Protein 9H40 (pdb70)

Structure (mmCIF, N/CA/C/O backbone):
data_9H40
#
_entry.id   9H40
#
_cell.length_a   56.214
_cell.length_b   131.809
_cell.length_c   137.458
_cell.angle_alpha   90.00
_cell.angle_beta   90.00
_cell.angle_gamma   90.00
#
_symmetry.space_group_name_H-M   'P 21 21 21'
#
loop_
_entity.id
_entity.type
_entity.pdbx_description
1 polymer 'p-cresol methylhydroxylase'
2 non-polymer ALANINE
3 non-polymer 'FLAVIN-ADENINE DINUCLEOTIDE'
4 non-polymer GLYCINE
5 water water
#
loop_
_atom_site.group_PDB
_atom_site.id
_atom_site.type_symbol
_atom_site.label_atom_id
_atom_site.label_alt_id
_atom_site.label_comp_id
_atom_site.label_asym_id
_atom_site.label_entity_id
_atom_site.label_seq_id
_atom_site.pdbx_PDB_ins_code
_atom_site.Cartn_x
_atom_site.Cartn_y
_atom_site.Cartn_z
_atom_site.occupancy
_atom_site.B_iso_or_equiv
_atom_site.auth_seq_id
_atom_site.auth_comp_id
_atom_site.auth_asym_id
_atom_site.auth_atom_id
_atom_site.pdbx_PDB_model_num
ATOM 1 N N . MET A 1 1 ? 0.742 -1.279 -1.065 1.00 61.67 1 MET A N 1
ATOM 2 C CA . MET A 1 1 ? -0.255 -1.608 -2.132 1.00 55.57 1 MET A CA 1
ATOM 3 C C . MET A 1 1 ? 0.466 -2.310 -3.294 1.00 54.91 1 MET A C 1
ATOM 4 O O . MET A 1 1 ? 1.675 -2.032 -3.502 1.00 49.90 1 MET A O 1
ATOM 9 N N . LEU A 1 2 ? -0.232 -3.210 -3.997 1.00 48.83 2 LEU A N 1
ATOM 10 C CA . LEU A 1 2 ? 0.243 -3.826 -5.269 1.00 48.84 2 LEU A CA 1
ATOM 11 C C . LEU A 1 2 ? -0.540 -3.227 -6.439 1.00 44.01 2 LEU A C 1
ATOM 12 O O . LEU A 1 2 ? -1.702 -2.844 -6.289 1.00 42.01 2 LEU A O 1
ATOM 17 N N . PRO A 1 3 ? 0.069 -3.090 -7.641 1.00 42.01 3 PRO A N 1
ATOM 18 C CA . PRO A 1 3 ? -0.707 -2.876 -8.860 1.00 42.15 3 PRO A CA 1
ATOM 19 C C . PRO A 1 3 ? -1.610 -4.087 -9.077 1.00 44.66 3 PRO A C 1
ATOM 20 O O . PRO A 1 3 ? -1.204 -5.224 -8.802 1.00 45.08 3 PRO A O 1
ATOM 24 N N . PRO A 1 4 ? -2.861 -3.885 -9.546 1.00 45.67 4 PRO A N 1
ATOM 25 C CA . PRO A 1 4 ? -3.829 -4.975 -9.635 1.00 44.79 4 PRO A CA 1
ATOM 26 C C . PRO A 1 4 ? -3.307 -6.039 -10.600 1.00 42.76 4 PRO A C 1
ATOM 27 O O . PRO A 1 4 ? -2.734 -5.680 -11.584 1.00 43.27 4 PRO A O 1
ATOM 31 N N . GLY A 1 5 ? -3.459 -7.309 -10.243 1.00 44.86 5 GLY A N 1
ATOM 32 C CA . GLY A 1 5 ? -3.007 -8.453 -11.057 1.00 46.31 5 GLY A CA 1
ATOM 33 C C . GLY A 1 5 ? -1.493 -8.622 -11.061 1.00 44.96 5 GLY A C 1
ATOM 34 O O . GLY A 1 5 ? -1.012 -9.439 -11.838 1.00 45.23 5 GLY A O 1
ATOM 35 N N . ILE A 1 6 ? -0.746 -7.907 -10.215 1.00 45.58 6 ILE A N 1
ATOM 36 C CA . ILE A 1 6 ? 0.736 -8.066 -10.124 1.00 41.78 6 ILE A CA 1
ATOM 37 C C . ILE A 1 6 ? 1.077 -8.602 -8.725 1.00 43.13 6 ILE A C 1
ATOM 38 O O . ILE A 1 6 ? 0.605 -8.033 -7.729 1.00 43.17 6 ILE A O 1
ATOM 43 N N . ASP A 1 7 ? 1.860 -9.671 -8.664 1.00 44.82 7 ASP A N 1
ATOM 44 C CA . ASP A 1 7 ? 2.230 -10.337 -7.389 1.00 49.11 7 ASP A CA 1
ATOM 45 C C . ASP A 1 7 ? 3.438 -9.610 -6.781 1.00 51.08 7 ASP A C 1
ATOM 46 O O . ASP A 1 7 ? 4.245 -8.988 -7.528 1.00 46.26 7 ASP A O 1
ATOM 51 N N . SER A 1 8 ? 3.564 -9.721 -5.463 1.00 46.53 8 SER A N 1
ATOM 52 C CA . SER A 1 8 ? 4.637 -9.114 -4.639 1.00 47.31 8 SER A CA 1
ATOM 53 C C . SER A 1 8 ? 6.022 -9.359 -5.257 1.00 48.19 8 SER A C 1
ATOM 54 O O . SER A 1 8 ? 6.819 -8.389 -5.301 1.00 49.44 8 SER A O 1
ATOM 57 N N . ALA A 1 9 ? 6.318 -10.583 -5.714 1.00 45.74 9 ALA A N 1
ATOM 58 C CA . ALA A 1 9 ? 7.651 -10.957 -6.244 1.00 44.29 9 ALA A CA 1
ATOM 59 C C . ALA A 1 9 ? 7.922 -10.191 -7.542 1.00 46.11 9 ALA A C 1
ATOM 60 O O . ALA A 1 9 ? 9.053 -9.695 -7.692 1.00 47.74 9 ALA A O 1
ATOM 62 N N . THR A 1 10 ? 6.949 -10.132 -8.462 1.00 44.70 10 THR A N 1
ATOM 63 C CA . THR A 1 10 ? 7.086 -9.383 -9.748 1.00 45.88 10 THR A CA 1
ATOM 64 C C . THR A 1 10 ? 7.281 -7.897 -9.419 1.00 42.84 10 THR A C 1
ATOM 65 O O . THR A 1 10 ? 8.176 -7.268 -10.005 1.00 44.13 10 THR A O 1
ATOM 69 N N . PHE A 1 11 ? 6.483 -7.373 -8.496 1.00 42.33 11 PHE A N 1
ATOM 70 C CA . PHE A 1 11 ? 6.543 -5.950 -8.099 1.00 45.05 11 PHE A CA 1
ATOM 71 C C . PHE A 1 11 ? 7.916 -5.684 -7.497 1.00 47.74 11 PHE A C 1
ATOM 72 O O . PHE A 1 11 ? 8.517 -4.674 -7.869 1.00 43.59 11 PHE A O 1
ATOM 80 N N . GLN A 1 12 ? 8.414 -6.597 -6.651 1.00 44.46 12 GLN A N 1
ATOM 81 C CA . GLN A 1 12 ? 9.730 -6.422 -5.994 1.00 44.00 12 GLN A CA 1
ATOM 82 C C . GLN A 1 12 ? 10.835 -6.408 -7.043 1.00 37.76 12 GLN A C 1
ATOM 83 O O . GLN A 1 12 ? 11.720 -5.554 -6.907 1.00 37.64 12 GLN A O 1
ATOM 89 N N . LYS A 1 13 ? 10.795 -7.338 -8.000 1.00 39.06 13 LYS A N 1
ATOM 90 C CA . LYS A 1 13 ? 11.754 -7.424 -9.135 1.00 42.96 13 LYS A CA 1
ATOM 91 C C . LYS A 1 13 ? 11.743 -6.100 -9.930 1.00 41.13 13 LYS A C 1
ATOM 92 O O . LYS A 1 13 ? 12.827 -5.605 -10.298 1.00 36.21 13 LYS A O 1
ATOM 98 N N . ALA A 1 14 ? 10.555 -5.561 -10.203 1.00 40.45 14 ALA A N 1
ATOM 99 C CA . ALA A 1 14 ? 10.382 -4.306 -10.972 1.00 41.71 14 ALA A CA 1
ATOM 100 C C . ALA A 1 14 ? 10.946 -3.158 -10.118 1.00 40.85 14 ALA A C 1
ATOM 101 O O . ALA A 1 14 ? 11.841 -2.439 -10.614 1.00 39.45 14 ALA A O 1
ATOM 103 N N . LEU A 1 15 ? 10.532 -3.066 -8.847 1.00 39.15 15 LEU A N 1
ATOM 104 C CA . LEU A 1 15 ? 10.982 -1.974 -7.937 1.00 44.05 15 LEU A CA 1
ATOM 105 C C . LEU A 1 15 ? 12.503 -1.984 -7.841 1.00 40.69 15 LEU A C 1
ATOM 106 O O . LEU A 1 15 ? 13.083 -0.900 -7.924 1.00 42.56 15 LEU A O 1
ATOM 111 N N . SER A 1 16 ? 13.113 -3.158 -7.680 1.00 43.88 16 SER A N 1
ATOM 112 C CA . SER A 1 16 ? 14.585 -3.326 -7.552 1.00 43.71 16 SER A CA 1
ATOM 113 C C . SER A 1 16 ? 15.249 -2.841 -8.832 1.00 42.07 16 SER A C 1
ATOM 114 O O . SER A 1 16 ? 16.225 -2.063 -8.722 1.00 37.69 16 SER A O 1
ATOM 117 N N . ALA A 1 17 ? 14.733 -3.274 -9.995 1.00 41.14 17 ALA A N 1
ATOM 118 C CA . ALA A 1 17 ? 15.230 -2.856 -11.334 1.00 37.62 17 ALA A CA 1
ATOM 119 C C . ALA A 1 17 ? 15.102 -1.323 -11.487 1.00 33.89 17 ALA A C 1
ATOM 120 O O . ALA A 1 17 ? 16.083 -0.710 -11.932 1.00 37.94 17 ALA A O 1
ATOM 122 N N . PHE A 1 18 ? 13.995 -0.700 -11.063 1.00 33.72 18 PHE A N 1
ATOM 123 C CA . PHE A 1 18 ? 13.863 0.789 -11.098 1.00 35.58 18 PHE A CA 1
ATOM 124 C C . PHE A 1 18 ? 14.982 1.428 -10.254 1.00 38.69 18 PHE A C 1
ATOM 125 O O . PHE A 1 18 ? 15.657 2.356 -10.718 1.00 36.67 18 PHE A O 1
ATOM 133 N N . ALA A 1 19 ? 15.158 0.966 -9.015 1.00 40.57 19 ALA A N 1
ATOM 134 C CA . ALA A 1 19 ? 16.176 1.507 -8.085 1.00 39.21 19 ALA A CA 1
ATOM 135 C C . ALA A 1 19 ? 17.578 1.318 -8.684 1.00 38.17 19 ALA A C 1
ATOM 136 O O . ALA A 1 19 ? 18.430 2.160 -8.421 1.00 40.02 19 ALA A O 1
ATOM 138 N N . ASN A 1 20 ? 17.802 0.284 -9.495 1.00 39.11 20 ASN A N 1
ATOM 139 C CA . ASN A 1 20 ? 19.087 0.075 -10.220 1.00 41.19 20 ASN A CA 1
ATOM 140 C C . ASN A 1 20 ? 19.282 1.173 -11.278 1.00 45.91 20 ASN A C 1
ATOM 141 O O . ASN A 1 20 ? 20.448 1.437 -11.616 1.00 44.08 20 ASN A O 1
ATOM 146 N N . VAL A 1 21 ? 18.205 1.816 -11.767 1.00 44.87 21 VAL A N 1
ATOM 147 C CA . VAL A 1 21 ? 18.288 2.904 -12.801 1.00 42.67 21 VAL A CA 1
ATOM 148 C C . VAL A 1 21 ? 18.460 4.271 -12.134 1.00 38.07 21 VAL A C 1
ATOM 149 O O . VAL A 1 21 ? 19.385 5.004 -12.528 1.00 40.70 21 VAL A O 1
ATOM 153 N N . VAL A 1 22 ? 17.557 4.617 -11.214 1.00 38.05 22 VAL A N 1
ATOM 154 C CA . VAL A 1 22 ? 17.437 5.989 -10.650 1.00 38.48 22 VAL A CA 1
ATOM 155 C C . VAL A 1 22 ? 18.135 6.088 -9.286 1.00 41.72 22 VAL A C 1
ATOM 156 O O . VAL A 1 22 ? 18.276 7.215 -8.797 1.00 39.31 22 VAL A O 1
ATOM 160 N N . GLY A 1 23 ? 18.528 4.961 -8.689 1.00 49.05 23 GLY A N 1
ATOM 161 C CA . GLY A 1 23 ? 19.099 4.904 -7.330 1.00 45.99 23 GLY A CA 1
ATOM 162 C C . GLY A 1 23 ? 18.002 4.713 -6.309 1.00 47.29 23 GLY A C 1
ATOM 163 O O . GLY A 1 23 ? 16.896 5.205 -6.541 1.00 41.85 23 GLY A O 1
ATOM 164 N N . LYS A 1 24 ? 18.308 4.018 -5.214 1.00 48.34 24 LYS A N 1
ATOM 165 C CA . LYS A 1 24 ? 17.330 3.544 -4.196 1.00 50.24 24 LYS A CA 1
ATOM 166 C C . LYS A 1 24 ? 16.562 4.728 -3.601 1.00 41.07 24 LYS A C 1
ATOM 167 O O . LYS A 1 24 ? 15.372 4.584 -3.341 1.00 41.02 24 LYS A O 1
ATOM 173 N N . GLU A 1 25 ? 17.203 5.880 -3.419 1.00 43.59 25 GLU A N 1
ATOM 174 C CA . GLU A 1 25 ? 16.589 7.065 -2.753 1.00 42.42 25 GLU A CA 1
ATOM 175 C C . GLU A 1 25 ? 15.522 7.737 -3.646 1.00 40.18 25 GLU A C 1
ATOM 176 O O . GLU A 1 25 ? 14.786 8.600 -3.121 1.00 36.20 25 GLU A O 1
ATOM 182 N N . TRP A 1 26 ? 15.374 7.342 -4.919 1.00 39.13 26 TRP A N 1
ATOM 183 C CA . TRP A 1 26 ? 14.381 7.951 -5.851 1.00 38.38 26 TRP A CA 1
ATOM 184 C C . TRP A 1 26 ? 13.290 6.946 -6.260 1.00 42.82 26 TRP A C 1
ATOM 185 O O . TRP A 1 26 ? 12.567 7.222 -7.231 1.00 38.47 26 TRP A O 1
ATOM 196 N N . VAL A 1 27 ? 13.129 5.849 -5.518 1.00 40.58 27 VAL A N 1
ATOM 197 C CA . VAL A 1 27 ? 11.974 4.902 -5.627 1.00 40.13 27 VAL A CA 1
ATOM 198 C C . VAL A 1 27 ? 11.220 4.977 -4.293 1.00 42.46 27 VAL A C 1
ATOM 199 O O . VAL A 1 27 ? 11.850 4.696 -3.273 1.00 40.96 27 VAL A O 1
ATOM 203 N N . PHE A 1 28 ? 9.948 5.388 -4.294 1.00 42.37 28 PHE A N 1
ATOM 204 C CA . PHE A 1 28 ? 9.132 5.644 -3.078 1.00 42.96 28 PHE A CA 1
ATOM 205 C C . PHE A 1 28 ? 7.997 4.613 -2.962 1.00 41.46 28 PHE A C 1
ATOM 206 O O . PHE A 1 28 ? 7.240 4.406 -3.951 1.00 37.29 28 PHE A O 1
ATOM 214 N N . THR A 1 29 ? 7.865 4.011 -1.773 1.00 39.27 29 THR A N 1
ATOM 215 C CA . THR A 1 29 ? 6.972 2.856 -1.463 1.00 43.03 29 THR A CA 1
ATOM 216 C C . THR A 1 29 ? 6.162 3.058 -0.174 1.00 46.13 29 THR A C 1
ATOM 217 O O . THR A 1 29 ? 5.126 2.384 -0.047 1.00 55.85 29 THR A O 1
ATOM 221 N N . SER A 1 30 ? 6.599 3.910 0.756 1.00 45.98 30 SER A N 1
ATOM 222 C CA . SER A 1 30 ? 5.940 4.095 2.080 1.00 47.44 30 SER A CA 1
ATOM 223 C C . SER A 1 30 ? 4.591 4.795 1.863 1.00 53.06 30 SER A C 1
ATOM 224 O O . SER A 1 30 ? 4.481 5.589 0.888 1.00 48.81 30 SER A O 1
ATOM 227 N N . ASP A 1 31 ? 3.593 4.469 2.694 1.00 50.53 31 ASP A N 1
ATOM 228 C CA . ASP A 1 31 ? 2.276 5.158 2.753 1.00 51.24 31 ASP A CA 1
ATOM 229 C C . ASP A 1 31 ? 2.505 6.668 2.884 1.00 50.81 31 ASP A C 1
ATOM 230 O O . ASP A 1 31 ? 1.760 7.442 2.236 1.00 46.67 31 ASP A O 1
ATOM 235 N N . GLU A 1 32 ? 3.474 7.067 3.711 1.00 46.75 32 GLU A N 1
ATOM 236 C CA . GLU A 1 32 ? 3.715 8.497 4.057 1.00 57.41 32 GLU A CA 1
ATOM 237 C C . GLU A 1 32 ? 4.163 9.241 2.788 1.00 52.25 32 GLU A C 1
ATOM 238 O O . GLU A 1 32 ? 3.541 10.281 2.472 1.00 47.66 32 GLU A O 1
ATOM 244 N N . ASP A 1 33 ? 5.177 8.714 2.087 1.00 51.25 33 ASP A N 1
ATOM 245 C CA . ASP A 1 33 ? 5.676 9.242 0.784 1.00 51.88 33 ASP A CA 1
ATOM 246 C C . ASP A 1 33 ? 4.511 9.365 -0.202 1.00 47.19 33 ASP A C 1
ATOM 247 O O . ASP A 1 33 ? 4.319 10.490 -0.731 1.00 51.06 33 ASP A O 1
ATOM 252 N N . LEU A 1 34 ? 3.747 8.282 -0.398 1.00 42.93 34 LEU A N 1
ATOM 253 C CA . LEU A 1 34 ? 2.711 8.170 -1.471 1.00 47.10 34 LEU A CA 1
ATOM 254 C C . LEU A 1 34 ? 1.514 9.096 -1.198 1.00 50.10 34 LEU A C 1
ATOM 255 O O . LEU A 1 34 ? 0.723 9.346 -2.159 1.00 38.65 34 LEU A O 1
ATOM 260 N N . LYS A 1 35 ? 1.376 9.600 0.034 1.00 45.90 35 LYS A N 1
ATOM 261 C CA . LYS A 1 35 ? 0.266 10.508 0.415 1.00 50.94 35 LYS A CA 1
ATOM 262 C C . LYS A 1 35 ? 0.339 11.763 -0.461 1.00 45.72 35 LYS A C 1
ATOM 263 O O . LYS A 1 35 ? -0.734 12.251 -0.833 1.00 40.50 35 LYS A O 1
ATOM 269 N N . LEU A 1 36 ? 1.550 12.209 -0.829 1.00 46.67 36 LEU A N 1
ATOM 270 C CA . LEU A 1 36 ? 1.786 13.390 -1.710 1.00 51.18 36 LEU A CA 1
ATOM 271 C C . LEU A 1 36 ? 1.325 13.076 -3.142 1.00 46.41 36 LEU A C 1
ATOM 272 O O . LEU A 1 36 ? 1.220 14.013 -3.952 1.00 46.88 36 LEU A O 1
ATOM 277 N N . TYR A 1 37 ? 1.078 11.808 -3.470 1.00 44.09 37 TYR A N 1
ATOM 278 C CA . TYR A 1 37 ? 0.621 11.409 -4.831 1.00 43.07 37 TYR A CA 1
ATOM 279 C C . TYR A 1 37 ? -0.909 11.304 -4.871 1.00 43.97 37 TYR A C 1
ATOM 280 O O . TYR A 1 37 ? -1.459 11.066 -5.974 1.00 46.53 37 TYR A O 1
ATOM 289 N N . ARG A 1 38 ? -1.586 11.595 -3.759 1.00 40.62 38 ARG A N 1
ATOM 290 C CA . ARG A 1 38 ? -3.073 11.641 -3.728 1.00 41.99 38 ARG A CA 1
ATOM 291 C C . ARG A 1 38 ? -3.535 12.969 -4.336 1.00 36.67 38 ARG A C 1
ATOM 292 O O . ARG A 1 38 ? -2.801 13.970 -4.252 1.00 38.90 38 ARG A O 1
ATOM 300 N N . ASP A 1 39 ? -4.707 12.950 -4.959 1.00 36.83 39 ASP A N 1
ATOM 301 C CA . ASP A 1 39 ? -5.394 14.148 -5.491 1.00 36.96 39 ASP A CA 1
ATOM 302 C C . ASP A 1 39 ? -5.875 14.995 -4.308 1.00 38.92 39 ASP A C 1
ATOM 303 O O . ASP A 1 39 ? -6.949 14.670 -3.745 1.00 37.41 39 ASP A O 1
ATOM 308 N N . ALA A 1 40 ? -5.163 16.088 -4.012 1.00 36.84 40 ALA A N 1
ATOM 309 C CA . ALA A 1 40 ? -5.520 17.066 -2.950 1.00 41.77 40 ALA A CA 1
ATOM 310 C C . ALA A 1 40 ? -6.969 17.521 -3.137 1.00 44.17 40 ALA A C 1
ATOM 311 O O . ALA A 1 40 ? -7.596 17.855 -2.129 1.00 41.45 40 ALA A O 1
ATOM 313 N N . TYR A 1 41 ? -7.493 17.520 -4.370 1.00 40.25 41 TYR A N 1
ATOM 314 C CA . TYR A 1 41 ? -8.883 17.973 -4.648 1.00 43.51 41 TYR A CA 1
ATOM 315 C C . TYR A 1 41 ? -9.764 16.801 -5.094 1.00 43.61 41 TYR A C 1
ATOM 316 O O . TYR A 1 41 ? -10.760 17.079 -5.798 1.00 47.10 41 TYR A O 1
ATOM 325 N N . SER A 1 42 ? -9.432 15.563 -4.699 1.00 41.89 42 SER A N 1
ATOM 326 C CA . SER A 1 42 ? -10.173 14.338 -5.105 1.00 46.09 42 SER A CA 1
ATOM 327 C C . SER A 1 42 ? -11.670 14.504 -4.830 1.00 49.42 42 SER A C 1
ATOM 328 O O . SER A 1 42 ? -12.059 14.704 -3.677 1.00 49.14 42 SER A O 1
ATOM 331 N N . PRO A 1 43 ? -12.550 14.410 -5.866 1.00 49.55 43 PRO A N 1
ATOM 332 C CA . PRO A 1 43 ? -13.996 14.301 -5.648 1.00 44.98 43 PRO A CA 1
ATOM 333 C C . PRO A 1 43 ? -14.383 12.960 -5.001 1.00 44.62 43 PRO A C 1
ATOM 334 O O . PRO A 1 43 ? -15.554 12.807 -4.676 1.00 50.97 43 PRO A O 1
ATOM 338 N N . TYR A 1 44 ? -13.424 12.028 -4.871 1.00 42.26 44 TYR A N 1
ATOM 339 C CA . TYR A 1 44 ? -13.561 10.724 -4.166 1.00 41.23 44 TYR A CA 1
ATOM 340 C C . TYR A 1 44 ? -12.775 10.741 -2.848 1.00 39.25 44 TYR A C 1
ATOM 341 O O . TYR A 1 44 ? -12.408 9.659 -2.346 1.00 38.72 44 TYR A O 1
ATOM 350 N N . MET A 1 45 ? -12.489 11.919 -2.289 1.00 43.67 45 MET A N 1
ATOM 351 C CA . MET A 1 45 ? -11.518 12.052 -1.164 1.00 48.65 45 MET A CA 1
ATOM 352 C C . MET A 1 45 ? -11.902 11.105 -0.011 1.00 45.16 45 MET A C 1
ATOM 353 O O . MET A 1 45 ? -13.041 11.235 0.501 1.00 40.41 45 MET A O 1
ATOM 358 N N . GLY A 1 46 ? -10.991 10.179 0.339 1.00 43.77 46 GLY A N 1
ATOM 359 C CA . GLY A 1 46 ? -11.118 9.215 1.456 1.00 46.79 46 GLY A CA 1
ATOM 360 C C . GLY A 1 46 ? -11.968 7.987 1.120 1.00 50.23 46 GLY A C 1
ATOM 361 O O . GLY A 1 46 ? -12.036 7.068 1.975 1.00 44.85 46 GLY A O 1
ATOM 362 N N . GLU A 1 47 ? -12.606 7.952 -0.057 1.00 47.64 47 GLU A N 1
ATOM 363 C CA . GLU A 1 47 ? -13.588 6.905 -0.445 1.00 48.98 47 GLU A CA 1
ATOM 364 C C . GLU A 1 47 ? -12.839 5.757 -1.135 1.00 48.78 47 GLU A C 1
ATOM 365 O O . GLU A 1 47 ? -11.644 5.951 -1.500 1.00 44.22 47 GLU A O 1
ATOM 371 N N . ALA A 1 48 ? -13.509 4.616 -1.335 1.00 47.62 48 ALA A N 1
ATOM 372 C CA . ALA A 1 48 ? -12.910 3.368 -1.884 1.00 47.39 48 ALA A CA 1
ATOM 373 C C . ALA A 1 48 ? -12.384 3.587 -3.319 1.00 47.33 48 ALA A C 1
ATOM 374 O O . ALA A 1 48 ? -11.335 3.005 -3.672 1.00 51.76 48 ALA A O 1
ATOM 376 N N . GLU A 1 49 ? -13.082 4.374 -4.136 1.00 46.37 49 GLU A N 1
ATOM 377 C CA . GLU A 1 49 ? -12.675 4.655 -5.539 1.00 48.86 49 GLU A CA 1
ATOM 378 C C . GLU A 1 49 ? -11.604 5.771 -5.598 1.00 47.91 49 GLU A C 1
ATOM 379 O O . GLU A 1 49 ? -11.313 6.229 -6.733 1.00 46.14 49 GLU A O 1
ATOM 385 N N . GLU A 1 50 ? -11.049 6.242 -4.471 1.00 41.50 50 GLU A N 1
ATOM 386 C CA . GLU A 1 50 ? -10.005 7.304 -4.527 1.00 47.98 50 GLU A CA 1
ATOM 387 C C . GLU A 1 50 ? -8.790 6.755 -5.291 1.00 45.42 50 GLU A C 1
ATOM 388 O O . GLU A 1 50 ? -8.370 5.595 -5.043 1.00 41.84 50 GLU A O 1
ATOM 394 N N . ARG A 1 51 ? -8.239 7.571 -6.191 1.00 42.76 51 ARG A N 1
ATOM 395 C CA . ARG A 1 51 ? -7.084 7.175 -7.035 1.00 43.61 51 ARG A CA 1
ATOM 396 C C . ARG A 1 51 ? -5.852 7.227 -6.135 1.00 40.23 51 ARG A C 1
ATOM 397 O O . ARG A 1 51 ? -5.552 8.342 -5.656 1.00 39.09 51 ARG A O 1
ATOM 405 N N . LEU A 1 52 ? -5.212 6.074 -5.881 1.00 39.01 52 LEU A N 1
ATOM 406 C CA . LEU A 1 52 ? -3.945 5.977 -5.116 1.00 41.81 52 LEU A CA 1
ATOM 407 C C . LEU A 1 52 ? -2.847 5.458 -6.035 1.00 40.16 52 LEU A C 1
ATOM 408 O O . LEU A 1 52 ? -3.167 4.936 -7.097 1.00 42.36 52 LEU A O 1
ATOM 413 N N . ALA A 1 53 ? -1.602 5.587 -5.579 1.00 42.80 53 ALA A N 1
ATOM 414 C CA . ALA A 1 53 ? -0.350 5.140 -6.236 1.00 41.48 53 ALA A CA 1
ATOM 415 C C . ALA A 1 53 ? 0.228 3.985 -5.413 1.00 39.93 53 ALA A C 1
ATOM 416 O O . ALA A 1 53 ? 0.021 4.001 -4.201 1.00 46.94 53 ALA A O 1
ATOM 418 N N . SER A 1 54 ? 0.907 3.030 -6.050 1.00 37.43 54 SER A N 1
ATOM 419 C CA . SER A 1 54 ? 1.513 1.820 -5.434 1.00 35.64 54 SER A CA 1
ATOM 420 C C . SER A 1 54 ? 2.990 2.061 -5.177 1.00 41.53 54 SER A C 1
ATOM 421 O O . SER A 1 54 ? 3.577 1.357 -4.359 1.00 39.07 54 SER A O 1
ATOM 424 N N . ALA A 1 55 ? 3.575 3.011 -5.909 1.00 39.69 55 ALA A N 1
ATOM 425 C CA . ALA A 1 55 ? 4.982 3.432 -5.786 1.00 37.73 55 ALA A CA 1
ATOM 426 C C . ALA A 1 55 ? 5.208 4.625 -6.722 1.00 37.35 55 ALA A C 1
ATOM 427 O O . ALA A 1 55 ? 4.298 4.972 -7.514 1.00 34.76 55 ALA A O 1
ATOM 429 N N . ALA A 1 56 ? 6.332 5.301 -6.549 1.00 38.00 56 ALA A N 1
ATOM 430 C CA . ALA A 1 56 ? 6.728 6.440 -7.394 1.00 35.39 56 ALA A CA 1
ATOM 431 C C . ALA A 1 56 ? 8.223 6.281 -7.639 1.00 35.37 56 ALA A C 1
ATOM 432 O O . ALA A 1 56 ? 8.946 5.720 -6.759 1.00 35.08 56 ALA A O 1
ATOM 434 N N . VAL A 1 57 ? 8.632 6.661 -8.839 1.00 32.33 57 VAL A N 1
ATOM 435 C CA . VAL A 1 57 ? 10.029 6.628 -9.341 1.00 31.42 57 VAL A CA 1
ATOM 436 C C . VAL A 1 57 ? 10.269 8.029 -9.920 1.00 33.20 57 VAL A C 1
ATOM 437 O O . VAL A 1 57 ? 9.334 8.595 -10.543 1.00 30.39 57 VAL A O 1
ATOM 441 N N . ALA A 1 58 ? 11.399 8.630 -9.570 1.00 28.51 58 ALA A N 1
ATOM 442 C CA . ALA A 1 58 ? 11.724 10.020 -9.928 1.00 28.83 58 ALA A CA 1
ATOM 443 C C . ALA A 1 58 ? 13.065 10.014 -10.643 1.00 30.26 58 ALA A C 1
ATOM 444 O O . ALA A 1 58 ? 14.103 10.182 -9.998 1.00 29.43 58 ALA A O 1
ATOM 446 N N . PRO A 1 59 ? 13.075 9.776 -11.978 1.00 28.72 59 PRO A N 1
ATOM 447 C CA . PRO A 1 59 ? 14.314 9.786 -12.748 1.00 30.35 59 PRO A CA 1
ATOM 448 C C . PRO A 1 59 ? 14.880 11.197 -12.986 1.00 29.52 59 PRO A C 1
ATOM 449 O O . PRO A 1 59 ? 14.164 12.212 -12.916 1.00 30.31 59 PRO A O 1
ATOM 453 N N . ASP A 1 60 ? 16.181 11.206 -13.236 1.00 33.16 60 ASP A N 1
ATOM 454 C CA . ASP A 1 60 ? 16.991 12.421 -13.443 1.00 34.02 60 ASP A CA 1
ATOM 455 C C . ASP A 1 60 ? 17.088 12.740 -14.946 1.00 32.10 60 ASP A C 1
ATOM 456 O O . ASP A 1 60 ? 17.304 13.904 -15.262 1.00 27.77 60 ASP A O 1
ATOM 461 N N . THR A 1 61 ? 16.978 11.752 -15.838 1.00 31.12 61 THR A N 1
ATOM 462 C CA . THR A 1 61 ? 17.281 11.946 -17.287 1.00 31.61 61 THR A CA 1
ATOM 463 C C . THR A 1 61 ? 16.287 11.196 -18.167 1.00 28.46 61 THR A C 1
ATOM 464 O O . THR A 1 61 ? 15.652 10.229 -17.692 1.00 28.09 61 THR A O 1
ATOM 468 N N . SER A 1 62 ? 16.147 11.624 -19.421 1.00 27.84 62 SER A N 1
ATOM 469 C CA . SER A 1 62 ? 15.294 10.918 -20.412 1.00 29.94 62 SER A CA 1
ATOM 470 C C . SER A 1 62 ? 15.811 9.487 -20.618 1.00 29.62 62 SER A C 1
ATOM 471 O O . SER A 1 62 ? 14.965 8.609 -20.826 1.00 24.30 62 SER A O 1
ATOM 474 N N . GLU A 1 63 ? 17.132 9.245 -20.534 1.00 30.35 63 GLU A N 1
ATOM 475 C CA . GLU A 1 63 ? 17.719 7.876 -20.682 1.00 31.34 63 GLU A CA 1
ATOM 476 C C . GLU A 1 63 ? 17.238 6.996 -19.519 1.00 29.26 63 GLU A C 1
ATOM 477 O O . GLU A 1 63 ? 16.963 5.806 -19.749 1.00 28.35 63 GLU A O 1
ATOM 483 N N . GLN A 1 64 ? 17.099 7.551 -18.312 1.00 27.65 64 GLN A N 1
ATOM 484 C CA . GLN A 1 64 ? 16.550 6.778 -17.165 1.00 29.64 64 GLN A CA 1
ATOM 485 C C . GLN A 1 64 ? 15.067 6.505 -17.413 1.00 30.56 64 GLN A C 1
ATOM 486 O O . GLN A 1 64 ? 14.612 5.407 -17.094 1.00 30.46 64 GLN A O 1
ATOM 492 N N . VAL A 1 65 ? 14.333 7.472 -17.955 1.00 27.45 65 VAL A N 1
ATOM 493 C CA . VAL A 1 65 ? 12.922 7.245 -18.368 1.00 26.88 65 VAL A CA 1
ATOM 494 C C . VAL A 1 65 ? 12.845 6.075 -19.367 1.00 26.89 65 VAL A C 1
ATOM 495 O O . VAL A 1 65 ? 12.008 5.198 -19.186 1.00 25.94 65 VAL A O 1
ATOM 499 N N . GLN A 1 66 ? 13.668 6.043 -20.408 1.00 28.82 66 GLN A N 1
ATOM 500 C CA . GLN A 1 66 ? 13.673 4.904 -21.364 1.00 27.62 66 GLN A CA 1
ATOM 501 C C . GLN A 1 66 ? 13.760 3.573 -20.599 1.00 27.77 66 GLN A C 1
ATOM 502 O O . GLN A 1 66 ? 12.998 2.648 -20.929 1.00 29.08 66 GLN A O 1
ATOM 508 N N . GLU A 1 67 ? 14.685 3.469 -19.640 1.00 29.77 67 GLU A N 1
ATOM 509 C CA . GLU A 1 67 ? 15.006 2.190 -18.939 1.00 32.74 67 GLU A CA 1
ATOM 510 C C . GLU A 1 67 ? 13.843 1.848 -18.012 1.00 30.88 67 GLU A C 1
ATOM 511 O O . GLU A 1 67 ? 13.468 0.669 -17.945 1.00 38.12 67 GLU A O 1
ATOM 517 N N . ILE A 1 68 ? 13.259 2.847 -17.352 1.00 31.03 68 ILE A N 1
ATOM 518 C CA . ILE A 1 68 ? 12.047 2.666 -16.509 1.00 30.48 68 ILE A CA 1
ATOM 519 C C . ILE A 1 68 ? 10.918 2.096 -17.369 1.00 30.34 68 ILE A C 1
ATOM 520 O O . ILE A 1 68 ? 10.230 1.153 -16.901 1.00 27.72 68 ILE A O 1
ATOM 525 N N . ALA A 1 69 ? 10.654 2.695 -18.535 1.00 27.70 69 ALA A N 1
ATOM 526 C CA . ALA A 1 69 ? 9.598 2.212 -19.449 1.00 28.12 69 ALA A CA 1
ATOM 527 C C . ALA A 1 69 ? 9.884 0.760 -19.823 1.00 26.04 69 ALA A C 1
ATOM 528 O O . ALA A 1 69 ? 8.952 0.018 -19.814 1.00 27.66 69 ALA A O 1
ATOM 530 N N . ARG A 1 70 ? 11.097 0.440 -20.266 1.00 31.63 70 ARG A N 1
ATOM 531 C CA . ARG A 1 70 ? 11.544 -0.931 -20.658 1.00 35.92 70 ARG A CA 1
ATOM 532 C C . ARG A 1 70 ? 11.189 -1.923 -19.537 1.00 34.38 70 ARG A C 1
ATOM 533 O O . ARG A 1 70 ? 10.623 -2.988 -19.819 1.00 34.72 70 ARG A O 1
ATOM 541 N N . ILE A 1 71 ? 11.510 -1.561 -18.294 1.00 34.08 71 ILE A N 1
ATOM 542 C CA . ILE A 1 71 ? 11.311 -2.427 -17.100 1.00 34.83 71 ILE A CA 1
ATOM 543 C C . ILE A 1 71 ? 9.805 -2.568 -16.862 1.00 33.73 71 ILE A C 1
ATOM 544 O O . ILE A 1 71 ? 9.339 -3.719 -16.717 1.00 31.84 71 ILE A O 1
ATOM 549 N N . ALA A 1 72 ? 9.049 -1.462 -16.866 1.00 31.23 72 ALA A N 1
ATOM 550 C CA . ALA A 1 72 ? 7.595 -1.510 -16.598 1.00 30.31 72 ALA A CA 1
ATOM 551 C C . ALA A 1 72 ? 6.932 -2.390 -17.669 1.00 32.47 72 ALA A C 1
ATOM 552 O O . ALA A 1 72 ? 5.989 -3.119 -17.338 1.00 31.48 72 ALA A O 1
ATOM 554 N N . ASN A 1 73 ? 7.378 -2.287 -18.918 1.00 30.85 73 ASN A N 1
ATOM 555 C CA . ASN A 1 73 ? 6.804 -3.039 -20.060 1.00 31.14 73 ASN A CA 1
ATOM 556 C C . ASN A 1 73 ? 7.122 -4.530 -19.855 1.00 34.12 73 ASN A C 1
ATOM 557 O O . ASN A 1 73 ? 6.242 -5.370 -20.054 1.00 33.22 73 ASN A O 1
ATOM 562 N N . GLN A 1 74 ? 8.348 -4.832 -19.438 1.00 35.37 74 GLN A N 1
ATOM 563 C CA . GLN A 1 74 ? 8.815 -6.220 -19.201 1.00 39.05 74 GLN A CA 1
ATOM 564 C C . GLN A 1 74 ? 7.920 -6.868 -18.133 1.00 40.33 74 GLN A C 1
ATOM 565 O O . GLN A 1 74 ? 7.580 -8.032 -18.330 1.00 38.66 74 GLN A O 1
ATOM 571 N N . TYR A 1 75 ? 7.464 -6.126 -17.107 1.00 37.80 75 TYR A N 1
ATOM 572 C CA . TYR A 1 75 ? 6.774 -6.695 -15.917 1.00 38.06 75 TYR A CA 1
ATOM 573 C C . TYR A 1 75 ? 5.304 -6.283 -15.883 1.00 37.57 75 TYR A C 1
ATOM 574 O O . TYR A 1 75 ? 4.653 -6.522 -14.852 1.00 36.45 75 TYR A O 1
ATOM 583 N N . SER A 1 76 ? 4.792 -5.721 -16.984 1.00 38.35 76 SER A N 1
ATOM 584 C CA . SER A 1 76 ? 3.411 -5.166 -17.134 1.00 36.99 76 SER A CA 1
ATOM 585 C C . SER A 1 76 ? 3.023 -4.289 -15.941 1.00 34.05 76 SER A C 1
ATOM 586 O O . SER A 1 76 ? 1.837 -4.332 -15.512 1.00 32.53 76 SER A O 1
ATOM 589 N N . ILE A 1 77 ? 3.955 -3.466 -15.466 1.00 32.89 77 ILE A N 1
ATOM 590 C CA . ILE A 1 77 ? 3.698 -2.503 -14.354 1.00 34.88 77 ILE A CA 1
ATOM 591 C C . ILE A 1 77 ? 3.011 -1.267 -14.921 1.00 32.28 77 ILE A C 1
ATOM 592 O O . ILE A 1 77 ? 3.599 -0.534 -15.719 1.00 31.35 77 ILE A O 1
ATOM 597 N N . PRO A 1 78 ? 1.783 -0.939 -14.471 1.00 29.90 78 PRO A N 1
ATOM 598 C CA . PRO A 1 78 ? 1.124 0.276 -14.929 1.00 31.94 78 PRO A CA 1
ATOM 599 C C . PRO A 1 78 ? 1.849 1.521 -14.382 1.00 30.84 78 PRO A C 1
ATOM 600 O O . PRO A 1 78 ? 2.177 1.551 -13.214 1.00 27.60 78 PRO A O 1
ATOM 604 N N . LEU A 1 79 ? 2.154 2.473 -15.276 1.00 30.06 79 LEU A N 1
ATOM 605 C CA . LEU A 1 79 ? 2.938 3.707 -14.989 1.00 31.90 79 LEU A CA 1
ATOM 606 C C . LEU A 1 79 ? 2.028 4.888 -15.284 1.00 36.17 79 LEU A C 1
ATOM 607 O O . LEU A 1 79 ? 1.520 4.919 -16.430 1.00 41.90 79 LEU A O 1
ATOM 612 N N . TYR A 1 80 ? 1.936 5.861 -14.369 1.00 33.76 80 TYR A N 1
ATOM 613 C CA . TYR A 1 80 ? 1.262 7.156 -14.592 1.00 32.24 80 TYR A CA 1
ATOM 614 C C . TYR A 1 80 ? 2.295 8.288 -14.561 1.00 32.95 80 TYR A C 1
ATOM 615 O O . TYR A 1 80 ? 2.837 8.593 -13.487 1.00 28.81 80 TYR A O 1
ATOM 624 N N . THR A 1 81 ? 2.545 8.894 -15.714 1.00 32.53 81 THR A N 1
ATOM 625 C CA . THR A 1 81 ? 3.556 9.968 -15.871 1.00 33.58 81 THR A CA 1
ATOM 626 C C . THR A 1 81 ? 2.960 11.308 -15.429 1.00 35.38 81 THR A C 1
ATOM 627 O O . THR A 1 81 ? 1.871 11.638 -15.903 1.00 34.29 81 THR A O 1
ATOM 631 N N . ILE A 1 82 ? 3.667 12.044 -14.567 1.00 32.20 82 ILE A N 1
ATOM 632 C CA . ILE A 1 82 ? 3.381 13.477 -14.268 1.00 32.20 82 ILE A CA 1
ATOM 633 C C . ILE A 1 82 ? 4.666 14.289 -14.505 1.00 31.81 82 ILE A C 1
ATOM 634 O O . ILE A 1 82 ? 5.764 13.693 -14.451 1.00 29.86 82 ILE A O 1
ATOM 639 N N . SER A 1 83 ? 4.528 15.587 -14.773 1.00 33.72 83 SER A N 1
ATOM 640 C CA . SER A 1 83 ? 5.676 16.511 -14.983 1.00 34.47 83 SER A CA 1
ATOM 641 C C . SER A 1 83 ? 6.028 17.162 -13.646 1.00 34.53 83 SER A C 1
ATOM 642 O O . SER A 1 83 ? 7.171 16.963 -13.170 1.00 36.34 83 SER A O 1
ATOM 645 N N . THR A 1 84 ? 5.112 17.950 -13.081 1.00 36.91 84 THR A N 1
ATOM 646 C CA . THR A 1 84 ? 5.245 18.536 -11.709 1.00 35.63 84 THR A CA 1
ATOM 647 C C . THR A 1 84 ? 4.020 18.177 -10.846 1.00 36.45 84 THR A C 1
ATOM 648 O O . THR A 1 84 ? 4.048 18.527 -9.655 1.00 34.51 84 THR A O 1
ATOM 652 N N . GLY A 1 85 ? 2.961 17.566 -11.400 1.00 33.86 85 GLY A N 1
ATOM 653 C CA . GLY A 1 85 ? 1.835 17.020 -10.595 1.00 35.81 85 GLY A CA 1
ATOM 654 C C . GLY A 1 85 ? 0.931 18.087 -9.959 1.00 38.09 85 GLY A C 1
ATOM 655 O O . GLY A 1 85 ? 0.253 17.772 -8.951 1.00 41.88 85 GLY A O 1
ATOM 656 N N . LYS A 1 86 ? 0.848 19.291 -10.528 1.00 32.91 86 LYS A N 1
ATOM 657 C CA . LYS A 1 86 ? 0.112 20.450 -9.942 1.00 37.58 86 LYS A CA 1
ATOM 658 C C . LYS A 1 86 ? -1.270 20.568 -10.581 1.00 36.83 86 LYS A C 1
ATOM 659 O O . LYS A 1 86 ? -1.813 21.705 -10.646 1.00 37.85 86 LYS A O 1
ATOM 665 N N . ASN A 1 87 ? -1.815 19.450 -11.075 1.00 38.72 87 ASN A N 1
ATOM 666 C CA . ASN A 1 87 ? -3.003 19.453 -11.969 1.00 35.98 87 ASN A CA 1
ATOM 667 C C . ASN A 1 87 ? -4.263 19.534 -11.109 1.00 37.41 87 ASN A C 1
ATOM 668 O O . ASN A 1 87 ? -5.212 18.763 -11.359 1.00 36.06 87 ASN A O 1
ATOM 673 N N . LEU A 1 88 ? -4.288 20.471 -10.157 1.00 37.67 88 LEU A N 1
ATOM 674 C CA . LEU A 1 88 ? -5.394 20.615 -9.175 1.00 36.83 88 LEU A CA 1
ATOM 675 C C . LEU A 1 88 ? -6.651 21.102 -9.903 1.00 37.30 88 LEU A C 1
ATOM 676 O O . LEU A 1 88 ? -6.537 22.011 -10.742 1.00 39.15 88 LEU A O 1
ATOM 681 N N . GLY A 1 89 ? -7.807 20.504 -9.594 1.00 36.19 89 GLY A N 1
ATOM 682 C CA . GLY A 1 89 ? -9.055 20.665 -10.369 1.00 36.31 89 GLY A CA 1
ATOM 683 C C . GLY A 1 89 ? -9.202 19.592 -11.448 1.00 37.51 89 GLY A C 1
ATOM 684 O O . GLY A 1 89 ? -10.349 19.375 -11.934 1.00 35.37 89 GLY A O 1
ATOM 685 N N . TYR A 1 90 ? -8.097 18.945 -11.841 1.00 34.31 90 TYR A N 1
ATOM 686 C CA . TYR A 1 90 ? -8.094 18.001 -12.984 1.00 37.77 90 TYR A CA 1
ATOM 687 C C . TYR A 1 90 ? -7.426 16.671 -12.639 1.00 37.44 90 TYR A C 1
ATOM 688 O O . TYR A 1 90 ? -7.173 15.934 -13.607 1.00 34.62 90 TYR A O 1
ATOM 697 N N . GLY A 1 91 ? -7.225 16.342 -11.357 1.00 38.00 91 GLY A N 1
ATOM 698 C CA . GLY A 1 91 ? -6.665 15.039 -10.937 1.00 39.25 91 GLY A CA 1
ATOM 699 C C . GLY A 1 91 ? -5.493 15.174 -9.980 1.00 40.68 91 GLY A C 1
ATOM 700 O O . GLY A 1 91 ? -5.068 14.146 -9.382 1.00 38.06 91 GLY A O 1
ATOM 701 N N . GLY A 1 92 ? -4.973 16.391 -9.808 1.00 40.54 92 GLY A N 1
ATOM 702 C CA . GLY A 1 92 ? -3.792 16.608 -8.957 1.00 41.16 92 GLY A CA 1
ATOM 703 C C . GLY A 1 92 ? -2.662 15.707 -9.411 1.00 41.03 92 GLY A C 1
ATOM 704 O O . GLY A 1 92 ? -2.460 15.586 -10.637 1.00 38.39 92 GLY A O 1
ATOM 705 N N . SER A 1 93 ? -1.962 15.090 -8.468 1.00 37.65 93 SER A N 1
ATOM 706 C CA . SER A 1 93 ? -0.760 14.268 -8.731 1.00 38.58 93 SER A CA 1
ATOM 707 C C . SER A 1 93 ? -1.132 12.779 -8.839 1.00 37.58 93 SER A C 1
ATOM 708 O O . SER A 1 93 ? -0.207 11.959 -8.949 1.00 41.80 93 SER A O 1
ATOM 711 N N . ALA A 1 94 ? -2.422 12.436 -8.841 1.00 37.22 94 ALA A N 1
ATOM 712 C CA . ALA A 1 94 ? -2.903 11.039 -8.650 1.00 40.15 94 ALA A CA 1
ATOM 713 C C . ALA A 1 94 ? -3.125 10.363 -10.003 1.00 38.06 94 ALA A C 1
ATOM 714 O O . ALA A 1 94 ? -3.553 11.008 -10.954 1.00 37.58 94 ALA A O 1
ATOM 716 N N . PRO A 1 95 ? -2.867 9.043 -10.112 1.00 39.85 95 PRO A N 1
ATOM 717 C CA . PRO A 1 95 ? -3.135 8.302 -11.349 1.00 40.79 95 PRO A CA 1
ATOM 718 C C . PRO A 1 95 ? -4.629 8.164 -11.677 1.00 42.45 95 PRO A C 1
ATOM 719 O O . PRO A 1 95 ? -5.447 8.430 -10.830 1.00 41.92 95 PRO A O 1
ATOM 723 N N . THR A 1 96 ? -4.928 7.788 -12.919 1.00 37.73 96 THR A N 1
ATOM 724 C CA . THR A 1 96 ? -6.294 7.523 -13.430 1.00 39.09 96 THR A CA 1
ATOM 725 C C . THR A 1 96 ? -6.684 6.091 -13.058 1.00 41.59 96 THR A C 1
ATOM 726 O O . THR A 1 96 ? -7.895 5.826 -12.959 1.00 46.01 96 THR A O 1
ATOM 730 N N . TYR A 1 97 ? -5.699 5.232 -12.775 1.00 38.68 97 TYR A N 1
ATOM 731 C CA . TYR A 1 97 ? -5.892 3.807 -12.384 1.00 39.49 97 TYR A CA 1
ATOM 732 C C . TYR A 1 97 ? -5.181 3.506 -11.055 1.00 39.59 97 TYR A C 1
ATOM 733 O O . TYR A 1 97 ? -3.925 3.428 -11.036 1.00 42.95 97 TYR A O 1
ATOM 742 N N . SER A 1 98 ? -5.951 3.299 -9.975 1.00 41.46 98 SER A N 1
ATOM 743 C CA . SER A 1 98 ? -5.442 2.977 -8.611 1.00 40.33 98 SER A CA 1
ATOM 744 C C . SER A 1 98 ? -4.491 1.790 -8.664 1.00 35.67 98 SER A C 1
ATOM 745 O O . SER A 1 98 ? -4.834 0.802 -9.295 1.00 42.65 98 SER A O 1
ATOM 748 N N . GLY A 1 99 ? -3.345 1.890 -7.995 1.00 34.13 99 GLY A N 1
ATOM 749 C CA . GLY A 1 99 ? -2.271 0.872 -8.054 1.00 34.98 99 GLY A CA 1
ATOM 750 C C . GLY A 1 99 ? -1.218 1.177 -9.116 1.00 31.31 99 GLY A C 1
ATOM 751 O O . GLY A 1 99 ? -0.234 0.410 -9.211 1.00 29.36 99 GLY A O 1
ATOM 752 N N . SER A 1 100 ? -1.396 2.251 -9.896 1.00 35.59 100 SER A N 1
ATOM 753 C CA . SER A 1 100 ? -0.390 2.702 -10.891 1.00 32.28 100 SER A CA 1
ATOM 754 C C . SER A 1 100 ? 0.862 3.163 -10.139 1.00 35.14 100 SER A C 1
ATOM 755 O O . SER A 1 100 ? 0.727 3.733 -9.028 1.00 42.15 100 SER A O 1
ATOM 758 N N . VAL A 1 101 ? 2.041 2.871 -10.686 1.00 33.67 101 VAL A N 1
ATOM 759 C CA . VAL A 1 101 ? 3.333 3.474 -10.262 1.00 34.09 101 VAL A CA 1
ATOM 760 C C . VAL A 1 101 ? 3.427 4.857 -10.892 1.00 34.42 101 VAL A C 1
ATOM 761 O O . VAL A 1 101 ? 3.311 4.947 -12.126 1.00 34.01 101 VAL A O 1
ATOM 765 N N . VAL A 1 102 ? 3.526 5.903 -10.078 1.00 32.70 102 VAL A N 1
ATOM 766 C CA . VAL A 1 102 ? 3.670 7.285 -10.605 1.00 33.49 102 VAL A CA 1
ATOM 767 C C . VAL A 1 102 ? 5.104 7.449 -11.100 1.00 30.36 102 VAL A C 1
ATOM 768 O O . VAL A 1 102 ? 6.045 7.165 -10.331 1.00 29.31 102 VAL A O 1
ATOM 772 N N . LEU A 1 103 ? 5.249 7.884 -12.348 1.00 27.98 103 LEU A N 1
ATOM 773 C CA . LEU A 1 103 ? 6.551 8.249 -12.942 1.00 28.52 103 LEU A CA 1
ATOM 774 C C . LEU A 1 103 ? 6.663 9.763 -12.829 1.00 28.58 103 LEU A C 1
ATOM 775 O O . LEU A 1 103 ? 5.972 10.472 -13.559 1.00 30.44 103 LEU A O 1
ATOM 780 N N . ASP A 1 104 ? 7.425 10.221 -11.843 1.00 27.66 104 ASP A N 1
ATOM 781 C CA . ASP A 1 104 ? 7.448 11.647 -11.438 1.00 27.71 104 ASP A CA 1
ATOM 782 C C . ASP A 1 104 ? 8.629 12.314 -12.133 1.00 26.01 104 ASP A C 1
ATOM 783 O O . ASP A 1 104 ? 9.751 11.965 -11.770 1.00 25.98 104 ASP A O 1
ATOM 788 N N . LEU A 1 105 ? 8.402 13.212 -13.092 1.00 26.75 105 LEU A N 1
ATOM 789 C CA . LEU A 1 105 ? 9.520 13.777 -13.895 1.00 27.67 105 LEU A CA 1
ATOM 790 C C . LEU A 1 105 ? 10.022 15.110 -13.296 1.00 30.05 105 LEU A C 1
ATOM 791 O O . LEU A 1 105 ? 10.804 15.793 -13.977 1.00 27.82 105 LEU A O 1
ATOM 796 N N . LYS A 1 106 ? 9.663 15.458 -12.055 1.00 29.67 106 LYS A N 1
ATOM 797 C CA . LYS A 1 106 ? 9.958 16.797 -11.481 1.00 30.69 106 LYS A CA 1
ATOM 798 C C . LYS A 1 106 ? 11.480 17.051 -11.438 1.00 29.96 106 LYS A C 1
ATOM 799 O O . LYS A 1 106 ? 11.830 18.233 -11.451 1.00 28.99 106 LYS A O 1
ATOM 805 N N . ARG A 1 107 ? 12.342 16.026 -11.396 1.00 28.28 107 ARG A N 1
ATOM 806 C CA . ARG A 1 107 ? 13.828 16.205 -11.327 1.00 28.37 107 ARG A CA 1
ATOM 807 C C . ARG A 1 107 ? 14.357 16.598 -12.708 1.00 29.90 107 ARG A C 1
ATOM 808 O O . ARG A 1 107 ? 15.464 17.193 -12.776 1.00 28.17 107 ARG A O 1
ATOM 816 N N . MET A 1 108 ? 13.577 16.344 -13.763 1.00 27.05 108 MET A N 1
ATOM 817 C CA . MET A 1 108 ? 13.965 16.660 -15.162 1.00 26.51 108 MET A CA 1
ATOM 818 C C . MET A 1 108 ? 13.555 18.097 -15.454 1.00 26.82 108 MET A C 1
ATOM 819 O O . MET A 1 108 ? 12.499 18.323 -16.068 1.00 27.16 108 MET A O 1
ATOM 824 N N . ASN A 1 109 ? 14.307 19.030 -14.883 1.00 28.26 109 ASN A N 1
ATOM 825 C CA . ASN A 1 109 ? 13.938 20.459 -14.840 1.00 26.91 109 ASN A CA 1
ATOM 826 C C . ASN A 1 109 ? 14.970 21.267 -15.630 1.00 25.84 109 ASN A C 1
ATOM 827 O O . ASN A 1 109 ? 15.159 22.404 -15.265 1.00 27.23 109 ASN A O 1
ATOM 832 N N . ARG A 1 110 ? 15.602 20.692 -16.656 1.00 27.98 110 ARG A N 1
ATOM 833 C CA . ARG A 1 110 ? 16.588 21.407 -17.524 1.00 28.83 110 ARG A CA 1
ATOM 834 C C . ARG A 1 110 ? 15.901 22.318 -18.558 1.00 29.48 110 ARG A C 1
ATOM 835 O O . ARG A 1 110 ? 14.950 21.899 -19.256 1.00 24.45 110 ARG A O 1
ATOM 843 N N . ILE A 1 111 ? 16.357 23.567 -18.636 1.00 28.69 111 ILE A N 1
ATOM 844 C CA . ILE A 1 111 ? 16.023 24.482 -19.754 1.00 29.54 111 ILE A CA 1
ATOM 845 C C . ILE A 1 111 ? 17.018 24.149 -20.858 1.00 31.26 111 ILE A C 1
ATOM 846 O O . ILE A 1 111 ? 18.210 24.428 -20.706 1.00 30.61 111 ILE A O 1
ATOM 851 N N . ILE A 1 112 ? 16.583 23.436 -21.887 1.00 28.90 112 ILE A N 1
ATOM 852 C CA . ILE A 1 112 ? 17.530 22.911 -22.901 1.00 29.67 112 ILE A CA 1
ATOM 853 C C . ILE A 1 112 ? 17.992 24.074 -23.788 1.00 30.32 112 ILE A C 1
ATOM 854 O O . ILE A 1 112 ? 19.184 24.177 -24.056 1.00 29.71 112 ILE A O 1
ATOM 859 N N . GLU A 1 113 ? 17.092 24.968 -24.152 1.00 28.92 113 GLU A N 1
ATOM 860 C CA . GLU A 1 113 ? 17.434 26.106 -25.048 1.00 28.72 113 GLU A CA 1
ATOM 861 C C . GLU A 1 113 ? 16.476 27.251 -24.788 1.00 27.79 113 GLU A C 1
ATOM 862 O O . GLU A 1 113 ? 15.263 27.004 -24.571 1.00 25.23 113 GLU A O 1
ATOM 868 N N . VAL A 1 114 ? 17.013 28.463 -24.819 1.00 27.70 114 VAL A N 1
ATOM 869 C CA . VAL A 1 114 ? 16.225 29.704 -24.988 1.00 28.53 114 VAL A CA 1
ATOM 870 C C . VAL A 1 114 ? 16.879 30.502 -26.114 1.00 28.77 114 VAL A C 1
ATOM 871 O O . VAL A 1 114 ? 18.126 30.689 -26.082 1.00 27.89 114 VAL A O 1
ATOM 875 N N . ASN A 1 115 ? 16.080 30.906 -27.096 1.00 25.64 115 ASN A N 1
ATOM 876 C CA . ASN A 1 115 ? 16.539 31.745 -28.229 1.00 25.15 115 ASN A CA 1
ATOM 877 C C . ASN A 1 115 ? 15.800 33.070 -28.202 1.00 24.29 115 ASN A C 1
ATOM 878 O O . ASN A 1 115 ? 14.611 33.099 -28.541 1.00 24.19 115 ASN A O 1
ATOM 883 N N . GLU A 1 116 ? 16.467 34.142 -27.795 1.00 26.86 116 GLU A N 1
ATOM 884 C CA . GLU A 1 116 ? 15.884 35.509 -27.745 1.00 29.29 116 GLU A CA 1
ATOM 885 C C . GLU A 1 116 ? 15.459 35.957 -29.145 1.00 28.66 116 GLU A C 1
ATOM 886 O O . GLU A 1 116 ? 14.314 36.387 -29.334 1.00 28.94 116 GLU A O 1
ATOM 892 N N . LYS A 1 117 ? 16.349 35.855 -30.116 1.00 26.93 117 LYS A N 1
ATOM 893 C CA . LYS A 1 117 ? 16.111 36.404 -31.475 1.00 29.21 117 LYS A CA 1
ATOM 894 C C . LYS A 1 117 ? 14.987 35.675 -32.216 1.00 26.71 117 LYS A C 1
ATOM 895 O O . LYS A 1 117 ? 14.265 36.334 -32.948 1.00 25.88 117 LYS A O 1
ATOM 901 N N . GLN A 1 118 ? 14.775 34.378 -31.978 1.00 27.27 118 GLN A N 1
ATOM 902 C CA . GLN A 1 118 ? 13.712 33.621 -32.676 1.00 23.94 118 GLN A CA 1
ATOM 903 C C . GLN A 1 118 ? 12.561 33.279 -31.718 1.00 22.82 118 GLN A C 1
ATOM 904 O O . GLN A 1 118 ? 11.634 32.584 -32.158 1.00 22.98 118 GLN A O 1
ATOM 910 N N . ALA A 1 119 ? 12.638 33.728 -30.474 1.00 20.91 119 ALA A N 1
ATOM 911 C CA . ALA A 1 119 ? 11.511 33.726 -29.522 1.00 21.48 119 ALA A CA 1
ATOM 912 C C . ALA A 1 119 ? 11.004 32.302 -29.318 1.00 21.33 119 ALA A C 1
ATOM 913 O O . ALA A 1 119 ? 9.819 32.074 -29.517 1.00 20.92 119 ALA A O 1
ATOM 915 N N . TYR A 1 120 ? 11.872 31.383 -28.900 1.00 20.94 120 TYR A N 1
ATOM 916 C CA . TYR A 1 120 ? 11.478 30.005 -28.537 1.00 20.50 120 TYR A CA 1
ATOM 917 C C . TYR A 1 120 ? 12.321 29.493 -27.364 1.00 23.16 120 TYR A C 1
ATOM 918 O O . TYR A 1 120 ? 13.416 30.062 -26.996 1.00 21.43 120 TYR A O 1
ATOM 927 N N . CYS A 1 121 ? 11.804 28.425 -26.753 1.00 23.21 121 CYS A N 1
ATOM 928 C CA . CYS A 1 121 ? 12.556 27.589 -25.802 1.00 23.99 121 CYS A CA 1
ATOM 929 C C . CYS A 1 121 ? 12.268 26.111 -26.065 1.00 25.54 121 CYS A C 1
ATOM 930 O O . CYS A 1 121 ? 11.312 25.778 -26.790 1.00 20.47 121 CYS A O 1
ATOM 933 N N . ILE A 1 122 ? 13.152 25.278 -25.545 1.00 24.37 122 ILE A N 1
ATOM 934 C CA . ILE A 1 122 ? 12.977 23.816 -25.397 1.00 25.73 122 ILE A CA 1
ATOM 935 C C . ILE A 1 122 ? 13.203 23.506 -23.926 1.00 25.29 122 ILE A C 1
ATOM 936 O O . ILE A 1 122 ? 14.243 23.958 -23.362 1.00 24.69 122 ILE A O 1
ATOM 941 N N . VAL A 1 123 ? 12.265 22.790 -23.309 1.00 23.47 123 VAL A N 1
ATOM 942 C CA . VAL A 1 123 ? 12.318 22.545 -21.838 1.00 23.95 123 VAL A CA 1
ATOM 943 C C . VAL A 1 123 ? 12.055 21.064 -21.579 1.00 25.25 123 VAL A C 1
ATOM 944 O O . VAL A 1 123 ? 11.400 20.374 -22.408 1.00 22.35 123 VAL A O 1
ATOM 948 N N . GLU A 1 124 ? 12.532 20.606 -20.433 1.00 25.30 124 GLU A N 1
ATOM 949 C CA . GLU A 1 124 ? 12.122 19.316 -19.848 1.00 24.97 124 GLU A CA 1
ATOM 950 C C . GLU A 1 124 ? 10.830 19.476 -19.061 1.00 24.79 124 GLU A C 1
ATOM 951 O O . GLU A 1 124 ? 10.412 20.575 -18.691 1.00 22.41 124 GLU A O 1
ATOM 957 N N . PRO A 1 125 ? 10.174 18.355 -18.694 1.00 26.02 125 PRO A N 1
ATOM 958 C CA . PRO A 1 125 ? 8.865 18.438 -18.041 1.00 25.23 125 PRO A CA 1
ATOM 959 C C . PRO A 1 125 ? 8.904 19.014 -16.618 1.00 25.15 125 PRO A C 1
ATOM 960 O O . PRO A 1 125 ? 7.892 19.502 -16.178 1.00 28.10 125 PRO A O 1
ATOM 964 N N . GLY A 1 126 ? 10.032 18.919 -15.915 1.00 25.14 126 GLY A N 1
ATOM 965 C CA . GLY A 1 126 ? 10.164 19.455 -14.547 1.00 25.53 126 GLY A CA 1
ATOM 966 C C . GLY A 1 126 ? 10.268 20.973 -14.512 1.00 25.72 126 GLY A C 1
ATOM 967 O O . GLY A 1 126 ? 10.228 21.517 -13.410 1.00 26.18 126 GLY A O 1
ATOM 968 N N . VAL A 1 127 ? 10.458 21.654 -15.650 1.00 25.57 127 VAL A N 1
ATOM 969 C CA . VAL A 1 127 ? 10.595 23.145 -15.695 1.00 26.84 127 VAL A CA 1
ATOM 970 C C . VAL A 1 127 ? 9.226 23.755 -15.388 1.00 24.15 127 VAL A C 1
ATOM 971 O O . VAL A 1 127 ? 8.329 23.649 -16.222 1.00 29.81 127 VAL A O 1
ATOM 975 N N . SER A 1 128 ? 9.072 24.380 -14.230 1.00 25.36 128 SER A N 1
ATOM 976 C CA . SER A 1 128 ? 7.830 25.031 -13.787 1.00 24.65 128 SER A CA 1
ATOM 977 C C . SER A 1 128 ? 7.807 26.408 -14.432 1.00 26.89 128 SER A C 1
ATOM 978 O O . SER A 1 128 ? 8.900 26.915 -14.775 1.00 28.07 128 SER A O 1
ATOM 981 N N . TYR A 1 129 ? 6.615 26.972 -14.597 1.00 25.18 129 TYR A N 1
ATOM 982 C CA . TYR A 1 129 ? 6.412 28.387 -14.981 1.00 25.71 129 TYR A CA 1
ATOM 983 C C . TYR A 1 129 ? 7.224 29.328 -14.066 1.00 25.90 129 TYR A C 1
ATOM 984 O O . TYR A 1 129 ? 7.858 30.271 -14.587 1.00 22.73 129 TYR A O 1
ATOM 993 N N . PHE A 1 130 ? 7.267 29.082 -12.753 1.00 27.15 130 PHE A N 1
ATOM 994 C CA . PHE A 1 130 ? 8.037 29.934 -11.808 1.00 27.54 130 PHE A CA 1
ATOM 995 C C . PHE A 1 130 ? 9.522 29.880 -12.168 1.00 28.94 130 PHE A C 1
ATOM 996 O O . PHE A 1 130 ? 10.150 30.958 -12.241 1.00 29.12 130 PHE A O 1
ATOM 1004 N N . ASP A 1 131 ? 10.068 28.676 -12.375 1.00 29.84 131 ASP A N 1
ATOM 1005 C CA . ASP A 1 131 ? 11.495 28.445 -12.710 1.00 31.88 131 ASP A CA 1
ATOM 1006 C C . ASP A 1 131 ? 11.788 29.206 -14.013 1.00 32.37 131 ASP A C 1
ATOM 1007 O O . ASP A 1 131 ? 12.774 29.935 -14.079 1.00 30.53 131 ASP A O 1
ATOM 1012 N N . MET A 1 132 ? 10.962 29.003 -15.033 1.00 29.15 132 MET A N 1
ATOM 1013 C CA . MET A 1 132 ? 11.204 29.584 -16.371 1.00 28.31 132 MET A CA 1
ATOM 1014 C C . MET A 1 132 ? 11.134 31.118 -16.287 1.00 27.19 132 MET A C 1
ATOM 1015 O O . MET A 1 132 ? 12.030 31.788 -16.817 1.00 23.56 132 MET A O 1
ATOM 1020 N N . TYR A 1 133 ? 10.118 31.679 -15.647 1.00 25.82 133 TYR A N 1
ATOM 1021 C CA . TYR A 1 133 ? 9.960 33.145 -15.496 1.00 26.49 133 TYR A CA 1
ATOM 1022 C C . TYR A 1 133 ? 11.183 33.738 -14.777 1.00 29.11 133 TYR A C 1
ATOM 1023 O O . TYR A 1 133 ? 11.752 34.775 -15.218 1.00 27.73 133 TYR A O 1
ATOM 1032 N N . ARG A 1 134 ? 11.605 33.082 -13.706 1.00 28.13 134 ARG A N 1
ATOM 1033 C CA . ARG A 1 134 ? 12.792 33.529 -12.955 1.00 33.47 134 ARG A CA 1
ATOM 1034 C C . ARG A 1 134 ? 13.993 33.510 -13.894 1.00 32.08 134 ARG A C 1
ATOM 1035 O O . ARG A 1 134 ? 14.725 34.525 -13.909 1.00 31.35 134 ARG A O 1
ATOM 1043 N N . TYR A 1 135 ? 14.205 32.408 -14.632 1.00 31.76 135 TYR A N 1
ATOM 1044 C CA . TYR A 1 135 ? 15.328 32.281 -15.599 1.00 30.70 135 TYR A CA 1
ATOM 1045 C C . TYR A 1 135 ? 15.294 33.468 -16.576 1.00 30.98 135 TYR A C 1
ATOM 1046 O O . TYR A 1 135 ? 16.335 34.159 -16.755 1.00 31.74 135 TYR A O 1
ATOM 1055 N N . LEU A 1 136 ? 14.139 33.715 -17.205 1.00 27.50 136 LEU A N 1
ATOM 1056 C CA . LEU A 1 136 ? 13.998 34.783 -18.221 1.00 28.54 136 LEU A CA 1
ATOM 1057 C C . LEU A 1 136 ? 14.209 36.157 -17.575 1.00 31.91 136 LEU A C 1
ATOM 1058 O O . LEU A 1 136 ? 14.873 37.001 -18.211 1.00 33.98 136 LEU A O 1
ATOM 1063 N N . GLN A 1 137 ? 13.662 36.391 -16.377 1.00 30.29 137 GLN A N 1
ATOM 1064 C CA . GLN A 1 137 ? 13.764 37.729 -15.740 1.00 33.73 137 GLN A CA 1
ATOM 1065 C C . GLN A 1 137 ? 15.215 38.003 -15.322 1.00 29.59 137 GLN A C 1
ATOM 1066 O O . GLN A 1 137 ? 15.647 39.099 -15.562 1.00 30.15 137 GLN A O 1
ATOM 1072 N N . GLU A 1 138 ? 15.944 37.049 -14.763 1.00 32.10 138 GLU A N 1
ATOM 1073 C CA . GLU A 1 138 ? 17.365 37.260 -14.343 1.00 34.45 138 GLU A CA 1
ATOM 1074 C C . GLU A 1 138 ? 18.248 37.546 -15.576 1.00 36.32 138 GLU A C 1
ATOM 1075 O O . GLU A 1 138 ? 19.145 38.395 -15.478 1.00 38.92 138 GLU A O 1
ATOM 1081 N N . LYS A 1 139 ? 17.974 36.898 -16.711 1.00 32.72 139 LYS A N 1
ATOM 1082 C CA . LYS A 1 139 ? 18.657 37.137 -18.007 1.00 35.20 139 LYS A CA 1
ATOM 1083 C C . LYS A 1 139 ? 18.172 38.443 -18.630 1.00 33.72 139 LYS A C 1
ATOM 1084 O O . LYS A 1 139 ? 18.711 38.774 -19.699 1.00 32.45 139 LYS A O 1
ATOM 1090 N N . LYS A 1 140 ? 17.182 39.146 -18.049 1.00 31.91 140 LYS A N 1
ATOM 1091 C CA . LYS A 1 140 ? 16.577 40.357 -18.673 1.00 35.01 140 LYS A CA 1
ATOM 1092 C C . LYS A 1 140 ? 16.124 39.988 -20.092 1.00 34.96 140 LYS A C 1
ATOM 1093 O O . LYS A 1 140 ? 16.307 40.787 -21.036 1.00 30.47 140 LYS A O 1
ATOM 1099 N N . SER A 1 141 ? 15.491 38.825 -20.223 1.00 30.33 141 SER A N 1
ATOM 1100 C CA . SER A 1 141 ? 14.899 38.323 -21.477 1.00 29.82 141 SER A CA 1
ATOM 1101 C C . SER A 1 141 ? 13.823 39.283 -21.969 1.00 27.47 141 SER A C 1
ATOM 1102 O O . SER A 1 141 ? 13.133 39.856 -21.145 1.00 28.42 141 SER A O 1
ATOM 1105 N N . LYS A 1 142 ? 13.696 39.426 -23.281 1.00 27.31 142 LYS A N 1
ATOM 1106 C CA . LYS A 1 142 ? 12.603 40.171 -23.945 1.00 27.80 142 LYS A CA 1
ATOM 1107 C C . LYS A 1 142 ? 11.599 39.136 -24.480 1.00 25.07 142 LYS A C 1
ATOM 1108 O O . LYS A 1 142 ? 10.950 39.402 -25.494 1.00 26.47 142 LYS A O 1
ATOM 1114 N N . LEU A 1 143 ? 11.437 38.027 -23.764 1.00 28.42 143 LEU A N 1
ATOM 1115 C CA . LEU A 1 143 ? 10.427 36.975 -24.075 1.00 27.55 143 LEU A CA 1
ATOM 1116 C C . LEU A 1 143 ? 9.496 36.839 -22.874 1.00 26.64 143 LEU A C 1
ATOM 1117 O O . LEU A 1 143 ? 9.984 36.896 -21.726 1.00 24.01 143 LEU A O 1
ATOM 1122 N N . TRP A 1 144 ? 8.224 36.598 -23.172 1.00 25.20 144 TRP A N 1
ATOM 1123 C CA . TRP A 1 144 ? 7.133 36.312 -22.206 1.00 25.29 144 TRP A CA 1
ATOM 1124 C C . TRP A 1 144 ? 6.736 34.827 -22.267 1.00 23.91 144 TRP A C 1
ATOM 1125 O O . TRP A 1 144 ? 6.749 34.216 -23.376 1.00 21.34 144 TRP A O 1
ATOM 1136 N N . LEU A 1 145 ? 6.326 34.317 -21.116 1.00 22.53 145 LEU A N 1
ATOM 1137 C CA . LEU A 1 145 ? 5.575 33.056 -20.974 1.00 22.38 145 LEU A CA 1
ATOM 1138 C C . LEU A 1 145 ? 4.092 33.349 -21.121 1.00 22.99 145 LEU A C 1
ATOM 1139 O O . LEU A 1 145 ? 3.680 34.517 -20.920 1.00 27.02 145 LEU A O 1
ATOM 1144 N N . ASP A 1 146 ? 3.324 32.323 -21.491 1.00 26.54 146 ASP A N 1
ATOM 1145 C CA . ASP A 1 146 ? 1.852 32.317 -21.327 1.00 24.14 146 ASP A CA 1
ATOM 1146 C C . ASP A 1 146 ? 1.564 31.375 -20.151 1.00 25.65 146 ASP A C 1
ATOM 1147 O O . ASP A 1 146 ? 1.935 30.208 -20.241 1.00 23.08 146 ASP A O 1
ATOM 1152 N N . VAL A 1 147 ? 1.091 31.933 -19.026 1.00 26.69 147 VAL A N 1
ATOM 1153 C CA . VAL A 1 147 ? 0.992 31.213 -17.723 1.00 23.69 147 VAL A CA 1
ATOM 1154 C C . VAL A 1 147 ? -0.466 31.072 -17.308 1.00 23.61 147 VAL A C 1
ATOM 1155 O O . VAL A 1 147 ? -1.313 31.910 -17.621 1.00 24.88 147 VAL A O 1
ATOM 1159 N N . PRO A 1 148 ? -0.792 29.962 -16.611 1.00 23.88 148 PRO A N 1
ATOM 1160 C CA . PRO A 1 148 ? -2.087 29.835 -15.961 1.00 24.76 148 PRO A CA 1
ATOM 1161 C C . PRO A 1 148 ? -2.078 30.767 -14.745 1.00 24.43 148 PRO A C 1
ATOM 1162 O O . PRO A 1 148 ? -0.988 31.276 -14.376 1.00 25.82 148 PRO A O 1
ATOM 1166 N N . ASP A 1 149 ? -3.246 30.921 -14.111 1.00 27.82 149 ASP A N 1
ATOM 1167 C CA . ASP A 1 149 ? -3.381 31.672 -12.838 1.00 28.57 149 ASP A CA 1
ATOM 1168 C C . ASP A 1 149 ? -4.221 30.862 -11.860 1.00 31.13 149 ASP A C 1
ATOM 1169 O O . ASP A 1 149 ? -5.381 30.580 -12.148 1.00 31.62 149 ASP A O 1
ATOM 1174 N N . PRO A 1 150 ? -3.703 30.474 -10.677 1.00 31.34 150 PRO A N 1
ATOM 1175 C CA . PRO A 1 150 ? -2.337 30.769 -10.259 1.00 33.06 150 PRO A CA 1
ATOM 1176 C C . PRO A 1 150 ? -1.260 30.078 -11.112 1.00 30.51 150 PRO A C 1
ATOM 1177 O O . PRO A 1 150 ? -1.540 29.193 -11.883 1.00 30.34 150 PRO A O 1
ATOM 1181 N N . GLY A 1 151 ? -0.022 30.537 -10.987 1.00 30.71 151 GLY A N 1
ATOM 1182 C CA . GLY A 1 151 ? 1.045 30.156 -11.923 1.00 30.44 151 GLY A CA 1
ATOM 1183 C C . GLY A 1 151 ? 1.810 28.927 -11.508 1.00 29.02 151 GLY A C 1
ATOM 1184 O O . GLY A 1 151 ? 2.935 28.789 -11.977 1.00 30.36 151 GLY A O 1
ATOM 1185 N N . TRP A 1 152 ? 1.287 28.075 -10.619 1.00 30.05 152 TRP A N 1
ATOM 1186 C CA . TRP A 1 152 ? 1.980 26.798 -10.309 1.00 33.54 152 TRP A CA 1
ATOM 1187 C C . TRP A 1 152 ? 1.862 25.890 -11.531 1.00 30.39 152 TRP A C 1
ATOM 1188 O O . TRP A 1 152 ? 0.994 26.146 -12.407 1.00 30.16 152 TRP A O 1
ATOM 1199 N N . GLY A 1 153 ? 2.714 24.884 -11.601 1.00 29.41 153 GLY A N 1
ATOM 1200 C CA . GLY A 1 153 ? 2.640 23.875 -12.666 1.00 30.60 153 GLY A CA 1
ATOM 1201 C C . GLY A 1 153 ? 3.803 24.010 -13.629 1.00 31.33 153 GLY A C 1
ATOM 1202 O O . GLY A 1 153 ? 4.685 24.874 -13.451 1.00 27.59 153 GLY A O 1
ATOM 1203 N N . SER A 1 154 ? 3.718 23.204 -14.662 1.00 30.22 154 SER A N 1
ATOM 1204 C CA . SER A 1 154 ? 4.796 22.812 -15.585 1.00 32.44 154 SER A CA 1
ATOM 1205 C C . SER A 1 154 ? 4.389 23.317 -16.977 1.00 29.84 154 SER A C 1
ATOM 1206 O O . SER A 1 154 ? 3.211 23.180 -17.327 1.00 27.24 154 SER A O 1
ATOM 1209 N N . MET A 1 155 ? 5.287 23.929 -17.729 1.00 27.33 155 MET A N 1
ATOM 1210 C CA . MET A 1 155 ? 4.995 24.282 -19.141 1.00 27.96 155 MET A CA 1
ATOM 1211 C C . MET A 1 155 ? 4.574 22.991 -19.862 1.00 24.09 155 MET A C 1
ATOM 1212 O O . MET A 1 155 ? 3.534 23.009 -20.541 1.00 23.36 155 MET A O 1
ATOM 1217 N N . VAL A 1 156 ? 5.307 21.887 -19.681 1.00 23.01 156 VAL A N 1
ATOM 1218 C CA . VAL A 1 156 ? 4.988 20.623 -20.416 1.00 24.74 156 VAL A CA 1
ATOM 1219 C C . VAL A 1 156 ? 3.686 20.037 -19.876 1.00 23.56 156 VAL A C 1
ATOM 1220 O O . VAL A 1 156 ? 2.833 19.675 -20.694 1.00 23.37 156 VAL A O 1
ATOM 1224 N N . GLY A 1 157 ? 3.578 19.862 -18.560 1.00 25.60 157 GLY A N 1
ATOM 1225 C CA . GLY A 1 157 ? 2.413 19.167 -17.961 1.00 26.36 157 GLY A CA 1
ATOM 1226 C C . GLY A 1 157 ? 1.135 19.873 -18.324 1.00 25.62 157 GLY A C 1
ATOM 1227 O O . GLY A 1 157 ? 0.170 19.220 -18.769 1.00 25.77 157 GLY A O 1
ATOM 1228 N N . ASN A 1 158 ? 1.121 21.188 -18.181 1.00 23.85 158 ASN A N 1
ATOM 1229 C CA . ASN A 1 158 ? -0.067 22.010 -18.511 1.00 24.24 158 ASN A CA 1
ATOM 1230 C C . ASN A 1 158 ? -0.393 21.856 -19.999 1.00 25.13 158 ASN A C 1
ATOM 1231 O O . ASN A 1 158 ? -1.559 21.667 -20.342 1.00 24.85 158 ASN A O 1
ATOM 1236 N N . ALA A 1 159 ? 0.612 21.972 -20.865 1.00 24.89 159 ALA A N 1
ATOM 1237 C CA . ALA A 1 159 ? 0.460 21.802 -22.321 1.00 26.05 159 ALA A CA 1
ATOM 1238 C C . ALA A 1 159 ? -0.112 20.404 -22.624 1.00 25.61 159 ALA A C 1
ATOM 1239 O O . ALA A 1 159 ? -0.983 20.347 -23.482 1.00 26.46 159 ALA A O 1
ATOM 1241 N N . MET A 1 160 ? 0.303 19.352 -21.916 1.00 26.31 160 MET A N 1
ATOM 1242 C CA . MET A 1 160 ? -0.097 17.942 -22.207 1.00 29.27 160 MET A CA 1
ATOM 1243 C C . MET A 1 160 ? -1.570 17.787 -21.805 1.00 30.33 160 MET A C 1
ATOM 1244 O O . MET A 1 160 ? -2.237 16.905 -22.366 1.00 28.31 160 MET A O 1
ATOM 1249 N N . ASP A 1 161 ? -2.077 18.643 -20.914 1.00 28.15 161 ASP A N 1
ATOM 1250 C CA . ASP A 1 161 ? -3.518 18.654 -20.553 1.00 26.57 161 ASP A CA 1
ATOM 1251 C C . ASP A 1 161 ? -4.301 19.674 -21.385 1.00 25.58 161 ASP A C 1
ATOM 1252 O O . ASP A 1 161 ? -5.531 19.764 -21.202 1.00 26.26 161 ASP A O 1
ATOM 1257 N N . ARG A 1 162 ? -3.646 20.354 -22.324 1.00 25.95 162 ARG A N 1
ATOM 1258 C CA . ARG A 1 162 ? -4.222 21.403 -23.200 1.00 24.65 162 ARG A CA 1
ATOM 1259 C C . ARG A 1 162 ? -4.798 22.534 -22.344 1.00 24.19 162 ARG A C 1
ATOM 1260 O O . ARG A 1 162 ? -5.930 22.980 -22.594 1.00 21.98 162 ARG A O 1
ATOM 1268 N N . GLY A 1 163 ? -3.976 23.031 -21.419 1.00 24.47 163 GLY A N 1
ATOM 1269 C CA . GLY A 1 163 ? -4.305 24.157 -20.546 1.00 25.66 163 GLY A CA 1
ATOM 1270 C C . GLY A 1 163 ? -4.187 25.474 -21.273 1.00 24.20 163 GLY A C 1
ATOM 1271 O O . GLY A 1 163 ? -3.864 25.477 -22.471 1.00 23.15 163 GLY A O 1
ATOM 1272 N N . ALA A 1 164 ? -4.438 26.559 -20.550 1.00 24.22 164 ALA A N 1
ATOM 1273 C CA . ALA A 1 164 ? -4.688 27.900 -21.125 1.00 24.42 164 ALA A CA 1
ATOM 1274 C C . ALA A 1 164 ? -4.147 29.016 -20.221 1.00 24.45 164 ALA A C 1
ATOM 1275 O O . ALA A 1 164 ? -4.031 28.822 -18.997 1.00 23.96 164 ALA A O 1
ATOM 1277 N N . GLY A 1 165 ? -3.846 30.163 -20.820 1.00 22.97 165 GLY A N 1
ATOM 1278 C CA . GLY A 1 165 ? -3.365 31.338 -20.073 1.00 25.12 165 GLY A CA 1
ATOM 1279 C C . GLY A 1 165 ? -4.005 32.594 -20.594 1.00 24.68 165 GLY A C 1
ATOM 1280 O O . GLY A 1 165 ? -5.102 32.504 -21.159 1.00 22.75 165 GLY A O 1
ATOM 1281 N N . TYR A 1 166 ? -3.318 33.727 -20.449 1.00 23.93 166 TYR A N 1
ATOM 1282 C CA . TYR A 1 166 ? -3.983 35.051 -20.511 1.00 26.57 166 TYR A CA 1
ATOM 1283 C C . TYR A 1 166 ? -3.190 36.101 -21.288 1.00 24.75 166 TYR A C 1
ATOM 1284 O O . TYR A 1 166 ? -3.504 37.284 -21.058 1.00 25.77 166 TYR A O 1
ATOM 1293 N N . THR A 1 167 ? -2.232 35.732 -22.148 1.00 25.73 167 THR A N 1
ATOM 1294 C CA . THR A 1 167 ? -1.524 36.740 -22.999 1.00 24.85 167 THR A CA 1
ATOM 1295 C C . THR A 1 167 ? -2.199 36.827 -24.371 1.00 26.73 167 THR A C 1
ATOM 1296 O O . THR A 1 167 ? -3.458 36.915 -24.421 1.00 23.52 167 THR A O 1
ATOM 1300 N N . ALA A 1 168 ? -1.420 36.867 -25.458 1.00 25.03 168 ALA A N 1
ATOM 1301 C CA . ALA A 1 168 ? -1.942 37.086 -26.824 1.00 24.73 168 ALA A CA 1
ATOM 1302 C C . ALA A 1 168 ? -2.531 35.763 -27.341 1.00 26.16 168 ALA A C 1
ATOM 1303 O O . ALA A 1 168 ? -2.125 34.693 -26.813 1.00 23.32 168 ALA A O 1
ATOM 1305 N N . ALA A 1 169 ? -3.480 35.855 -28.279 1.00 25.41 169 ALA A N 1
ATOM 1306 C CA . ALA A 1 169 ? -4.399 34.776 -28.705 1.00 25.52 169 ALA A CA 1
ATOM 1307 C C . ALA A 1 169 ? -3.582 33.546 -29.142 1.00 26.42 169 ALA A C 1
ATOM 1308 O O . ALA A 1 169 ? -3.937 32.424 -28.765 1.00 26.65 169 ALA A O 1
ATOM 1310 N N . GLN A 1 170 ? -2.461 33.777 -29.810 1.00 26.49 170 GLN A N 1
ATOM 1311 C CA . GLN A 1 170 ? -1.617 32.712 -30.396 1.00 30.89 170 GLN A CA 1
ATOM 1312 C C . GLN A 1 170 ? -0.793 31.994 -29.306 1.00 29.51 170 GLN A C 1
ATOM 1313 O O . GLN A 1 170 ? -0.223 30.976 -29.657 1.00 33.67 170 GLN A O 1
ATOM 1319 N N . PHE A 1 171 ? -0.755 32.442 -28.040 1.00 22.81 171 PHE A N 1
ATOM 1320 C CA . PHE A 1 171 ? -0.012 31.769 -26.939 1.00 22.59 171 PHE A CA 1
ATOM 1321 C C . PHE A 1 171 ? -0.937 31.280 -25.816 1.00 21.95 171 PHE A C 1
ATOM 1322 O O . PHE A 1 171 ? -0.461 30.555 -24.928 1.00 23.61 171 PHE A O 1
ATOM 1330 N N . ARG A 1 172 ? -2.204 31.679 -25.835 1.00 22.86 172 ARG A N 1
ATOM 1331 C CA . ARG A 1 172 ? -3.164 31.381 -24.736 1.00 22.04 172 ARG A CA 1
ATOM 1332 C C . ARG A 1 172 ? -3.489 29.879 -24.731 1.00 21.36 172 ARG A C 1
ATOM 1333 O O . ARG A 1 172 ? -3.850 29.338 -23.665 1.00 22.77 172 ARG A O 1
ATOM 1341 N N . ASN A 1 173 ? -3.459 29.264 -25.912 1.00 22.18 173 ASN A N 1
ATOM 1342 C CA . ASN A 1 173 ? -3.591 27.805 -26.107 1.00 23.05 173 ASN A CA 1
ATOM 1343 C C . ASN A 1 173 ? -2.216 27.152 -26.019 1.00 21.39 173 ASN A C 1
ATOM 1344 O O . ASN A 1 173 ? -1.493 27.197 -27.011 1.00 23.51 173 ASN A O 1
ATOM 1349 N N . HIS A 1 174 ? -1.861 26.615 -24.865 1.00 21.43 174 HIS A N 1
ATOM 1350 C CA . HIS A 1 174 ? -0.469 26.232 -24.523 1.00 22.63 174 HIS A CA 1
ATOM 1351 C C . HIS A 1 174 ? 0.001 25.096 -25.435 1.00 23.78 174 HIS A C 1
ATOM 1352 O O . HIS A 1 174 ? 1.140 25.176 -25.951 1.00 21.03 174 HIS A O 1
ATOM 1359 N N . PHE A 1 175 ? -0.837 24.081 -25.661 1.00 19.06 175 PHE A N 1
ATOM 1360 C CA . PHE A 1 175 ? -0.443 22.966 -26.557 1.00 21.18 175 PHE A CA 1
ATOM 1361 C C . PHE A 1 175 ? -0.242 23.509 -27.986 1.00 21.25 175 PHE A C 1
ATOM 1362 O O . PHE A 1 175 ? 0.693 23.072 -28.671 1.00 28.34 175 PHE A O 1
ATOM 1370 N N . ASP A 1 176 ? -1.102 24.412 -28.454 1.00 21.99 176 ASP A N 1
ATOM 1371 C CA . ASP A 1 176 ? -1.031 24.954 -29.832 1.00 23.68 176 ASP A CA 1
ATOM 1372 C C . ASP A 1 176 ? 0.272 25.767 -30.042 1.00 22.72 176 ASP A C 1
ATOM 1373 O O . ASP A 1 176 ? 0.718 25.857 -31.169 1.00 25.82 176 ASP A O 1
ATOM 1378 N N . ALA A 1 177 ? 0.824 26.369 -29.005 1.00 21.77 177 ALA A N 1
ATOM 1379 C CA . ALA A 1 177 ? 2.085 27.144 -29.061 1.00 22.65 177 ALA A CA 1
ATOM 1380 C C . ALA A 1 177 ? 3.310 26.216 -29.000 1.00 23.40 177 ALA A C 1
ATOM 1381 O O . ALA A 1 177 ? 4.431 26.751 -29.141 1.00 23.34 177 ALA A O 1
ATOM 1383 N N . HIS A 1 178 ? 3.147 24.902 -28.767 1.00 23.89 178 HIS A N 1
ATOM 1384 C CA . HIS A 1 178 ? 4.310 23.987 -28.651 1.00 21.96 178 HIS A CA 1
ATOM 1385 C C . HIS A 1 178 ? 4.842 23.708 -30.065 1.00 21.62 178 HIS A C 1
ATOM 1386 O O . HIS A 1 178 ? 4.079 23.763 -31.062 1.00 24.25 178 HIS A O 1
ATOM 1393 N N . CYS A 1 179 ? 6.133 23.446 -30.176 1.00 22.33 179 CYS A N 1
ATOM 1394 C CA . CYS A 1 179 ? 6.767 23.135 -31.472 1.00 19.43 179 CYS A CA 1
ATOM 1395 C C . CYS A 1 179 ? 7.844 22.102 -31.205 1.00 22.58 179 CYS A C 1
ATOM 1396 O O . CYS A 1 179 ? 8.867 22.452 -30.600 1.00 21.60 179 CYS A O 1
ATOM 1399 N N . GLY A 1 180 ? 7.561 20.855 -31.544 1.00 23.03 180 GLY A N 1
ATOM 1400 C CA . GLY A 1 180 ? 8.491 19.744 -31.330 1.00 23.43 180 GLY A CA 1
ATOM 1401 C C . GLY A 1 180 ? 8.304 19.120 -29.968 1.00 21.50 180 GLY A C 1
ATOM 1402 O O . GLY A 1 180 ? 8.010 19.846 -28.982 1.00 20.83 180 GLY A O 1
ATOM 1403 N N . MET A 1 181 ? 8.495 17.808 -29.926 1.00 21.14 181 MET A N 1
ATOM 1404 C CA . MET A 1 181 ? 8.438 17.016 -28.673 1.00 26.62 181 MET A CA 1
ATOM 1405 C C . MET A 1 181 ? 9.452 15.895 -28.782 1.00 24.44 181 MET A C 1
ATOM 1406 O O . MET A 1 181 ? 9.732 15.464 -29.902 1.00 23.27 181 MET A O 1
ATOM 1411 N N . GLU A 1 182 ? 9.916 15.420 -27.631 1.00 25.75 182 GLU A N 1
ATOM 1412 C CA . GLU A 1 182 ? 10.584 14.116 -27.494 1.00 23.31 182 GLU A CA 1
ATOM 1413 C C . GLU A 1 182 ? 9.658 13.269 -26.639 1.00 25.70 182 GLU A C 1
ATOM 1414 O O . GLU A 1 182 ? 9.148 13.789 -25.605 1.00 26.49 182 GLU A O 1
ATOM 1420 N N . VAL A 1 183 ? 9.442 12.033 -27.071 1.00 25.88 183 VAL A N 1
ATOM 1421 C CA . VAL A 1 183 ? 8.537 11.060 -26.408 1.00 25.65 183 VAL A CA 1
ATOM 1422 C C . VAL A 1 183 ? 9.298 9.761 -26.228 1.00 26.16 183 VAL A C 1
ATOM 1423 O O . VAL A 1 183 ? 9.931 9.304 -27.194 1.00 25.19 183 VAL A O 1
ATOM 1427 N N . VAL A 1 184 ? 9.151 9.159 -25.056 1.00 26.13 184 VAL A N 1
ATOM 1428 C CA . VAL A 1 184 ? 9.565 7.759 -24.788 1.00 25.21 184 VAL A CA 1
ATOM 1429 C C . VAL A 1 184 ? 8.299 6.893 -24.910 1.00 26.39 184 VAL A C 1
ATOM 1430 O O . VAL A 1 184 ? 7.279 7.216 -24.297 1.00 23.88 184 VAL A O 1
ATOM 1434 N N . LEU A 1 185 ? 8.346 5.849 -25.717 1.00 25.84 185 LEU A N 1
ATOM 1435 C CA . LEU A 1 185 ? 7.167 4.963 -25.907 1.00 28.96 185 LEU A CA 1
ATOM 1436 C C . LEU A 1 185 ? 7.202 3.862 -24.834 1.00 28.55 185 LEU A C 1
ATOM 1437 O O . LEU A 1 185 ? 8.213 3.738 -24.134 1.00 27.49 185 LEU A O 1
ATOM 1442 N N . ALA A 1 186 ? 6.112 3.132 -24.684 1.00 28.66 186 ALA A N 1
ATOM 1443 C CA . ALA A 1 186 ? 5.916 2.086 -23.656 1.00 29.19 186 ALA A CA 1
ATOM 1444 C C . ALA A 1 186 ? 7.054 1.072 -23.653 1.00 32.95 186 ALA A C 1
ATOM 1445 O O . ALA A 1 186 ? 7.413 0.644 -22.535 1.00 33.83 186 ALA A O 1
ATOM 1447 N N . ASN A 1 187 ? 7.674 0.806 -24.807 1.00 30.66 187 ASN A N 1
ATOM 1448 C CA . ASN A 1 187 ? 8.740 -0.219 -24.977 1.00 30.76 187 ASN A CA 1
ATOM 1449 C C . ASN A 1 187 ? 10.104 0.378 -24.618 1.00 31.26 187 ASN A C 1
ATOM 1450 O O . ASN A 1 187 ? 11.093 -0.348 -24.672 1.00 33.23 187 ASN A O 1
ATOM 1455 N N . GLY A 1 188 ? 10.159 1.656 -24.257 1.00 31.92 188 GLY A N 1
ATOM 1456 C CA . GLY A 1 188 ? 11.406 2.307 -23.832 1.00 29.03 188 GLY A CA 1
ATOM 1457 C C . GLY A 1 188 ? 12.159 2.921 -24.986 1.00 28.90 188 GLY A C 1
ATOM 1458 O O . GLY A 1 188 ? 13.192 3.508 -24.720 1.00 30.31 188 GLY A O 1
ATOM 1459 N N . GLU A 1 189 ? 11.651 2.879 -26.219 1.00 30.54 189 GLU A N 1
ATOM 1460 C CA . GLU A 1 189 ? 12.327 3.604 -27.327 1.00 30.81 189 GLU A CA 1
ATOM 1461 C C . GLU A 1 189 ? 12.090 5.109 -27.170 1.00 28.26 189 GLU A C 1
ATOM 1462 O O . GLU A 1 189 ? 11.051 5.495 -26.673 1.00 26.88 189 GLU A O 1
ATOM 1468 N N . VAL A 1 190 ? 13.034 5.924 -27.607 1.00 27.92 190 VAL A N 1
ATOM 1469 C CA . VAL A 1 190 ? 12.869 7.401 -27.672 1.00 27.79 190 VAL A CA 1
ATOM 1470 C C . VAL A 1 190 ? 12.617 7.830 -29.131 1.00 28.01 190 VAL A C 1
ATOM 1471 O O . VAL A 1 190 ? 13.236 7.268 -30.089 1.00 26.29 190 VAL A O 1
ATOM 1475 N N . MET A 1 191 ? 11.658 8.746 -29.302 1.00 23.97 191 MET A N 1
ATOM 1476 C CA . MET A 1 191 ? 11.252 9.312 -30.614 1.00 26.60 191 MET A CA 1
ATOM 1477 C C . MET A 1 191 ? 11.162 10.834 -30.499 1.00 23.69 191 MET A C 1
ATOM 1478 O O . MET A 1 191 ? 10.602 11.319 -29.489 1.00 25.72 191 MET A O 1
ATOM 1483 N N . ARG A 1 192 ? 11.631 11.578 -31.512 1.00 25.72 192 ARG A N 1
ATOM 1484 C CA . ARG A 1 192 ? 11.407 13.045 -31.607 1.00 25.78 192 ARG A CA 1
ATOM 1485 C C . ARG A 1 192 ? 10.415 13.346 -32.747 1.00 25.22 192 ARG A C 1
ATOM 1486 O O . ARG A 1 192 ? 10.494 12.763 -33.837 1.00 27.89 192 ARG A O 1
ATOM 1494 N N . THR A 1 193 ? 9.464 14.205 -32.478 1.00 24.67 193 THR A N 1
ATOM 1495 C CA . THR A 1 193 ? 8.425 14.581 -33.454 1.00 24.42 193 THR A CA 1
ATOM 1496 C C . THR A 1 193 ? 8.873 15.826 -34.228 1.00 23.12 193 THR A C 1
ATOM 1497 O O . THR A 1 193 ? 9.836 16.476 -33.842 1.00 22.16 193 THR A O 1
ATOM 1501 N N . GLY A 1 194 ? 8.149 16.113 -35.290 1.00 22.54 194 GLY A N 1
ATOM 1502 C CA . GLY A 1 194 ? 8.458 17.221 -36.193 1.00 22.07 194 GLY A CA 1
ATOM 1503 C C . GLY A 1 194 ? 9.869 17.103 -36.733 1.00 22.89 194 GLY A C 1
ATOM 1504 O O . GLY A 1 194 ? 10.357 15.952 -37.055 1.00 22.99 194 GLY A O 1
ATOM 1505 N N . MET A 1 195 ? 10.546 18.241 -36.768 1.00 23.33 195 MET A N 1
ATOM 1506 C CA . MET A 1 195 ? 11.875 18.337 -37.397 1.00 23.37 195 MET A CA 1
ATOM 1507 C C . MET A 1 195 ? 12.921 17.677 -36.484 1.00 24.94 195 MET A C 1
ATOM 1508 O O . MET A 1 195 ? 13.992 17.336 -36.984 1.00 24.09 195 MET A O 1
ATOM 1513 N N . GLY A 1 196 ? 12.625 17.459 -35.199 1.00 23.35 196 GLY A N 1
ATOM 1514 C CA . GLY A 1 196 ? 13.584 16.785 -34.301 1.00 25.18 196 GLY A CA 1
ATOM 1515 C C . GLY A 1 196 ? 13.844 15.327 -34.691 1.00 25.98 196 GLY A C 1
ATOM 1516 O O . GLY A 1 196 ? 14.889 14.786 -34.272 1.00 26.98 196 GLY A O 1
ATOM 1517 N N . ALA A 1 197 ? 13.008 14.722 -35.550 1.00 24.62 197 ALA A N 1
ATOM 1518 C CA . ALA A 1 197 ? 13.194 13.331 -36.045 1.00 24.19 197 ALA A CA 1
ATOM 1519 C C . ALA A 1 197 ? 14.426 13.263 -36.959 1.00 23.59 197 ALA A C 1
ATOM 1520 O O . ALA A 1 197 ? 14.964 12.166 -37.177 1.00 23.94 197 ALA A O 1
ATOM 1522 N N . MET A 1 198 ? 14.868 14.403 -37.476 1.00 24.28 198 MET A N 1
ATOM 1523 C CA . MET A 1 198 ? 16.137 14.533 -38.233 1.00 25.31 198 MET A CA 1
ATOM 1524 C C . MET A 1 198 ? 17.256 14.763 -37.222 1.00 27.24 198 MET A C 1
ATOM 1525 O O . MET A 1 198 ? 17.268 15.780 -36.536 1.00 26.82 198 MET A O 1
ATOM 1530 N N . PRO A 1 199 ? 18.240 13.849 -37.077 1.00 27.45 199 PRO A N 1
ATOM 1531 C CA . PRO A 1 199 ? 19.323 14.090 -36.116 1.00 30.73 199 PRO A CA 1
ATOM 1532 C C . PRO A 1 199 ? 20.049 15.389 -36.500 1.00 30.02 199 PRO A C 1
ATOM 1533 O O . PRO A 1 199 ? 20.266 15.656 -37.682 1.00 34.91 199 PRO A O 1
ATOM 1537 N N . LYS A 1 200 ? 20.369 16.235 -35.533 1.00 36.88 200 LYS A N 1
ATOM 1538 C CA . LYS A 1 200 ? 21.073 17.520 -35.811 1.00 37.46 200 LYS A CA 1
ATOM 1539 C C . LYS A 1 200 ? 20.145 18.538 -36.492 1.00 33.11 200 LYS A C 1
ATOM 1540 O O . LYS A 1 200 ? 20.669 19.563 -36.991 1.00 30.12 200 LYS A O 1
ATOM 1546 N N . SER A 1 201 ? 18.836 18.288 -36.531 1.00 29.84 201 SER A N 1
ATOM 1547 C CA . SER A 1 201 ? 17.844 19.255 -37.043 1.00 29.09 201 SER A CA 1
ATOM 1548 C C . SER A 1 201 ? 18.116 20.609 -36.413 1.00 28.56 201 SER A C 1
ATOM 1549 O O . SER A 1 201 ? 18.252 20.657 -35.182 1.00 27.85 201 SER A O 1
ATOM 1552 N N . LYS A 1 202 ? 18.040 21.670 -37.211 1.00 25.89 202 LYS A N 1
ATOM 1553 C CA . LYS A 1 202 ? 18.178 23.051 -36.715 1.00 26.99 202 LYS A CA 1
ATOM 1554 C C . LYS A 1 202 ? 16.799 23.669 -36.470 1.00 25.09 202 LYS A C 1
ATOM 1555 O O . LYS A 1 202 ? 16.728 24.728 -35.872 1.00 25.33 202 LYS A O 1
ATOM 1561 N N . THR A 1 203 ? 15.732 22.958 -36.793 1.00 23.58 203 THR A N 1
ATOM 1562 C CA . THR A 1 203 ? 14.394 23.561 -36.885 1.00 22.01 203 THR A CA 1
ATOM 1563 C C . THR A 1 203 ? 13.416 22.866 -35.934 1.00 22.40 203 THR A C 1
ATOM 1564 O O . THR A 1 203 ? 12.237 23.027 -36.137 1.00 20.81 203 THR A O 1
ATOM 1568 N N . TRP A 1 204 ? 13.875 22.190 -34.901 1.00 21.07 204 TRP A N 1
ATOM 1569 C CA . TRP A 1 204 ? 12.949 21.392 -34.043 1.00 22.82 204 TRP A CA 1
ATOM 1570 C C . TRP A 1 204 ? 11.911 22.322 -33.387 1.00 20.87 204 TRP A C 1
ATOM 1571 O O . TRP A 1 204 ? 10.761 21.950 -33.278 1.00 21.28 204 TRP A O 1
ATOM 1582 N N . ALA A 1 205 ? 12.313 23.520 -32.982 1.00 19.88 205 ALA A N 1
ATOM 1583 C CA . ALA A 1 205 ? 11.409 24.465 -32.293 1.00 20.56 205 ALA A CA 1
ATOM 1584 C C . ALA A 1 205 ? 10.935 25.551 -33.266 1.00 22.18 205 ALA A C 1
ATOM 1585 O O . ALA A 1 205 ? 10.377 26.554 -32.809 1.00 22.17 205 ALA A O 1
ATOM 1587 N N . MET A 1 206 ? 11.101 25.357 -34.567 1.00 20.36 206 MET A N 1
ATOM 1588 C CA . MET A 1 206 ? 10.776 26.416 -35.533 1.00 22.27 206 MET A CA 1
ATOM 1589 C C . MET A 1 206 ? 9.660 25.990 -36.486 1.00 21.32 206 MET A C 1
ATOM 1590 O O . MET A 1 206 ? 8.941 26.870 -36.928 1.00 22.97 206 MET A O 1
ATOM 1595 N N . TYR A 1 207 ? 9.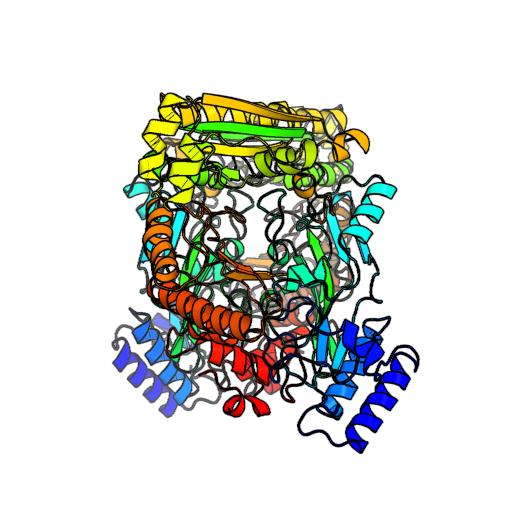568 24.717 -36.838 1.00 21.35 207 TYR A N 1
ATOM 1596 C CA . TYR A 1 207 ? 8.618 24.219 -37.864 1.00 21.19 207 TYR A CA 1
ATOM 1597 C C . TYR A 1 207 ? 7.883 23.059 -37.211 1.00 22.01 207 TYR A C 1
ATOM 1598 O O . TYR A 1 207 ? 8.509 22.061 -36.913 1.00 23.32 207 TYR A O 1
ATOM 1607 N N . LYS A 1 208 ? 6.602 23.244 -36.942 1.00 21.03 208 LYS A N 1
ATOM 1608 C CA . LYS A 1 208 ? 5.811 22.359 -36.062 1.00 21.94 208 LYS A CA 1
ATOM 1609 C C . LYS A 1 208 ? 5.660 20.920 -36.615 1.00 22.93 208 LYS A C 1
ATOM 1610 O O . LYS A 1 208 ? 5.869 19.984 -35.852 1.00 23.00 208 LYS A O 1
ATOM 1616 N N . THR A 1 209 ? 5.186 20.709 -37.845 1.00 22.50 209 THR A N 1
ATOM 1617 C CA . THR A 1 209 ? 4.660 19.373 -38.230 1.00 22.44 209 THR A CA 1
ATOM 1618 C C . THR A 1 209 ? 5.765 18.364 -38.602 1.00 25.33 209 THR A C 1
ATOM 1619 O O . THR A 1 209 ? 5.490 17.178 -38.560 1.00 25.43 209 THR A O 1
ATOM 1623 N N . GLY A 1 210 ? 6.940 18.821 -39.013 1.00 27.55 210 GLY A N 1
ATOM 1624 C CA . GLY A 1 210 ? 7.944 18.031 -39.749 1.00 26.45 210 GLY A CA 1
ATOM 1625 C C . GLY A 1 210 ? 7.367 17.474 -41.041 1.00 26.81 210 GLY A C 1
ATOM 1626 O O . GLY A 1 210 ? 6.641 18.196 -41.735 1.00 26.89 210 GLY A O 1
ATOM 1627 N N . PHE A 1 211 ? 7.593 16.186 -41.285 1.00 21.60 211 PHE A N 1
ATOM 1628 C CA . PHE A 1 211 ? 7.361 15.515 -42.582 1.00 22.76 211 PHE A CA 1
ATOM 1629 C C . PHE A 1 211 ? 6.538 14.254 -42.359 1.00 22.98 211 PHE A C 1
ATOM 1630 O O . PHE A 1 211 ? 6.899 13.456 -41.497 1.00 24.96 211 PHE A O 1
ATOM 1638 N N . GLY A 1 212 ? 5.479 14.096 -43.140 1.00 21.14 212 GLY A N 1
ATOM 1639 C CA . GLY A 1 212 ? 4.525 12.990 -43.025 1.00 22.14 212 GLY A CA 1
ATOM 1640 C C . GLY A 1 212 ? 3.527 13.253 -41.901 1.00 22.94 212 GLY A C 1
ATOM 1641 O O . GLY A 1 212 ? 3.332 14.397 -41.485 1.00 22.63 212 GLY A O 1
ATOM 1642 N N . PRO A 1 213 ? 2.872 12.203 -41.357 1.00 22.81 213 PRO A N 1
ATOM 1643 C CA . PRO A 1 213 ? 1.762 12.404 -40.424 1.00 21.80 213 PRO A CA 1
ATOM 1644 C C . PRO A 1 213 ? 2.171 13.316 -39.261 1.00 22.28 213 PRO A C 1
ATOM 1645 O O . PRO A 1 213 ? 3.243 13.145 -38.718 1.00 21.96 213 PRO A O 1
ATOM 1649 N N . ALA A 1 214 ? 1.340 14.303 -38.944 1.00 25.01 214 ALA A N 1
ATOM 1650 C CA . ALA A 1 214 ? 1.662 15.264 -37.867 1.00 24.46 214 ALA A CA 1
ATOM 1651 C C . ALA A 1 214 ? 1.120 14.670 -36.571 1.00 22.38 214 ALA A C 1
ATOM 1652 O O . ALA A 1 214 ? -0.099 14.679 -36.352 1.00 22.75 214 ALA A O 1
ATOM 1654 N N . ILE A 1 215 ? 1.993 14.134 -35.730 1.00 23.03 215 ILE A N 1
ATOM 1655 C CA . ILE A 1 215 ? 1.509 13.192 -34.665 1.00 24.10 215 ILE A CA 1
ATOM 1656 C C . ILE A 1 215 ? 1.444 13.821 -33.266 1.00 23.97 215 ILE A C 1
ATOM 1657 O O . ILE A 1 215 ? 0.944 13.127 -32.355 1.00 23.08 215 ILE A O 1
ATOM 1662 N N . ASP A 1 216 ? 1.969 15.024 -33.051 1.00 23.17 216 ASP A N 1
ATOM 1663 C CA . ASP A 1 216 ? 2.214 15.540 -31.674 1.00 22.78 216 ASP A CA 1
ATOM 1664 C C . ASP A 1 216 ? 0.914 15.523 -30.856 1.00 22.63 216 ASP A C 1
ATOM 1665 O O . ASP A 1 216 ? 0.960 15.185 -29.642 1.00 22.23 216 ASP A O 1
ATOM 1670 N N . GLY A 1 217 ? -0.170 15.965 -31.482 1.00 20.78 217 GLY A N 1
ATOM 1671 C CA . GLY A 1 217 ? -1.500 16.056 -30.872 1.00 21.32 217 GLY A CA 1
ATOM 1672 C C . GLY A 1 217 ? -1.916 14.783 -30.159 1.00 23.68 217 GLY A C 1
ATOM 1673 O O . GLY A 1 217 ? -2.681 14.912 -29.193 1.00 23.66 217 GLY A O 1
ATOM 1674 N N . ILE A 1 218 ? -1.519 13.595 -30.649 1.00 22.13 218 ILE A N 1
ATOM 1675 C CA . ILE A 1 218 ? -2.063 12.305 -30.119 1.00 22.25 218 ILE A CA 1
ATOM 1676 C C . ILE A 1 218 ? -1.535 12.064 -28.709 1.00 21.43 218 ILE A C 1
ATOM 1677 O O . ILE A 1 218 ? -2.174 11.298 -28.008 1.00 23.37 218 ILE A O 1
ATOM 1682 N N . PHE A 1 219 ? -0.441 12.717 -28.303 1.00 24.10 219 PHE A N 1
ATOM 1683 C CA . PHE A 1 219 ? 0.155 12.572 -26.948 1.00 23.14 219 PHE A CA 1
ATOM 1684 C C . PHE A 1 219 ? -0.556 13.454 -25.925 1.00 24.44 219 PHE A C 1
ATOM 1685 O O . PHE A 1 219 ? -0.389 13.186 -24.711 1.00 26.19 219 PHE A O 1
ATOM 1693 N N . SER A 1 220 ? -1.342 14.432 -26.363 1.00 22.42 220 SER A N 1
ATOM 1694 C CA . SER A 1 220 ? -2.054 15.351 -25.443 1.00 23.16 220 SER A CA 1
ATOM 1695 C C . SER A 1 220 ? -3.415 14.744 -25.067 1.00 23.37 220 SER A C 1
ATOM 1696 O O . SER A 1 220 ? -4.054 14.127 -25.937 1.00 21.95 220 SER A O 1
ATOM 1699 N N . GLN A 1 221 ? -3.835 14.957 -23.820 1.00 22.89 221 GLN A N 1
ATOM 1700 C CA . GLN A 1 221 ? -5.011 14.311 -23.178 1.00 22.74 221 GLN A CA 1
ATOM 1701 C C . GLN A 1 221 ? -5.043 12.823 -23.553 1.00 24.12 221 GLN A C 1
ATOM 1702 O O . GLN A 1 221 ? -6.092 12.319 -23.977 1.00 24.55 221 GLN A O 1
ATOM 1708 N N . SER A 1 222 ? -3.935 12.119 -23.332 1.00 22.89 222 SER A N 1
ATOM 1709 C CA . SER A 1 222 ? -3.706 10.777 -23.896 1.00 26.56 222 SER A CA 1
ATOM 1710 C C . SER A 1 222 ? -2.842 9.927 -22.952 1.00 25.57 222 SER A C 1
ATOM 1711 O O . SER A 1 222 ? -2.421 10.435 -21.896 1.00 24.78 222 SER A O 1
ATOM 1714 N N . ASN A 1 223 ? -2.546 8.700 -23.368 1.00 25.42 223 ASN A N 1
ATOM 1715 C CA . ASN A 1 223 ? -1.639 7.776 -22.648 1.00 24.91 223 ASN A CA 1
ATOM 1716 C C . ASN A 1 223 ? -0.845 6.986 -23.683 1.00 26.83 223 ASN A C 1
ATOM 1717 O O . ASN A 1 223 ? -0.732 5.757 -23.534 1.00 26.91 223 ASN A O 1
ATOM 1722 N N . PHE A 1 224 ? -0.292 7.672 -24.695 1.00 25.49 224 PHE A N 1
ATOM 1723 C CA . PHE A 1 224 ? 0.357 7.012 -25.853 1.00 24.42 224 PHE A CA 1
ATOM 1724 C C . PHE A 1 224 ? 1.868 7.085 -25.735 1.00 23.34 224 PHE A C 1
ATOM 1725 O O . PHE A 1 224 ? 2.548 6.430 -26.506 1.00 27.49 224 PHE A O 1
ATOM 1733 N N . GLY A 1 225 ? 2.365 7.943 -24.870 1.00 23.73 225 GLY A N 1
ATOM 1734 C CA . GLY A 1 225 ? 3.810 8.120 -24.686 1.00 23.94 225 GLY A CA 1
ATOM 1735 C C . GLY A 1 225 ? 4.142 8.975 -23.485 1.00 24.53 225 GLY A C 1
ATOM 1736 O O . GLY A 1 225 ? 3.247 9.573 -22.901 1.00 24.22 225 GLY A O 1
ATOM 1737 N N . ILE A 1 226 ? 5.428 9.044 -23.167 1.00 24.40 226 ILE A N 1
ATOM 1738 C CA . ILE A 1 226 ? 5.981 9.814 -22.024 1.00 24.73 226 ILE A CA 1
ATOM 1739 C C . ILE A 1 226 ? 6.754 10.991 -22.625 1.00 24.59 226 ILE A C 1
ATOM 1740 O O . ILE A 1 226 ? 7.811 10.741 -23.263 1.00 29.31 226 ILE A O 1
ATOM 1745 N N . VAL A 1 227 ? 6.294 12.224 -22.409 1.00 25.96 227 VAL A N 1
ATOM 1746 C CA . VAL A 1 227 ? 6.945 13.411 -23.022 1.00 22.87 227 VAL A CA 1
ATOM 1747 C C . VAL A 1 227 ? 8.134 13.824 -22.161 1.00 23.84 227 VAL A C 1
ATOM 1748 O O . VAL A 1 227 ? 7.968 14.117 -20.958 1.00 25.82 227 VAL A O 1
ATOM 1752 N N . THR A 1 228 ? 9.321 13.820 -22.764 1.00 24.27 228 THR A N 1
ATOM 1753 C CA . THR A 1 228 ? 10.592 14.101 -22.075 1.00 25.27 228 THR A CA 1
ATOM 1754 C C . THR A 1 228 ? 11.100 15.502 -22.437 1.00 23.77 228 THR A C 1
ATOM 1755 O O . THR A 1 228 ? 11.955 15.996 -21.716 1.00 26.52 228 THR A O 1
ATOM 1759 N N . LYS A 1 229 ? 10.717 16.050 -23.587 1.00 24.49 229 LYS A N 1
ATOM 1760 C CA . LYS A 1 229 ? 11.153 17.398 -24.023 1.00 24.69 229 LYS A CA 1
ATOM 1761 C C . LYS A 1 229 ? 10.053 18.016 -24.874 1.00 24.40 229 LYS A C 1
ATOM 1762 O O . LYS A 1 229 ? 9.326 17.265 -25.614 1.00 22.76 229 LYS A O 1
ATOM 1768 N N . MET A 1 230 ? 9.976 19.342 -24.824 1.00 21.43 230 MET A N 1
ATOM 1769 C CA . MET A 1 230 ? 9.018 20.079 -25.651 1.00 22.32 230 MET A CA 1
ATOM 1770 C C . MET A 1 230 ? 9.617 21.449 -25.977 1.00 22.85 230 MET A C 1
ATOM 1771 O O . MET A 1 230 ? 10.160 22.094 -25.051 1.00 20.68 230 MET A O 1
ATOM 1776 N N . GLY A 1 231 ? 9.394 21.901 -27.212 1.00 20.98 231 GLY A N 1
ATOM 1777 C CA . GLY A 1 231 ? 9.622 23.284 -27.658 1.00 21.62 231 GLY A CA 1
ATOM 1778 C C . GLY A 1 231 ? 8.378 24.124 -27.489 1.00 22.76 231 GLY A C 1
ATOM 1779 O O . GLY A 1 231 ? 7.272 23.568 -27.564 1.00 21.81 231 GLY A O 1
ATOM 1780 N N . PHE A 1 232 ? 8.545 25.394 -27.148 1.00 21.77 232 PHE A N 1
ATOM 1781 C CA . PHE A 1 232 ? 7.432 26.369 -27.194 1.00 21.75 232 PHE A CA 1
ATOM 1782 C C . PHE A 1 232 ? 7.868 27.588 -28.004 1.00 23.56 232 PHE A C 1
ATOM 1783 O O . PHE A 1 232 ? 8.973 28.118 -27.776 1.00 22.86 232 PHE A O 1
ATOM 1791 N N . TRP A 1 233 ? 6.935 28.077 -28.805 1.00 21.26 233 TRP A N 1
ATOM 1792 C CA . TRP A 1 233 ? 6.955 29.443 -29.346 1.00 21.92 233 TRP A CA 1
ATOM 1793 C C . TRP A 1 233 ? 6.625 30.390 -28.198 1.00 22.96 233 TRP A C 1
ATOM 1794 O O . TRP A 1 233 ? 5.627 30.175 -27.543 1.00 22.71 233 TRP A O 1
ATOM 1805 N N . LEU A 1 234 ? 7.419 31.434 -28.025 1.00 20.41 234 LEU A N 1
ATOM 1806 C CA . LEU A 1 234 ? 7.265 32.412 -26.931 1.00 21.80 234 LEU A CA 1
ATOM 1807 C C . LEU A 1 234 ? 6.943 33.775 -27.548 1.00 21.69 234 LEU A C 1
ATOM 1808 O O . LEU A 1 234 ? 7.397 34.067 -28.647 1.00 21.55 234 LEU A O 1
ATOM 1813 N N . MET A 1 235 ? 6.171 34.566 -26.830 1.00 21.75 235 MET A N 1
ATOM 1814 C CA . MET A 1 235 ? 5.741 35.910 -27.256 1.00 23.82 235 MET A CA 1
ATOM 1815 C C . MET A 1 235 ? 6.859 36.911 -26.999 1.00 22.53 235 MET A C 1
ATOM 1816 O O . MET A 1 235 ? 7.262 37.099 -25.861 1.00 22.21 235 MET A O 1
ATOM 1821 N N . PRO A 1 236 ? 7.375 37.622 -28.020 1.00 24.76 236 PRO A N 1
ATOM 1822 C CA . PRO A 1 236 ? 8.245 38.772 -27.761 1.00 24.01 236 PRO A CA 1
ATOM 1823 C C . PRO A 1 236 ? 7.562 39.766 -26.807 1.00 25.16 236 PRO A C 1
ATOM 1824 O O . PRO A 1 236 ? 6.345 39.986 -26.900 1.00 22.85 236 PRO A O 1
ATOM 1828 N N . GLU A 1 237 ? 8.331 40.328 -25.883 1.00 26.06 237 GLU A N 1
ATOM 1829 C CA . GLU A 1 237 ? 7.788 41.389 -25.005 1.00 25.15 237 GLU A CA 1
ATOM 1830 C C . GLU A 1 237 ? 7.355 42.531 -25.901 1.00 23.83 237 GLU A C 1
ATOM 1831 O O . GLU A 1 237 ? 8.171 43.031 -26.669 1.00 23.53 237 GLU A O 1
ATOM 1837 N N . PRO A 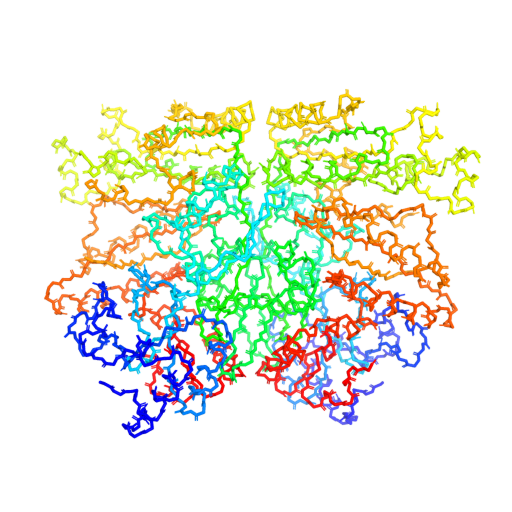1 238 ? 6.078 42.967 -25.853 1.00 22.32 238 PRO A N 1
ATOM 1838 C CA . PRO A 1 238 ? 5.621 44.056 -26.708 1.00 25.07 238 PRO A CA 1
ATOM 1839 C C . PRO A 1 238 ? 6.146 45.412 -26.211 1.00 21.68 238 PRO A C 1
ATOM 1840 O O . PRO A 1 238 ? 6.557 45.541 -25.041 1.00 22.53 238 PRO A O 1
ATOM 1844 N N . GLU A 1 239 ? 6.056 46.409 -27.079 1.00 25.71 239 GLU A N 1
ATOM 1845 C CA . GLU A 1 239 ? 6.415 47.813 -26.740 1.00 24.99 239 GLU A CA 1
ATOM 1846 C C . GLU A 1 239 ? 5.528 48.310 -25.604 1.00 24.37 239 GLU A C 1
ATOM 1847 O O . GLU A 1 239 ? 6.052 48.976 -24.687 1.00 26.43 239 GLU A O 1
ATOM 1853 N N . ALA A 1 240 ? 4.230 48.008 -25.665 1.00 24.67 240 ALA A N 1
ATOM 1854 C CA . ALA A 1 240 ? 3.225 48.619 -24.776 1.00 23.73 240 ALA A CA 1
ATOM 1855 C C . ALA A 1 240 ? 1.989 47.732 -24.678 1.00 24.90 240 ALA A C 1
ATOM 1856 O O . ALA A 1 240 ? 1.850 46.757 -25.456 1.00 22.18 240 ALA A O 1
ATOM 1858 N N . PHE A 1 241 ? 1.185 48.073 -23.674 1.00 22.44 241 PHE A N 1
ATOM 1859 C CA . PHE A 1 241 ? -0.032 47.400 -23.197 1.00 23.66 241 PHE A CA 1
ATOM 1860 C C . PHE A 1 241 ? -1.093 48.474 -23.014 1.00 25.75 241 PHE A C 1
ATOM 1861 O O . PHE A 1 241 ? -0.789 49.471 -22.323 1.00 25.12 241 PHE A O 1
ATOM 1869 N N . LEU A 1 242 ? -2.309 48.217 -23.512 1.00 25.93 242 LEU A N 1
ATOM 1870 C CA . LEU A 1 242 ? -3.467 49.128 -23.394 1.00 27.15 242 LEU A CA 1
ATOM 1871 C C . LEU A 1 242 ? -4.689 48.250 -23.144 1.00 28.70 242 LEU A C 1
ATOM 1872 O O . LEU A 1 242 ? -4.873 47.270 -23.892 1.00 28.39 242 LEU A O 1
ATOM 1877 N N . LYS A 1 243 ? -5.449 48.552 -22.093 1.00 26.49 243 LYS A N 1
ATOM 1878 C CA . LYS A 1 243 ? -6.745 47.881 -21.838 1.00 27.50 243 LYS A CA 1
ATOM 1879 C C . LYS A 1 243 ? -7.836 48.945 -21.840 1.00 27.46 243 LYS A C 1
ATOM 1880 O O . LYS A 1 243 ? -7.709 49.908 -21.061 1.00 27.57 243 LYS A O 1
ATOM 1886 N N . GLY A 1 244 ? -8.807 48.778 -22.734 1.00 26.78 244 GLY A N 1
ATOM 1887 C CA . GLY A 1 244 ? -9.974 49.649 -22.896 1.00 27.69 244 GLY A CA 1
ATOM 1888 C C . GLY A 1 244 ? -11.193 48.959 -22.342 1.00 28.51 244 GLY A C 1
ATOM 1889 O O . GLY A 1 244 ? -11.289 47.700 -22.467 1.00 28.54 244 GLY A O 1
ATOM 1890 N N . HIS A 1 245 ? -12.085 49.744 -21.747 1.00 28.52 245 HIS A N 1
ATOM 1891 C CA . HIS A 1 245 ? -13.404 49.297 -21.233 1.00 28.04 245 HIS A CA 1
ATOM 1892 C C . HIS A 1 245 ? -14.497 49.801 -22.164 1.00 28.81 245 HIS A C 1
ATOM 1893 O O . HIS A 1 245 ? -14.467 51.002 -22.520 1.00 30.02 245 HIS A O 1
ATOM 1900 N N . ILE A 1 246 ? -15.388 48.898 -22.587 1.00 27.78 246 ILE A N 1
ATOM 1901 C CA . ILE A 1 246 ? -16.666 49.226 -23.278 1.00 26.52 246 ILE A CA 1
ATOM 1902 C C . ILE A 1 246 ? -17.806 48.924 -22.304 1.00 28.84 246 ILE A C 1
ATOM 1903 O O . ILE A 1 246 ? -17.903 47.777 -21.786 1.00 28.80 246 ILE A O 1
ATOM 1908 N N . HIS A 1 247 ? -18.647 49.923 -22.070 1.00 27.42 247 HIS A N 1
ATOM 1909 C CA . HIS A 1 247 ? -19.781 49.841 -21.117 1.00 28.57 247 HIS A CA 1
ATOM 1910 C C . HIS A 1 247 ? -21.082 49.878 -21.914 1.00 28.49 247 HIS A C 1
ATOM 1911 O O . HIS A 1 247 ? -21.252 50.810 -22.694 1.00 32.99 247 HIS A O 1
ATOM 1918 N N . LEU A 1 248 ? -21.904 48.842 -21.793 1.00 29.62 248 LEU A N 1
ATOM 1919 C CA . LEU A 1 248 ? -23.198 48.767 -22.514 1.00 30.56 248 LEU A CA 1
ATOM 1920 C C . LEU A 1 248 ? -24.337 48.727 -21.486 1.00 31.73 248 LEU A C 1
ATOM 1921 O O . LEU A 1 248 ? -24.128 48.172 -20.396 1.00 30.55 248 LEU A O 1
ATOM 1926 N N . SER A 1 249 ? -25.500 49.304 -21.818 1.00 34.88 249 SER A N 1
ATOM 1927 C CA . SER A 1 249 ? -26.594 49.604 -20.842 1.00 34.85 249 SER A CA 1
ATOM 1928 C C . SER A 1 249 ? -27.569 48.438 -20.694 1.00 39.55 249 SER A C 1
ATOM 1929 O O . SER A 1 249 ? -28.197 48.371 -19.632 1.00 39.32 249 SER A O 1
ATOM 1932 N N . GLN A 1 250 ? -27.717 47.557 -21.696 1.00 37.65 250 GLN A N 1
ATOM 1933 C CA . GLN A 1 250 ? -28.861 46.609 -21.728 1.00 41.03 250 GLN A CA 1
ATOM 1934 C C . GLN A 1 250 ? -28.421 45.154 -21.690 1.00 38.71 250 GLN A C 1
ATOM 1935 O O . GLN A 1 250 ? -27.386 44.822 -22.286 1.00 37.19 250 GLN A O 1
ATOM 1941 N N . TYR A 1 251 ? -29.247 44.314 -21.074 1.00 35.71 251 TYR A N 1
ATOM 1942 C CA . TYR A 1 251 ? -29.072 42.846 -21.060 1.00 39.00 251 TYR A CA 1
ATOM 1943 C C . TYR A 1 251 ? -28.976 42.376 -22.519 1.00 38.05 251 TYR A C 1
ATOM 1944 O O . TYR A 1 251 ? -28.030 41.636 -22.819 1.00 34.58 251 TYR A O 1
ATOM 1953 N N . SER A 1 252 ? -29.857 42.862 -23.401 1.00 36.29 252 SER A N 1
ATOM 1954 C CA . SER A 1 252 ? -30.007 42.367 -24.795 1.00 39.15 252 SER A CA 1
ATOM 1955 C C . SER A 1 252 ? -28.759 42.737 -25.601 1.00 37.76 252 SER A C 1
ATOM 1956 O O . SER A 1 252 ? -28.562 42.150 -26.668 1.00 37.70 252 SER A O 1
ATOM 1959 N N . ASP A 1 253 ? -27.923 43.641 -25.075 1.00 34.17 253 ASP A N 1
ATOM 1960 C CA . ASP A 1 253 ? -26.651 44.037 -25.722 1.00 34.60 253 ASP A CA 1
ATOM 1961 C C . ASP A 1 253 ? -25.692 42.843 -25.858 1.00 32.43 253 ASP A C 1
ATOM 1962 O O . ASP A 1 253 ? -24.847 42.940 -26.754 1.00 33.94 253 ASP A O 1
ATOM 1967 N N . MET A 1 254 ? -25.778 41.800 -25.015 1.00 33.50 254 MET A N 1
ATOM 1968 C CA . MET A 1 254 ? -24.882 40.604 -25.073 1.00 37.35 254 MET A CA 1
ATOM 1969 C C . MET A 1 254 ? -24.769 40.088 -26.511 1.00 33.11 254 MET A C 1
ATOM 1970 O O . MET A 1 254 ? -23.679 39.708 -26.912 1.00 32.67 254 MET A O 1
ATOM 1975 N N . VAL A 1 255 ? -25.871 39.967 -27.242 1.00 34.75 255 VAL A N 1
ATOM 1976 C CA . VAL A 1 255 ? -25.862 39.221 -28.538 1.00 35.89 255 VAL A CA 1
ATOM 1977 C C . VAL A 1 255 ? -25.001 39.989 -29.542 1.00 33.64 255 VAL A C 1
ATOM 1978 O O . VAL A 1 255 ? -24.083 39.417 -30.121 1.00 32.35 255 VAL A O 1
ATOM 1982 N N . PRO A 1 256 ? -25.289 41.274 -29.844 1.00 30.52 256 PRO A N 1
ATOM 1983 C CA . PRO A 1 256 ? -24.408 42.044 -30.723 1.00 31.29 256 PRO A CA 1
ATOM 1984 C C . PRO A 1 256 ? -23.008 42.320 -30.124 1.00 31.75 256 PRO A C 1
ATOM 1985 O O . PRO A 1 256 ? -22.063 42.455 -30.915 1.00 30.42 256 PRO A O 1
ATOM 1989 N N . LEU A 1 257 ? -22.853 42.391 -28.787 1.00 27.07 257 LEU A N 1
ATOM 1990 C CA . LEU A 1 257 ? -21.506 42.518 -28.170 1.00 26.74 257 LEU A CA 1
ATOM 1991 C C . LEU A 1 257 ? -20.637 41.340 -28.636 1.00 29.39 257 LEU A C 1
ATOM 1992 O O . LEU A 1 257 ? -19.521 41.582 -29.164 1.00 34.21 257 LEU A O 1
ATOM 1997 N N . VAL A 1 258 ? -21.128 40.113 -28.457 1.00 27.90 258 VAL A N 1
ATOM 1998 C CA . VAL A 1 258 ? -20.388 38.875 -28.828 1.00 30.99 258 VAL A CA 1
ATOM 1999 C C . VAL A 1 258 ? -20.043 38.923 -30.319 1.00 33.35 258 VAL A C 1
ATOM 2000 O O . VAL A 1 258 ? -18.907 38.579 -30.671 1.00 31.26 258 VAL A O 1
ATOM 2004 N N . GLU A 1 259 ? -20.972 39.385 -31.154 1.00 31.07 259 GLU A N 1
ATOM 2005 C CA . GLU A 1 259 ? -20.794 39.410 -32.630 1.00 34.73 259 GLU A CA 1
ATOM 2006 C C . GLU A 1 259 ? -19.651 40.365 -32.957 1.00 33.52 259 GLU A C 1
ATOM 2007 O O . GLU A 1 259 ? -18.727 39.989 -33.756 1.00 29.14 259 GLU A O 1
ATOM 2013 N N . LEU A 1 260 ? -19.708 41.564 -32.385 1.00 29.20 260 LEU A N 1
ATOM 2014 C CA . LEU A 1 260 ? -18.765 42.642 -32.744 1.00 27.40 260 LEU A CA 1
ATOM 2015 C C . LEU A 1 260 ? -17.398 42.314 -32.146 1.00 26.18 260 LEU A C 1
ATOM 2016 O O . LEU A 1 260 ? -16.427 42.510 -32.844 1.00 27.64 260 LEU A O 1
ATOM 2021 N N . MET A 1 261 ? -17.351 41.890 -30.885 1.00 28.59 261 MET A N 1
ATOM 2022 C CA . MET A 1 261 ? -16.088 41.507 -30.209 1.00 27.10 261 MET A CA 1
ATOM 2023 C C . MET A 1 261 ? -15.383 40.395 -31.017 1.00 26.22 261 MET A C 1
ATOM 2024 O O . MET A 1 261 ? -14.135 40.430 -31.169 1.00 23.99 261 MET A O 1
ATOM 2029 N N . THR A 1 262 ? -16.138 39.404 -31.471 1.00 25.30 262 THR A N 1
ATOM 2030 C CA . THR A 1 262 ? -15.600 38.234 -32.210 1.00 24.91 262 THR A CA 1
ATOM 2031 C C . THR A 1 262 ? -15.057 38.710 -33.559 1.00 25.65 262 THR A C 1
ATOM 2032 O O . THR A 1 262 ? -13.923 38.310 -33.927 1.00 23.87 262 THR A O 1
ATOM 2036 N N . GLU A 1 263 ? -15.777 39.597 -34.241 1.00 25.12 263 GLU A N 1
ATOM 2037 C CA . GLU A 1 263 ? -15.301 40.159 -35.533 1.00 28.11 263 GLU A CA 1
ATOM 2038 C C . GLU A 1 263 ? -13.983 40.920 -35.341 1.00 27.45 263 GLU A C 1
ATOM 2039 O O . GLU A 1 263 ? -13.043 40.678 -36.103 1.00 29.68 263 GLU A O 1
ATOM 2045 N N . LEU A 1 264 ? -13.879 41.762 -34.318 1.00 27.64 264 LEU A N 1
ATOM 2046 C CA . LEU A 1 264 ? -12.652 42.567 -34.096 1.00 27.90 264 LEU A CA 1
ATOM 2047 C C . LEU A 1 264 ? -11.510 41.615 -33.727 1.00 23.85 264 LEU A C 1
ATOM 2048 O O . LEU A 1 264 ? -10.357 41.836 -34.188 1.00 24.83 264 LEU A O 1
ATOM 2053 N N . GLU A 1 265 ? -11.809 40.589 -32.948 1.00 24.59 265 GLU A N 1
ATOM 2054 C CA . GLU A 1 265 ? -10.792 39.591 -32.541 1.00 24.37 265 GLU A CA 1
ATOM 2055 C C . GLU A 1 265 ? -10.302 38.833 -33.785 1.00 26.05 265 GLU A C 1
ATOM 2056 O O . GLU A 1 265 ? -9.094 38.670 -33.950 1.00 23.72 265 GLU A O 1
ATOM 2062 N N . ASN A 1 266 ? -11.218 38.357 -34.615 1.00 24.24 266 ASN A N 1
ATOM 2063 C CA . ASN A 1 266 ? -10.873 37.544 -35.804 1.00 24.38 266 ASN A CA 1
ATOM 2064 C C . ASN A 1 266 ? -10.177 38.450 -36.806 1.00 25.30 266 ASN A C 1
ATOM 2065 O O . ASN A 1 266 ? -9.338 37.930 -37.545 1.00 24.64 266 ASN A O 1
ATOM 2070 N N . SER A 1 267 ? -10.424 39.765 -36.746 1.00 25.68 267 SER A N 1
ATOM 2071 C CA . SER A 1 267 ? -9.750 40.766 -37.609 1.00 27.67 267 SER A CA 1
ATOM 2072 C C . SER A 1 267 ? -8.422 41.235 -36.996 1.00 25.92 267 SER A C 1
ATOM 2073 O O . SER A 1 267 ? -7.744 42.051 -37.641 1.00 25.55 267 SER A O 1
ATOM 2076 N N . LYS A 1 268 ? -8.049 40.714 -35.824 1.00 24.73 268 LYS A N 1
ATOM 2077 C CA . LYS A 1 268 ? -6.798 41.024 -35.079 1.00 27.60 268 LYS A CA 1
ATOM 2078 C C . LYS A 1 268 ? -6.682 42.528 -34.840 1.00 28.05 268 LYS A C 1
ATOM 2079 O O . LYS A 1 268 ? -5.551 43.088 -34.876 1.00 25.02 268 LYS A O 1
ATOM 2085 N N . ILE A 1 269 ? -7.805 43.161 -34.538 1.00 26.05 269 ILE A N 1
ATOM 2086 C CA . ILE A 1 269 ? -7.808 44.551 -34.000 1.00 25.68 269 ILE A CA 1
ATOM 2087 C C . ILE A 1 269 ? -7.158 44.517 -32.609 1.00 24.53 269 ILE A C 1
ATOM 2088 O O . ILE A 1 269 ? -6.386 45.411 -32.305 1.00 25.79 269 ILE A O 1
ATOM 2093 N N . PHE A 1 270 ? -7.431 43.487 -31.810 1.00 24.78 270 PHE A N 1
ATOM 2094 C CA . PHE A 1 270 ? -6.756 43.200 -30.521 1.00 27.97 270 PHE A CA 1
ATOM 2095 C C . PHE A 1 270 ? -6.369 41.720 -30.497 1.00 27.66 270 PHE A C 1
ATOM 2096 O O . PHE A 1 270 ? -7.007 40.911 -31.238 1.00 27.94 270 PHE A O 1
ATOM 2104 N N . THR A 1 271 ? -5.359 41.382 -29.700 1.00 25.43 271 THR A N 1
ATOM 2105 C CA . THR A 1 271 ? -4.855 39.992 -29.551 1.00 26.48 271 THR A CA 1
ATOM 2106 C C . THR A 1 271 ? -4.852 39.579 -28.087 1.00 23.51 271 THR A C 1
ATOM 2107 O O . THR A 1 271 ? -4.599 38.373 -27.835 1.00 23.75 271 THR A O 1
ATOM 2111 N N . GLY A 1 272 ? -5.150 40.494 -27.159 1.00 24.28 272 GLY A N 1
ATOM 2112 C CA . GLY A 1 272 ? -5.225 40.174 -25.717 1.00 23.44 272 GLY A CA 1
ATOM 2113 C C . GLY A 1 272 ? -6.532 39.520 -25.348 1.00 23.59 272 GLY A C 1
ATOM 2114 O O . GLY A 1 272 ? -7.432 39.410 -26.192 1.00 27.40 272 GLY A O 1
ATOM 2115 N N . TYR A 1 273 ? -6.599 39.049 -24.124 1.00 27.99 273 TYR A N 1
ATOM 2116 C CA . TYR A 1 273 ? -7.742 38.304 -23.571 1.00 29.76 273 TYR A CA 1
ATOM 2117 C C . TYR A 1 273 ? -8.873 39.301 -23.433 1.00 29.94 273 TYR A C 1
ATOM 2118 O O . TYR A 1 273 ? -8.684 40.324 -22.791 1.00 31.38 273 TYR A O 1
ATOM 2127 N N . PRO A 1 274 ? -10.011 39.078 -24.125 1.00 31.34 274 PRO A N 1
ATOM 2128 C CA . PRO A 1 274 ? -11.179 39.945 -23.989 1.00 29.87 274 PRO A CA 1
ATOM 2129 C C . PRO A 1 274 ? -11.928 39.464 -22.744 1.00 35.66 274 PRO A C 1
ATOM 2130 O O . PRO A 1 274 ? -12.167 38.256 -22.603 1.00 43.29 274 PRO A O 1
ATOM 2134 N N . ASP A 1 275 ? -12.170 40.381 -21.811 1.00 32.23 275 ASP A N 1
ATOM 2135 C CA . ASP A 1 275 ? -12.797 40.073 -20.499 1.00 33.74 275 ASP A CA 1
ATOM 2136 C C . ASP A 1 275 ? -14.221 40.641 -20.534 1.00 33.16 275 ASP A C 1
ATOM 2137 O O . ASP A 1 275 ? -14.354 41.866 -20.706 1.00 36.07 275 ASP A O 1
ATOM 2142 N N . ILE A 1 276 ? -15.240 39.784 -20.486 1.00 29.57 276 ILE A N 1
ATOM 2143 C CA . ILE A 1 276 ? -16.661 40.241 -20.447 1.00 28.95 276 ILE A CA 1
ATOM 2144 C C . ILE A 1 276 ? -17.195 40.000 -19.048 1.00 26.97 276 ILE A C 1
ATOM 2145 O O . ILE A 1 276 ? -17.092 38.880 -18.542 1.00 27.88 276 ILE A O 1
ATOM 2150 N N . ASN A 1 277 ? -17.797 41.016 -18.449 1.00 28.85 277 ASN A N 1
ATOM 2151 C CA . ASN A 1 277 ? -18.479 40.804 -17.145 1.00 32.57 277 ASN A CA 1
ATOM 2152 C C . ASN A 1 277 ? -19.716 41.710 -17.046 1.00 31.70 277 ASN A C 1
ATOM 2153 O O . ASN A 1 277 ? -19.891 42.610 -17.911 1.00 30.81 277 ASN A O 1
ATOM 2158 N N . SER A 1 278 ? -20.535 41.493 -16.017 1.00 31.41 278 SER A N 1
ATOM 2159 C CA . SER A 1 278 ? -21.725 42.343 -15.736 1.00 32.55 278 SER A CA 1
ATOM 2160 C C . SER A 1 278 ? -21.528 43.079 -14.414 1.00 32.58 278 SER A C 1
ATOM 2161 O O . SER A 1 278 ? -21.672 42.475 -13.351 1.00 35.63 278 SER A O 1
ATOM 2164 N N . PRO A 1 279 ? -21.202 44.392 -14.436 1.00 34.78 279 PRO A N 1
ATOM 2165 C CA . PRO A 1 279 ? -21.267 45.208 -13.227 1.00 34.32 279 PRO A CA 1
ATOM 2166 C C . PRO A 1 279 ? -22.637 45.036 -12.556 1.00 33.30 279 PRO A C 1
ATOM 2167 O O . PRO A 1 279 ? -22.660 44.762 -11.364 1.00 33.26 279 PRO A O 1
ATOM 2171 N N . ALA A 1 280 ? -23.716 45.147 -13.340 1.00 35.89 280 ALA A N 1
ATOM 2172 C CA . ALA A 1 280 ? -25.125 45.041 -12.878 1.00 34.85 280 ALA A CA 1
ATOM 2173 C C . ALA A 1 280 ? -25.336 43.759 -12.064 1.00 34.25 280 ALA A C 1
ATOM 2174 O O . ALA A 1 280 ? -25.905 43.825 -10.952 1.00 34.85 280 ALA A O 1
ATOM 2176 N N . MET A 1 281 ? -24.894 42.606 -12.559 1.00 35.08 281 MET A N 1
ATOM 2177 C CA . MET A 1 281 ? -25.148 41.331 -11.831 1.00 33.48 281 MET A CA 1
ATOM 2178 C C . MET A 1 281 ? -24.012 41.023 -10.854 1.00 32.81 281 MET A C 1
ATOM 2179 O O . MET A 1 281 ? -24.130 40.009 -10.147 1.00 35.28 281 MET A O 1
ATOM 2184 N N . GLY A 1 282 ? -22.966 41.856 -10.829 1.00 36.13 282 GLY A N 1
ATOM 2185 C CA . GLY A 1 282 ? -21.763 41.656 -9.997 1.00 39.42 282 GLY A CA 1
ATOM 2186 C C . GLY A 1 282 ? -21.014 40.386 -10.354 1.00 38.94 282 GLY A C 1
ATOM 2187 O O . GLY A 1 282 ? -20.466 39.772 -9.431 1.00 37.31 282 GLY A O 1
ATOM 2188 N N . THR A 1 283 ? -20.983 39.981 -11.633 1.00 36.31 283 THR A N 1
ATOM 2189 C CA . THR A 1 283 ? -20.254 38.752 -12.048 1.00 39.97 283 THR A CA 1
ATOM 2190 C C . THR A 1 283 ? -18.752 39.025 -11.975 1.00 41.22 283 THR A C 1
ATOM 2191 O O . THR A 1 283 ? -18.324 40.158 -12.188 1.00 35.85 283 THR A O 1
ATOM 2195 N N . PRO A 1 284 ? -17.932 37.987 -11.685 1.00 45.80 284 PRO A N 1
ATOM 2196 C CA . PRO A 1 284 ? -16.489 38.142 -11.547 1.00 45.60 284 PRO A CA 1
ATOM 2197 C C . PRO A 1 284 ? -15.821 38.625 -12.839 1.00 47.41 284 PRO A C 1
ATOM 2198 O O . PRO A 1 284 ? -16.314 38.367 -13.911 1.00 40.50 284 PRO A O 1
ATOM 2202 N N . SER A 1 285 ? -14.689 39.297 -12.685 1.00 45.12 285 SER A N 1
ATOM 2203 C CA . SER A 1 285 ? -13.912 39.921 -13.782 1.00 48.92 285 SER A CA 1
ATOM 2204 C C . SER A 1 285 ? -12.471 40.105 -13.296 1.00 51.53 285 SER A C 1
ATOM 2205 O O . SER A 1 285 ? -12.269 40.051 -12.055 1.00 45.97 285 SER A O 1
ATOM 2208 N N . LEU A 1 286 ? -11.518 40.367 -14.199 1.00 48.61 286 LEU A N 1
ATOM 2209 C CA . LEU A 1 286 ? -10.116 40.686 -13.789 1.00 47.34 286 LEU A CA 1
ATOM 2210 C C . LEU A 1 286 ? -10.137 41.902 -12.860 1.00 45.89 286 LEU A C 1
ATOM 2211 O O . LEU A 1 286 ? -9.377 41.869 -11.873 1.00 45.72 286 LEU A O 1
ATOM 2216 N N . ALA A 1 287 ? -11.013 42.887 -13.141 1.00 48.56 287 ALA A N 1
ATOM 2217 C CA . ALA A 1 287 ? -11.169 44.176 -12.405 1.00 52.84 287 ALA A CA 1
ATOM 2218 C C . ALA A 1 287 ? -11.760 43.966 -10.998 1.00 49.58 287 ALA A C 1
ATOM 2219 O O . ALA A 1 287 ? -11.214 44.539 -10.031 1.00 51.03 287 ALA A O 1
ATOM 2221 N N . GLY A 1 288 ? -12.871 43.234 -10.890 1.00 46.71 288 GLY A N 1
ATOM 2222 C CA . GLY A 1 288 ? -13.492 42.874 -9.600 1.00 49.75 288 GLY A CA 1
ATOM 2223 C C . GLY A 1 288 ? -12.561 42.024 -8.736 1.00 51.47 288 GLY A C 1
ATOM 2224 O O . GLY A 1 288 ? -12.660 42.108 -7.498 1.00 53.49 288 GLY A O 1
ATOM 2225 N N . LEU A 1 289 ? -11.696 41.208 -9.349 1.00 50.66 289 LEU A N 1
ATOM 2226 C CA . LEU A 1 289 ? -10.732 40.354 -8.602 1.00 52.51 289 LEU A CA 1
ATOM 2227 C C . LEU A 1 289 ? -9.651 41.257 -7.990 1.00 51.95 289 LEU A C 1
ATOM 2228 O O . LEU A 1 289 ? -9.306 41.054 -6.807 1.00 50.83 289 LEU A O 1
ATOM 2233 N N . HIS A 1 290 ? -9.147 42.233 -8.752 1.00 52.66 290 HIS A N 1
ATOM 2234 C CA . HIS A 1 290 ? -8.106 43.186 -8.277 1.00 61.81 290 HIS A CA 1
ATOM 2235 C C . HIS A 1 290 ? -8.640 43.945 -7.054 1.00 68.71 290 HIS A C 1
ATOM 2236 O O . HIS A 1 290 ? -7.894 44.040 -6.052 1.00 72.49 290 HIS A O 1
ATOM 2243 N N . GLU A 1 291 ? -9.877 44.452 -7.136 1.00 64.32 291 GLU A N 1
ATOM 2244 C CA . GLU A 1 291 ? -10.541 45.227 -6.050 1.00 72.44 291 GLU A CA 1
ATOM 2245 C C . GLU A 1 291 ? -10.669 44.373 -4.782 1.00 64.37 291 GLU A C 1
ATOM 2246 O O . GLU A 1 291 ? -10.249 44.858 -3.710 1.00 62.05 291 GLU A O 1
ATOM 2252 N N . PHE A 1 292 ? -11.251 43.174 -4.901 1.00 58.78 292 PHE A N 1
ATOM 2253 C CA . PHE A 1 292 ? -11.442 42.201 -3.792 1.00 65.92 292 PHE A CA 1
ATOM 2254 C C . PHE A 1 292 ? -10.079 41.899 -3.136 1.00 70.19 292 PHE A C 1
ATOM 2255 O O . PHE A 1 292 ? -10.053 41.719 -1.905 1.00 71.84 292 PHE A O 1
ATOM 2263 N N . LEU A 1 293 ? -8.988 41.877 -3.920 1.00 74.42 293 LEU A N 1
ATOM 2264 C CA . LEU A 1 293 ? -7.594 41.581 -3.464 1.00 78.88 293 LEU A CA 1
ATOM 2265 C C . LEU A 1 293 ? -6.943 42.822 -2.824 1.00 74.81 293 LEU A C 1
ATOM 2266 O O . LEU A 1 293 ? -6.223 42.648 -1.826 1.00 75.73 293 LEU A O 1
ATOM 2271 N N . ALA A 1 294 ? -7.156 44.016 -3.388 1.00 78.44 294 ALA A N 1
ATOM 2272 C CA . ALA A 1 294 ? -6.567 45.302 -2.930 1.00 82.84 294 ALA A CA 1
ATOM 2273 C C . ALA A 1 294 ? -7.264 45.798 -1.653 1.00 85.53 294 ALA A C 1
ATOM 2274 O O . ALA A 1 294 ? -6.547 46.060 -0.671 1.00 88.37 294 ALA A O 1
ATOM 2276 N N . HIS A 1 295 ? -8.599 45.925 -1.666 1.00 86.63 295 HIS A N 1
ATOM 2277 C CA . HIS A 1 295 ? -9.405 46.593 -0.605 1.00 89.27 295 HIS A CA 1
ATOM 2278 C C . HIS A 1 295 ? -10.273 45.595 0.181 1.00 88.18 295 HIS A C 1
ATOM 2279 O O . HIS A 1 295 ? -11.042 46.060 1.041 1.00 94.28 295 HIS A O 1
ATOM 2286 N N . GLY A 1 296 ? -10.165 44.286 -0.078 1.00 90.77 296 GLY A N 1
ATOM 2287 C CA . GLY A 1 296 ? -11.008 43.259 0.569 1.00 93.51 296 GLY A CA 1
ATOM 2288 C C . GLY A 1 296 ? -12.464 43.355 0.108 1.00 95.89 296 GLY A C 1
ATOM 2289 O O . GLY A 1 296 ? -12.746 43.903 -0.956 1.00 84.63 296 GLY A O 1
ATOM 2290 N N . PRO A 1 297 ? -13.444 42.834 0.885 1.00 95.66 297 PRO A N 1
ATOM 2291 C CA . PRO A 1 297 ? -14.854 42.961 0.512 1.00 92.92 297 PRO A CA 1
ATOM 2292 C C . PRO A 1 297 ? -15.364 44.412 0.627 1.00 90.80 297 PRO A C 1
ATOM 2293 O O . PRO A 1 297 ? -14.720 45.245 1.255 1.00 79.79 297 PRO A O 1
ATOM 2297 N N . LYS A 1 298 ? -16.505 44.678 -0.013 1.00 87.59 298 LYS A N 1
ATOM 2298 C CA . LYS A 1 298 ? -17.164 46.007 -0.124 1.00 84.99 298 LYS A CA 1
ATOM 2299 C C . LYS A 1 298 ? -18.614 45.854 0.355 1.00 81.60 298 LYS A C 1
ATOM 2300 O O . LYS A 1 298 ? -19.186 44.750 0.191 1.00 77.09 298 LYS A O 1
ATOM 2306 N N . GLU A 1 299 ? -19.190 46.901 0.947 1.00 84.23 299 GLU A N 1
ATOM 2307 C CA . GLU A 1 299 ? -20.619 46.887 1.356 1.00 86.00 299 GLU A CA 1
ATOM 2308 C C . GLU A 1 299 ? -21.468 46.870 0.076 1.00 85.23 299 GLU A C 1
ATOM 2309 O O . GLU A 1 299 ? -21.372 47.830 -0.728 1.00 82.83 299 GLU A O 1
ATOM 2315 N N . GLN A 1 300 ? -22.224 45.788 -0.123 1.00 75.54 300 GLN A N 1
ATOM 2316 C CA . GLN A 1 300 ? -23.132 45.600 -1.283 1.00 74.45 300 GLN A CA 1
ATOM 2317 C C . GLN A 1 300 ? -24.404 46.424 -1.058 1.00 71.44 300 GLN A C 1
ATOM 2318 O O . GLN A 1 300 ? -24.866 46.499 0.103 1.00 71.11 300 GLN A O 1
ATOM 2324 N N . ASP A 1 301 ? -24.935 47.029 -2.121 1.00 67.55 301 ASP A N 1
ATOM 2325 C CA . ASP A 1 301 ? -26.297 47.631 -2.144 1.00 72.02 301 ASP A CA 1
ATOM 2326 C C . ASP A 1 301 ? -27.327 46.567 -1.745 1.00 72.67 301 ASP A C 1
ATOM 2327 O O . ASP A 1 301 ? -27.324 45.453 -2.269 1.00 56.73 301 ASP A O 1
ATOM 2332 N N . PRO A 1 302 ? -28.227 46.854 -0.773 1.00 77.39 302 PRO A N 1
ATOM 2333 C CA . PRO A 1 302 ? -29.284 45.906 -0.397 1.00 76.08 302 PRO A CA 1
ATOM 2334 C C . PRO A 1 302 ? -30.330 45.617 -1.496 1.00 65.27 302 PRO A C 1
ATOM 2335 O O . PRO A 1 302 ? -30.947 44.571 -1.441 1.00 60.72 302 PRO A O 1
ATOM 2339 N N . GLU A 1 303 ? -30.522 46.551 -2.436 1.00 61.12 303 GLU A N 1
ATOM 2340 C CA . GLU A 1 303 ? -31.352 46.378 -3.664 1.00 64.18 303 GLU A CA 1
ATOM 2341 C C . GLU A 1 303 ? -30.731 45.261 -4.523 1.00 63.32 303 GLU A C 1
ATOM 2342 O O . GLU A 1 303 ? -31.474 44.388 -5.000 1.00 66.23 303 GLU A O 1
ATOM 2348 N N . PHE A 1 304 ? -29.404 45.283 -4.689 1.00 55.35 304 PHE A N 1
ATOM 2349 C CA . PHE A 1 304 ? -28.615 44.231 -5.375 1.00 53.48 304 PHE A CA 1
ATOM 2350 C C . PHE A 1 304 ? -28.753 42.914 -4.608 1.00 51.51 304 PHE A C 1
ATOM 2351 O O . PHE A 1 304 ? -29.014 41.841 -5.217 1.00 50.00 304 PHE A O 1
ATOM 2359 N N . MET A 1 305 ? -28.596 42.982 -3.286 1.00 55.41 305 MET A N 1
ATOM 2360 C CA . MET A 1 305 ? -28.600 41.774 -2.416 1.00 56.12 305 MET A CA 1
ATOM 2361 C C . MET A 1 305 ? -30.002 41.149 -2.394 1.00 50.19 305 MET A C 1
ATOM 2362 O O . MET A 1 305 ? -30.082 39.924 -2.237 1.00 48.96 305 MET A O 1
ATOM 2367 N N . ALA A 1 306 ? -31.059 41.951 -2.555 1.00 53.72 306 ALA A N 1
ATOM 2368 C CA . ALA A 1 306 ? -32.458 41.466 -2.640 1.00 57.46 306 ALA A CA 1
ATOM 2369 C C . ALA A 1 306 ? -32.578 40.595 -3.899 1.00 57.26 306 ALA A C 1
ATOM 2370 O O . ALA A 1 306 ? -33.024 39.426 -3.787 1.00 56.56 306 ALA A O 1
ATOM 2372 N N . LEU A 1 307 ? -32.123 41.124 -5.042 1.00 53.89 307 LEU A N 1
ATOM 2373 C CA . LEU A 1 307 ? -32.160 40.417 -6.353 1.00 49.51 307 LEU A CA 1
ATOM 2374 C C . LEU A 1 307 ? -31.358 39.117 -6.247 1.00 47.59 307 LEU A C 1
ATOM 2375 O O . LEU A 1 307 ? -31.925 38.071 -6.539 1.00 49.26 307 LEU A O 1
ATOM 2380 N N . LEU A 1 308 ? -30.100 39.191 -5.804 1.00 54.03 308 LEU A N 1
ATOM 2381 C CA . LEU A 1 308 ? -29.188 38.021 -5.667 1.00 53.95 308 LEU A CA 1
ATOM 2382 C C . LEU A 1 308 ? -29.817 36.992 -4.721 1.00 59.52 308 LEU A C 1
ATOM 2383 O O . LEU A 1 308 ? -29.744 35.785 -5.035 1.00 63.68 308 LEU A O 1
ATOM 2388 N N . GLY A 1 309 ? -30.414 37.454 -3.614 1.00 60.98 309 GLY A N 1
ATOM 2389 C CA . GLY A 1 309 ? -30.992 36.596 -2.561 1.00 59.27 309 GLY A CA 1
ATOM 2390 C C . GLY A 1 309 ? -32.129 35.734 -3.085 1.00 64.40 309 GLY A C 1
ATOM 2391 O O . GLY A 1 309 ? -32.169 34.542 -2.724 1.00 72.91 309 GLY A O 1
ATOM 2392 N N . ARG A 1 310 ? -33.010 36.303 -3.920 1.00 60.43 310 ARG A N 1
ATOM 2393 C CA . ARG A 1 310 ? -34.221 35.619 -4.450 1.00 58.22 310 ARG A CA 1
ATOM 2394 C C . ARG A 1 310 ? -33.912 34.909 -5.777 1.00 59.38 310 ARG A C 1
ATOM 2395 O O . ARG A 1 310 ? -34.881 34.541 -6.471 1.00 64.59 310 ARG A O 1
ATOM 2403 N N . GLY A 1 311 ? -32.632 34.699 -6.107 1.00 54.81 311 GLY A N 1
ATOM 2404 C CA . GLY A 1 311 ? -32.186 34.158 -7.406 1.00 51.70 311 GLY A CA 1
ATOM 2405 C C . GLY A 1 311 ? -32.926 34.797 -8.573 1.00 49.30 311 GLY A C 1
ATOM 2406 O O . GLY A 1 311 ? -33.422 34.049 -9.426 1.00 48.56 311 GLY A O 1
ATOM 2407 N N . ALA A 1 312 ? -33.022 36.130 -8.594 1.00 41.48 312 ALA A N 1
ATOM 2408 C CA . ALA A 1 312 ? -33.589 36.931 -9.701 1.00 42.97 312 ALA A CA 1
ATOM 2409 C C . ALA A 1 312 ? -32.865 36.591 -11.002 1.00 39.04 312 ALA A C 1
ATOM 2410 O O . ALA A 1 312 ? -31.696 36.243 -10.948 1.00 38.51 312 ALA A O 1
ATOM 2412 N N . LYS A 1 313 ? -33.555 36.708 -12.124 1.00 38.95 313 LYS A N 1
ATOM 2413 C CA . LYS A 1 313 ? -32.984 36.433 -13.458 1.00 41.39 313 LYS A CA 1
ATOM 2414 C C . LYS A 1 313 ? -32.305 37.701 -13.957 1.00 37.38 313 LYS A C 1
ATOM 2415 O O . LYS A 1 313 ? -32.641 38.798 -13.512 1.00 39.86 313 LYS A O 1
ATOM 2421 N N . PRO A 1 314 ? -31.346 37.576 -14.900 1.00 34.35 314 PRO A N 1
ATOM 2422 C CA . PRO A 1 314 ? -30.597 38.731 -15.401 1.00 32.89 314 PRO A CA 1
ATOM 2423 C C . PRO A 1 314 ? -31.438 39.952 -15.795 1.00 36.20 314 PRO A C 1
ATOM 2424 O O . PRO A 1 314 ? -31.037 41.083 -15.529 1.00 35.42 314 PRO A O 1
ATOM 2428 N N . GLU A 1 315 ? -32.572 39.708 -16.457 1.00 36.08 315 GLU A N 1
ATOM 2429 C CA . GLU A 1 315 ? -33.434 40.780 -17.019 1.00 38.02 315 GLU A CA 1
ATOM 2430 C C . GLU A 1 315 ? -33.906 41.683 -15.878 1.00 38.05 315 GLU A C 1
ATOM 2431 O O . GLU A 1 315 ? -34.083 42.882 -16.124 1.00 41.88 315 GLU A O 1
ATOM 2437 N N . GLU A 1 316 ? -34.105 41.115 -14.685 1.00 37.70 316 GLU A N 1
ATOM 2438 C CA . GLU A 1 316 ? -34.601 41.841 -13.483 1.00 41.75 316 GLU A CA 1
ATOM 2439 C C . GLU A 1 316 ? -33.536 42.779 -12.907 1.00 40.80 316 GLU A C 1
ATOM 2440 O O . GLU A 1 316 ? -33.895 43.604 -12.080 1.00 39.13 316 GLU A O 1
ATOM 2446 N N . TYR A 1 317 ? -32.273 42.650 -13.299 1.00 39.18 317 TYR A N 1
ATOM 2447 C CA . TYR A 1 317 ? -31.203 43.571 -12.829 1.00 38.33 317 TYR A CA 1
ATOM 2448 C C . TYR A 1 317 ? -31.141 44.825 -13.702 1.00 38.81 317 TYR A C 1
ATOM 2449 O O . TYR A 1 317 ? -30.434 45.750 -13.301 1.00 40.04 317 TYR A O 1
ATOM 2458 N N . GLU A 1 318 ? -31.830 44.875 -14.846 1.00 42.37 318 GLU A N 1
ATOM 2459 C CA . GLU A 1 318 ? -31.633 45.974 -15.825 1.00 43.21 318 GLU A CA 1
ATOM 2460 C C . GLU A 1 318 ? -32.133 47.301 -15.245 1.00 50.48 318 GLU A C 1
ATOM 2461 O O . GLU A 1 318 ? -31.401 48.292 -15.386 1.00 52.72 318 GLU A O 1
ATOM 2467 N N . ALA A 1 319 ? -33.307 47.318 -14.605 1.00 50.33 319 ALA A N 1
ATOM 2468 C CA . ALA A 1 319 ? -33.921 48.529 -13.999 1.00 52.94 319 ALA A CA 1
ATOM 2469 C C . ALA A 1 319 ? -33.041 49.076 -12.858 1.00 49.42 319 ALA A C 1
ATOM 2470 O O . ALA A 1 319 ? -32.708 50.268 -12.912 1.00 47.60 319 ALA A O 1
ATOM 2472 N N . TYR A 1 320 ? -32.676 48.238 -11.877 1.00 50.09 320 TYR A N 1
ATOM 2473 C CA . TYR A 1 320 ? -31.672 48.519 -10.815 1.00 48.77 320 TYR A CA 1
ATOM 2474 C C . TYR A 1 320 ? -30.417 49.172 -11.420 1.00 53.75 320 TYR A C 1
ATOM 2475 O O . TYR A 1 320 ? -30.022 50.293 -11.007 1.00 52.68 320 TYR A O 1
ATOM 2484 N N . ALA A 1 321 ? -29.799 48.496 -12.389 1.00 47.31 321 ALA A N 1
ATOM 2485 C CA . ALA A 1 321 ? -28.530 48.921 -13.026 1.00 52.75 321 ALA A CA 1
ATOM 2486 C C . ALA A 1 321 ? -28.679 50.316 -13.659 1.00 49.38 321 ALA A C 1
ATOM 2487 O O . ALA A 1 321 ? -27.743 51.126 -13.504 1.00 48.94 321 ALA A O 1
ATOM 2489 N N . LYS A 1 322 ? -29.794 50.590 -14.347 1.00 51.34 322 LYS A N 1
ATOM 2490 C CA . LYS A 1 322 ? -30.049 51.897 -15.0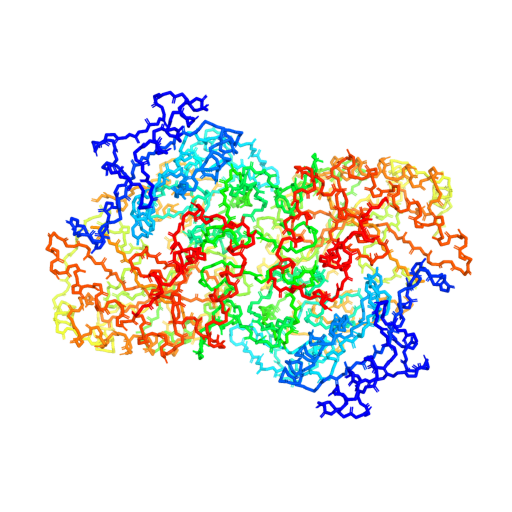15 1.00 62.22 322 LYS A CA 1
ATOM 2491 C C . LYS A 1 322 ? -30.403 52.973 -13.970 1.00 63.32 322 LYS A C 1
ATOM 2492 O O . LYS A 1 322 ? -30.261 54.159 -14.289 1.00 61.85 322 LYS A O 1
ATOM 2498 N N . LYS A 1 323 ? -30.850 52.577 -12.774 1.00 68.42 323 LYS A N 1
ATOM 2499 C CA . LYS A 1 323 ? -31.146 53.505 -11.649 1.00 74.53 323 LYS A CA 1
ATOM 2500 C C . LYS A 1 323 ? -29.824 53.993 -11.046 1.00 68.62 323 LYS A C 1
ATOM 2501 O O . LYS A 1 323 ? -29.611 55.207 -11.041 1.00 76.35 323 LYS A O 1
ATOM 2507 N N . LYS A 1 324 ? -28.970 53.075 -10.585 1.00 65.51 324 LYS A N 1
ATOM 2508 C CA . LYS A 1 324 ? -27.626 53.382 -10.019 1.00 60.16 324 LYS A CA 1
ATOM 2509 C C . LYS A 1 324 ? -26.656 53.759 -11.152 1.00 60.24 324 LYS A C 1
ATOM 2510 O O . LYS A 1 324 ? -25.500 54.032 -10.837 1.00 56.38 324 LYS A O 1
ATOM 2516 N N . GLY A 1 325 ? -27.105 53.767 -12.415 1.00 61.70 325 GLY A N 1
ATOM 2517 C CA . GLY A 1 325 ? -26.318 54.183 -13.594 1.00 59.42 325 GLY A CA 1
ATOM 2518 C C . GLY A 1 325 ? -25.103 53.295 -13.849 1.00 60.72 325 GLY A C 1
ATOM 2519 O O . GLY A 1 325 ? -24.132 53.815 -14.429 1.00 60.00 325 GLY A O 1
ATOM 2520 N N . ILE A 1 326 ? -25.134 52.009 -13.467 1.00 53.69 326 ILE A N 1
ATOM 2521 C CA . ILE A 1 326 ? -23.983 51.077 -13.683 1.00 53.54 326 ILE A CA 1
ATOM 2522 C C . ILE A 1 326 ? -24.208 50.267 -14.963 1.00 47.48 326 ILE A C 1
ATOM 2523 O O . ILE A 1 326 ? -25.343 49.943 -15.315 1.00 43.42 326 ILE A O 1
ATOM 2528 N N . PRO A 1 327 ? -23.133 49.919 -15.710 1.00 39.99 327 PRO A N 1
ATOM 2529 C CA . PRO A 1 327 ? -23.283 49.228 -16.989 1.00 33.86 327 PRO A CA 1
ATOM 2530 C C . PRO A 1 327 ? -23.910 47.850 -16.763 1.00 30.96 327 PRO A C 1
ATOM 2531 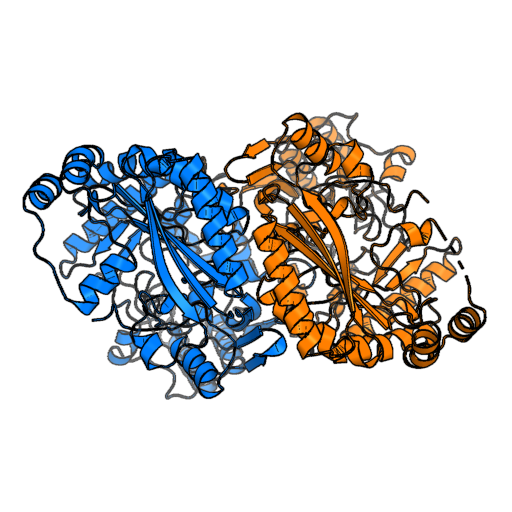O O . PRO A 1 327 ? -23.645 47.234 -15.761 1.00 33.84 327 PRO A O 1
ATOM 2535 N N . PHE A 1 328 ? -24.666 47.351 -17.729 1.00 33.67 328 PHE A N 1
ATOM 2536 C CA . PHE A 1 328 ? -25.095 45.937 -17.676 1.00 32.72 328 PHE A CA 1
ATOM 2537 C C . PHE A 1 328 ? -23.933 45.049 -18.110 1.00 30.83 328 PHE A C 1
ATOM 2538 O O . PHE A 1 328 ? -23.724 43.987 -17.539 1.00 32.61 328 PHE A O 1
ATOM 2546 N N . TRP A 1 329 ? -23.199 45.480 -19.115 1.00 30.86 329 TRP A N 1
ATOM 2547 C CA . TRP A 1 329 ? -22.014 44.716 -19.574 1.00 30.47 329 TRP A CA 1
ATOM 2548 C C . TRP A 1 329 ? -20.812 45.640 -19.646 1.00 30.30 329 TRP A C 1
ATOM 2549 O O . TRP A 1 329 ? -20.962 46.799 -20.078 1.00 29.67 329 TRP A O 1
ATOM 2560 N N . THR A 1 330 ? -19.659 45.093 -19.270 1.00 31.65 330 THR A N 1
ATOM 2561 C CA . THR A 1 330 ? -18.322 45.692 -19.509 1.00 29.27 330 THR A CA 1
ATOM 2562 C C . THR A 1 330 ? -17.538 44.662 -20.311 1.00 27.95 330 THR A C 1
ATOM 2563 O O . THR A 1 330 ? -17.400 43.509 -19.863 1.00 28.60 330 THR A O 1
ATOM 2567 N N . CYS A 1 331 ? -17.009 45.095 -21.438 1.00 28.33 331 CYS A N 1
ATOM 2568 C CA . CYS A 1 331 ? -16.027 44.305 -22.199 1.00 27.93 331 CYS A CA 1
ATOM 2569 C C . CYS A 1 331 ? -14.670 45.009 -22.121 1.00 26.50 331 CYS A C 1
ATOM 2570 O O . CYS A 1 331 ? -14.584 46.169 -22.523 1.00 28.94 331 CYS A O 1
ATOM 2573 N N . ALA A 1 332 ? -13.666 44.369 -21.531 1.00 28.92 332 ALA A N 1
ATOM 2574 C CA . ALA A 1 332 ? -12.286 44.910 -21.482 1.00 29.01 332 ALA A CA 1
ATOM 2575 C C . ALA A 1 332 ? -11.469 44.303 -22.620 1.00 28.97 332 ALA A C 1
ATOM 2576 O O . ALA A 1 332 ? -11.274 43.058 -22.608 1.00 31.74 332 ALA A O 1
ATOM 2578 N N . LEU A 1 333 ? -11.003 45.142 -23.542 1.00 25.26 333 LEU A N 1
ATOM 2579 C CA . LEU A 1 333 ? -10.157 44.711 -24.687 1.00 25.49 333 LEU A CA 1
ATOM 2580 C C . LEU A 1 333 ? -8.710 45.030 -24.335 1.00 26.31 333 LEU A C 1
ATOM 2581 O O . LEU A 1 333 ? -8.447 46.133 -23.838 1.00 24.98 333 LEU A O 1
ATOM 2586 N N . THR A 1 334 ? -7.818 44.054 -24.488 1.00 27.85 334 THR A N 1
ATOM 2587 C CA . THR A 1 334 ? -6.376 44.204 -24.200 1.00 25.62 334 THR A CA 1
ATOM 2588 C C . THR A 1 334 ? -5.613 44.153 -25.508 1.00 24.41 334 THR A C 1
ATOM 2589 O O . THR A 1 334 ? -5.843 43.215 -26.306 1.00 24.05 334 THR A O 1
ATOM 2593 N N . PHE A 1 335 ? -4.758 45.150 -25.697 1.00 23.49 335 PHE A N 1
ATOM 2594 C CA . PHE A 1 335 ? -3.956 45.399 -26.914 1.00 23.59 335 PHE A CA 1
ATOM 2595 C C . PHE A 1 335 ? -2.480 45.312 -26.521 1.00 24.39 335 PHE A C 1
ATOM 2596 O O . PHE A 1 335 ? -2.081 45.865 -25.471 1.00 22.84 335 PHE A O 1
ATOM 2604 N N . TYR A 1 336 ? -1.691 44.591 -27.301 1.00 22.96 336 TYR A N 1
ATOM 2605 C CA . TYR A 1 336 ? -0.222 44.530 -27.170 1.00 22.17 336 TYR A CA 1
ATOM 2606 C C . TYR A 1 336 ? 0.411 45.065 -28.448 1.00 24.08 336 TYR A C 1
ATOM 2607 O O . TYR A 1 336 ? 0.029 44.625 -29.511 1.00 24.21 336 TYR A O 1
ATOM 2616 N N . GLY A 1 337 ? 1.417 45.922 -28.337 1.00 25.21 337 GLY A N 1
ATOM 2617 C CA . GLY A 1 337 ? 2.106 46.469 -29.525 1.00 25.91 337 GLY A CA 1
ATOM 2618 C C . GLY A 1 337 ? 2.687 47.852 -29.242 1.00 26.24 337 GLY A C 1
ATOM 2619 O O . GLY A 1 337 ? 2.642 48.320 -28.094 1.00 26.45 337 GLY A O 1
ATOM 2620 N N . PRO A 1 338 ? 3.266 48.496 -30.281 1.00 24.33 338 PRO A N 1
ATOM 2621 C CA . PRO A 1 338 ? 3.677 49.899 -30.208 1.00 26.88 338 PRO A CA 1
ATOM 2622 C C . PRO A 1 338 ? 2.511 50.770 -29.728 1.00 24.98 338 PRO A C 1
ATOM 2623 O O . PRO A 1 338 ? 1.326 50.565 -30.115 1.00 23.77 338 PRO A O 1
ATOM 2627 N N . GLU A 1 339 ? 2.844 51.723 -28.876 1.00 28.14 339 GLU A N 1
ATOM 2628 C CA . GLU A 1 339 ? 1.832 52.663 -28.325 1.00 26.51 339 GLU A CA 1
ATOM 2629 C C . GLU A 1 339 ? 0.944 53.236 -29.434 1.00 25.39 339 GLU A C 1
ATOM 2630 O O . GLU A 1 339 ? -0.301 53.257 -29.255 1.00 25.92 339 GLU A O 1
ATOM 2636 N N . LYS A 1 340 ? 1.520 53.750 -30.519 1.00 28.48 340 LYS A N 1
ATOM 2637 C CA . LYS A 1 340 ? 0.687 54.436 -31.551 1.00 27.65 340 LYS A CA 1
ATOM 2638 C C . LYS A 1 340 ? -0.197 53.387 -32.219 1.00 26.61 340 LYS A C 1
ATOM 2639 O O . LYS A 1 340 ? -1.346 53.713 -32.596 1.00 24.39 340 LYS A O 1
ATOM 2645 N N . VAL A 1 341 ? 0.300 52.145 -32.315 1.00 24.32 341 VAL A N 1
ATOM 2646 C CA . VAL A 1 341 ? -0.480 51.055 -32.963 1.00 23.66 341 VAL A CA 1
ATOM 2647 C C . VAL A 1 341 ? -1.672 50.754 -32.059 1.00 22.16 341 VAL A C 1
ATOM 2648 O O . VAL A 1 341 ? -2.793 50.752 -32.550 1.00 23.22 341 VAL A O 1
ATOM 2652 N N . ILE A 1 342 ? -1.435 50.448 -30.785 1.00 24.28 342 ILE A N 1
ATOM 2653 C CA . ILE A 1 342 ? -2.550 49.976 -29.917 1.00 25.21 342 ILE A CA 1
ATOM 2654 C C . ILE A 1 342 ? -3.551 51.103 -29.680 1.00 27.19 342 ILE A C 1
ATOM 2655 O O . ILE A 1 342 ? -4.759 50.786 -29.612 1.00 24.32 342 ILE A O 1
ATOM 2660 N N . ARG A 1 343 ? -3.082 52.350 -29.580 1.00 27.31 343 ARG A N 1
ATOM 2661 C CA . ARG A 1 343 ? -3.996 53.513 -29.432 1.00 28.14 343 ARG A CA 1
ATOM 2662 C C . ARG A 1 343 ? -4.880 53.586 -30.672 1.00 27.85 343 ARG A C 1
ATOM 2663 O O . ARG A 1 343 ? -6.074 53.828 -30.501 1.00 28.46 343 ARG A O 1
ATOM 2671 N N . ALA A 1 344 ? -4.347 53.329 -31.869 1.00 26.54 344 ALA A N 1
ATOM 2672 C CA . ALA A 1 344 ? -5.134 53.373 -33.125 1.00 25.16 344 ALA A CA 1
ATOM 2673 C C . ALA A 1 344 ? -6.139 52.219 -33.126 1.00 24.49 344 ALA A C 1
ATOM 2674 O O . ALA A 1 344 ? -7.274 52.414 -33.538 1.00 25.65 344 ALA A O 1
ATOM 2676 N N . GLN A 1 345 ? -5.720 51.040 -32.656 1.00 25.96 345 GLN A N 1
ATOM 2677 C CA . GLN A 1 345 ? -6.590 49.833 -32.602 1.00 25.96 345 GLN A CA 1
ATOM 2678 C C . GLN A 1 345 ? -7.783 50.079 -31.665 1.00 25.73 345 GLN A C 1
ATOM 2679 O O . GLN A 1 345 ? -8.947 49.803 -32.065 1.00 25.54 345 GLN A O 1
ATOM 2685 N N . TRP A 1 346 ? -7.503 50.566 -30.460 1.00 27.25 346 TRP A N 1
ATOM 2686 C CA . TRP A 1 346 ? -8.541 50.931 -29.461 1.00 27.86 346 TRP A CA 1
ATOM 2687 C C . TRP A 1 346 ? -9.460 52.038 -30.026 1.00 28.32 346 TRP A C 1
ATOM 2688 O O . TRP A 1 346 ? -10.678 51.952 -29.817 1.00 28.69 346 TRP A O 1
ATOM 2699 N N . GLU A 1 347 ? -8.900 53.042 -30.700 1.00 30.65 347 GLU A N 1
ATOM 2700 C CA . GLU A 1 347 ? -9.699 54.111 -31.369 1.00 34.61 347 GLU A CA 1
ATOM 2701 C C . GLU A 1 347 ? -10.657 53.447 -32.360 1.00 32.49 347 GLU A C 1
ATOM 2702 O O . GLU A 1 347 ? -11.894 53.723 -32.321 1.00 33.56 347 GLU A O 1
ATOM 2708 N N . TYR A 1 348 ? -10.137 52.573 -33.219 1.00 29.04 348 TYR A N 1
ATOM 2709 C CA . TYR A 1 348 ? -10.985 51.865 -34.203 1.00 27.01 348 TYR A CA 1
ATOM 2710 C C . TYR A 1 348 ? -12.073 51.033 -33.492 1.00 26.03 348 TYR A C 1
ATOM 2711 O O . TYR A 1 348 ? -13.215 51.002 -33.980 1.00 26.92 348 TYR A O 1
ATOM 2720 N N . ALA A 1 349 ? -11.761 50.329 -32.398 1.00 25.74 349 ALA A N 1
ATOM 2721 C CA . ALA A 1 349 ? -12.749 49.475 -31.689 1.00 26.74 349 ALA A CA 1
ATOM 2722 C C . ALA A 1 349 ? -13.882 50.359 -31.127 1.00 26.85 349 ALA A C 1
ATOM 2723 O O . ALA A 1 349 ? -15.062 49.956 -31.202 1.00 29.08 349 ALA A O 1
ATOM 2725 N N . GLN A 1 350 ? -13.528 51.529 -30.591 1.00 27.46 350 GLN A N 1
ATOM 2726 C CA . GLN A 1 350 ? -14.494 52.509 -30.015 1.00 30.28 350 GLN A CA 1
ATOM 2727 C C . GLN A 1 350 ? -15.448 52.972 -31.110 1.00 31.14 350 GLN A C 1
ATOM 2728 O O . GLN A 1 350 ? -16.632 52.976 -30.839 1.00 29.98 350 GLN A O 1
ATOM 2734 N N . GLU A 1 351 ? -14.930 53.280 -32.299 1.00 31.48 351 GLU A N 1
ATOM 2735 C CA . GLU A 1 351 ? -15.720 53.776 -33.445 1.00 34.11 351 GLU A CA 1
ATOM 2736 C C . GLU A 1 351 ? -16.714 52.689 -33.829 1.00 33.98 351 GLU A C 1
ATOM 2737 O O . GLU A 1 351 ? -17.899 53.019 -34.002 1.00 32.52 351 GLU A O 1
ATOM 2743 N N . ARG A 1 352 ? -16.260 51.427 -33.894 1.00 30.11 352 ARG A N 1
ATOM 2744 C CA . ARG A 1 352 ? -17.128 50.303 -34.282 1.00 29.65 352 ARG A CA 1
ATOM 2745 C C . ARG A 1 352 ? -18.232 50.131 -33.236 1.00 27.91 352 ARG A C 1
ATOM 2746 O O . ARG A 1 352 ? -19.404 49.952 -33.638 1.00 32.87 352 ARG A O 1
ATOM 2754 N N . PHE A 1 353 ? -17.890 50.137 -31.957 1.00 29.28 353 PHE A N 1
ATOM 2755 C CA . PHE A 1 353 ? -18.839 49.889 -30.847 1.00 30.34 353 PHE A CA 1
ATOM 2756 C C . PHE A 1 353 ? -19.817 51.061 -30.720 1.00 30.76 353 PHE A C 1
ATOM 2757 O O . PHE A 1 353 ? -20.964 50.778 -30.425 1.00 29.99 353 PHE A O 1
ATOM 2765 N N . LYS A 1 354 ? -19.354 52.299 -30.948 1.00 35.10 354 LYS A N 1
ATOM 2766 C CA . LYS A 1 354 ? -20.196 53.527 -30.922 1.00 38.82 354 LYS A CA 1
ATOM 2767 C C . LYS A 1 354 ? -21.241 53.465 -32.039 1.00 37.13 354 LYS A C 1
ATOM 2768 O O . LYS A 1 354 ? -22.414 53.807 -31.765 1.00 38.76 354 LYS A O 1
ATOM 2774 N N . LYS A 1 355 ? -20.860 53.028 -33.242 1.00 38.64 355 LYS A N 1
ATOM 2775 C CA . LYS A 1 355 ? -21.816 52.817 -34.367 1.00 40.85 355 LYS A CA 1
ATOM 2776 C C . LYS A 1 355 ? -22.813 51.703 -34.023 1.00 37.96 355 LYS A C 1
ATOM 2777 O O . LYS A 1 355 ? -23.987 51.862 -34.339 1.00 36.66 355 LYS A O 1
ATOM 2783 N N . ALA A 1 356 ? -22.389 50.601 -33.404 1.00 36.48 356 ALA A N 1
ATOM 2784 C CA . ALA A 1 356 ? -23.295 49.477 -33.061 1.00 35.88 356 ALA A CA 1
ATOM 2785 C C . ALA A 1 356 ? -24.164 49.823 -31.835 1.00 35.58 356 ALA A C 1
ATOM 2786 O O . ALA A 1 356 ? -25.314 49.340 -31.778 1.00 35.86 356 ALA A O 1
ATOM 2788 N N . PHE A 1 357 ? -23.614 50.568 -30.865 1.00 35.67 357 PHE A N 1
ATOM 2789 C CA . PHE A 1 357 ? -24.248 50.938 -29.569 1.00 33.96 357 PHE A CA 1
ATOM 2790 C C . PHE A 1 357 ? -24.130 52.450 -29.360 1.00 40.21 357 PHE A C 1
ATOM 2791 O O . PHE A 1 357 ? -23.152 52.952 -28.786 1.00 38.63 357 PHE A O 1
ATOM 2799 N N . PRO A 1 358 ? -25.099 53.263 -29.850 1.00 43.43 358 PRO A N 1
ATOM 2800 C CA . PRO A 1 358 ? -24.960 54.724 -29.757 1.00 40.96 358 PRO A CA 1
ATOM 2801 C C . PRO A 1 358 ? -24.879 55.230 -28.301 1.00 39.01 358 PRO A C 1
ATOM 2802 O O . PRO A 1 358 ? -24.311 56.286 -28.106 1.00 39.29 358 PRO A O 1
ATOM 2806 N N . ASP A 1 359 ? -25.397 54.456 -27.339 1.00 39.06 359 ASP A N 1
ATOM 2807 C CA . ASP A 1 359 ? -25.341 54.685 -25.864 1.00 44.59 359 ASP A CA 1
ATOM 2808 C C . ASP A 1 359 ? -24.037 54.204 -25.216 1.00 42.32 359 ASP A C 1
ATOM 2809 O O . ASP A 1 359 ? -23.871 54.455 -24.015 1.00 37.12 359 ASP A O 1
ATOM 2814 N N . ALA A 1 360 ? -23.175 53.465 -25.923 1.00 41.28 360 ALA A N 1
ATOM 2815 C CA . ALA A 1 360 ? -21.934 52.914 -25.335 1.00 40.27 360 ALA A CA 1
ATOM 2816 C C . ALA A 1 360 ? -21.103 54.049 -24.709 1.00 36.19 360 ALA A C 1
ATOM 2817 O O . ALA A 1 360 ? -21.042 55.153 -25.292 1.00 36.70 360 ALA A O 1
ATOM 2819 N N . LYS A 1 361 ? -20.504 53.766 -23.551 1.00 33.21 361 LYS A N 1
ATOM 2820 C CA . LYS A 1 361 ? -19.412 54.542 -22.913 1.00 36.02 361 LYS A CA 1
ATOM 2821 C C . LYS A 1 361 ? -18.099 53.754 -22.959 1.00 34.59 361 LYS A C 1
ATOM 2822 O O . LYS A 1 361 ? -18.126 52.475 -22.974 1.00 32.21 361 LYS A O 1
ATOM 2828 N N . PHE A 1 362 ? -16.998 54.493 -22.867 1.00 30.64 362 PHE A N 1
ATOM 2829 C CA . PHE A 1 362 ? -15.622 53.975 -23.022 1.00 30.70 362 PHE A CA 1
ATOM 2830 C C . PHE A 1 362 ? -14.721 54.586 -21.956 1.00 30.97 362 PHE A C 1
ATOM 2831 O O . PHE A 1 362 ? -14.963 55.693 -21.517 1.00 33.23 362 PHE A O 1
ATOM 2839 N N . ALA A 1 363 ? -13.677 53.867 -21.580 1.00 33.90 363 ALA A N 1
ATOM 2840 C CA . ALA A 1 363 ? -12.589 54.362 -20.708 1.00 33.21 363 ALA A CA 1
ATOM 2841 C C . ALA A 1 363 ? -11.322 53.591 -21.053 1.00 34.27 363 ALA A C 1
ATOM 2842 O O . ALA A 1 363 ? -11.432 52.381 -21.384 1.00 31.68 363 ALA A O 1
ATOM 2844 N N . GLU A 1 364 ? -10.173 54.253 -20.976 1.00 28.79 364 GLU A N 1
ATOM 2845 C CA . GLU A 1 364 ? -8.855 53.562 -20.973 1.00 32.74 364 GLU A CA 1
ATOM 2846 C C . GLU A 1 364 ? -8.574 53.144 -19.542 1.00 30.88 364 GLU A C 1
ATOM 2847 O O . GLU A 1 364 ? -8.396 54.034 -18.697 1.00 35.89 364 GLU A O 1
ATOM 2853 N N . HIS A 1 365 ? -8.536 51.841 -19.284 1.00 28.33 365 HIS A N 1
ATOM 2854 C CA . HIS A 1 365 ? -8.468 51.259 -17.919 1.00 28.29 365 HIS A CA 1
ATOM 2855 C C . HIS A 1 365 ? -7.010 51.156 -17.482 1.00 29.51 365 HIS A C 1
ATOM 2856 O O . HIS A 1 365 ? -6.704 51.415 -16.302 1.00 30.45 365 HIS A O 1
ATOM 2863 N N . GLU A 1 366 ? -6.125 50.757 -18.395 1.00 27.47 366 GLU A N 1
ATOM 2864 C CA . GLU A 1 366 ? -4.704 50.456 -18.072 1.00 28.27 366 GLU A CA 1
ATOM 2865 C C . GLU A 1 366 ? -3.857 50.810 -19.289 1.00 27.50 366 GLU A C 1
ATOM 2866 O O . GLU A 1 366 ? -4.282 50.481 -20.414 1.00 26.24 366 GLU A O 1
ATOM 2872 N N . PHE A 1 367 ? -2.725 51.466 -19.077 1.00 25.71 367 PHE A N 1
ATOM 2873 C CA . PHE A 1 367 ? -1.728 51.691 -20.135 1.00 27.69 367 PHE A CA 1
ATOM 2874 C C . PHE A 1 367 ? -0.344 51.572 -19.520 1.00 27.23 367 PHE A C 1
ATOM 2875 O O . PHE A 1 367 ? -0.115 52.172 -18.484 1.00 26.21 367 PHE A O 1
ATOM 2883 N N . TYR A 1 368 ? 0.544 50.801 -20.124 1.00 27.69 368 TYR A N 1
ATOM 2884 C CA . TYR A 1 368 ? 1.949 50.692 -19.651 1.00 26.74 368 TYR A CA 1
ATOM 2885 C C . TYR A 1 368 ? 2.892 50.665 -20.854 1.00 29.32 368 TYR A C 1
ATOM 2886 O O . TYR A 1 368 ? 2.633 49.970 -21.861 1.00 27.84 368 TYR A O 1
ATOM 2895 N N . LYS A 1 369 ? 3.993 51.401 -20.756 1.00 26.48 369 LYS A N 1
ATOM 2896 C CA . LYS A 1 369 ? 5.139 51.200 -21.663 1.00 31.12 369 LYS A CA 1
ATOM 2897 C C . LYS A 1 369 ? 5.963 50.078 -21.036 1.00 32.98 369 LYS A C 1
ATOM 2898 O O . LYS A 1 369 ? 6.213 50.117 -19.828 1.00 36.30 369 LYS A O 1
ATOM 2904 N N . LEU A 1 370 ? 6.271 49.049 -21.803 1.00 29.19 370 LEU A N 1
ATOM 2905 C CA . LEU A 1 370 ? 7.011 47.875 -21.305 1.00 29.01 370 LEU A CA 1
ATOM 2906 C C . LEU A 1 370 ? 8.494 48.089 -21.607 1.00 30.81 370 LEU A C 1
ATOM 2907 O O . LEU A 1 370 ? 8.839 48.800 -22.546 1.00 29.45 370 LEU A O 1
ATOM 2912 N N . PRO A 1 371 ? 9.424 47.476 -20.849 1.00 32.82 371 PRO A N 1
ATOM 2913 C CA . PRO A 1 371 ? 9.080 46.540 -19.780 1.00 33.10 371 PRO A CA 1
ATOM 2914 C C . PRO A 1 371 ? 8.581 47.228 -18.502 1.00 34.35 371 PRO A C 1
ATOM 2915 O O . PRO A 1 371 ? 8.858 48.417 -18.300 1.00 31.20 371 PRO A O 1
ATOM 2919 N N . LEU A 1 372 ? 7.862 46.474 -17.677 1.00 36.45 372 LEU A N 1
ATOM 2920 C CA . LEU A 1 372 ? 7.426 46.880 -16.312 1.00 37.65 372 LEU A CA 1
ATOM 2921 C C . LEU A 1 372 ? 8.636 46.788 -15.391 1.00 36.46 372 LEU A C 1
ATOM 2922 O O . LEU A 1 372 ? 9.429 45.867 -15.583 1.00 35.74 372 LEU A O 1
ATOM 2927 N N . THR A 1 373 ? 8.735 47.649 -14.383 1.00 42.75 373 THR A N 1
ATOM 2928 C CA . THR A 1 373 ? 9.655 47.429 -13.234 1.00 48.48 373 THR A CA 1
ATOM 2929 C C . THR A 1 373 ? 9.020 46.370 -12.345 1.00 47.56 373 THR A C 1
ATOM 2930 O O . THR A 1 373 ? 7.843 46.064 -12.514 1.00 44.84 373 THR A O 1
ATOM 2934 N N . PRO A 1 374 ? 9.744 45.793 -11.363 1.00 57.69 374 PRO A N 1
ATOM 2935 C CA . PRO A 1 374 ? 9.132 44.839 -10.432 1.00 59.22 374 PRO A CA 1
ATOM 2936 C C . PRO A 1 374 ? 7.943 45.457 -9.672 1.00 55.72 374 PRO A C 1
ATOM 2937 O O . PRO A 1 374 ? 6.984 44.748 -9.438 1.00 54.25 374 PRO A O 1
ATOM 2941 N N . GLU A 1 375 ? 7.999 46.772 -9.419 1.00 53.36 375 GLU A N 1
ATOM 2942 C CA . GLU A 1 375 ? 7.031 47.563 -8.607 1.00 56.30 375 GLU A CA 1
ATOM 2943 C C . GLU A 1 375 ? 5.745 47.775 -9.396 1.00 50.37 375 GLU A C 1
ATOM 2944 O O . GLU A 1 375 ? 4.653 47.613 -8.820 1.00 44.01 375 GLU A O 1
ATOM 2950 N N . GLN A 1 376 ? 5.858 48.145 -10.669 1.00 49.59 376 GLN A N 1
ATOM 2951 C CA . GLN A 1 376 ? 4.671 48.257 -11.552 1.00 49.18 376 GLN A CA 1
ATOM 2952 C C . GLN A 1 376 ? 4.030 46.877 -11.687 1.00 43.12 376 GLN A C 1
ATOM 2953 O O . GLN A 1 376 ? 2.803 46.798 -11.602 1.00 43.11 376 GLN A O 1
ATOM 2959 N N . ALA A 1 377 ? 4.838 45.824 -11.865 1.00 42.38 377 ALA A N 1
ATOM 2960 C CA . ALA A 1 377 ? 4.352 44.437 -12.095 1.00 41.50 377 ALA A CA 1
ATOM 2961 C C . ALA A 1 377 ? 3.475 43.986 -10.915 1.00 44.54 377 ALA A C 1
ATOM 2962 O O . ALA A 1 377 ? 2.334 43.464 -11.142 1.00 41.61 377 ALA A O 1
ATOM 2964 N N . GLU A 1 378 ? 3.934 44.254 -9.691 1.00 45.36 378 GLU A N 1
ATOM 2965 C CA . GLU A 1 378 ? 3.141 44.032 -8.455 1.00 48.51 378 GLU A CA 1
ATOM 2966 C C . GLU A 1 378 ? 1.759 44.692 -8.562 1.00 46.51 378 GLU A C 1
ATOM 2967 O O . GLU A 1 378 ? 0.809 44.118 -8.002 1.00 49.07 378 GLU A O 1
ATOM 2973 N N . LYS A 1 379 ? 1.636 45.841 -9.240 1.00 46.89 379 LYS A N 1
ATOM 2974 C CA . LYS A 1 379 ? 0.432 46.716 -9.171 1.00 46.49 379 LYS A CA 1
ATOM 2975 C C . LYS A 1 379 ? -0.450 46.636 -10.432 1.00 42.80 379 LYS A C 1
ATOM 2976 O O . LYS A 1 379 ? -1.497 47.295 -10.449 1.00 37.68 379 LYS A O 1
ATOM 2982 N N . VAL A 1 380 ? -0.102 45.849 -11.450 1.00 34.82 380 VAL A N 1
ATOM 2983 C CA . VAL A 1 380 ? -1.003 45.700 -12.630 1.00 32.69 380 VAL A CA 1
ATOM 2984 C C . VAL A 1 380 ? -2.270 44.955 -12.197 1.00 29.00 380 VAL A C 1
ATOM 2985 O O . VAL A 1 380 ? -2.252 44.186 -11.218 1.00 31.03 380 VAL A O 1
ATOM 2989 N N . GLU A 1 381 ? -3.344 45.142 -12.939 1.00 31.58 381 GLU A N 1
ATOM 2990 C CA . GLU A 1 381 ? -4.641 44.506 -12.624 1.00 30.57 381 GLU A CA 1
ATOM 2991 C C . GLU A 1 381 ? -4.492 42.980 -12.588 1.00 32.22 381 GLU A C 1
ATOM 2992 O O . GLU A 1 381 ? -4.962 42.359 -11.625 1.00 30.05 381 GLU A O 1
ATOM 2998 N N . TYR A 1 382 ? -3.908 42.370 -13.618 1.00 31.13 382 TYR A N 1
ATOM 2999 C CA . TYR A 1 382 ? -3.864 40.894 -13.769 1.00 30.77 382 TYR A CA 1
ATOM 3000 C C . TYR A 1 382 ? -2.514 40.514 -14.335 1.00 28.92 382 TYR A C 1
ATOM 3001 O O . TYR A 1 382 ? -2.331 40.553 -15.558 1.00 26.43 382 TYR A O 1
ATOM 3010 N N . PRO A 1 383 ? -1.545 40.202 -13.447 1.00 27.05 383 PRO A N 1
ATOM 3011 C CA . PRO A 1 383 ? -0.177 39.895 -13.858 1.00 27.33 383 PRO A CA 1
ATOM 3012 C C . PRO A 1 383 ? -0.036 38.784 -14.917 1.00 24.91 383 PRO A C 1
ATOM 3013 O O . PRO A 1 383 ? 0.912 38.831 -15.731 1.00 24.69 383 PRO A O 1
ATOM 3017 N N . ALA A 1 384 ? -0.937 37.808 -14.953 1.00 24.08 384 ALA A N 1
ATOM 3018 C CA . ALA A 1 384 ? -0.849 36.717 -15.959 1.00 24.48 384 ALA A CA 1
ATOM 3019 C C . ALA A 1 384 ? -0.971 37.302 -17.372 1.00 23.81 384 ALA A C 1
ATOM 3020 O O . ALA A 1 384 ? -0.504 36.638 -18.319 1.00 21.56 384 ALA A O 1
ATOM 3022 N N . GLN A 1 385 ? -1.570 38.488 -17.547 1.00 23.08 385 GLN A N 1
ATOM 3023 C CA . GLN A 1 385 ? -1.655 39.166 -18.873 1.00 25.39 385 GLN A CA 1
ATOM 3024 C C . GLN A 1 385 ? -0.280 39.612 -19.346 1.00 23.02 385 GLN A C 1
ATOM 3025 O O . GLN A 1 385 ? -0.190 39.944 -20.524 1.00 24.66 385 GLN A O 1
ATOM 3031 N N . PHE A 1 386 ? 0.725 39.618 -18.463 1.00 22.09 386 PHE A N 1
ATOM 3032 C CA . PHE A 1 386 ? 2.123 40.000 -18.755 1.00 23.42 386 PHE A CA 1
ATOM 3033 C C . PHE A 1 386 ? 3.031 38.768 -18.686 1.00 24.52 386 PHE A C 1
ATOM 3034 O O . PHE A 1 386 ? 4.269 38.927 -18.613 1.00 24.69 386 PHE A O 1
ATOM 3042 N N . GLY A 1 387 ? 2.445 37.574 -18.682 1.00 24.08 387 GLY A N 1
ATOM 3043 C CA . GLY A 1 387 ? 3.195 36.315 -18.574 1.00 25.82 387 GLY A CA 1
ATOM 3044 C C . GLY A 1 387 ? 3.825 36.116 -17.198 1.00 24.46 387 GLY A C 1
ATOM 3045 O O . GLY A 1 387 ? 4.803 35.343 -17.113 1.00 27.96 387 GLY A O 1
ATOM 3046 N N . ILE A 1 388 ? 3.288 36.736 -16.145 1.00 25.43 388 ILE A N 1
ATOM 3047 C CA . ILE A 1 388 ? 3.893 36.677 -14.781 1.00 25.34 388 ILE A CA 1
ATOM 3048 C C . ILE A 1 388 ? 3.152 35.599 -13.995 1.00 27.91 388 ILE A C 1
ATOM 3049 O O . ILE A 1 388 ? 1.988 35.800 -13.651 1.00 26.76 388 ILE A O 1
ATOM 3054 N N . PRO A 1 389 ? 3.781 34.440 -13.698 1.00 26.27 389 PRO A N 1
ATOM 3055 C CA . PRO A 1 389 ? 3.120 33.408 -12.916 1.00 26.36 389 PRO A CA 1
ATOM 3056 C C . PRO A 1 389 ? 3.072 33.953 -11.486 1.00 31.21 389 PRO A C 1
ATOM 3057 O O . PRO A 1 389 ? 4.051 34.509 -11.027 1.00 26.19 389 PRO A O 1
ATOM 3061 N N . ASN A 1 390 ? 1.932 33.850 -10.816 1.00 31.78 390 ASN A N 1
ATOM 3062 C CA . ASN A 1 390 ? 1.835 34.502 -9.487 1.00 34.07 390 ASN A CA 1
ATOM 3063 C C . ASN A 1 390 ? 0.882 33.708 -8.609 1.00 33.51 390 ASN A C 1
ATOM 3064 O O . ASN A 1 390 ? 0.183 32.814 -9.127 1.00 31.90 390 ASN A O 1
ATOM 3069 N N . LEU A 1 391 ? 0.834 34.065 -7.327 1.00 38.13 391 LEU A N 1
ATOM 3070 C CA . LEU A 1 391 ? 0.007 33.360 -6.314 1.00 40.32 391 LEU A CA 1
ATOM 3071 C C . LEU A 1 391 ? -0.888 34.395 -5.624 1.00 47.05 391 LEU A C 1
ATOM 3072 O O . LEU A 1 391 ? -1.258 34.157 -4.466 1.00 47.69 391 LEU A O 1
ATOM 3077 N N . ARG A 1 392 ? -1.207 35.509 -6.296 1.00 47.29 392 ARG A N 1
ATOM 3078 C CA . ARG A 1 392 ? -2.095 36.561 -5.729 1.00 46.25 392 ARG A CA 1
ATOM 3079 C C . ARG A 1 392 ? -3.430 35.946 -5.286 1.00 50.95 392 ARG A C 1
ATOM 3080 O O . ARG A 1 392 ? -3.867 36.280 -4.183 1.00 53.97 392 ARG A O 1
ATOM 3088 N N . THR A 1 393 ? -4.048 35.092 -6.115 1.00 54.81 393 THR A N 1
ATOM 3089 C CA . THR A 1 393 ? -5.398 34.490 -5.886 1.00 64.43 393 THR A CA 1
ATOM 3090 C C . THR A 1 393 ? -5.281 33.220 -5.020 1.00 73.23 393 THR A C 1
ATOM 3091 O O . THR A 1 393 ? -6.266 32.461 -4.960 1.00 75.31 393 THR A O 1
ATOM 3095 N N . PHE A 1 394 ? -4.134 33.008 -4.363 1.00 80.28 394 PHE A N 1
ATOM 3096 C CA . PHE A 1 394 ? -3.920 31.982 -3.308 1.00 86.65 394 PHE A CA 1
ATOM 3097 C C . PHE A 1 394 ? -4.011 32.654 -1.925 1.00 90.54 394 PHE A C 1
ATOM 3098 O O . PHE A 1 394 ? -3.796 31.956 -0.913 1.00 93.84 394 PHE A O 1
ATOM 3106 N N . ALA A 1 395 ? -4.330 33.957 -1.878 1.00 92.76 395 ALA A N 1
ATOM 3107 C CA . ALA A 1 395 ? -4.481 34.764 -0.640 1.00 96.19 395 ALA A CA 1
ATOM 3108 C C . ALA A 1 395 ? -5.961 34.876 -0.239 1.00 103.95 395 ALA A C 1
ATOM 3109 O O . ALA A 1 395 ? -6.220 35.291 0.909 1.00 107.50 395 ALA A O 1
ATOM 3111 N N . GLY A 1 410 ? -11.237 22.718 -2.109 1.00 68.49 410 GLY A N 1
ATOM 3112 C CA . GLY A 1 410 ? -10.653 22.593 -3.453 1.00 59.18 410 GLY A CA 1
ATOM 3113 C C . GLY A 1 410 ? -11.745 22.512 -4.497 1.00 57.22 410 GLY A C 1
ATOM 3114 O O . GLY A 1 410 ? -12.905 22.773 -4.141 1.00 50.30 410 GLY A O 1
ATOM 3115 N N . HIS A 1 411 ? -11.399 22.153 -5.736 1.00 48.64 411 HIS A N 1
ATOM 3116 C CA . HIS A 1 411 ? -12.484 22.187 -6.738 1.00 47.26 411 HIS A CA 1
ATOM 3117 C C . HIS A 1 411 ? -12.206 21.439 -8.037 1.00 42.06 411 HIS A C 1
ATOM 3118 O O . HIS A 1 411 ? -11.109 20.907 -8.225 1.00 35.97 411 HIS A O 1
ATOM 3125 N N . ALA A 1 412 ? -13.242 21.369 -8.865 1.00 42.58 412 ALA A N 1
ATOM 3126 C CA . ALA A 1 412 ? -13.178 20.750 -10.198 1.00 43.35 412 ALA A CA 1
ATOM 3127 C C . ALA A 1 412 ? -14.173 21.574 -11.014 1.00 46.30 412 ALA A C 1
ATOM 3128 O O . ALA A 1 412 ? -14.900 22.374 -10.405 1.00 39.41 412 ALA A O 1
ATOM 3130 N N . TRP A 1 413 ? -14.217 21.397 -12.328 1.00 46.39 413 TRP A N 1
ATOM 3131 C CA . TRP A 1 413 ? -15.115 22.290 -13.093 1.00 50.89 413 TRP A CA 1
ATOM 3132 C C . TRP A 1 413 ? -15.824 21.583 -14.241 1.00 49.94 413 TRP A C 1
ATOM 3133 O O . TRP A 1 413 ? -15.366 20.514 -14.662 1.00 44.82 413 TRP A O 1
ATOM 3144 N N . PHE A 1 414 ? -16.953 22.138 -14.656 1.00 41.11 414 PHE A N 1
ATOM 3145 C CA . PHE A 1 414 ? -17.614 21.639 -15.876 1.00 43.42 414 PHE A CA 1
ATOM 3146 C C . PHE A 1 414 ? -17.481 22.833 -16.812 1.00 42.73 414 PHE A C 1
ATOM 3147 O O . PHE A 1 414 ? -18.130 23.851 -16.535 1.00 41.57 414 PHE A O 1
ATOM 3155 N N . SER A 1 415 ? -16.595 22.735 -17.800 1.00 34.72 415 SER A N 1
ATOM 3156 C CA . SER A 1 415 ? -16.308 23.883 -18.686 1.00 31.14 415 SER A CA 1
ATOM 3157 C C . SER A 1 415 ? -16.725 23.551 -20.122 1.00 32.33 415 SER A C 1
ATOM 3158 O O . SER A 1 415 ? -15.857 23.496 -20.991 1.00 30.58 415 SER A O 1
ATOM 3161 N N . PRO A 1 416 ? -18.027 23.351 -20.406 1.00 33.21 416 PRO A N 1
ATOM 3162 C CA . PRO A 1 416 ? -18.459 23.101 -21.775 1.00 33.77 416 PRO A CA 1
ATOM 3163 C C . PRO A 1 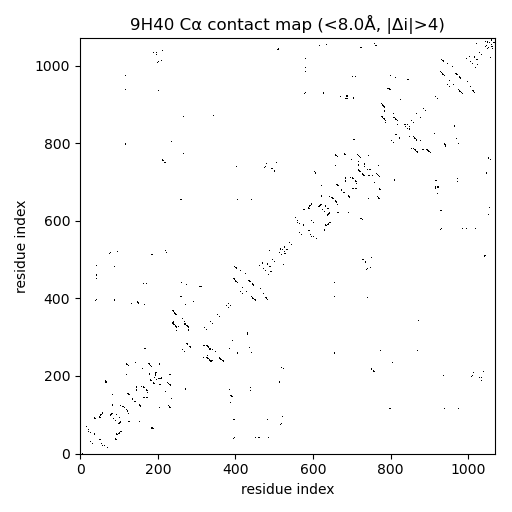416 ? -18.114 24.280 -22.701 1.00 31.91 416 PRO A C 1
ATOM 3164 O O . PRO A 1 416 ? -18.237 25.454 -22.310 1.00 30.98 416 PRO A O 1
ATOM 3168 N N . VAL A 1 417 ? -17.722 23.931 -23.928 1.00 29.83 417 VAL A N 1
ATOM 3169 C CA . VAL A 1 417 ? -17.405 24.885 -25.031 1.00 27.98 417 VAL A CA 1
ATOM 3170 C C . VAL A 1 417 ? -18.660 25.184 -25.849 1.00 25.56 417 VAL A C 1
ATOM 3171 O O . VAL A 1 417 ? -19.331 24.236 -26.250 1.00 28.56 417 VAL A O 1
ATOM 3175 N N . ILE A 1 418 ? -18.888 26.462 -26.132 1.00 26.10 418 ILE A N 1
ATOM 3176 C CA . ILE A 1 418 ? -19.983 26.983 -26.988 1.00 29.22 418 ILE A CA 1
ATOM 3177 C C . ILE A 1 418 ? -19.409 27.872 -28.078 1.00 29.07 418 ILE A C 1
ATOM 3178 O O . ILE A 1 418 ? -18.256 28.316 -28.001 1.00 28.67 418 ILE A O 1
ATOM 3183 N N . PRO A 1 419 ? -20.229 28.141 -29.118 1.00 26.76 419 PRO A N 1
ATOM 3184 C CA . PRO A 1 419 ? -19.866 29.067 -30.181 1.00 28.10 419 PRO A CA 1
ATOM 3185 C C . PRO A 1 419 ? -19.795 30.523 -29.710 1.00 28.32 419 PRO A C 1
ATOM 3186 O O . PRO A 1 419 ? -20.295 30.851 -28.624 1.00 27.56 419 PRO A O 1
ATOM 3190 N N . ARG A 1 420 ? -19.129 31.348 -30.519 1.00 24.01 420 ARG A N 1
ATOM 3191 C CA . ARG A 1 420 ? -19.163 32.823 -30.402 1.00 25.60 420 ARG A CA 1
ATOM 3192 C C . ARG A 1 420 ? -20.527 33.296 -30.928 1.00 24.66 420 ARG A C 1
ATOM 3193 O O . ARG A 1 420 ? -20.598 33.918 -32.016 1.00 22.28 420 ARG A O 1
ATOM 3201 N N . ASP A 1 421 ? -21.576 33.014 -30.163 1.00 29.31 421 ASP A N 1
ATOM 3202 C CA . ASP A 1 421 ? -22.979 33.322 -30.548 1.00 30.19 421 ASP A CA 1
ATOM 3203 C C . ASP A 1 421 ? -23.740 33.728 -29.273 1.00 33.45 421 ASP A C 1
ATOM 3204 O O . ASP A 1 421 ? -23.905 32.881 -28.392 1.00 31.41 421 ASP A O 1
ATOM 3209 N N . GLY A 1 422 ? -24.154 34.990 -29.164 1.00 34.62 422 GLY A N 1
ATOM 3210 C CA . GLY A 1 422 ? -24.941 35.483 -28.010 1.00 41.12 422 GLY A CA 1
ATOM 3211 C C . GLY A 1 422 ? -26.156 34.613 -27.719 1.00 39.38 422 GLY A C 1
ATOM 3212 O O . GLY A 1 422 ? -26.412 34.343 -26.539 1.00 38.32 422 GLY A O 1
ATOM 3213 N N . ALA A 1 423 ? -26.869 34.149 -28.751 1.00 38.80 423 ALA A N 1
ATOM 3214 C CA . ALA A 1 423 ? -28.066 33.286 -28.593 1.00 39.79 423 ALA A CA 1
ATOM 3215 C C . ALA A 1 423 ? -27.676 31.967 -27.906 1.00 39.28 423 ALA A C 1
ATOM 3216 O O . ALA A 1 423 ? -28.481 31.446 -27.118 1.00 35.73 423 ALA A O 1
ATOM 3218 N N . GLU A 1 424 ? -26.483 31.432 -28.164 1.00 34.70 424 GLU A N 1
ATOM 3219 C CA . GLU A 1 424 ? -26.034 30.196 -27.470 1.00 37.60 424 GLU A CA 1
ATOM 3220 C C . GLU A 1 424 ? -25.717 30.540 -26.019 1.00 35.37 424 GLU A C 1
ATOM 3221 O O . GLU A 1 424 ? -26.003 29.704 -25.169 1.00 41.82 424 GLU A O 1
ATOM 3227 N N . VAL A 1 425 ? -25.085 31.680 -25.765 1.00 38.05 425 VAL A N 1
ATOM 3228 C CA . VAL A 1 425 ? -24.714 32.117 -24.386 1.00 39.64 425 VAL A CA 1
ATOM 3229 C C . VAL A 1 425 ? -25.999 32.099 -23.540 1.00 41.29 425 VAL A C 1
ATOM 3230 O O . VAL A 1 425 ? -25.972 31.520 -22.450 1.00 39.93 425 VAL A O 1
ATOM 3234 N N . LEU A 1 426 ? -27.098 32.655 -24.062 1.00 43.71 426 LEU A N 1
ATOM 3235 C CA . LEU A 1 426 ? -28.431 32.675 -23.385 1.00 45.25 426 LEU A CA 1
ATOM 3236 C C . LEU A 1 426 ? -28.961 31.237 -23.272 1.00 44.91 426 LEU A C 1
ATOM 3237 O O . LEU A 1 426 ? -29.438 30.841 -22.187 1.00 46.50 426 LEU A O 1
ATOM 3242 N N . LYS A 1 427 ? -28.876 30.449 -24.336 1.00 40.61 427 LYS A N 1
ATOM 3243 C CA . LYS A 1 427 ? -29.497 29.107 -24.334 1.00 43.20 427 LYS A CA 1
ATOM 3244 C C . LYS A 1 427 ? -28.786 28.228 -23.295 1.00 42.62 427 LYS A C 1
ATOM 3245 O O . LYS A 1 427 ? -29.487 27.453 -22.641 1.00 41.23 427 LYS A O 1
ATOM 3251 N N . ILE A 1 428 ? -27.458 28.335 -23.126 1.00 41.17 428 ILE A N 1
ATOM 3252 C CA . ILE A 1 428 ? -26.720 27.484 -22.147 1.00 38.99 428 ILE A CA 1
ATOM 3253 C C . ILE A 1 428 ? -27.105 27.915 -20.717 1.00 38.95 428 ILE A C 1
ATOM 3254 O O . ILE A 1 428 ? -27.305 27.020 -19.858 1.00 36.90 428 ILE A O 1
ATOM 3259 N N . ASN A 1 429 ? -27.282 29.213 -20.480 1.00 42.97 429 ASN A N 1
ATOM 3260 C CA . ASN A 1 429 ? -27.756 29.752 -19.175 1.00 47.50 429 ASN A CA 1
ATOM 3261 C C . ASN A 1 429 ? -29.153 29.213 -18.851 1.00 48.35 429 ASN A C 1
ATOM 3262 O O . ASN A 1 429 ? -29.294 28.547 -17.799 1.00 44.79 429 ASN A O 1
ATOM 3267 N N . GLU A 1 430 ? -30.126 29.435 -19.735 1.00 52.94 430 GLU A N 1
ATOM 3268 C CA . GLU A 1 430 ? -31.511 28.920 -19.556 1.00 59.37 430 GLU A CA 1
ATOM 3269 C C . GLU A 1 430 ? -31.476 27.411 -19.307 1.00 56.42 430 GLU A C 1
ATOM 3270 O O . GLU A 1 430 ? -32.144 26.969 -18.354 1.00 58.74 430 GLU A O 1
ATOM 3276 N N . VAL A 1 431 ? -30.713 26.641 -20.090 1.00 47.71 431 VAL A N 1
ATOM 3277 C CA . VAL A 1 431 ? -30.784 25.152 -20.028 1.00 44.17 431 VAL A CA 1
ATOM 3278 C C . VAL A 1 431 ? -30.054 24.597 -18.794 1.00 49.68 431 VAL A C 1
ATOM 3279 O O . VAL A 1 431 ? -30.633 23.695 -18.125 1.00 45.92 431 VAL A O 1
ATOM 3283 N N . LEU A 1 432 ? -28.805 25.001 -18.533 1.00 49.64 432 LEU A N 1
ATOM 3284 C CA . LEU A 1 432 ? -27.999 24.390 -17.437 1.00 49.63 432 LEU A CA 1
ATOM 3285 C C . LEU A 1 432 ? -28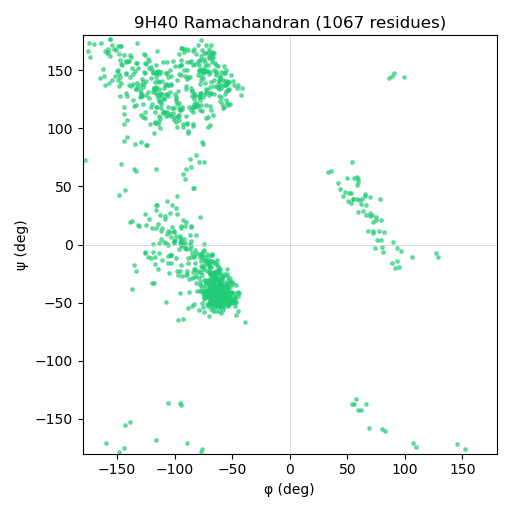.286 25.135 -16.124 1.00 56.79 432 LEU A C 1
ATOM 3286 O O . LEU A 1 432 ? -28.234 24.486 -15.048 1.00 52.61 432 LEU A O 1
ATOM 3291 N N . GLY A 1 433 ? -28.625 26.426 -16.210 1.00 59.24 433 GLY A N 1
ATOM 3292 C CA . GLY A 1 433 ? -29.030 27.257 -15.060 1.00 62.40 433 GLY A CA 1
ATOM 3293 C C . GLY A 1 433 ? -30.463 26.975 -14.649 1.00 67.21 433 GLY A C 1
ATOM 3294 O O . GLY A 1 433 ? -31.105 27.863 -14.048 1.00 66.34 433 GLY A O 1
ATOM 3295 N N . THR A 1 434 ? -30.971 25.789 -14.984 1.00 65.80 434 THR A N 1
ATOM 3296 C CA . THR A 1 434 ? -32.249 25.257 -14.452 1.00 56.45 434 THR A CA 1
ATOM 3297 C C . THR A 1 434 ? -32.082 23.786 -14.086 1.00 53.79 434 THR A C 1
ATOM 3298 O O . THR A 1 434 ? -32.527 23.395 -13.011 1.00 49.53 434 THR A O 1
ATOM 3302 N N . GLU A 1 435 ? -31.349 23.025 -14.868 1.00 55.05 435 GLU A N 1
ATOM 3303 C CA . GLU A 1 435 ? -31.092 21.662 -14.478 1.00 60.33 435 GLU A CA 1
ATOM 3304 C C . GLU A 1 435 ? -30.332 21.721 -13.191 1.00 61.59 435 GLU A C 1
ATOM 3305 O O . GLU A 1 435 ? -30.459 20.870 -12.342 1.00 55.68 435 GLU A O 1
ATOM 3311 N N . ALA A 1 436 ? -29.557 22.776 -13.038 1.00 73.19 436 ALA A N 1
ATOM 3312 C CA . ALA A 1 436 ? -28.783 22.929 -11.839 1.00 76.48 436 ALA A CA 1
ATOM 3313 C C . ALA A 1 436 ? -29.632 23.484 -10.728 1.00 76.83 436 ALA A C 1
ATOM 3314 O O . ALA A 1 436 ? -29.364 23.227 -9.566 1.00 81.27 436 ALA A O 1
ATOM 3316 N N . ARG A 1 437 ? -30.661 24.227 -11.072 1.00 80.58 437 ARG A N 1
ATOM 3317 C CA . ARG A 1 437 ? -31.572 24.712 -10.067 1.00 90.04 437 ARG A CA 1
ATOM 3318 C C . ARG A 1 437 ? -32.523 23.629 -9.607 1.00 94.41 437 ARG A C 1
ATOM 3319 O O . ARG A 1 437 ? -33.072 23.725 -8.510 1.00 96.41 437 ARG A O 1
ATOM 3327 N N . ARG A 1 438 ? -32.761 22.608 -10.427 1.00 89.31 438 ARG A N 1
ATOM 3328 C CA . ARG A 1 438 ? -33.720 21.553 -10.113 1.00 80.20 438 ARG A CA 1
ATOM 3329 C C . ARG A 1 438 ? -32.980 20.626 -9.217 1.00 78.54 438 ARG A C 1
ATOM 3330 O O . ARG A 1 438 ? -33.530 20.082 -8.285 1.00 77.94 438 ARG A O 1
ATOM 3338 N N . LEU A 1 439 ? -31.690 20.508 -9.454 1.00 84.08 439 LEU A N 1
ATOM 3339 C CA . LEU A 1 439 ? -30.868 19.732 -8.571 1.00 93.96 439 LEU A CA 1
ATOM 3340 C C . LEU A 1 439 ? -30.423 20.742 -7.532 1.00 96.57 439 LEU A C 1
ATOM 3341 O O . LEU A 1 439 ? -30.909 21.862 -7.498 1.00 106.28 439 LEU A O 1
ATOM 3346 N N . GLY A 1 440 ? -29.505 20.390 -6.662 1.00 90.08 440 GLY A N 1
ATOM 3347 C CA . GLY A 1 440 ? -29.175 21.351 -5.634 1.00 90.94 440 GLY A CA 1
ATOM 3348 C C . GLY A 1 440 ? -27.882 22.094 -5.806 1.00 92.20 440 GLY A C 1
ATOM 3349 O O . GLY A 1 440 ? -27.309 22.533 -4.820 1.00 92.06 440 GLY A O 1
ATOM 3350 N N . ILE A 1 441 ? -27.416 22.265 -7.031 1.00 98.38 441 ILE A N 1
ATOM 3351 C CA . ILE A 1 441 ? -26.104 22.873 -7.209 1.00 107.88 441 ILE A CA 1
ATOM 3352 C C . ILE A 1 441 ? -26.143 24.370 -7.059 1.00 108.70 441 ILE A C 1
ATOM 3353 O O . ILE A 1 441 ? -26.983 25.044 -7.653 1.00 104.11 441 ILE A O 1
ATOM 3358 N N . PRO A 1 442 ? -25.270 24.888 -6.195 1.00 107.41 442 PRO A N 1
ATOM 3359 C CA . PRO A 1 442 ? -25.297 26.317 -5.913 1.00 105.09 442 PRO A CA 1
ATOM 3360 C C . PRO A 1 442 ? -24.830 27.237 -7.009 1.00 98.48 442 PRO A C 1
ATOM 3361 O O . PRO A 1 442 ? -23.625 27.427 -7.162 1.00 101.54 442 PRO A O 1
ATOM 3365 N N . LEU A 1 443 ? -25.747 27.841 -7.732 1.00 87.72 443 LEU A N 1
ATOM 3366 C CA . LEU A 1 443 ? -25.339 28.855 -8.743 1.00 88.44 443 LEU A CA 1
ATOM 3367 C C . LEU A 1 443 ? -25.515 30.244 -8.110 1.00 81.45 443 LEU A C 1
ATOM 3368 O O . LEU A 1 443 ? -26.647 30.579 -7.702 1.00 83.48 443 LEU A O 1
ATOM 3373 N N . ILE A 1 444 ? -24.415 31.000 -8.035 1.00 71.59 444 ILE A N 1
ATOM 3374 C CA . ILE A 1 444 ? -24.236 32.218 -7.187 1.00 70.05 444 ILE A CA 1
ATOM 3375 C C . ILE A 1 444 ? -24.923 33.413 -7.856 1.00 59.46 444 ILE A C 1
ATOM 3376 O O . ILE A 1 444 ? -25.747 34.109 -7.219 1.00 54.60 444 ILE A O 1
ATOM 3381 N N . PHE A 1 445 ? -24.536 33.699 -9.094 1.00 49.00 445 PHE A N 1
ATOM 3382 C CA . PHE A 1 445 ? -24.982 34.917 -9.808 1.00 44.89 445 PHE A CA 1
ATOM 3383 C C . PHE A 1 445 ? -26.209 34.550 -10.626 1.00 37.38 445 PHE A C 1
ATOM 3384 O O . PHE A 1 445 ? -26.511 33.340 -10.787 1.00 38.98 445 PHE A O 1
ATOM 3392 N N . ALA A 1 446 ? -26.863 35.572 -11.155 1.00 34.04 446 ALA A N 1
ATOM 3393 C CA . ALA A 1 446 ? -28.055 35.462 -12.016 1.00 35.20 446 ALA A CA 1
ATOM 3394 C C . ALA A 1 446 ? -27.688 34.691 -13.299 1.00 40.13 446 ALA A C 1
ATOM 3395 O O . ALA A 1 446 ? -28.587 34.144 -13.980 1.00 35.79 446 ALA A O 1
ATOM 3397 N N . MET A 1 447 ? -26.395 34.618 -13.604 1.00 37.44 447 MET A N 1
ATOM 3398 C CA . MET A 1 447 ? -25.907 34.170 -14.925 1.00 43.97 447 MET A CA 1
ATOM 3399 C C . MET A 1 447 ? -24.443 33.749 -14.835 1.00 39.23 447 MET A C 1
ATOM 3400 O O . MET A 1 447 ? -23.696 34.361 -14.077 1.00 39.10 447 MET A O 1
ATOM 3405 N N . ILE A 1 448 ? -24.068 32.735 -15.601 1.00 36.86 448 ILE A N 1
ATOM 3406 C CA . ILE A 1 448 ? -22.649 32.390 -15.894 1.00 38.91 448 ILE A CA 1
ATOM 3407 C C . ILE A 1 448 ? -22.291 33.094 -17.206 1.00 40.84 448 ILE A C 1
ATOM 3408 O O . ILE A 1 448 ? -22.962 32.801 -18.238 1.00 42.59 448 ILE A O 1
ATOM 3413 N N . VAL A 1 449 ? -21.341 34.028 -17.160 1.00 36.66 449 VAL A N 1
ATOM 3414 C CA . VAL A 1 449 ? -20.946 34.832 -18.352 1.00 41.30 449 VAL A CA 1
ATOM 3415 C C . VAL A 1 449 ? -19.830 34.066 -19.047 1.00 37.50 449 VAL A C 1
ATOM 3416 O O . VAL A 1 449 ? -18.924 33.571 -18.395 1.00 30.72 449 VAL A O 1
ATOM 3420 N N . PRO A 1 450 ? -19.885 33.971 -20.387 1.00 37.96 450 PRO A N 1
ATOM 3421 C CA . PRO A 1 450 ? -19.022 33.069 -21.129 1.00 40.28 450 PRO A CA 1
ATOM 3422 C C . PRO A 1 450 ? -17.612 33.641 -21.020 1.00 36.11 450 PRO A C 1
ATOM 3423 O O . PRO A 1 450 ? -17.496 34.814 -20.870 1.00 38.41 450 PRO A O 1
ATOM 3427 N N . VAL A 1 451 ? -16.616 32.763 -21.014 1.00 36.33 451 VAL A N 1
ATOM 3428 C CA . VAL A 1 451 ? -15.175 33.115 -20.906 1.00 35.10 451 VAL A CA 1
ATOM 3429 C C . VAL A 1 451 ? -14.536 32.923 -22.284 1.00 33.87 451 VAL A C 1
ATOM 3430 O O . VAL A 1 451 ? -14.559 31.834 -22.837 1.00 30.61 451 VAL A O 1
ATOM 3434 N N . PRO A 1 452 ? -13.982 33.984 -22.915 1.00 35.61 452 PRO A N 1
ATOM 3435 C CA . PRO A 1 452 ? -13.282 33.840 -24.199 1.00 32.69 452 PRO A CA 1
ATOM 3436 C C . PRO A 1 452 ? -11.799 33.457 -24.057 1.00 30.70 452 PRO A C 1
ATOM 3437 O O . PRO A 1 452 ? -10.934 34.200 -24.456 1.00 28.79 452 PRO A O 1
ATOM 3441 N N . SER A 1 453 ? -11.544 32.252 -23.565 1.00 31.64 453 SER A N 1
ATOM 3442 C CA . SER A 1 453 ? -10.173 31.752 -23.292 1.00 34.50 453 SER A CA 1
ATOM 3443 C C . SER A 1 453 ? -9.381 31.785 -24.609 1.00 31.59 453 SER A C 1
ATOM 3444 O O . SER A 1 453 ? -8.267 32.328 -24.637 1.00 31.27 453 SER A O 1
ATOM 3447 N N . TRP A 1 454 ? -9.974 31.251 -25.667 1.00 25.95 454 TRP A N 1
ATOM 3448 C CA . TRP A 1 454 ? -9.368 31.166 -27.021 1.00 30.34 454 TRP A CA 1
ATOM 3449 C C . TRP A 1 454 ? -10.284 31.850 -28.012 1.00 28.15 454 TRP A C 1
ATOM 3450 O O . TRP A 1 454 ? -11.509 31.882 -27.798 1.00 25.61 454 TRP A O 1
ATOM 3461 N N . GLU A 1 455 ? -9.711 32.226 -29.137 1.00 27.52 455 GLU A N 1
ATOM 3462 C CA . GLU A 1 455 ? -10.492 32.782 -30.257 1.00 26.66 455 GLU A CA 1
ATOM 3463 C C . GLU A 1 455 ? -11.511 31.720 -30.688 1.00 24.93 455 GLU A C 1
ATOM 3464 O O . GLU A 1 455 ? -11.243 30.511 -30.512 1.00 26.25 455 GLU A O 1
ATOM 3470 N N . ARG A 1 456 ? -12.656 32.196 -31.158 1.00 25.32 456 ARG A N 1
ATOM 3471 C CA . ARG A 1 456 ? -13.676 31.471 -31.956 1.00 23.67 456 ARG A CA 1
ATOM 3472 C C . ARG A 1 456 ? -14.508 30.528 -31.082 1.00 26.11 456 ARG A C 1
ATOM 3473 O O . ARG A 1 456 ? -15.392 29.845 -31.635 1.00 24.99 456 ARG A O 1
ATOM 3481 N N . SER A 1 457 ? -14.302 30.520 -29.769 1.00 24.38 457 SER A N 1
ATOM 3482 C CA . SER A 1 457 ? -15.215 29.760 -28.874 1.00 26.12 457 SER A CA 1
ATOM 3483 C C . SER A 1 457 ? -15.271 30.424 -27.504 1.00 27.49 457 SER A C 1
ATOM 3484 O O . SER A 1 457 ? -14.471 31.375 -27.246 1.00 26.74 457 SER A O 1
ATOM 3487 N N . PHE A 1 458 ? -16.243 30.001 -26.699 1.00 27.18 458 PHE A N 1
ATOM 3488 C CA . PHE A 1 458 ? -16.356 30.344 -25.261 1.00 27.96 458 PHE A CA 1
ATOM 3489 C C . PHE A 1 458 ? -16.329 29.063 -24.413 1.00 28.42 458 PHE A C 1
ATOM 3490 O O . PHE A 1 458 ? -16.723 27.979 -24.898 1.00 28.27 458 PHE A O 1
ATOM 3498 N N . THR A 1 459 ? -15.863 29.176 -23.159 1.00 30.75 459 THR A N 1
ATOM 3499 C CA . THR A 1 459 ? -16.055 28.173 -22.083 1.00 31.64 459 THR A CA 1
ATOM 3500 C C . THR A 1 459 ? -17.094 28.735 -21.108 1.00 35.12 459 THR A C 1
ATOM 3501 O O . THR A 1 459 ? -17.122 29.964 -20.907 1.00 31.08 459 THR A O 1
ATOM 3505 N N . PHE A 1 460 ? -18.011 27.874 -20.670 1.00 40.01 460 PHE A N 1
ATOM 3506 C CA . PHE A 1 460 ? -19.121 28.181 -19.723 1.00 42.43 460 PHE A CA 1
ATOM 3507 C C . PHE A 1 460 ? -18.782 27.404 -18.445 1.00 41.60 460 PHE A C 1
ATOM 3508 O O . PHE A 1 460 ? -18.940 26.143 -18.449 1.00 35.51 460 PHE A O 1
ATOM 3516 N N . ILE A 1 461 ? -18.232 28.109 -17.445 1.00 45.15 461 ILE A N 1
ATOM 3517 C CA . ILE A 1 461 ? -17.593 27.527 -16.218 1.00 47.80 461 ILE A CA 1
ATOM 3518 C C . ILE A 1 461 ? -18.623 27.348 -15.082 1.00 46.60 461 ILE A C 1
ATOM 3519 O O . ILE A 1 461 ? -19.015 28.375 -14.483 1.00 41.78 461 ILE A O 1
ATOM 3524 N N . ILE A 1 462 ? -18.963 26.093 -14.753 1.00 42.73 462 ILE A N 1
ATOM 3525 C CA . ILE A 1 462 ? -19.735 25.687 -13.536 1.00 43.85 462 ILE A CA 1
ATOM 3526 C C . ILE A 1 462 ? -18.740 25.084 -12.548 1.00 40.59 462 ILE A C 1
ATOM 3527 O O . ILE A 1 462 ? -18.177 24.039 -12.816 1.00 35.30 462 ILE A O 1
ATOM 3532 N N . PRO A 1 463 ? -18.467 25.719 -11.388 1.00 46.15 463 PRO A N 1
ATOM 3533 C CA . PRO A 1 463 ? -17.542 25.150 -10.407 1.00 49.12 463 PRO A CA 1
ATOM 3534 C C . PRO A 1 463 ? -18.174 24.027 -9.573 1.00 43.10 463 PRO A C 1
ATOM 3535 O O . PRO A 1 463 ? -19.296 24.153 -9.200 1.00 46.46 463 PRO A O 1
ATOM 3539 N N . LEU A 1 464 ? -17.419 22.955 -9.342 1.00 45.39 464 LEU A N 1
ATOM 3540 C CA . LEU A 1 464 ? -17.718 21.899 -8.335 1.00 48.89 464 LEU A CA 1
ATOM 3541 C C . LEU A 1 464 ? -16.821 22.140 -7.121 1.00 46.80 464 LEU A C 1
ATOM 3542 O O . LEU A 1 464 ? -15.588 22.123 -7.290 1.00 52.06 464 LEU A O 1
ATOM 3547 N N . PHE A 1 465 ? -17.422 22.408 -5.967 1.00 43.83 465 PHE A N 1
ATOM 3548 C CA . PHE A 1 465 ? -16.713 22.684 -4.689 1.00 47.51 465 PHE A CA 1
ATOM 3549 C C . PHE A 1 465 ? -16.614 21.372 -3.897 1.00 47.44 465 PHE A C 1
ATOM 3550 O O . PHE A 1 465 ? -17.646 20.792 -3.522 1.00 48.43 465 PHE A O 1
ATOM 3558 N N . ILE A 1 466 ? -15.384 20.904 -3.695 1.00 45.73 466 ILE A N 1
ATOM 3559 C CA . ILE A 1 466 ? -15.049 19.676 -2.927 1.00 50.23 466 ILE A CA 1
ATOM 3560 C C . ILE A 1 466 ? -15.338 19.941 -1.441 1.00 51.01 466 ILE A C 1
ATOM 3561 O O . ILE A 1 466 ? -14.884 20.972 -0.902 1.00 50.89 466 ILE A O 1
ATOM 3566 N N . SER A 1 467 ? -16.066 19.018 -0.815 1.00 53.43 467 SER A N 1
ATOM 3567 C CA . SER A 1 467 ? -16.622 19.121 0.559 1.00 48.39 467 SER A CA 1
ATOM 3568 C C . SER A 1 467 ? -15.813 18.213 1.484 1.00 45.37 467 SER A C 1
ATOM 3569 O O . SER A 1 467 ? -15.205 17.257 0.982 1.00 41.78 467 SER A O 1
ATOM 3572 N N . GLU A 1 468 ? -15.821 18.495 2.784 1.00 49.39 468 GLU A N 1
ATOM 3573 C CA . GLU A 1 468 ? -15.352 17.550 3.835 1.00 54.05 468 GLU A CA 1
ATOM 3574 C C . GLU A 1 468 ? -16.343 16.375 3.970 1.00 53.34 468 GLU A C 1
ATOM 3575 O O . GLU A 1 468 ? -15.954 15.363 4.572 1.00 57.57 468 GLU A O 1
ATOM 3581 N N . ASP A 1 469 ? -17.575 16.512 3.456 1.00 46.76 469 ASP A N 1
ATOM 3582 C CA . ASP A 1 469 ? -18.676 15.514 3.571 1.00 47.95 469 ASP A CA 1
ATOM 3583 C C . ASP A 1 469 ? -18.633 14.605 2.344 1.00 49.42 469 ASP A C 1
ATOM 3584 O O . ASP A 1 469 ? -19.101 14.988 1.268 1.00 48.96 469 ASP A O 1
ATOM 3589 N N . PRO A 1 470 ? -18.081 13.372 2.463 1.00 41.54 470 PRO A N 1
ATOM 3590 C CA . PRO A 1 470 ? -18.042 12.442 1.333 1.00 41.98 470 PRO A CA 1
ATOM 3591 C C . PRO A 1 470 ? -19.398 12.237 0.636 1.00 40.31 470 PRO A C 1
ATOM 3592 O O . PRO A 1 470 ? -19.418 12.193 -0.587 1.00 38.84 470 PRO A O 1
ATOM 3596 N N . ALA A 1 471 ? -20.498 12.133 1.389 1.00 43.78 471 ALA A N 1
ATOM 3597 C CA . ALA A 1 471 ? -21.870 12.009 0.835 1.00 45.65 471 ALA A CA 1
ATOM 3598 C C . ALA A 1 471 ? -22.164 13.189 -0.112 1.00 45.90 471 ALA A C 1
ATOM 3599 O O . ALA A 1 471 ? -22.828 12.969 -1.129 1.00 39.77 471 ALA A O 1
ATOM 3601 N N . GLN A 1 472 ? -21.724 14.403 0.232 1.00 45.95 472 GLN A N 1
ATOM 3602 C CA . GLN A 1 472 ? -21.982 15.631 -0.568 1.00 54.63 472 GLN A CA 1
ATOM 3603 C C . GLN A 1 472 ? -21.133 15.618 -1.846 1.00 51.18 472 GLN A C 1
ATOM 3604 O O . GLN A 1 472 ? -21.596 16.179 -2.840 1.00 46.01 472 GLN A O 1
ATOM 3610 N N . ASN A 1 473 ? -19.934 15.027 -1.782 1.00 45.29 473 ASN A N 1
ATOM 3611 C CA . ASN A 1 473 ? -19.024 14.792 -2.935 1.00 45.74 473 ASN A CA 1
ATOM 3612 C C . ASN A 1 473 ? -19.614 13.745 -3.891 1.00 47.98 473 ASN A C 1
ATOM 3613 O O . ASN A 1 473 ? -19.391 13.900 -5.116 1.00 39.70 473 ASN A O 1
ATOM 3618 N N . LYS A 1 474 ? -20.300 12.710 -3.375 1.00 44.82 474 LYS A N 1
ATOM 3619 C CA . LYS A 1 474 ? -20.999 11.698 -4.215 1.00 46.79 474 LYS A CA 1
ATOM 3620 C C . LYS A 1 474 ? -22.192 12.362 -4.929 1.00 48.88 474 LYS A C 1
ATOM 3621 O O . LYS A 1 474 ? -22.384 12.106 -6.151 1.00 41.29 474 LYS A O 1
ATOM 3627 N N . ARG A 1 475 ? -22.961 13.190 -4.214 1.00 46.75 475 ARG A N 1
ATOM 3628 C CA . ARG A 1 475 ? -24.101 13.961 -4.779 1.00 53.70 475 ARG A CA 1
ATOM 3629 C C . ARG A 1 475 ? -23.581 14.838 -5.922 1.00 52.49 475 ARG A C 1
ATOM 3630 O O . ARG A 1 475 ? -24.179 14.823 -7.004 1.00 53.91 475 ARG A O 1
ATOM 3638 N N . SER A 1 476 ? -22.537 15.613 -5.637 1.00 49.15 476 SER A N 1
ATOM 3639 C CA . SER A 1 476 ? -21.823 16.494 -6.596 1.00 46.85 476 SER A CA 1
ATOM 3640 C C . SER A 1 476 ? -21.433 15.699 -7.854 1.00 44.03 476 SER A C 1
ATOM 3641 O O . SER A 1 476 ? -21.668 16.197 -8.949 1.00 47.42 476 SER A O 1
ATOM 3644 N N . ARG A 1 477 ? -20.899 14.487 -7.706 1.00 40.39 477 ARG A N 1
ATOM 3645 C CA . ARG A 1 477 ? -20.439 13.673 -8.855 1.00 43.84 477 ARG A CA 1
ATOM 3646 C C . ARG A 1 477 ? -21.651 13.318 -9.731 1.00 48.78 477 ARG A C 1
ATOM 3647 O O . ARG A 1 477 ? -21.579 13.498 -10.979 1.00 41.81 477 ARG A O 1
ATOM 3655 N N . GLU A 1 478 ? -22.706 12.804 -9.098 1.00 47.66 478 GLU A N 1
ATOM 3656 C CA . GLU A 1 478 ? -23.964 12.355 -9.745 1.00 50.01 478 GLU A CA 1
ATOM 3657 C C . GLU A 1 478 ? -24.565 13.527 -10.525 1.00 44.61 478 GLU A C 1
ATOM 3658 O O . GLU A 1 478 ? -24.902 13.312 -11.685 1.00 45.56 478 GLU A O 1
ATOM 3664 N N . VAL A 1 479 ? -24.661 14.703 -9.899 1.00 41.89 479 VAL A N 1
ATOM 3665 C CA . VAL A 1 479 ? -25.196 15.976 -10.471 1.00 44.83 479 VAL A CA 1
ATOM 3666 C C . VAL A 1 479 ? -24.395 16.368 -11.725 1.00 50.57 479 VAL A C 1
ATOM 3667 O O . VAL A 1 479 ? -25.010 16.723 -12.752 1.00 49.81 479 VAL A O 1
ATOM 3671 N N . PHE A 1 480 ? -23.066 16.423 -11.605 1.00 47.47 480 PHE A N 1
ATOM 3672 C CA . PHE A 1 480 ? -22.161 16.901 -12.680 1.00 45.40 480 PHE A CA 1
ATOM 3673 C C . PHE A 1 480 ? -22.239 15.917 -13.851 1.00 38.92 480 PHE A C 1
ATOM 3674 O O . PHE A 1 480 ? -22.304 16.395 -14.990 1.00 42.54 480 PHE A O 1
ATOM 3682 N N . ARG A 1 481 ? -22.274 14.613 -13.578 1.00 34.02 481 ARG A N 1
ATOM 3683 C CA . ARG A 1 481 ? -22.512 13.548 -14.585 1.00 37.51 481 ARG A CA 1
ATOM 3684 C C . ARG A 1 481 ? -23.838 13.819 -15.324 1.00 44.32 481 ARG A C 1
ATOM 3685 O O . ARG A 1 481 ? -23.872 13.611 -16.590 1.00 40.86 481 ARG A O 1
ATOM 3693 N N . HIS A 1 482 ? -24.870 14.318 -14.619 1.00 44.52 482 HIS A N 1
ATOM 3694 C CA . HIS A 1 482 ? -26.176 14.700 -15.228 1.00 41.43 482 HIS A CA 1
ATOM 3695 C C . HIS A 1 482 ? -25.952 15.903 -16.137 1.00 40.06 482 HIS A C 1
ATOM 3696 O O . HIS A 1 482 ? -26.341 15.814 -17.307 1.00 41.44 482 HIS A O 1
ATOM 3703 N N . LEU A 1 483 ? -25.350 16.978 -15.604 1.00 41.50 483 LEU A N 1
ATOM 3704 C CA . LEU A 1 483 ? -25.090 18.231 -16.356 1.00 40.62 483 LEU A CA 1
ATOM 3705 C C . LEU A 1 483 ? -24.283 17.903 -17.620 1.00 38.40 483 LEU A C 1
ATOM 3706 O O . LEU A 1 483 ? -24.587 18.480 -18.663 1.00 33.38 483 LEU A O 1
ATOM 3711 N N . ILE A 1 484 ? -23.346 16.964 -17.548 1.00 40.16 484 ILE A N 1
ATOM 3712 C CA . ILE A 1 484 ? -22.528 16.588 -18.736 1.00 40.37 484 ILE A CA 1
ATOM 3713 C C . ILE A 1 484 ? -23.473 16.019 -19.807 1.00 43.82 484 ILE A C 1
ATOM 3714 O O . ILE A 1 484 ? -23.288 16.377 -20.992 1.00 38.17 484 ILE A O 1
ATOM 3719 N N . LYS A 1 485 ? -24.472 15.223 -19.413 1.00 42.46 485 LYS A N 1
ATOM 3720 C CA . LYS A 1 485 ? -25.388 14.522 -20.359 1.00 46.41 485 LYS A CA 1
ATOM 3721 C C . LYS A 1 485 ? -26.349 15.538 -20.981 1.00 41.80 485 LYS A C 1
ATOM 3722 O O . LYS A 1 485 ? -26.574 15.446 -22.200 1.00 43.24 485 LYS A O 1
ATOM 3728 N N . VAL A 1 486 ? -26.884 16.463 -20.180 1.00 41.82 486 VAL A N 1
ATOM 3729 C CA . VAL A 1 486 ? -27.799 17.557 -20.628 1.00 41.22 486 VAL A CA 1
ATOM 3730 C C . VAL A 1 486 ? -27.057 18.477 -21.609 1.00 45.10 486 VAL A C 1
ATOM 3731 O O . VAL A 1 486 ? -27.650 18.849 -22.668 1.00 36.10 486 VAL A O 1
ATOM 3735 N N . ALA A 1 487 ? -25.813 18.844 -21.288 1.00 36.92 487 ALA A N 1
ATOM 3736 C CA . ALA A 1 487 ? -24.996 19.708 -22.169 1.00 36.18 487 ALA A CA 1
ATOM 3737 C C . ALA A 1 487 ? -24.767 18.960 -23.485 1.00 31.02 487 ALA A C 1
ATOM 3738 O O . ALA A 1 487 ? -24.973 19.552 -24.553 1.00 34.47 487 ALA A O 1
ATOM 3740 N N . ALA A 1 488 ? -24.399 17.692 -23.426 1.00 32.95 488 ALA A N 1
ATOM 3741 C CA . ALA A 1 488 ? -24.159 16.849 -24.622 1.00 34.90 488 ALA A CA 1
ATOM 3742 C C . ALA A 1 488 ? -25.401 16.874 -25.513 1.00 37.01 488 ALA A C 1
ATOM 3743 O O . ALA A 1 488 ? -25.270 16.974 -26.753 1.00 34.31 488 ALA A O 1
ATOM 3745 N N . ASP A 1 489 ? -26.583 16.794 -24.906 1.00 41.56 489 ASP A N 1
ATOM 3746 C CA . ASP A 1 489 ? -27.842 16.711 -25.685 1.00 43.45 489 ASP A CA 1
ATOM 3747 C C . ASP A 1 489 ? -28.113 18.053 -26.356 1.00 38.73 489 ASP A C 1
ATOM 3748 O O . ASP A 1 489 ? -28.915 18.098 -27.291 1.00 40.55 489 ASP A O 1
ATOM 3753 N N . ASN A 1 490 ? -27.453 19.114 -25.912 1.00 36.27 490 ASN A N 1
ATOM 3754 C CA . ASN A 1 490 ? -27.527 20.442 -26.566 1.00 34.33 490 ASN A CA 1
ATOM 3755 C C . ASN A 1 490 ? -26.260 20.767 -27.389 1.00 30.98 490 ASN A C 1
ATOM 3756 O O . ASN A 1 490 ? -26.175 21.902 -27.860 1.00 30.11 490 ASN A O 1
ATOM 3761 N N . GLY A 1 491 ? -25.365 19.805 -27.616 1.00 33.81 491 GLY A N 1
ATOM 3762 C CA . GLY A 1 491 ? -24.186 19.992 -28.490 1.00 34.75 491 GLY A CA 1
ATOM 3763 C C . GLY A 1 491 ? -23.091 20.828 -27.848 1.00 33.00 491 GLY A C 1
ATOM 3764 O O . GLY A 1 491 ? -22.268 21.415 -28.610 1.00 29.33 491 GLY A O 1
ATOM 3765 N N . TRP A 1 492 ? -23.063 20.883 -26.512 1.00 31.73 492 TRP A N 1
ATOM 3766 C CA . TRP A 1 492 ? -22.003 21.564 -25.717 1.00 30.85 492 TRP A CA 1
ATOM 3767 C C . TRP A 1 492 ? -21.116 20.509 -25.056 1.00 33.59 492 TRP A C 1
ATOM 3768 O O . TRP A 1 492 ? -21.615 19.773 -24.184 1.00 33.13 492 TRP A O 1
ATOM 3779 N N . GLY A 1 493 ? -19.870 20.405 -25.532 1.00 26.53 493 GLY A N 1
ATOM 3780 C CA . GLY A 1 493 ? -18.870 19.419 -25.105 1.00 27.47 493 GLY A CA 1
ATOM 3781 C C . GLY A 1 493 ? -17.826 20.038 -24.186 1.00 26.27 493 GLY A C 1
ATOM 3782 O O . GLY A 1 493 ? -17.497 21.223 -24.353 1.00 26.84 493 GLY A O 1
ATOM 3783 N N . GLU A 1 494 ? -17.364 19.253 -23.229 1.00 27.56 494 GLU A N 1
ATOM 3784 C CA . GLU A 1 494 ? -16.238 19.577 -22.314 1.00 30.18 494 GLU A CA 1
ATOM 3785 C C . GLU A 1 494 ? -14.933 19.323 -23.064 1.00 27.01 494 GLU A C 1
ATOM 3786 O O . GLU A 1 494 ? -14.890 18.346 -23.848 1.00 24.94 494 GLU A O 1
ATOM 3792 N N . TYR A 1 495 ? -13.907 20.131 -22.795 1.00 28.27 495 TYR A N 1
ATOM 3793 C CA . TYR A 1 495 ? -12.605 20.135 -23.509 1.00 25.95 495 TYR A CA 1
ATOM 3794 C C . TYR A 1 495 ? -11.491 19.614 -22.603 1.00 26.83 495 TYR A C 1
ATOM 3795 O O . TYR A 1 495 ? -10.365 19.306 -23.094 1.00 26.29 495 TYR A O 1
ATOM 3804 N N . ARG A 1 496 ? -11.762 19.513 -21.308 1.00 24.67 496 ARG A N 1
ATOM 3805 C CA . ARG A 1 496 ? -10.773 19.054 -20.310 1.00 27.72 496 ARG A CA 1
ATOM 3806 C C . ARG A 1 496 ? -11.530 18.704 -19.039 1.00 25.77 496 ARG A C 1
ATOM 3807 O O . ARG A 1 496 ? -12.425 19.460 -18.700 1.00 29.61 496 ARG A O 1
ATOM 3815 N N . THR A 1 497 ? -11.114 17.670 -18.326 1.00 30.09 497 THR A N 1
ATOM 3816 C CA . THR A 1 497 ? -11.769 17.300 -17.044 1.00 29.81 497 THR A CA 1
ATOM 3817 C C . THR A 1 497 ? -10.877 16.422 -16.175 1.00 28.77 497 THR A C 1
ATOM 3818 O O . THR A 1 497 ? -9.871 15.859 -16.665 1.00 28.38 497 THR A O 1
ATOM 3822 N N . ALA A 1 498 ? -11.289 16.301 -14.909 1.00 29.07 498 ALA A N 1
ATOM 3823 C CA . ALA A 1 498 ? -10.640 15.444 -13.893 1.00 30.24 498 ALA A CA 1
ATOM 3824 C C . ALA A 1 498 ? -10.886 13.970 -14.209 1.00 30.55 498 ALA A C 1
ATOM 3825 O O . ALA A 1 498 ? -11.868 13.618 -14.851 1.00 29.07 498 ALA A O 1
ATOM 3827 N N . PRO A 1 499 ? -9.995 13.066 -13.756 1.00 32.09 499 PRO A N 1
ATOM 3828 C CA . PRO A 1 499 ? -10.196 11.627 -13.892 1.00 31.67 499 PRO A CA 1
ATOM 3829 C C . PRO A 1 499 ? -11.600 11.150 -13.483 1.00 34.15 499 PRO A C 1
ATOM 3830 O O . PRO A 1 499 ? -12.086 10.244 -14.125 1.00 35.59 499 PRO A O 1
ATOM 3834 N N . THR A 1 500 ? -12.217 11.779 -12.473 1.00 32.09 500 THR A N 1
ATOM 3835 C CA . THR A 1 500 ? -13.579 11.445 -11.964 1.00 32.16 500 THR A CA 1
ATOM 3836 C C . THR A 1 500 ? -14.576 11.453 -13.134 1.00 31.18 500 THR A C 1
ATOM 3837 O O . THR A 1 500 ? -15.488 10.621 -13.139 1.00 30.96 500 THR A O 1
ATOM 3841 N N . PHE A 1 501 ? -14.432 12.387 -14.079 1.00 32.92 501 PHE A N 1
ATOM 3842 C CA . PHE A 1 501 ? -15.421 12.634 -15.163 1.00 32.56 501 PHE A CA 1
ATOM 3843 C C . PHE A 1 501 ? -14.866 12.282 -16.549 1.00 30.64 501 PHE A C 1
ATOM 3844 O O . PHE A 1 501 ? -15.599 12.485 -17.475 1.00 29.64 501 PHE A O 1
ATOM 3852 N N . GLN A 1 502 ? -13.641 11.781 -16.682 1.00 31.37 502 GLN A N 1
ATOM 3853 C CA . GLN A 1 502 ? -13.011 11.581 -18.018 1.00 32.30 502 GLN A CA 1
ATOM 3854 C C . GLN A 1 502 ? -13.826 10.569 -18.845 1.00 33.99 502 GLN A C 1
ATOM 3855 O O . GLN A 1 502 ? -14.154 10.889 -20.022 1.00 30.49 502 GLN A O 1
ATOM 3861 N N . ALA A 1 503 ? -14.146 9.397 -18.293 1.00 29.81 503 ALA A N 1
ATOM 3862 C CA . ALA A 1 503 ? -14.930 8.372 -19.026 1.00 33.04 503 ALA A CA 1
ATOM 3863 C C . ALA A 1 503 ? -16.327 8.944 -19.324 1.00 31.24 503 ALA A C 1
ATOM 3864 O O . ALA A 1 503 ? -16.845 8.682 -20.413 1.00 33.97 503 ALA A O 1
ATOM 3866 N N . ASP A 1 504 ? -16.903 9.715 -18.396 1.00 31.29 504 ASP A N 1
ATOM 3867 C CA . ASP A 1 504 ? -18.249 10.323 -18.538 1.00 30.18 504 ASP A CA 1
ATOM 3868 C C . ASP A 1 504 ? -18.233 11.267 -19.744 1.00 32.87 504 ASP A C 1
ATOM 3869 O O . ASP A 1 504 ? -19.180 11.253 -20.541 1.00 29.23 504 ASP A O 1
ATOM 3874 N N . VAL A 1 505 ? -17.212 12.106 -19.865 1.00 29.10 505 VAL A N 1
ATOM 3875 C CA . VAL A 1 505 ? -17.152 13.084 -20.987 1.00 27.68 505 VAL A CA 1
ATOM 3876 C C . VAL A 1 505 ? -16.851 12.322 -22.285 1.00 26.09 505 VAL A C 1
ATOM 3877 O O . VAL A 1 505 ? -17.598 12.563 -23.248 1.00 29.10 505 VAL A O 1
ATOM 3881 N N . MET A 1 506 ? -15.892 11.379 -22.293 1.00 27.23 506 MET A N 1
ATOM 3882 C CA . MET A 1 506 ? -15.545 10.626 -23.532 1.00 26.67 506 MET A CA 1
ATOM 3883 C C . MET A 1 506 ? -16.815 9.962 -24.078 1.00 32.84 506 MET A C 1
ATOM 3884 O O . MET A 1 506 ? -16.945 9.874 -25.321 1.00 32.63 506 MET A O 1
ATOM 3889 N N . ASP A 1 507 ? -17.730 9.534 -23.196 1.00 31.29 507 ASP A N 1
ATOM 3890 C CA . ASP A 1 507 ? -18.991 8.849 -23.609 1.00 30.91 507 ASP A CA 1
ATOM 3891 C C . ASP A 1 507 ? -19.878 9.782 -24.432 1.00 30.91 507 ASP A C 1
ATOM 3892 O O . ASP A 1 507 ? -20.666 9.282 -25.255 1.00 30.17 507 ASP A O 1
ATOM 3897 N N . THR A 1 508 ? -19.776 11.087 -24.232 1.00 27.43 508 THR A N 1
ATOM 3898 C CA . THR A 1 508 ? -20.642 12.045 -24.934 1.00 30.82 508 THR A CA 1
ATOM 3899 C C . THR A 1 508 ? -20.175 12.192 -26.392 1.00 28.01 508 THR A C 1
ATOM 3900 O O . THR A 1 508 ? -20.957 12.739 -27.189 1.00 30.58 508 THR A O 1
ATOM 3904 N N . TYR A 1 509 ? -18.933 11.821 -26.701 1.00 29.61 509 TYR A N 1
ATOM 3905 C CA . TYR A 1 509 ? -18.332 12.008 -28.055 1.00 28.27 509 TYR A CA 1
ATOM 3906 C C . TYR A 1 509 ? -18.582 10.726 -28.848 1.00 25.77 509 TYR A C 1
ATOM 3907 O O . TYR A 1 509 ? -17.645 10.065 -29.281 1.00 27.84 509 TYR A O 1
ATOM 3916 N N . SER A 1 510 ? -19.861 10.399 -29.041 1.00 28.33 510 SER A N 1
ATOM 3917 C CA . SER A 1 510 ? -20.335 9.031 -29.391 1.00 27.85 510 SER A CA 1
ATOM 3918 C C . SER A 1 510 ? -20.650 8.875 -30.883 1.00 28.23 510 SER A C 1
ATOM 3919 O O . SER A 1 510 ? -21.074 7.749 -31.280 1.00 30.00 510 SER A O 1
ATOM 3922 N N . PHE A 1 511 ? -20.449 9.916 -31.696 1.00 31.74 511 PHE A N 1
ATOM 3923 C CA . PHE A 1 511 ? -20.727 9.883 -33.158 1.00 29.58 511 PHE A CA 1
ATOM 3924 C C . PHE A 1 511 ? -20.258 8.560 -33.764 1.00 30.75 511 PHE A C 1
ATOM 3925 O O . PHE A 1 511 ? -19.155 8.099 -33.446 1.00 26.98 511 PHE A O 1
ATOM 3933 N N . GLY A 1 512 ? -21.085 7.930 -34.619 1.00 29.56 512 GLY A N 1
ATOM 3934 C CA . GLY A 1 512 ? -20.662 6.705 -35.326 1.00 30.83 512 GLY A CA 1
ATOM 3935 C C . GLY A 1 512 ? -20.430 5.530 -34.394 1.00 28.74 512 GLY A C 1
ATOM 3936 O O . GLY A 1 512 ? -19.478 4.746 -34.637 1.00 29.75 512 GLY A O 1
ATOM 3937 N N . ASP A 1 513 ? -21.327 5.324 -33.434 1.00 32.15 513 ASP A N 1
ATOM 3938 C CA . ASP A 1 513 ? -21.221 4.278 -32.376 1.00 33.69 513 ASP A CA 1
ATOM 3939 C C . ASP A 1 513 ? -19.839 4.357 -31.731 1.00 31.52 513 ASP A C 1
ATOM 3940 O O . ASP A 1 513 ? -19.113 3.334 -31.706 1.00 33.84 513 ASP A O 1
ATOM 3945 N N . HIS A 1 514 ? -19.504 5.531 -31.203 1.00 32.95 514 HIS A N 1
ATOM 3946 C CA . HIS A 1 514 ? -18.277 5.745 -30.404 1.00 30.67 514 HIS A CA 1
ATOM 3947 C C . HIS A 1 514 ? -17.045 5.486 -31.275 1.00 28.20 514 HIS A C 1
ATOM 3948 O O . HIS A 1 514 ? -16.088 4.868 -30.774 1.00 28.69 514 HIS A O 1
ATOM 3955 N N . ALA A 1 515 ? -17.061 5.901 -32.544 1.00 27.41 515 ALA A N 1
ATOM 3956 C CA . ALA A 1 515 ? -15.915 5.696 -33.464 1.00 26.66 515 ALA A CA 1
ATOM 3957 C C . ALA A 1 515 ? -14.651 6.350 -32.868 1.00 23.85 515 ALA A C 1
ATOM 3958 O O . ALA A 1 515 ? -13.561 5.749 -32.967 1.00 24.76 515 ALA A O 1
ATOM 3960 N N . LEU A 1 516 ? -14.787 7.512 -32.234 1.00 24.87 516 LEU A N 1
ATOM 3961 C CA . LEU A 1 516 ? -13.579 8.256 -31.761 1.00 25.19 516 LEU A CA 1
ATOM 3962 C C . LEU A 1 516 ? -12.855 7.407 -30.712 1.00 24.16 516 LEU A C 1
ATOM 3963 O O . LEU A 1 516 ? -11.638 7.163 -30.845 1.00 22.49 516 LEU A O 1
ATOM 3968 N N . LEU A 1 517 ? -13.582 6.951 -29.683 1.00 25.91 517 LEU A N 1
ATOM 3969 C CA . LEU A 1 517 ? -12.953 6.132 -28.620 1.00 25.56 517 LEU A CA 1
ATOM 3970 C C . LEU A 1 517 ? -12.426 4.814 -29.195 1.00 24.51 517 LEU A C 1
ATOM 3971 O O . LEU A 1 517 ? -11.312 4.453 -28.882 1.00 25.83 517 LEU A O 1
ATOM 3976 N N . ARG A 1 518 ? -13.166 4.130 -30.071 1.00 27.33 518 ARG A N 1
ATOM 3977 C CA . ARG A 1 518 ? -12.706 2.850 -30.674 1.00 26.79 518 ARG A CA 1
ATOM 3978 C C . ARG A 1 518 ? -11.448 3.110 -31.530 1.00 24.03 518 ARG A C 1
ATOM 3979 O O . ARG A 1 518 ? -10.495 2.271 -31.542 1.00 25.10 518 ARG A O 1
ATOM 3987 N N . PHE A 1 519 ? -11.364 4.276 -32.160 1.00 24.36 519 PHE A N 1
ATOM 3988 C CA . PHE A 1 519 ? -10.144 4.687 -32.907 1.00 24.46 519 PHE A CA 1
ATOM 3989 C C . PHE A 1 519 ? -8.980 4.877 -31.925 1.00 22.79 519 PHE A C 1
ATOM 3990 O O . PHE A 1 519 ? -7.901 4.332 -32.151 1.00 23.54 519 PHE A O 1
ATOM 3998 N N . HIS A 1 520 ? -9.175 5.659 -30.855 1.00 24.60 520 HIS A N 1
ATOM 3999 C CA . HIS A 1 520 ? -8.107 5.872 -29.840 1.00 24.12 520 HIS A CA 1
ATOM 4000 C C . HIS A 1 520 ? -7.646 4.537 -29.272 1.00 25.77 520 HIS A C 1
ATOM 4001 O O . HIS A 1 520 ? -6.428 4.382 -29.006 1.00 25.87 520 HIS A O 1
ATOM 4008 N N . GLU A 1 521 ? -8.596 3.639 -28.981 1.00 29.04 521 GLU A N 1
ATOM 4009 C CA . GLU A 1 521 ? -8.294 2.282 -28.444 1.00 28.93 521 GLU A CA 1
ATOM 4010 C C . GLU A 1 521 ? -7.420 1.510 -29.439 1.00 28.06 521 GLU A C 1
ATOM 4011 O O . GLU A 1 521 ? -6.506 0.786 -28.979 1.00 31.13 521 GLU A O 1
ATOM 4017 N N . SER A 1 522 ? -7.650 1.646 -30.751 1.00 28.25 522 SER A N 1
ATOM 4018 C CA . SER A 1 522 ? -6.804 0.972 -31.776 1.00 28.89 522 SER A CA 1
ATOM 4019 C C . SER A 1 522 ? -5.375 1.513 -31.704 1.00 29.14 522 SER A C 1
ATOM 4020 O O . SER A 1 522 ? -4.404 0.716 -31.820 1.00 26.44 522 SER A O 1
ATOM 4023 N N . ILE A 1 523 ? -5.231 2.838 -31.575 1.00 28.45 523 ILE A N 1
ATOM 4024 C CA . ILE A 1 523 ? -3.882 3.453 -31.500 1.00 27.94 523 ILE A CA 1
ATOM 4025 C C . ILE A 1 523 ? -3.248 2.998 -30.187 1.00 28.17 523 ILE A C 1
ATOM 4026 O O . ILE A 1 523 ? -2.080 2.622 -30.216 1.00 27.65 523 ILE A O 1
ATOM 4031 N N . LYS A 1 524 ? -4.000 3.067 -29.086 1.00 29.98 524 LYS A N 1
ATOM 4032 C CA . LYS A 1 524 ? -3.550 2.608 -27.731 1.00 27.27 524 LYS A CA 1
ATOM 4033 C C . LYS A 1 524 ? -2.895 1.223 -27.840 1.00 28.25 524 LYS A C 1
ATOM 4034 O O . LYS A 1 524 ? -1.725 1.074 -27.401 1.00 23.69 524 LYS A O 1
ATOM 4040 N N . ASP A 1 525 ? -3.564 0.276 -28.513 1.00 28.65 525 ASP A N 1
ATOM 4041 C CA . ASP A 1 525 ? -3.109 -1.136 -28.623 1.00 29.57 525 ASP A CA 1
ATOM 4042 C C . ASP A 1 525 ? -1.876 -1.228 -29.519 1.00 30.83 525 ASP A C 1
ATOM 4043 O O . ASP A 1 525 ? -1.026 -2.068 -29.219 1.00 30.54 525 ASP A O 1
ATOM 4048 N N . ALA A 1 526 ? -1.728 -0.373 -30.532 1.00 29.06 526 ALA A N 1
ATOM 4049 C CA . ALA A 1 526 ? -0.534 -0.411 -31.409 1.00 31.85 526 ALA A CA 1
ATOM 4050 C C . ALA A 1 526 ? 0.655 0.224 -30.685 1.00 29.55 526 ALA A C 1
ATOM 4051 O O . ALA A 1 526 ? 1.778 -0.259 -30.807 1.00 28.63 526 ALA A O 1
ATOM 4053 N N . VAL A 1 527 ? 0.450 1.304 -29.933 1.00 30.21 527 VAL A N 1
ATOM 4054 C CA . VAL A 1 527 ? 1.637 2.027 -29.381 1.00 30.13 527 VAL A CA 1
ATOM 4055 C C . VAL A 1 527 ? 1.972 1.424 -28.013 1.00 30.06 527 VAL A C 1
ATOM 4056 O O . VAL A 1 527 ? 3.149 1.551 -27.617 1.00 32.18 527 VAL A O 1
ATOM 4060 N N . ASP A 1 528 ? 0.989 0.840 -27.309 1.00 27.51 528 ASP A N 1
ATOM 4061 C CA . ASP A 1 528 ? 1.186 0.310 -25.931 1.00 30.03 528 ASP A CA 1
ATOM 4062 C C . ASP A 1 528 ? 0.532 -1.067 -25.789 1.00 29.62 528 ASP A C 1
ATOM 4063 O O . ASP A 1 528 ? -0.436 -1.211 -25.052 1.00 27.83 528 ASP A O 1
ATOM 4068 N N . PRO A 1 529 ? 1.007 -2.106 -26.512 1.00 36.50 529 PRO A N 1
ATOM 4069 C CA . PRO A 1 529 ? 0.313 -3.400 -26.547 1.00 36.24 529 PRO A CA 1
ATOM 4070 C C . PRO A 1 529 ? 0.193 -4.070 -25.169 1.00 36.61 529 PRO A C 1
ATOM 4071 O O . PRO A 1 529 ? -0.826 -4.681 -24.929 1.00 41.73 529 PRO A O 1
ATOM 4075 N N . LYS A 1 530 ? 1.171 -3.876 -24.268 1.00 36.08 530 LYS A N 1
ATOM 4076 C CA . LYS A 1 530 ? 1.085 -4.406 -22.874 1.00 36.60 530 LYS A CA 1
ATOM 4077 C C . LYS A 1 530 ? 0.276 -3.446 -21.995 1.00 35.04 530 LYS A C 1
ATOM 4078 O O . LYS A 1 530 ? -0.137 -3.846 -20.878 1.00 34.07 530 LYS A O 1
ATOM 4084 N N . GLY A 1 531 ? -0.033 -2.238 -22.478 1.00 31.20 531 GLY A N 1
ATOM 4085 C CA . GLY A 1 531 ? -0.994 -1.359 -21.785 1.00 29.74 531 GLY A CA 1
ATOM 4086 C C . GLY A 1 531 ? -0.463 -0.801 -20.460 1.00 30.20 531 GLY A C 1
ATOM 4087 O O . GLY A 1 531 ? -1.254 -0.686 -19.528 1.00 32.06 531 GLY A O 1
ATOM 4088 N N . ILE A 1 532 ? 0.800 -0.394 -20.379 1.00 29.67 532 ILE A N 1
ATOM 4089 C CA . ILE A 1 532 ? 1.405 0.114 -19.109 1.00 29.99 532 ILE A CA 1
ATOM 4090 C C . ILE A 1 532 ? 1.229 1.626 -18.910 1.00 34.08 532 ILE A C 1
ATOM 4091 O O . ILE A 1 532 ? 1.290 2.040 -17.743 1.00 34.64 532 ILE A O 1
ATOM 4096 N N . LEU A 1 533 ? 1.013 2.435 -19.956 1.00 30.65 533 LEU A N 1
ATOM 4097 C CA . LEU A 1 533 ? 0.973 3.927 -19.795 1.00 29.66 533 LEU A CA 1
ATOM 4098 C C . LEU A 1 533 ? -0.399 4.407 -19.346 1.00 26.30 533 LEU A C 1
ATOM 4099 O O . LEU A 1 533 ? -1.403 4.214 -20.083 1.00 25.53 533 LEU A O 1
ATOM 4104 N N . SER A 1 534 ? -0.431 5.026 -18.158 1.00 25.50 534 SER A N 1
ATOM 4105 C CA . SER A 1 534 ? -1.569 5.810 -17.608 1.00 27.24 534 SER A CA 1
ATOM 4106 C C . SER A 1 534 ? -2.915 5.192 -18.013 1.00 30.31 534 SER A C 1
ATOM 4107 O O . SER A 1 534 ? -3.769 5.830 -18.656 1.00 27.87 534 SER A O 1
ATOM 4110 N N . PRO A 1 535 ? -3.198 3.944 -17.574 1.00 32.30 535 PRO A N 1
ATOM 4111 C CA . PRO A 1 535 ? -4.471 3.294 -17.898 1.00 33.41 535 PRO A CA 1
ATOM 4112 C C . PRO A 1 535 ? -5.673 4.138 -17.469 1.00 30.23 535 PRO A C 1
ATOM 4113 O O . PRO A 1 535 ? -5.634 4.666 -16.386 1.00 33.41 535 PRO A O 1
ATOM 4117 N N . GLY A 1 536 ? -6.658 4.314 -18.363 1.00 27.85 536 GLY A N 1
ATOM 4118 C CA . GLY A 1 536 ? -7.913 5.038 -18.089 1.00 28.19 536 GLY A CA 1
ATOM 4119 C C . GLY A 1 536 ? -7.887 6.508 -18.461 1.00 26.27 536 GLY A C 1
ATOM 4120 O O . GLY A 1 536 ? -8.951 7.114 -18.506 1.00 27.24 536 GLY A O 1
ATOM 4121 N N . ARG A 1 537 ? -6.713 7.088 -18.724 1.00 29.86 537 ARG A N 1
ATOM 4122 C CA . ARG A 1 537 ? -6.587 8.559 -18.939 1.00 29.06 537 ARG A CA 1
ATOM 4123 C C . ARG A 1 537 ? -7.439 8.916 -20.152 1.00 25.26 537 ARG A C 1
ATOM 4124 O O . ARG A 1 537 ? -7.322 8.225 -21.196 1.00 26.81 537 ARG A O 1
ATOM 4132 N N . TYR A 1 538 ? -8.312 9.896 -19.962 1.00 23.64 538 TYR A N 1
ATOM 4133 C CA . TYR A 1 538 ? -9.279 10.405 -20.962 1.00 26.31 538 TYR A CA 1
ATOM 4134 C C . TYR A 1 538 ? -10.085 9.224 -21.501 1.00 26.55 538 TYR A C 1
ATOM 4135 O O . TYR A 1 538 ? -10.560 9.260 -22.655 1.00 25.70 538 TYR A O 1
ATOM 4144 N N . GLY A 1 539 ? -10.375 8.266 -20.614 1.00 30.11 539 GLY A N 1
ATOM 4145 C CA . GLY A 1 539 ? -11.325 7.183 -20.916 1.00 26.80 539 GLY A CA 1
ATOM 4146 C C . GLY A 1 539 ? -10.729 6.104 -21.793 1.00 27.38 539 GLY A C 1
ATOM 4147 O O . GLY A 1 539 ? -11.483 5.212 -22.199 1.00 29.66 539 GLY A O 1
ATOM 4148 N N . ILE A 1 540 ? -9.415 6.118 -21.982 1.00 26.56 540 ILE A N 1
ATOM 4149 C CA . ILE A 1 540 ? -8.679 5.177 -22.861 1.00 27.36 540 ILE A CA 1
ATOM 4150 C C . ILE A 1 540 ? -8.043 4.085 -22.014 1.00 30.00 540 ILE A C 1
ATOM 4151 O O . ILE A 1 540 ? -7.026 4.337 -21.323 1.00 29.54 540 ILE A O 1
ATOM 4156 N N . TRP A 1 541 ? -8.631 2.896 -22.115 1.00 31.25 541 TRP A N 1
ATOM 4157 C CA . TRP A 1 541 ? -8.193 1.692 -21.375 1.00 30.68 541 TRP A CA 1
ATOM 4158 C C . TRP A 1 541 ? -7.491 0.775 -22.349 1.00 29.49 541 TRP A C 1
ATOM 4159 O O . TRP A 1 541 ? -7.954 0.611 -23.472 1.00 32.63 541 TRP A O 1
ATOM 4170 N N . PRO A 1 542 ? -6.349 0.175 -21.955 1.00 30.36 542 PRO A N 1
ATOM 4171 C CA . PRO A 1 542 ? -5.676 -0.783 -22.819 1.00 31.64 542 PRO A CA 1
ATOM 4172 C C . PRO A 1 542 ? -6.549 -2.050 -22.956 1.00 36.26 542 PRO A C 1
ATOM 4173 O O . PRO A 1 542 ? -7.455 -2.270 -22.130 1.00 33.98 542 PRO A O 1
ATOM 4177 N N . LYS A 1 543 ? -6.302 -2.836 -24.003 1.00 37.54 543 LYS A N 1
ATOM 4178 C CA . LYS A 1 543 ? -7.126 -4.023 -24.355 1.00 44.49 543 LYS A CA 1
ATOM 4179 C C . LYS A 1 543 ? -7.373 -4.898 -23.114 1.00 40.34 543 LYS A C 1
ATOM 4180 O O . LYS A 1 543 ? -8.546 -5.259 -22.865 1.00 40.24 543 LYS A O 1
ATOM 4186 N N . HIS A 1 544 ? -6.342 -5.192 -22.332 1.00 40.42 544 HIS A N 1
ATOM 4187 C CA . HIS A 1 544 ? -6.440 -6.150 -21.188 1.00 45.57 544 HIS A CA 1
ATOM 4188 C C . HIS A 1 544 ? -7.380 -5.637 -20.085 1.00 46.68 544 HIS A C 1
ATOM 4189 O O . HIS A 1 544 ? -7.937 -6.499 -19.382 1.00 47.77 544 HIS A O 1
ATOM 4196 N N . LEU A 1 545 ? -7.616 -4.321 -19.957 1.00 44.24 545 LEU A N 1
ATOM 4197 C CA . LEU A 1 545 ? -8.492 -3.739 -18.900 1.00 39.95 545 LEU A CA 1
ATOM 4198 C C . LEU A 1 545 ? -9.819 -3.227 -19.481 1.00 42.33 545 LEU A C 1
ATOM 4199 O O . LEU A 1 545 ? -10.617 -2.650 -18.717 1.00 40.97 545 LEU A O 1
ATOM 4204 N N . ARG A 1 546 ? -10.061 -3.375 -20.783 1.00 41.06 546 ARG A N 1
ATOM 4205 C CA . ARG A 1 546 ? -11.105 -2.573 -21.487 1.00 44.16 546 ARG A CA 1
ATOM 4206 C C . ARG A 1 546 ? -12.523 -3.012 -21.081 1.00 48.30 546 ARG A C 1
ATOM 4207 O O . ARG A 1 546 ? -13.409 -2.121 -20.949 1.00 48.26 546 ARG A O 1
ATOM 4215 N N . ASP A 1 547 ? -12.768 -4.317 -20.923 1.00 49.13 547 ASP A N 1
ATOM 4216 C CA . ASP A 1 547 ? -14.137 -4.844 -20.651 1.00 53.28 547 ASP A CA 1
ATOM 4217 C C . ASP A 1 547 ? -14.534 -4.482 -19.213 1.00 49.14 547 ASP A C 1
ATOM 4218 O O . ASP A 1 547 ? -15.633 -3.940 -19.026 1.00 49.02 547 ASP A O 1
ATOM 4223 N N . LYS A 1 548 ? -13.669 -4.800 -18.246 1.00 48.18 548 LYS A N 1
ATOM 4224 C CA . LYS A 1 548 ? -13.837 -4.462 -16.807 1.00 51.62 548 LYS A CA 1
ATOM 4225 C C . LYS A 1 548 ? -14.104 -2.955 -16.642 1.00 53.11 548 LYS A C 1
ATOM 4226 O O . LYS A 1 548 ? -14.976 -2.595 -15.814 1.00 52.45 548 LYS A O 1
ATOM 4232 N N . HIS A 1 549 ? -13.398 -2.082 -17.373 1.00 47.24 549 HIS A N 1
ATOM 4233 C CA . HIS A 1 549 ? -13.509 -0.612 -17.163 1.00 50.75 549 HIS A CA 1
ATOM 4234 C C . HIS A 1 549 ? -14.419 0.035 -18.210 1.00 52.17 549 HIS A C 1
ATOM 4235 O O . HIS A 1 549 ? -14.600 1.273 -18.130 1.00 48.86 549 HIS A O 1
ATOM 4242 N N . ARG A 1 550 ? -15.033 -0.759 -19.098 1.00 55.17 550 ARG A N 1
ATOM 4243 C CA . ARG A 1 550 ? -16.039 -0.243 -20.066 1.00 57.89 550 ARG A CA 1
ATOM 4244 C C . ARG A 1 550 ? -16.940 0.743 -19.312 1.00 57.20 550 ARG A C 1
ATOM 4245 O O . ARG A 1 550 ? -17.415 0.406 -18.213 1.00 62.91 550 ARG A O 1
ATOM 4253 N N . TYR A 1 551 ? -17.125 1.948 -19.842 1.00 50.06 551 TYR A N 1
ATOM 4254 C CA . TYR A 1 551 ? -17.947 3.009 -19.212 1.00 49.39 551 TYR A CA 1
ATOM 4255 C C . TYR A 1 551 ? -19.368 2.462 -18.987 1.00 51.76 551 TYR A C 1
ATOM 4256 O O . TYR A 1 551 ? -19.730 1.560 -19.753 1.00 48.44 551 TYR A O 1
ATOM 4265 N N . LYS A 1 552 ? -20.114 2.980 -17.998 1.00 50.70 552 LYS A N 1
ATOM 4266 C CA . LYS A 1 552 ? -21.559 2.691 -17.755 1.00 58.53 552 LYS A CA 1
ATOM 4267 C C . LYS A 1 552 ? -22.337 4.001 -17.568 1.00 56.95 552 LYS A C 1
ATOM 4268 O O . LYS A 1 552 ? -22.044 4.771 -16.646 1.00 48.15 552 LYS A O 1
ATOM 4274 N N . MET B 1 1 ? -3.799 -2.630 -66.494 1.00 56.01 1 MET C N 1
ATOM 4275 C CA . MET B 1 1 ? -2.876 -2.914 -65.366 1.00 57.49 1 MET C CA 1
ATOM 4276 C C . MET B 1 1 ? -3.665 -3.530 -64.199 1.00 53.53 1 MET C C 1
ATOM 4277 O O . MET B 1 1 ? -4.886 -3.306 -64.127 1.00 57.51 1 MET C O 1
ATOM 4282 N N . LEU B 1 2 ? -2.991 -4.314 -63.349 1.00 48.70 2 LEU C N 1
ATOM 4283 C CA . LEU B 1 2 ? -3.576 -4.901 -62.110 1.00 46.90 2 LEU C CA 1
ATOM 4284 C C . LEU B 1 2 ? -2.783 -4.389 -60.914 1.00 40.81 2 LEU C C 1
ATOM 4285 O O . LEU B 1 2 ? -1.574 -4.171 -61.011 1.00 36.43 2 LEU C O 1
ATOM 4290 N N . PRO B 1 3 ? -3.423 -4.255 -59.731 1.00 35.83 3 PRO C N 1
ATOM 4291 C CA . PRO B 1 3 ? -2.682 -4.090 -58.485 1.00 36.61 3 PRO C CA 1
ATOM 4292 C C . PRO B 1 3 ? -1.829 -5.331 -58.271 1.00 42.53 3 PRO C C 1
ATOM 4293 O O . PRO B 1 3 ? -2.339 -6.448 -58.405 1.00 36.80 3 PRO C O 1
ATOM 4297 N N . PRO B 1 4 ? -0.533 -5.180 -57.910 1.00 40.28 4 PRO C N 1
ATOM 4298 C CA . PRO B 1 4 ? 0.336 -6.329 -57.690 1.00 40.97 4 PRO C CA 1
ATOM 4299 C C . PRO B 1 4 ? -0.275 -7.290 -56.668 1.00 43.03 4 PRO C C 1
ATOM 4300 O O . PRO B 1 4 ? -0.821 -6.829 -55.687 1.00 45.77 4 PRO C O 1
ATOM 4304 N N . GLY B 1 5 ? -0.179 -8.593 -56.929 1.00 42.40 5 GLY C N 1
ATOM 4305 C CA . GLY B 1 5 ? -0.739 -9.634 -56.051 1.00 39.49 5 GLY C CA 1
ATOM 4306 C C . GLY B 1 5 ? -2.250 -9.709 -56.157 1.00 36.78 5 GLY C C 1
ATOM 4307 O O . GLY B 1 5 ? -2.811 -10.582 -55.530 1.00 41.87 5 GLY C O 1
ATOM 4308 N N . ILE B 1 6 ? -2.912 -8.850 -56.933 1.00 34.09 6 ILE C N 1
ATOM 4309 C CA . ILE B 1 6 ? -4.391 -8.965 -57.119 1.00 36.35 6 ILE C CA 1
ATOM 4310 C C . ILE B 1 6 ? -4.623 -9.625 -58.489 1.00 37.11 6 ILE C C 1
ATOM 4311 O O . ILE B 1 6 ? -4.231 -9.037 -59.526 1.00 37.52 6 ILE C O 1
ATOM 4316 N N . ASP B 1 7 ? -5.163 -10.845 -58.492 1.00 35.90 7 ASP C N 1
ATOM 4317 C CA . ASP B 1 7 ? -5.519 -11.572 -59.744 1.00 39.01 7 ASP C CA 1
ATOM 4318 C C . ASP B 1 7 ? -6.628 -10.793 -60.455 1.00 37.34 7 ASP C C 1
ATOM 4319 O O . ASP B 1 7 ? -7.368 -10.001 -59.804 1.00 35.02 7 ASP C O 1
ATOM 4324 N N . SER B 1 8 ? -6.722 -11.006 -61.760 1.00 36.30 8 SER C N 1
ATOM 4325 C CA . SER B 1 8 ? -7.627 -10.283 -62.677 1.00 36.10 8 SER C CA 1
ATOM 4326 C C . SER B 1 8 ? -9.080 -10.528 -62.262 1.00 33.60 8 SER C C 1
ATOM 4327 O O . SER B 1 8 ? -9.884 -9.599 -62.371 1.00 30.58 8 SER C O 1
ATOM 4330 N N . ALA B 1 9 ? -9.422 -11.732 -61.801 1.00 36.00 9 ALA C N 1
ATOM 4331 C CA . ALA B 1 9 ? -10.825 -12.113 -61.479 1.00 38.75 9 ALA C CA 1
ATOM 4332 C C . ALA B 1 9 ? -11.294 -11.300 -60.266 1.00 33.88 9 ALA C C 1
ATOM 4333 O O . ALA B 1 9 ? -12.380 -10.767 -60.325 1.00 34.02 9 ALA C O 1
ATOM 4335 N N . THR B 1 10 ? -10.478 -11.255 -59.208 1.00 34.80 10 THR C N 1
ATOM 4336 C CA . THR B 1 10 ? -10.707 -10.481 -57.950 1.00 37.42 10 THR C CA 1
ATOM 4337 C C . THR B 1 10 ? -10.891 -8.997 -58.309 1.00 31.76 10 THR C C 1
ATOM 4338 O O . THR B 1 10 ? -11.903 -8.370 -57.892 1.00 31.75 10 THR C O 1
ATOM 4342 N N . PHE B 1 11 ? -9.982 -8.457 -59.111 1.00 34.78 11 PHE C N 1
ATOM 4343 C CA . PHE B 1 11 ? -10.052 -7.041 -59.543 1.00 34.80 11 PHE C CA 1
ATOM 4344 C C . PHE B 1 11 ? -11.383 -6.785 -60.248 1.00 37.54 11 PHE C C 1
ATOM 4345 O O . PHE B 1 11 ? -12.029 -5.806 -59.899 1.00 34.10 11 PHE C O 1
ATOM 4353 N N . GLN B 1 12 ? -11.798 -7.658 -61.184 1.00 41.94 12 GLN C N 1
ATOM 4354 C CA . GLN B 1 12 ? -13.051 -7.441 -61.961 1.00 43.24 12 GLN C CA 1
ATOM 4355 C C . GLN B 1 12 ? -14.251 -7.462 -61.013 1.00 36.08 12 GLN C C 1
ATOM 4356 O O . GLN B 1 12 ? -15.207 -6.698 -61.277 1.00 34.01 12 GLN C O 1
ATOM 4362 N N . LYS B 1 13 ? -14.245 -8.331 -59.993 1.00 32.96 13 LYS C N 1
ATOM 4363 C CA . LYS B 1 13 ? -15.349 -8.410 -58.995 1.00 36.54 13 LYS C CA 1
ATOM 4364 C C . LYS B 1 13 ? -15.357 -7.115 -58.182 1.00 37.46 13 LYS C C 1
ATOM 4365 O O . LYS B 1 13 ? -16.448 -6.506 -57.997 1.00 37.13 13 LYS C O 1
ATOM 4371 N N . ALA B 1 14 ? -14.181 -6.700 -57.696 1.00 38.07 14 ALA C N 1
ATOM 4372 C CA . ALA B 1 14 ? -14.045 -5.404 -56.983 1.00 36.63 14 ALA C CA 1
ATOM 4373 C C . ALA B 1 14 ? -14.679 -4.305 -57.842 1.00 33.91 14 ALA C C 1
ATOM 4374 O O . ALA B 1 14 ? -15.548 -3.568 -57.317 1.00 34.69 14 ALA C O 1
ATOM 4376 N N . LEU B 1 15 ? -14.318 -4.218 -59.133 1.00 35.06 15 LEU C N 1
ATOM 4377 C CA . LEU B 1 15 ? -14.779 -3.099 -60.008 1.00 33.85 15 LEU C CA 1
ATOM 4378 C C . LEU B 1 15 ? -16.294 -3.158 -60.184 1.00 33.20 15 LEU C C 1
ATOM 4379 O O . LEU B 1 15 ? -16.912 -2.084 -60.203 1.00 32.31 15 LEU C O 1
ATOM 4384 N N . SER B 1 16 ? -16.870 -4.356 -60.334 1.00 39.51 16 SER C N 1
ATOM 4385 C CA . SER B 1 16 ? -18.341 -4.541 -60.525 1.00 39.82 16 SER C CA 1
ATOM 4386 C C . SER B 1 16 ? -19.065 -4.036 -59.282 1.00 31.82 16 SER C C 1
ATOM 4387 O O . SER B 1 16 ? -20.032 -3.295 -59.433 1.00 31.70 16 SER C O 1
ATOM 4390 N N . ALA B 1 17 ? -18.553 -4.399 -58.102 1.00 35.01 17 ALA C N 1
ATOM 4391 C CA . ALA B 1 17 ? -19.078 -3.955 -56.783 1.00 35.92 17 ALA C CA 1
ATOM 4392 C C . ALA B 1 17 ? -18.973 -2.419 -56.640 1.00 32.80 17 ALA C C 1
ATOM 4393 O O . ALA B 1 17 ? -19.956 -1.797 -56.179 1.00 32.82 17 ALA C O 1
ATOM 4395 N N . PHE B 1 18 ? -17.861 -1.784 -57.040 1.00 31.77 18 PHE C N 1
ATOM 4396 C CA . PHE B 1 18 ? -17.747 -0.293 -57.076 1.00 32.83 18 PHE C CA 1
ATOM 4397 C C . PHE B 1 18 ? -18.841 0.301 -57.976 1.00 37.20 18 PHE C C 1
ATOM 4398 O O . PHE B 1 18 ? -19.536 1.244 -57.544 1.00 35.93 18 PHE C O 1
ATOM 4406 N N . ALA B 1 19 ? -18.984 -0.224 -59.208 1.00 39.55 19 ALA C N 1
ATOM 4407 C CA . ALA B 1 19 ? -19.971 0.252 -60.218 1.00 40.12 19 ALA C CA 1
ATOM 4408 C C . ALA B 1 19 ? -21.389 0.122 -59.644 1.00 39.33 19 ALA C C 1
ATOM 4409 O O . ALA B 1 19 ? -22.205 1.045 -59.818 1.00 38.22 19 ALA C O 1
ATOM 4411 N N . ASN B 1 20 ? -21.643 -0.956 -58.914 1.00 39.35 20 ASN C N 1
ATOM 4412 C CA . ASN B 1 20 ? -22.925 -1.171 -58.206 1.00 42.44 20 ASN C CA 1
ATOM 4413 C C . ASN B 1 20 ? -23.170 -0.041 -57.185 1.00 43.40 20 ASN C C 1
ATOM 4414 O O . ASN B 1 20 ? -24.339 0.222 -56.895 1.00 39.87 20 ASN C O 1
ATOM 4419 N N . VAL B 1 21 ? -22.115 0.552 -56.598 1.00 41.62 21 VAL C N 1
ATOM 4420 C CA . VAL B 1 21 ? -22.217 1.671 -55.602 1.00 40.85 21 VAL C CA 1
ATOM 4421 C C . VAL B 1 21 ? -22.373 3.002 -56.343 1.00 37.05 21 VAL C C 1
ATOM 4422 O O . VAL B 1 21 ? -23.288 3.766 -55.984 1.00 38.02 21 VAL C O 1
ATOM 4426 N N . VAL B 1 22 ? -21.495 3.302 -57.314 1.00 39.60 22 VAL C N 1
ATOM 4427 C CA . VAL B 1 22 ? -21.385 4.682 -57.888 1.00 38.53 22 VAL C CA 1
ATOM 4428 C C . VAL B 1 22 ? -22.007 4.774 -59.283 1.00 40.53 22 VAL C C 1
ATOM 4429 O O . VAL B 1 22 ? -22.236 5.913 -59.695 1.00 36.60 22 VAL C O 1
ATOM 4433 N N . GLY B 1 23 ? -22.258 3.645 -59.959 1.00 45.85 23 GLY C N 1
ATOM 4434 C CA . GLY B 1 23 ? -22.701 3.587 -61.367 1.00 46.41 23 GLY C CA 1
ATOM 4435 C C . GLY B 1 23 ? -21.528 3.297 -62.281 1.00 51.23 23 GLY C C 1
ATOM 4436 O O . GLY B 1 23 ? -20.412 3.792 -61.980 1.00 44.04 23 GLY C O 1
ATOM 4437 N N . LYS B 1 24 ? -21.746 2.521 -63.352 1.00 48.45 24 LYS C N 1
ATOM 4438 C CA . LYS B 1 24 ? -20.653 2.039 -64.242 1.00 48.90 24 LYS C CA 1
ATOM 4439 C C . LYS B 1 24 ? -19.970 3.242 -64.900 1.00 44.04 24 LYS C C 1
ATOM 4440 O O . LYS B 1 24 ? -18.756 3.157 -65.197 1.00 41.59 24 LYS C O 1
ATOM 4446 N N . GLU B 1 25 ? -20.709 4.336 -65.098 1.00 44.66 25 GLU C N 1
ATOM 4447 C CA . GLU B 1 25 ? -20.203 5.553 -65.786 1.00 44.98 25 GLU C CA 1
ATOM 4448 C C . GLU B 1 25 ? -19.264 6.341 -64.855 1.00 40.42 25 GLU C C 1
ATOM 4449 O O . GLU B 1 25 ? -18.694 7.340 -65.311 1.00 38.52 25 GLU C O 1
ATOM 4455 N N . TRP B 1 26 ? -19.121 5.929 -63.590 1.00 41.04 26 TRP C N 1
ATOM 4456 C CA . TRP B 1 26 ? -18.202 6.582 -62.617 1.00 37.47 26 TRP C CA 1
ATOM 4457 C C . TRP B 1 26 ? -17.102 5.599 -62.187 1.00 38.48 26 TRP C C 1
ATOM 4458 O O . TRP B 1 26 ? -16.393 5.913 -61.222 1.00 31.82 26 TRP C O 1
ATOM 4469 N N . VAL B 1 27 ? -16.924 4.476 -62.902 1.00 35.38 27 VAL C N 1
ATOM 4470 C CA . VAL B 1 27 ? -15.759 3.555 -62.732 1.00 36.31 27 VAL C CA 1
ATOM 4471 C C . VAL B 1 27 ? -14.957 3.571 -64.038 1.00 39.48 27 VAL C C 1
ATOM 4472 O O . VAL B 1 27 ? -15.533 3.210 -65.082 1.00 43.56 27 VAL C O 1
ATOM 4476 N N . PHE B 1 28 ? -13.697 4.009 -63.989 1.00 33.03 28 PHE C N 1
ATOM 4477 C CA . PHE B 1 28 ? -12.858 4.290 -65.181 1.00 35.06 28 PHE C CA 1
ATOM 4478 C C . PHE B 1 28 ? -11.783 3.208 -65.249 1.00 37.96 28 PHE C C 1
ATOM 4479 O O . PHE B 1 28 ? -11.140 2.965 -64.210 1.00 34.60 28 PHE C O 1
ATOM 4487 N N . THR B 1 29 ? -11.663 2.526 -66.396 1.00 35.92 29 THR C N 1
ATOM 4488 C CA . THR B 1 29 ? -10.760 1.357 -66.585 1.00 35.41 29 THR C CA 1
ATOM 4489 C C . THR B 1 29 ? -9.998 1.450 -67.899 1.00 35.56 29 THR C C 1
ATOM 4490 O O . THR B 1 29 ? -9.006 0.744 -68.019 1.00 36.53 29 THR C O 1
ATOM 4494 N N . SER B 1 30 ? -10.429 2.279 -68.839 1.00 40.50 30 SER C N 1
ATOM 4495 C CA . SER B 1 30 ? -9.800 2.348 -70.182 1.00 41.75 30 SER C CA 1
ATOM 4496 C C . SER B 1 30 ? -8.434 3.018 -70.060 1.00 47.51 30 SER C C 1
ATOM 4497 O O . SER B 1 30 ? -8.277 3.906 -69.198 1.00 43.07 30 SER C O 1
ATOM 4500 N N . ASP B 1 31 ? -7.498 2.640 -70.930 1.00 49.48 31 ASP C N 1
ATOM 4501 C CA . ASP B 1 31 ? -6.146 3.249 -71.010 1.00 50.84 31 ASP C CA 1
ATOM 4502 C C . ASP B 1 31 ? -6.316 4.745 -71.293 1.00 49.05 31 ASP C C 1
ATOM 4503 O O . ASP B 1 31 ? -5.648 5.541 -70.610 1.00 46.20 31 ASP C O 1
ATOM 4508 N N . GLU B 1 32 ? -7.253 5.106 -72.172 1.00 48.91 32 GLU C N 1
ATOM 4509 C CA . GLU B 1 32 ? -7.595 6.515 -72.507 1.00 52.23 32 GLU C CA 1
ATOM 4510 C C . GLU B 1 32 ? -8.027 7.260 -71.235 1.00 46.32 32 GLU C C 1
ATOM 4511 O O . GLU B 1 32 ? -7.422 8.292 -70.936 1.00 48.38 32 GLU C O 1
ATOM 4517 N N . ASP B 1 33 ? -9.046 6.766 -70.526 1.00 45.85 33 ASP C N 1
ATOM 4518 C CA . ASP B 1 33 ? -9.602 7.406 -69.299 1.00 44.28 33 ASP C CA 1
ATOM 4519 C C . ASP B 1 33 ? -8.521 7.520 -68.214 1.00 42.36 33 ASP C C 1
ATOM 4520 O O . ASP B 1 33 ? -8.452 8.578 -67.577 1.00 47.96 33 ASP C O 1
ATOM 4525 N N . LEU B 1 34 ? -7.717 6.478 -68.005 1.00 37.85 34 LEU C N 1
ATOM 4526 C CA . LEU B 1 34 ? -6.674 6.432 -66.938 1.00 38.99 34 LEU C CA 1
ATOM 4527 C C . LEU B 1 34 ? -5.464 7.310 -67.258 1.00 39.87 34 LEU C C 1
ATOM 4528 O O . LEU B 1 34 ? -4.643 7.522 -66.349 1.00 37.41 34 LEU C O 1
ATOM 4533 N N . LYS B 1 35 ? -5.306 7.783 -68.493 1.00 45.76 35 LYS C N 1
ATOM 4534 C CA . LYS B 1 35 ? -4.140 8.636 -68.856 1.00 46.04 35 LYS C CA 1
ATOM 4535 C C . LYS B 1 35 ? -4.284 9.970 -68.117 1.00 40.93 35 LYS C C 1
ATOM 4536 O O . LYS B 1 35 ? -3.274 10.596 -67.863 1.00 40.74 35 LYS C O 1
ATOM 4542 N N . LEU B 1 36 ? -5.513 10.340 -67.764 1.00 38.95 36 LEU C N 1
ATOM 4543 C CA . LEU B 1 36 ? -5.863 11.617 -67.102 1.00 40.99 36 LEU C CA 1
ATOM 4544 C C . LEU B 1 36 ? -5.466 11.554 -65.623 1.00 39.81 36 LEU C C 1
ATOM 4545 O O . LEU B 1 36 ? -5.445 12.618 -64.976 1.00 40.47 36 LEU C O 1
ATOM 4550 N N . TYR B 1 37 ? -5.111 10.361 -65.121 1.00 35.27 37 TYR C N 1
ATOM 4551 C CA . TYR B 1 37 ? -4.648 10.122 -63.732 1.00 32.37 37 TYR C CA 1
ATOM 4552 C C . TYR B 1 37 ? -3.126 9.944 -63.697 1.00 33.47 37 TYR C C 1
ATOM 4553 O O . TYR B 1 37 ? -2.588 9.648 -62.611 1.00 35.41 37 TYR C O 1
ATOM 4562 N N . ARG B 1 38 ? -2.434 10.149 -64.820 1.00 30.82 38 ARG C N 1
ATOM 4563 C CA . ARG B 1 38 ? -0.957 10.153 -64.841 1.00 32.99 38 ARG C CA 1
ATOM 4564 C C . ARG B 1 38 ? -0.480 11.495 -64.278 1.00 28.73 38 ARG C C 1
ATOM 4565 O O . ARG B 1 38 ? -1.105 12.516 -64.548 1.00 28.15 38 ARG C O 1
ATOM 4573 N N . ASP B 1 39 ? 0.630 11.483 -63.558 1.00 27.69 39 ASP C N 1
ATOM 4574 C CA . ASP B 1 39 ? 1.313 12.699 -63.076 1.00 28.46 39 ASP C CA 1
ATOM 4575 C C . ASP B 1 39 ? 1.858 13.450 -64.301 1.00 30.19 39 ASP C C 1
ATOM 4576 O O . ASP B 1 39 ? 2.810 12.959 -64.910 1.00 29.05 39 ASP C O 1
ATOM 4581 N N . ALA B 1 40 ? 1.290 14.624 -64.617 1.00 29.42 40 ALA C N 1
ATOM 4582 C CA . ALA B 1 40 ? 1.670 15.450 -65.789 1.00 31.13 40 ALA C CA 1
ATOM 4583 C C . ALA B 1 40 ? 3.114 15.893 -65.623 1.00 32.30 40 ALA C C 1
ATOM 4584 O O . ALA B 1 40 ? 3.736 16.174 -66.643 1.00 32.01 40 ALA C O 1
ATOM 4586 N N . TYR B 1 41 ? 3.634 15.949 -64.391 1.00 31.07 41 TYR C N 1
ATOM 4587 C CA . TYR B 1 41 ? 5.030 16.372 -64.124 1.00 31.38 41 TYR C CA 1
ATOM 4588 C C . TYR B 1 41 ? 5.843 15.208 -63.524 1.00 32.25 41 TYR C C 1
ATOM 4589 O O . TYR B 1 41 ? 6.748 15.450 -62.689 1.00 33.34 41 TYR C O 1
ATOM 4598 N N . SER B 1 42 ? 5.558 13.976 -63.940 1.00 31.73 42 SER C N 1
ATOM 4599 C CA . SER B 1 42 ? 6.222 12.756 -63.414 1.00 33.39 42 SER C CA 1
ATOM 4600 C C . SER B 1 42 ? 7.721 12.872 -63.649 1.00 30.73 42 SER C C 1
ATOM 4601 O O . SER B 1 42 ? 8.148 12.959 -64.787 1.00 29.11 42 SER C O 1
ATOM 4604 N N . PRO B 1 43 ? 8.576 12.828 -62.612 1.00 30.80 43 PRO C N 1
ATOM 4605 C CA . PRO B 1 43 ? 10.014 12.704 -62.838 1.00 31.05 43 PRO C CA 1
ATOM 4606 C C . PRO B 1 43 ? 10.417 11.343 -63.426 1.00 32.66 43 PRO C C 1
ATOM 4607 O O . PRO B 1 43 ? 11.586 11.195 -63.732 1.00 37.21 43 PRO C O 1
ATOM 4611 N N . TYR B 1 44 ? 9.485 10.384 -63.489 1.00 32.20 44 TYR C N 1
ATOM 4612 C CA . TYR B 1 44 ? 9.679 9.033 -64.083 1.00 34.77 44 TYR C CA 1
ATOM 4613 C C . TYR B 1 44 ? 8.903 8.943 -65.405 1.00 32.10 44 TYR C C 1
ATOM 4614 O O . TYR B 1 44 ? 8.579 7.816 -65.827 1.00 37.06 44 TYR C O 1
ATOM 4623 N N . MET B 1 45 ? 8.639 10.072 -66.062 1.00 32.03 45 MET C N 1
ATOM 4624 C CA . MET B 1 45 ? 7.723 10.119 -67.228 1.00 33.59 45 MET C CA 1
ATOM 4625 C C . MET B 1 45 ? 8.206 9.089 -68.246 1.00 34.11 45 MET C C 1
ATOM 4626 O O . MET B 1 45 ? 9.380 9.177 -68.640 1.00 34.39 45 MET C O 1
ATOM 4631 N N . GLY B 1 46 ? 7.341 8.140 -68.598 1.00 36.09 46 GLY C N 1
ATOM 4632 C CA . GLY B 1 46 ? 7.583 7.168 -69.685 1.00 41.70 46 GLY C CA 1
ATOM 4633 C C . GLY B 1 46 ? 8.477 6.027 -69.233 1.00 41.30 46 GLY C C 1
ATOM 4634 O O . GLY B 1 46 ? 8.695 5.117 -70.034 1.00 44.76 46 GLY C O 1
ATOM 4635 N N . GLU B 1 47 ? 8.958 6.043 -67.990 1.00 35.70 47 GLU C N 1
ATOM 4636 C CA . GLU B 1 47 ? 9.858 4.986 -67.459 1.00 37.67 47 GLU C CA 1
ATOM 4637 C C . GLU B 1 47 ? 9.050 3.911 -66.722 1.00 38.58 47 GLU C C 1
ATOM 4638 O O . GLU B 1 47 ? 7.837 4.127 -66.464 1.00 35.76 47 GLU C O 1
ATOM 4644 N N . ALA B 1 48 ? 9.713 2.793 -66.396 1.00 38.05 48 ALA C N 1
ATOM 4645 C CA . ALA B 1 48 ? 9.097 1.588 -65.788 1.00 43.76 48 ALA C CA 1
ATOM 4646 C C . ALA B 1 48 ? 8.478 1.954 -64.429 1.00 38.89 48 ALA C C 1
ATOM 4647 O O . ALA B 1 48 ? 7.359 1.475 -64.134 1.00 37.04 48 ALA C O 1
ATOM 4649 N N . GLU B 1 49 ? 9.154 2.828 -63.685 1.00 38.51 49 GLU C N 1
ATOM 4650 C CA . GLU B 1 49 ? 8.817 3.199 -62.281 1.00 39.39 49 GLU C CA 1
ATOM 4651 C C . GLU B 1 49 ? 7.774 4.324 -62.250 1.00 36.98 49 GLU C C 1
ATOM 4652 O O . GLU B 1 49 ? 7.401 4.747 -61.126 1.00 33.30 49 GLU C O 1
ATOM 4658 N N . GLU B 1 50 ? 7.275 4.768 -63.409 1.00 32.28 50 GLU C N 1
ATOM 4659 C CA . GLU B 1 50 ? 6.198 5.794 -63.460 1.00 32.40 50 GLU C CA 1
ATOM 4660 C C . GLU B 1 50 ? 4.996 5.286 -62.654 1.00 35.84 50 GLU C C 1
ATOM 4661 O O . GLU B 1 50 ? 4.632 4.123 -62.807 1.00 29.86 50 GLU C O 1
ATOM 4667 N N . ARG B 1 51 ? 4.377 6.152 -61.850 1.00 29.71 51 ARG C N 1
ATOM 4668 C CA . ARG B 1 51 ? 3.233 5.766 -60.987 1.00 30.44 51 ARG C CA 1
ATOM 4669 C C . ARG B 1 51 ? 1.956 5.794 -61.826 1.00 29.63 51 ARG C C 1
ATOM 4670 O O . ARG B 1 51 ? 1.581 6.873 -62.288 1.00 29.75 51 ARG C O 1
ATOM 4678 N N . LEU B 1 52 ? 1.281 4.658 -61.971 1.00 30.79 52 LEU C N 1
ATOM 4679 C CA . LEU B 1 52 ? 0.089 4.513 -62.845 1.00 31.15 52 LEU C CA 1
ATOM 4680 C C . LEU B 1 52 ? -1.063 3.946 -62.022 1.00 32.72 52 LEU C C 1
ATOM 4681 O O . LEU B 1 52 ? -0.796 3.096 -61.139 1.00 39.10 52 LEU C O 1
ATOM 4686 N N . ALA B 1 53 ? -2.294 4.333 -62.357 1.00 30.06 53 ALA C N 1
ATOM 4687 C CA . ALA B 1 53 ? -3.532 3.807 -61.746 1.00 31.24 53 ALA C CA 1
ATOM 4688 C C . ALA B 1 53 ? -3.964 2.541 -62.486 1.00 35.83 53 ALA C C 1
ATOM 4689 O O . ALA B 1 53 ? -3.797 2.494 -63.707 1.00 35.96 53 ALA C O 1
ATOM 4691 N N . SER B 1 54 ? -4.518 1.572 -61.760 1.00 33.90 54 SER C N 1
ATOM 4692 C CA . SER B 1 54 ? -5.207 0.373 -62.306 1.00 34.79 54 SER C CA 1
ATOM 4693 C C . SER B 1 54 ? -6.619 0.754 -62.750 1.00 34.47 54 SER C C 1
ATOM 4694 O O . SER B 1 54 ? -7.145 0.088 -63.640 1.00 34.09 54 SER C O 1
ATOM 4697 N N . ALA B 1 55 ? -7.221 1.762 -62.118 1.00 29.61 55 ALA C N 1
ATOM 4698 C CA . ALA B 1 55 ? -8.629 2.177 -62.310 1.00 29.40 55 ALA C CA 1
ATOM 4699 C C . ALA B 1 55 ? -8.892 3.454 -61.509 1.00 30.49 55 ALA C C 1
ATOM 4700 O O . ALA B 1 55 ? -8.020 3.845 -60.713 1.00 27.21 55 ALA C O 1
ATOM 4702 N N . ALA B 1 56 ? -10.074 4.049 -61.670 1.00 28.84 56 ALA C N 1
ATOM 4703 C CA . ALA B 1 56 ? -10.522 5.202 -60.850 1.00 29.69 56 ALA C CA 1
ATOM 4704 C C . ALA B 1 56 ? -12.010 5.064 -60.572 1.00 31.33 56 ALA C C 1
ATOM 4705 O O . ALA B 1 56 ? -12.733 4.424 -61.377 1.00 32.55 56 ALA C O 1
ATOM 4707 N N . VAL B 1 57 ? -12.430 5.538 -59.406 1.00 30.74 57 VAL C N 1
ATOM 4708 C CA . VAL B 1 57 ? -13.851 5.504 -58.968 1.00 29.53 57 VAL C CA 1
ATOM 4709 C C . VAL B 1 57 ? -14.163 6.902 -58.409 1.00 32.35 57 VAL C C 1
ATOM 4710 O O . VAL B 1 57 ? -13.339 7.443 -57.631 1.00 27.26 57 VAL C O 1
ATOM 4714 N N . ALA B 1 58 ? -15.297 7.473 -58.808 1.00 32.28 58 ALA C N 1
ATOM 4715 C CA . ALA B 1 58 ? -15.684 8.878 -58.530 1.00 31.84 58 ALA C CA 1
ATOM 4716 C C . ALA B 1 58 ? -17.035 8.895 -57.823 1.00 34.12 58 ALA C C 1
ATOM 4717 O O . ALA B 1 58 ? -18.080 8.958 -58.465 1.00 33.55 58 ALA C O 1
ATOM 4719 N N . PRO B 1 59 ? -17.067 8.755 -56.476 1.00 32.54 59 PRO C N 1
ATOM 4720 C CA . PRO B 1 59 ? -18.324 8.727 -55.746 1.00 33.42 59 PRO C CA 1
ATOM 4721 C C . PRO B 1 59 ? -18.974 10.100 -55.627 1.00 33.44 59 PRO C C 1
ATOM 4722 O O . PRO B 1 59 ? -18.313 11.108 -55.749 1.00 36.54 59 PRO C O 1
ATOM 4726 N N . ASP B 1 60 ? -20.270 10.085 -55.363 1.00 37.44 60 ASP C N 1
ATOM 4727 C CA . ASP B 1 60 ? -21.093 11.311 -55.257 1.00 34.83 60 ASP C CA 1
ATOM 4728 C C . ASP B 1 60 ? -21.248 11.722 -53.783 1.00 32.97 60 ASP C C 1
ATOM 4729 O O . ASP B 1 60 ? -21.515 12.896 -53.552 1.00 30.96 60 ASP C O 1
ATOM 4734 N N . THR B 1 61 ? -21.154 10.780 -52.840 1.00 33.47 61 THR C N 1
ATOM 4735 C CA . THR B 1 61 ? -21.470 11.007 -51.405 1.00 34.89 61 THR C CA 1
ATOM 4736 C C . THR B 1 61 ? -20.464 10.310 -50.484 1.00 32.93 61 THR C C 1
ATOM 4737 O O . THR B 1 61 ? -19.865 9.278 -50.887 1.00 31.44 61 THR C O 1
ATOM 4741 N N . SER B 1 62 ? -20.376 10.798 -49.244 1.00 34.28 62 SER C N 1
ATOM 4742 C CA . SER B 1 62 ? -19.559 10.170 -48.174 1.00 33.68 62 SER C CA 1
ATOM 4743 C C . SER B 1 62 ? -20.060 8.740 -47.907 1.00 30.41 62 SER C C 1
ATOM 4744 O O . SER B 1 62 ? -19.222 7.849 -47.643 1.00 32.17 62 SER C O 1
ATOM 4747 N N . GLU B 1 63 ? -21.368 8.522 -48.006 1.00 30.57 63 GLU C N 1
ATOM 4748 C CA . GLU B 1 63 ? -22.007 7.185 -47.865 1.00 31.84 63 GLU C CA 1
ATOM 4749 C C . GLU B 1 63 ? -21.467 6.234 -48.936 1.00 28.73 63 GLU C C 1
ATOM 4750 O O . GLU B 1 63 ? -21.129 5.097 -48.606 1.00 32.13 63 GLU C O 1
ATOM 4756 N N . GLN B 1 64 ? -21.323 6.701 -50.171 1.00 30.06 64 GLN C N 1
ATOM 4757 C CA . GLN B 1 64 ? -20.712 5.894 -51.265 1.00 30.99 64 GLN C CA 1
ATOM 4758 C C . GLN B 1 64 ? -19.241 5.653 -50.959 1.00 29.11 64 GLN C C 1
ATOM 4759 O O . GLN B 1 64 ? -18.767 4.536 -51.143 1.00 30.86 64 GLN C O 1
ATOM 4765 N N . VAL B 1 65 ? -18.535 6.674 -50.493 1.00 29.70 65 VAL C N 1
ATOM 4766 C CA . VAL B 1 65 ? -17.127 6.502 -50.031 1.00 27.02 65 VAL C CA 1
ATOM 4767 C C . VAL B 1 65 ? -17.055 5.353 -49.030 1.00 26.56 65 VAL C C 1
ATOM 4768 O O . VAL B 1 65 ? -16.172 4.507 -49.177 1.00 29.30 65 VAL C O 1
ATOM 4772 N N . GLN B 1 66 ? -17.916 5.340 -48.010 1.00 26.68 66 GLN C N 1
ATOM 4773 C CA . GLN B 1 66 ? -17.952 4.243 -47.001 1.00 27.36 66 GLN C CA 1
ATOM 4774 C C . GLN B 1 66 ? -18.079 2.868 -47.666 1.00 29.44 66 GLN C C 1
ATOM 4775 O O . GLN B 1 66 ? -17.333 1.914 -47.271 1.00 30.81 66 GLN C O 1
ATOM 4781 N N . GLU B 1 67 ? -18.967 2.750 -48.653 1.00 33.00 67 GLU C N 1
ATOM 4782 C CA . GLU B 1 67 ? -19.240 1.460 -49.331 1.00 33.75 67 GLU C CA 1
ATOM 4783 C C . GLU B 1 67 ? -18.028 1.067 -50.197 1.00 33.10 67 GLU C C 1
ATOM 4784 O O . GLU B 1 67 ? -17.650 -0.134 -50.188 1.00 37.41 67 GLU C O 1
ATOM 4790 N N . ILE B 1 68 ? -17.345 2.031 -50.820 1.00 30.13 68 ILE C N 1
ATOM 4791 C CA . ILE B 1 68 ? -16.153 1.746 -51.673 1.00 30.55 68 ILE C CA 1
ATOM 4792 C C . ILE B 1 68 ? -15.027 1.243 -50.778 1.00 31.50 68 ILE C C 1
ATOM 4793 O O . ILE B 1 68 ? -14.357 0.271 -51.158 1.00 35.45 68 ILE C O 1
ATOM 4798 N N . ALA B 1 69 ? -14.851 1.844 -49.596 1.00 32.26 69 ALA C N 1
ATOM 4799 C CA . ALA B 1 69 ? -13.829 1.425 -48.613 1.00 31.42 69 ALA C CA 1
ATOM 4800 C C . ALA B 1 69 ? -14.140 -0.003 -48.147 1.00 30.70 69 ALA C C 1
ATOM 4801 O O . ALA B 1 69 ? -13.245 -0.826 -48.138 1.00 31.98 69 ALA C O 1
ATOM 4803 N N . ARG B 1 70 ? -15.379 -0.274 -47.756 1.00 37.07 70 ARG C N 1
ATOM 4804 C CA . ARG B 1 70 ? -15.835 -1.639 -47.368 1.00 40.15 70 ARG C CA 1
ATOM 4805 C C . ARG B 1 70 ? -15.397 -2.659 -48.426 1.00 37.98 70 ARG C C 1
ATOM 4806 O O . ARG B 1 70 ? -14.774 -3.690 -48.048 1.00 37.49 70 ARG C O 1
ATOM 4814 N N . ILE B 1 71 ? -15.665 -2.356 -49.703 1.00 38.45 71 ILE C N 1
ATOM 4815 C CA . ILE B 1 71 ? -15.426 -3.291 -50.845 1.00 35.53 71 ILE C CA 1
ATOM 4816 C C . ILE B 1 71 ? -13.921 -3.441 -51.046 1.00 35.11 71 ILE C C 1
ATOM 4817 O O . ILE B 1 71 ? -13.456 -4.592 -51.132 1.00 30.79 71 ILE C O 1
ATOM 4822 N N . ALA B 1 72 ? -13.185 -2.330 -51.128 1.00 30.76 72 ALA C N 1
ATOM 4823 C CA . ALA B 1 72 ? -11.711 -2.349 -51.257 1.00 30.49 72 ALA C CA 1
ATOM 4824 C C . ALA B 1 72 ? -11.114 -3.180 -50.117 1.00 28.42 72 ALA C C 1
ATOM 4825 O O . ALA B 1 72 ? -10.194 -3.952 -50.362 1.00 30.76 72 ALA C O 1
ATOM 4827 N N . ASN B 1 73 ? -11.577 -2.959 -48.890 1.00 31.58 73 ASN C N 1
ATOM 4828 C CA . ASN B 1 73 ? -11.053 -3.672 -47.699 1.00 33.08 73 ASN C CA 1
ATOM 4829 C C . ASN B 1 73 ? -11.249 -5.182 -47.921 1.00 33.01 73 ASN C C 1
ATOM 4830 O O . ASN B 1 73 ? -10.289 -5.928 -47.778 1.00 35.54 73 ASN C O 1
ATOM 4835 N N . GLN B 1 74 ? -12.453 -5.609 -48.290 1.00 37.05 74 GLN C N 1
ATOM 4836 C CA . GLN B 1 74 ? -12.811 -7.049 -48.446 1.00 43.00 74 GLN C CA 1
ATOM 4837 C C . GLN B 1 74 ? -11.888 -7.695 -49.494 1.00 44.38 74 GLN C C 1
ATOM 4838 O O . GLN B 1 74 ? -11.309 -8.769 -49.203 1.00 41.19 74 GLN C O 1
ATOM 4844 N N . TYR B 1 75 ? -11.677 -7.025 -50.636 1.00 41.18 75 TYR C N 1
ATOM 4845 C CA . TYR B 1 75 ? -10.917 -7.575 -51.789 1.00 39.93 75 TYR C CA 1
ATOM 4846 C C . TYR B 1 75 ? -9.435 -7.188 -51.704 1.00 42.72 75 TYR C C 1
ATOM 4847 O O . TYR B 1 75 ? -8.663 -7.593 -52.595 1.00 38.23 75 TYR C O 1
ATOM 4856 N N . SER B 1 76 ? -9.034 -6.447 -50.661 1.00 40.55 76 SER C N 1
ATOM 4857 C CA . SER B 1 76 ? -7.651 -5.926 -50.486 1.00 42.19 76 SER C CA 1
ATOM 4858 C C . SER B 1 76 ? -7.199 -5.102 -51.711 1.00 36.14 76 SER C C 1
ATOM 4859 O O . SER B 1 76 ? -5.995 -5.153 -52.064 1.00 37.82 76 SER C O 1
ATOM 4862 N N . ILE B 1 77 ? -8.101 -4.312 -52.293 1.00 30.84 77 ILE C N 1
ATOM 4863 C CA . ILE B 1 77 ? -7.782 -3.354 -53.404 1.00 33.84 77 ILE C CA 1
ATOM 4864 C C . ILE B 1 77 ? -7.095 -2.093 -52.861 1.00 30.97 77 ILE C C 1
ATOM 4865 O O . ILE B 1 77 ? -7.695 -1.334 -52.116 1.00 28.68 77 ILE C O 1
ATOM 4870 N N . PRO B 1 78 ? -5.851 -1.759 -53.278 1.00 32.46 78 PRO C N 1
ATOM 4871 C CA . PRO B 1 78 ? -5.237 -0.492 -52.881 1.00 33.29 78 PRO C CA 1
ATOM 4872 C C . PRO B 1 78 ? -5.997 0.698 -53.493 1.00 32.47 78 PRO C C 1
ATOM 4873 O O . PRO B 1 78 ? -6.288 0.679 -54.684 1.00 29.05 78 PRO C O 1
ATOM 4877 N N . LEU B 1 79 ? -6.342 1.665 -52.637 1.00 29.88 79 LEU C N 1
ATOM 4878 C CA . LEU B 1 79 ? -7.115 2.899 -52.952 1.00 29.92 79 LEU C CA 1
ATOM 4879 C C . LEU B 1 79 ? -6.231 4.120 -52.718 1.00 29.45 79 LEU C C 1
ATOM 4880 O O . LEU B 1 79 ? -5.760 4.292 -51.578 1.00 35.63 79 LEU C O 1
ATOM 4885 N N . TYR B 1 80 ? -6.166 5.030 -53.674 1.00 27.19 80 TYR C N 1
ATOM 4886 C CA . TYR B 1 80 ? -5.431 6.309 -53.530 1.00 27.90 80 TYR C CA 1
ATOM 4887 C C . TYR B 1 80 ? -6.421 7.460 -53.623 1.00 25.05 80 TYR C C 1
ATOM 4888 O O . TYR B 1 80 ? -6.918 7.716 -54.720 1.00 26.93 80 TYR C O 1
ATOM 4897 N N . THR B 1 81 ? -6.747 8.073 -52.487 1.00 25.12 81 THR C N 1
ATOM 4898 C CA . THR B 1 81 ? -7.744 9.166 -52.415 1.00 25.56 81 THR C CA 1
ATOM 4899 C C . THR B 1 81 ? -7.126 10.481 -52.910 1.00 25.80 81 THR C C 1
ATOM 4900 O O . THR B 1 81 ? -6.033 10.899 -52.400 1.00 25.17 81 THR C O 1
ATOM 4904 N N . ILE B 1 82 ? -7.801 11.140 -53.860 1.00 26.76 82 ILE C N 1
ATOM 4905 C CA . ILE B 1 82 ? -7.525 12.560 -54.242 1.00 24.76 82 ILE C CA 1
ATOM 4906 C C . ILE B 1 82 ? -8.813 13.356 -54.056 1.00 25.73 82 ILE C C 1
ATOM 4907 O O . ILE B 1 82 ? -9.891 12.754 -54.105 1.00 25.30 82 ILE C O 1
ATOM 4912 N N . SER B 1 83 ? -8.692 14.677 -53.904 1.00 27.80 83 SER C N 1
ATOM 4913 C CA . SER B 1 83 ? -9.830 15.616 -53.768 1.00 28.01 83 SER C CA 1
ATOM 4914 C C . SER B 1 83 ? -10.120 16.220 -55.148 1.00 28.23 83 SER C C 1
ATOM 4915 O O . SER B 1 83 ? -11.227 15.997 -55.655 1.00 30.34 83 SER C O 1
ATOM 4918 N N . THR B 1 84 ? -9.193 16.994 -55.714 1.00 27.66 84 THR C N 1
ATOM 4919 C CA . THR B 1 84 ? -9.308 17.510 -57.112 1.00 30.16 84 THR C CA 1
ATOM 4920 C C . THR B 1 84 ? -8.125 17.029 -57.963 1.00 29.32 84 THR C C 1
ATOM 4921 O O . THR B 1 84 ? -8.197 17.177 -59.167 1.00 28.70 84 THR C O 1
ATOM 4925 N N . GLY B 1 85 ? -7.085 16.463 -57.372 1.00 29.31 85 GLY C N 1
ATOM 4926 C CA . GLY B 1 85 ? -6.022 15.787 -58.140 1.00 31.63 85 GLY C CA 1
ATOM 4927 C C . GLY B 1 85 ? -5.079 16.749 -58.846 1.00 31.57 85 GLY C C 1
ATOM 4928 O O . GLY B 1 85 ? -4.408 16.281 -59.796 1.00 27.81 85 GLY C O 1
ATOM 4929 N N . LYS B 1 86 ? -4.998 18.019 -58.409 1.00 28.03 86 LYS C N 1
ATOM 4930 C CA . LYS B 1 86 ? -4.199 19.071 -59.098 1.00 27.40 86 LYS C CA 1
ATOM 4931 C C . LYS B 1 86 ? -2.848 19.255 -58.420 1.00 26.51 86 LYS C C 1
ATOM 4932 O O . LYS B 1 86 ? -2.313 20.367 -58.488 1.00 26.87 86 LYS C O 1
ATOM 4938 N N . ASN B 1 87 ? -2.273 18.196 -57.846 1.00 24.87 87 ASN C N 1
ATOM 4939 C CA . ASN B 1 87 ? -1.088 18.321 -56.973 1.00 22.99 87 ASN C CA 1
ATOM 4940 C C . ASN B 1 87 ? 0.170 18.360 -57.853 1.00 26.20 87 ASN C C 1
ATOM 4941 O O . ASN B 1 87 ? 1.187 17.704 -57.503 1.00 23.14 87 ASN C O 1
ATOM 4946 N N . LEU B 1 88 ? 0.164 19.195 -58.899 1.00 27.34 88 LEU C N 1
ATOM 4947 C CA . LEU B 1 88 ? 1.328 19.353 -59.812 1.00 29.11 88 LEU C CA 1
ATOM 4948 C C . LEU B 1 88 ? 2.540 19.822 -59.007 1.00 28.18 88 LEU C C 1
ATOM 4949 O O . LEU B 1 88 ? 2.398 20.745 -58.177 1.00 31.00 88 LEU C O 1
ATOM 4954 N N . GLY B 1 89 ? 3.687 19.206 -59.259 1.00 26.68 89 GLY C N 1
ATOM 4955 C CA . GLY B 1 89 ? 4.935 19.455 -58.535 1.00 27.27 89 GLY C CA 1
ATOM 4956 C C . GLY B 1 89 ? 5.114 18.446 -57.407 1.00 27.58 89 GLY C C 1
ATOM 4957 O O . GLY B 1 89 ? 6.265 18.263 -56.936 1.00 28.85 89 GLY C O 1
ATOM 4958 N N . TYR B 1 90 ? 4.030 17.801 -56.977 1.00 25.37 90 TYR C N 1
ATOM 4959 C CA . TYR B 1 90 ? 4.064 16.912 -55.793 1.00 25.45 90 TYR C CA 1
ATOM 4960 C C . TYR B 1 90 ? 3.402 15.571 -56.079 1.00 26.25 90 TYR C C 1
ATOM 4961 O O . TYR B 1 90 ? 3.078 14.872 -55.096 1.00 24.12 90 TYR C O 1
ATOM 4970 N N . GLY B 1 91 ? 3.198 15.222 -57.350 1.00 25.21 91 GLY C N 1
ATOM 4971 C CA . GLY B 1 91 ? 2.669 13.893 -57.705 1.00 27.17 91 GLY C CA 1
ATOM 4972 C C . GLY B 1 91 ? 1.453 13.935 -58.601 1.00 26.60 91 GLY C C 1
ATOM 4973 O O . GLY B 1 91 ? 1.034 12.860 -59.041 1.00 26.41 91 GLY C O 1
ATOM 4974 N N . GLY B 1 92 ? 0.891 15.113 -58.859 1.00 27.09 92 GLY C N 1
ATOM 4975 C CA . GLY B 1 92 ? -0.252 15.253 -59.773 1.00 25.27 92 GLY C CA 1
ATOM 4976 C C . GLY B 1 92 ? -1.402 14.419 -59.275 1.00 27.21 92 GLY C C 1
ATOM 4977 O O . GLY B 1 92 ? -1.586 14.354 -58.036 1.00 30.79 92 GLY C O 1
ATOM 4978 N N . SER B 1 93 ? -2.148 13.791 -60.186 1.00 27.75 93 SER C N 1
ATOM 4979 C CA . SER B 1 93 ? -3.320 12.933 -59.878 1.00 27.86 93 SER C CA 1
ATOM 4980 C C . SER B 1 93 ? -2.912 11.461 -59.716 1.00 27.51 93 SER C C 1
ATOM 4981 O O . SER B 1 93 ? -3.786 10.632 -59.555 1.00 28.22 93 SER C O 1
ATOM 4984 N N . ALA B 1 94 ? -1.628 11.131 -59.762 1.00 26.23 94 ALA C N 1
ATOM 4985 C CA . ALA B 1 94 ? -1.166 9.724 -59.791 1.00 27.33 94 ALA C CA 1
ATOM 4986 C C . ALA B 1 94 ? -0.961 9.174 -58.374 1.00 27.59 94 ALA C C 1
ATOM 4987 O O . ALA B 1 94 ? -0.555 9.890 -57.451 1.00 26.12 94 ALA C O 1
ATOM 4989 N N . PRO B 1 95 ? -1.155 7.850 -58.196 1.00 27.52 95 PRO C N 1
ATOM 4990 C CA . PRO B 1 95 ? -0.927 7.206 -56.898 1.00 26.49 95 PRO C CA 1
ATOM 4991 C C . PRO B 1 95 ? 0.560 7.126 -56.535 1.00 27.04 95 PRO C C 1
ATOM 4992 O O . PRO B 1 95 ? 1.365 7.365 -57.359 1.00 24.79 95 PRO C O 1
ATOM 4996 N N . THR B 1 96 ? 0.869 6.841 -55.268 1.00 26.02 96 THR C N 1
ATOM 4997 C CA . THR B 1 96 ? 2.243 6.641 -54.742 1.00 26.64 96 THR C CA 1
ATOM 4998 C C . THR B 1 96 ? 2.682 5.198 -55.047 1.00 30.07 96 THR C C 1
ATOM 4999 O O . THR B 1 96 ? 3.894 4.911 -54.993 1.00 33.10 96 THR C O 1
ATOM 5003 N N . TYR B 1 97 ? 1.723 4.315 -55.283 1.00 31.07 97 TYR C N 1
ATOM 5004 C CA . TYR B 1 97 ? 1.928 2.859 -55.523 1.00 31.25 97 TYR C CA 1
ATOM 5005 C C . TYR B 1 97 ? 1.223 2.476 -56.828 1.00 30.10 97 TYR C C 1
ATOM 5006 O O . TYR B 1 97 ? -0.030 2.508 -56.927 1.00 27.99 97 TYR C O 1
ATOM 5015 N N . SER B 1 98 ? 2.037 2.184 -57.831 1.00 34.94 98 SER C N 1
ATOM 5016 C CA . SER B 1 98 ? 1.581 1.887 -59.211 1.00 32.34 98 SER C CA 1
ATOM 5017 C C . SER B 1 98 ? 0.662 0.672 -59.130 1.00 30.36 98 SER C C 1
ATOM 5018 O O . SER B 1 98 ? 1.029 -0.297 -58.429 1.00 32.21 98 SER C O 1
ATOM 5021 N N . GLY B 1 99 ? -0.545 0.783 -59.681 1.00 29.06 99 GLY C N 1
ATOM 5022 C CA . GLY B 1 99 ? -1.587 -0.254 -59.621 1.00 32.35 99 GLY C CA 1
ATOM 5023 C C . GLY B 1 99 ? -2.712 0.094 -58.665 1.00 30.41 99 GLY C C 1
ATOM 5024 O O . GLY B 1 99 ? -3.720 -0.663 -58.665 1.00 34.44 99 GLY C O 1
ATOM 5025 N N . SER B 1 100 ? -2.561 1.137 -57.834 1.00 27.19 100 SER C N 1
ATOM 5026 C CA . SER B 1 100 ? -3.643 1.580 -56.920 1.00 27.27 100 SER C CA 1
ATOM 5027 C C . SER B 1 100 ? -4.808 2.055 -57.770 1.00 26.53 100 SER C C 1
ATOM 5028 O O . SER B 1 100 ? -4.582 2.579 -58.913 1.00 25.22 100 SER C O 1
ATOM 5031 N N . VAL B 1 101 ? -6.006 1.812 -57.260 1.00 27.38 101 VAL C N 1
ATOM 5032 C CA . VAL B 1 101 ? -7.244 2.463 -57.754 1.00 29.07 101 VAL C CA 1
ATOM 5033 C C . VAL B 1 101 ? -7.328 3.887 -57.180 1.00 31.92 101 VAL C C 1
ATOM 5034 O O . VAL B 1 101 ? -7.284 4.037 -55.939 1.00 27.73 101 VAL C O 1
ATOM 5038 N N . VAL B 1 102 ? -7.495 4.891 -58.042 1.00 27.95 102 VAL C N 1
ATOM 5039 C CA . VAL B 1 102 ? -7.679 6.285 -57.562 1.00 27.78 102 VAL C CA 1
ATOM 5040 C C . VAL B 1 102 ? -9.121 6.425 -57.096 1.00 29.43 102 VAL C C 1
ATOM 5041 O O . VAL B 1 102 ? -10.039 6.132 -57.864 1.00 29.95 102 VAL C O 1
ATOM 5045 N N . LEU B 1 103 ? -9.310 6.841 -55.842 1.00 27.36 103 LEU C N 1
ATOM 5046 C CA . LEU B 1 103 ? -10.627 7.281 -55.354 1.00 27.46 103 LEU C CA 1
ATOM 5047 C C . LEU B 1 103 ? -10.679 8.807 -55.548 1.00 25.79 103 LEU C C 1
ATOM 5048 O O . LEU B 1 103 ? -10.016 9.586 -54.801 1.00 24.33 103 LEU C O 1
ATOM 5053 N N . ASP B 1 104 ? -11.407 9.226 -56.574 1.00 27.76 104 ASP C N 1
ATOM 5054 C CA . ASP B 1 104 ? -11.492 10.626 -57.048 1.00 27.18 104 ASP C CA 1
ATOM 5055 C C . ASP B 1 104 ? -12.739 11.255 -56.435 1.00 26.06 104 ASP C C 1
ATOM 5056 O O . ASP B 1 104 ? -13.849 10.839 -56.810 1.00 26.46 104 ASP C O 1
ATOM 5061 N N . LEU B 1 105 ? -12.559 12.200 -55.496 1.00 25.50 105 LEU C N 1
ATOM 5062 C CA . LEU B 1 105 ? -13.677 12.805 -54.727 1.00 24.88 105 LEU C CA 1
ATOM 5063 C C . LEU B 1 105 ? -14.159 14.106 -55.368 1.00 27.26 105 LEU C C 1
ATOM 5064 O O . LEU B 1 105 ? -14.942 14.810 -54.711 1.00 25.47 105 LEU C O 1
ATOM 5069 N N . LYS B 1 106 ? -13.810 14.378 -56.631 1.00 27.26 106 LYS C N 1
ATOM 5070 C CA . LYS B 1 106 ? -14.074 15.688 -57.267 1.00 29.49 106 LYS C CA 1
ATOM 5071 C C . LYS B 1 106 ? -15.588 15.921 -57.367 1.00 29.89 106 LYS C C 1
ATOM 5072 O O . LYS B 1 106 ? -15.976 17.085 -57.407 1.00 29.10 106 LYS C O 1
ATOM 5078 N N . ARG B 1 107 ? -16.427 14.880 -57.359 1.00 30.18 107 ARG C N 1
ATOM 5079 C CA . ARG B 1 107 ? -17.906 15.104 -57.445 1.00 31.21 107 ARG C CA 1
ATOM 5080 C C . ARG B 1 107 ? -18.454 15.533 -56.076 1.00 33.14 107 ARG C C 1
ATOM 5081 O O . ARG B 1 107 ? -19.543 16.124 -56.037 1.00 29.57 107 ARG C O 1
ATOM 5089 N N . MET B 1 108 ? -17.764 15.224 -54.972 1.00 31.55 108 MET C N 1
ATOM 5090 C CA . MET B 1 108 ? -18.254 15.638 -53.628 1.00 30.95 108 MET C CA 1
ATOM 5091 C C . MET B 1 108 ? -17.847 17.091 -53.413 1.00 28.72 108 MET C C 1
ATOM 5092 O O . MET B 1 108 ? -16.833 17.339 -52.734 1.00 25.50 108 MET C O 1
ATOM 5097 N N . ASN B 1 109 ? -18.576 18.017 -54.045 1.00 28.20 109 ASN C N 1
ATOM 5098 C CA . ASN B 1 109 ? -18.201 19.445 -54.121 1.00 28.44 109 ASN C CA 1
ATOM 5099 C C . ASN B 1 109 ? -19.239 20.325 -53.401 1.00 28.33 109 ASN C C 1
ATOM 5100 O O . ASN B 1 109 ? -19.430 21.495 -53.808 1.00 28.33 109 ASN C O 1
ATOM 5105 N N . ARG B 1 110 ? -19.833 19.828 -52.321 1.00 28.18 110 ARG C N 1
ATOM 5106 C CA . ARG B 1 110 ? -20.860 20.571 -51.542 1.00 33.18 110 ARG C CA 1
ATOM 5107 C C . ARG B 1 110 ? -20.179 21.485 -50.519 1.00 31.07 110 ARG C C 1
ATOM 5108 O O . ARG B 1 110 ? -19.234 21.013 -49.830 1.00 31.77 110 ARG C O 1
ATOM 5116 N N . ILE B 1 111 ? -20.623 22.743 -50.491 1.00 31.16 111 ILE C N 1
ATOM 5117 C CA . ILE B 1 111 ? -20.375 23.752 -49.424 1.00 34.71 111 ILE C CA 1
ATOM 5118 C C . ILE B 1 111 ? -21.425 23.489 -48.340 1.00 37.16 111 ILE C C 1
ATOM 5119 O O . ILE B 1 111 ? -22.603 23.820 -48.535 1.00 38.12 111 ILE C O 1
ATOM 5124 N N . ILE B 1 112 ? -20.994 22.827 -47.265 1.00 31.92 112 ILE C N 1
ATOM 5125 C CA . ILE B 1 112 ? -21.851 22.303 -46.173 1.00 32.95 112 ILE C CA 1
ATOM 5126 C C . ILE B 1 112 ? -22.300 23.467 -45.295 1.00 34.92 112 ILE C C 1
ATOM 5127 O O . ILE B 1 112 ? -23.478 23.460 -44.929 1.00 35.88 112 ILE C O 1
ATOM 5132 N N . GLU B 1 113 ? -21.412 24.425 -44.985 1.00 34.81 113 GLU C N 1
ATOM 5133 C CA . GLU B 1 113 ? -21.761 25.606 -44.147 1.00 32.76 113 GLU C CA 1
ATOM 5134 C C . GLU B 1 113 ? -20.787 26.733 -44.435 1.00 33.23 113 GLU C C 1
ATOM 5135 O O . GLU B 1 113 ? -19.554 26.437 -44.619 1.00 27.28 113 GLU C O 1
ATOM 5141 N N . VAL B 1 114 ? -21.319 27.954 -44.516 1.00 29.45 114 VAL C N 1
ATOM 5142 C CA . VAL B 1 114 ? -20.547 29.223 -44.432 1.00 31.78 114 VAL C CA 1
ATOM 5143 C C . VAL B 1 114 ? -21.181 30.112 -43.363 1.00 31.26 114 VAL C C 1
ATOM 5144 O O . VAL B 1 114 ? -22.375 30.403 -43.445 1.00 31.10 114 VAL C O 1
ATOM 5148 N N . ASN B 1 115 ? -20.413 30.476 -42.340 1.00 29.34 115 ASN C N 1
ATOM 5149 C CA . ASN B 1 115 ? -20.896 31.364 -41.252 1.00 29.44 115 ASN C CA 1
ATOM 5150 C C . ASN B 1 115 ? -20.147 32.695 -41.340 1.00 30.69 115 ASN C C 1
ATOM 5151 O O . ASN B 1 115 ? -18.917 32.714 -41.034 1.00 27.98 115 ASN C O 1
ATOM 5156 N N . GLU B 1 116 ? -20.834 33.766 -41.745 1.00 29.03 116 GLU C N 1
ATOM 5157 C CA . GLU B 1 116 ? -20.237 35.126 -41.924 1.00 32.95 116 GLU C CA 1
ATOM 5158 C C . GLU B 1 116 ? -19.804 35.706 -40.578 1.00 30.68 116 GLU C C 1
ATOM 5159 O O . GLU B 1 116 ? -18.682 36.198 -40.497 1.00 30.41 116 GLU C O 1
ATOM 5165 N N . LYS B 1 117 ? -20.662 35.672 -39.558 1.00 29.34 117 LYS C N 1
ATOM 5166 C CA . LYS B 1 117 ? -20.356 36.348 -38.260 1.00 31.00 117 LYS C CA 1
ATOM 5167 C C . LYS B 1 117 ? -19.203 35.638 -37.547 1.00 28.00 117 LYS C C 1
ATOM 5168 O O . LYS B 1 117 ? -18.350 36.353 -36.947 1.00 28.81 117 LYS C O 1
ATOM 5174 N N . GLN B 1 118 ? -19.117 34.308 -37.646 1.00 28.06 118 GLN C N 1
ATOM 5175 C CA . GLN B 1 118 ? -18.044 33.520 -36.977 1.00 25.93 118 GLN C CA 1
ATOM 5176 C C . GLN B 1 118 ? -16.917 33.135 -37.949 1.00 27.01 118 GLN C C 1
ATOM 5177 O O . GLN B 1 118 ? -15.951 32.501 -37.483 1.00 22.46 118 GLN C O 1
ATOM 5183 N N . ALA B 1 119 ? -16.974 33.565 -39.213 1.00 27.41 119 ALA C N 1
ATOM 5184 C CA . ALA B 1 119 ? -15.826 33.504 -40.154 1.00 25.36 119 ALA C CA 1
ATOM 5185 C C . ALA B 1 119 ? -15.304 32.063 -40.278 1.00 26.27 119 ALA C C 1
ATOM 5186 O O . ALA B 1 119 ? -14.095 31.799 -40.088 1.00 24.50 119 ALA C O 1
ATOM 5188 N N . TYR B 1 120 ? -16.163 31.135 -40.672 1.00 23.60 120 TYR C N 1
ATOM 5189 C CA . TYR B 1 120 ? -15.753 29.746 -40.951 1.00 23.52 120 TYR C CA 1
ATOM 5190 C C . TYR B 1 120 ? -16.609 29.143 -42.052 1.00 24.68 120 TYR C C 1
ATOM 5191 O O . TYR B 1 120 ? -17.662 29.712 -42.426 1.00 26.29 120 TYR C O 1
ATOM 5200 N N . CYS B 1 121 ? -16.105 28.038 -42.597 1.00 24.26 121 CYS C N 1
ATOM 5201 C CA . CYS B 1 121 ? -16.865 27.186 -43.543 1.00 25.79 121 CYS C CA 1
ATOM 5202 C C . CYS B 1 121 ? -16.610 25.730 -43.215 1.00 26.87 121 CYS C C 1
ATOM 5203 O O . CYS B 1 121 ? -15.683 25.423 -42.466 1.00 25.77 121 CYS C O 1
ATOM 5206 N N . ILE B 1 122 ? -17.469 24.865 -43.732 1.00 26.95 122 ILE C N 1
ATOM 5207 C CA . ILE B 1 122 ? -17.258 23.404 -43.763 1.00 24.31 122 ILE C CA 1
ATOM 5208 C C . ILE B 1 122 ? -17.477 22.973 -45.211 1.00 24.88 122 ILE C C 1
ATOM 5209 O O . ILE B 1 122 ? -18.510 23.338 -45.795 1.00 26.06 122 ILE C O 1
ATOM 5214 N N . VAL B 1 123 ? -16.524 22.256 -45.784 1.00 25.36 123 VAL C N 1
ATOM 5215 C CA . VAL B 1 123 ? -16.525 21.938 -47.238 1.00 24.01 123 VAL C CA 1
ATOM 5216 C C . VAL B 1 123 ? -16.253 20.446 -47.432 1.00 25.12 123 VAL C C 1
ATOM 5217 O O . VAL B 1 123 ? -15.592 19.801 -46.571 1.00 21.89 123 VAL C O 1
ATOM 5221 N N . GLU B 1 124 ? -16.783 19.922 -48.529 1.00 23.22 124 GLU C N 1
ATOM 5222 C CA . GLU B 1 124 ? -16.416 18.599 -49.074 1.00 26.08 124 GLU C CA 1
ATOM 5223 C C . GLU B 1 124 ? -15.120 18.740 -49.880 1.00 23.88 124 GLU C C 1
ATOM 5224 O O . GLU B 1 124 ? -14.667 19.847 -50.171 1.00 24.75 124 GLU C O 1
ATOM 5230 N N . PRO B 1 125 ? -14.431 17.624 -50.187 1.00 24.91 125 PRO C N 1
ATOM 5231 C CA . PRO B 1 125 ? -13.123 17.661 -50.845 1.00 25.75 125 PRO C CA 1
ATOM 5232 C C . PRO B 1 125 ? -13.132 18.194 -52.279 1.00 27.60 125 PRO C C 1
ATOM 5233 O O . PRO B 1 125 ? -12.110 18.699 -52.699 1.00 27.98 125 PRO C O 1
ATOM 5237 N N . GLY B 1 126 ? -14.269 18.089 -52.975 1.00 25.87 126 GLY C N 1
ATOM 5238 C CA . GLY B 1 126 ? -14.390 18.563 -54.367 1.00 26.83 126 GLY C CA 1
ATOM 5239 C C . GLY B 1 126 ? -14.538 20.067 -54.476 1.00 24.26 126 GLY C C 1
ATOM 5240 O O . GLY B 1 126 ? -14.473 20.592 -55.615 1.00 24.44 126 GLY C O 1
ATOM 5241 N N . VAL B 1 127 ? -14.714 20.777 -53.355 1.00 24.99 127 VAL C N 1
ATOM 5242 C CA . VAL B 1 127 ? -14.859 22.258 -53.394 1.00 24.49 127 VAL C CA 1
ATOM 5243 C C . VAL B 1 127 ? -13.479 22.842 -53.699 1.00 24.18 127 VAL C C 1
ATOM 5244 O O . VAL B 1 127 ? -12.601 22.831 -52.828 1.00 25.40 127 VAL C O 1
ATOM 5248 N N . SER B 1 128 ? -13.328 23.374 -54.900 1.00 24.79 128 SER C N 1
ATOM 5249 C CA . SER B 1 128 ? -12.098 24.049 -55.358 1.00 24.99 128 SER C CA 1
ATOM 5250 C C . SER B 1 128 ? -12.081 25.456 -54.771 1.00 24.77 128 SER C C 1
ATOM 5251 O O . SER B 1 128 ? -13.174 26.004 -54.402 1.00 25.84 128 SER C O 1
ATOM 5254 N N . TYR B 1 129 ? -10.889 26.040 -54.715 1.00 23.80 129 TYR C N 1
ATOM 5255 C CA . TYR B 1 129 ? -10.707 27.470 -54.370 1.00 25.06 129 TYR C CA 1
ATOM 5256 C C . TYR B 1 129 ? -11.532 28.360 -55.318 1.00 28.30 129 TYR C C 1
ATOM 5257 O O . TYR B 1 129 ? -12.088 29.387 -54.851 1.00 26.84 129 TYR C O 1
ATOM 5266 N N . PHE B 1 130 ? -11.599 28.023 -56.612 1.00 28.38 130 PHE C N 1
ATOM 5267 C CA . PHE B 1 130 ? -12.387 28.816 -57.604 1.00 29.74 130 PHE C CA 1
ATOM 5268 C C . PHE B 1 130 ? -13.880 28.737 -57.246 1.00 28.24 130 PHE C C 1
ATOM 5269 O O . PHE B 1 130 ? -14.539 29.777 -57.276 1.00 28.06 130 PHE C O 1
ATOM 5277 N N . ASP B 1 131 ? -14.384 27.546 -56.927 1.00 27.97 131 ASP C N 1
ATOM 5278 C CA . ASP B 1 131 ? -15.793 27.326 -56.519 1.00 29.63 131 ASP C CA 1
ATOM 5279 C C . ASP B 1 131 ? -16.094 28.158 -55.262 1.00 31.80 131 ASP C C 1
ATOM 5280 O O . ASP B 1 131 ? -17.148 28.805 -55.199 1.00 32.42 131 ASP C O 1
ATOM 5285 N N . MET B 1 132 ? -15.233 28.082 -54.252 1.00 30.08 132 MET C N 1
ATOM 5286 C CA . MET B 1 132 ? -15.504 28.728 -52.950 1.00 29.67 132 MET C CA 1
ATOM 5287 C C . MET B 1 132 ? -15.400 30.247 -53.120 1.00 27.50 132 MET C C 1
ATOM 5288 O O . MET B 1 132 ? -16.227 30.962 -52.542 1.00 26.67 132 MET C O 1
ATOM 5293 N N . TYR B 1 133 ? -14.432 30.744 -53.891 1.00 27.42 133 TYR C N 1
ATOM 5294 C CA . TYR B 1 133 ? -14.258 32.196 -54.146 1.00 28.56 133 TYR C CA 1
ATOM 5295 C C . TYR B 1 133 ? -15.511 32.750 -54.846 1.00 29.07 133 TYR C C 1
ATOM 5296 O O . TYR B 1 133 ? -16.007 33.795 -54.449 1.00 26.02 133 TYR C O 1
ATOM 5305 N N . ARG B 1 134 ? -15.990 32.069 -55.877 1.00 30.80 134 ARG C N 1
ATOM 5306 C CA . ARG B 1 134 ? -17.204 32.482 -56.618 1.00 35.46 134 ARG C CA 1
ATOM 5307 C C . ARG B 1 134 ? -18.400 32.512 -55.656 1.00 35.20 134 ARG C C 1
ATOM 5308 O O . ARG B 1 134 ? -19.166 33.494 -55.713 1.00 35.92 134 ARG C O 1
ATOM 5316 N N . TYR B 1 135 ? -18.539 31.497 -54.798 1.00 31.79 135 TYR C N 1
ATOM 5317 C CA . TYR B 1 135 ? -19.663 31.368 -53.840 1.00 31.02 135 TYR C CA 1
ATOM 5318 C C . TYR B 1 135 ? -19.640 32.585 -52.904 1.00 33.48 135 TYR C C 1
ATOM 5319 O O . TYR B 1 135 ? -20.693 33.231 -52.690 1.00 32.48 135 TYR C O 1
ATOM 5328 N N . LEU B 1 136 ? -18.467 32.908 -52.355 1.00 28.81 136 LEU C N 1
ATOM 5329 C CA . LEU B 1 136 ? -18.327 33.968 -51.315 1.00 30.34 136 LEU C CA 1
ATOM 5330 C C . LEU B 1 136 ? -18.564 35.329 -51.973 1.00 30.32 136 LEU C C 1
ATOM 5331 O O . LEU B 1 136 ? -19.291 36.154 -51.378 1.00 32.33 136 LEU C O 1
ATOM 5336 N N . GLN B 1 137 ? -18.078 35.519 -53.198 1.00 29.51 137 GLN C N 1
ATOM 5337 C CA . GLN B 1 137 ? -18.134 36.842 -53.878 1.00 34.24 137 GLN C CA 1
ATOM 5338 C C . GLN B 1 137 ? -19.572 37.105 -54.341 1.00 34.09 137 GLN C C 1
ATOM 5339 O O . GLN B 1 137 ? -19.998 38.251 -54.224 1.00 32.66 137 GLN C O 1
ATOM 5345 N N . GLU B 1 138 ? -20.259 36.072 -54.839 1.00 33.44 138 GLU C N 1
ATOM 5346 C CA . GLU B 1 138 ? -21.683 36.142 -55.262 1.00 33.95 138 GLU C CA 1
ATOM 5347 C C . GLU B 1 138 ? -22.572 36.427 -54.051 1.00 36.70 138 GLU C C 1
ATOM 5348 O O . GLU B 1 138 ? -23.660 36.987 -54.261 1.00 39.92 138 GLU C O 1
ATOM 5354 N N . LYS B 1 139 ? -22.155 36.042 -52.844 1.00 33.20 139 LYS C N 1
ATOM 5355 C CA . LYS B 1 139 ? -22.928 36.280 -51.593 1.00 34.87 139 LYS C CA 1
ATOM 5356 C C . LYS B 1 139 ? -22.515 37.619 -50.982 1.00 30.91 139 LYS C C 1
ATOM 5357 O O . LYS B 1 139 ? -23.047 37.944 -49.929 1.00 33.79 139 LYS C O 1
ATOM 5363 N N . LYS B 1 140 ? -21.606 38.357 -51.625 1.00 32.76 140 LYS C N 1
ATOM 5364 C CA . LYS B 1 140 ? -20.979 39.599 -51.097 1.00 32.79 140 LYS C CA 1
ATOM 5365 C C . LYS B 1 140 ? -20.452 39.316 -49.697 1.00 33.47 140 LYS C C 1
ATOM 5366 O O . LYS B 1 140 ? -20.536 40.185 -48.835 1.00 33.83 140 LYS C O 1
ATOM 5372 N N . SER B 1 141 ? -19.928 38.111 -49.498 1.00 34.85 141 SER C N 1
ATOM 5373 C CA . SER B 1 141 ? -19.322 37.664 -48.227 1.00 33.95 141 SER C CA 1
ATOM 5374 C C . SER B 1 141 ? -18.200 38.639 -47.888 1.00 29.99 141 SER C C 1
ATOM 5375 O O . SER B 1 141 ? -17.540 39.157 -48.818 1.00 31.56 141 SER C O 1
ATOM 5378 N N . LYS B 1 142 ? -17.980 38.864 -46.606 1.00 28.42 142 LYS C N 1
ATOM 5379 C CA . LYS B 1 142 ? -16.824 39.628 -46.100 1.00 30.31 142 LYS C CA 1
ATOM 5380 C C . LYS B 1 142 ? -15.852 38.632 -45.462 1.00 26.60 142 LYS C C 1
ATOM 5381 O O . LYS B 1 142 ? -15.245 38.968 -44.436 1.00 29.98 142 LYS C O 1
ATOM 5387 N N . LEU B 1 143 ? -15.730 37.459 -46.077 1.00 28.15 143 LEU C N 1
ATOM 5388 C CA . LEU B 1 143 ? -14.745 36.416 -45.712 1.00 26.86 143 LEU C CA 1
ATOM 5389 C C . LEU B 1 143 ? -13.808 36.212 -46.894 1.00 30.50 143 LEU C C 1
ATOM 5390 O O . LEU B 1 143 ? -14.275 36.195 -48.044 1.00 27.62 143 LEU C O 1
ATOM 5395 N N . TRP B 1 144 ? -12.532 36.045 -46.561 1.00 27.84 144 TRP C N 1
ATOM 5396 C CA . TRP B 1 144 ? -11.450 35.710 -47.503 1.00 27.56 144 TRP C CA 1
ATOM 5397 C C . TRP B 1 144 ? -11.067 34.239 -47.356 1.00 28.09 144 TRP C C 1
ATOM 5398 O O . TRP B 1 144 ? -11.151 33.646 -46.210 1.00 25.50 144 TRP C O 1
ATOM 5409 N N . LEU B 1 145 ? -10.617 33.720 -48.493 1.00 25.09 145 LEU C N 1
ATOM 5410 C CA . LEU B 1 145 ? -9.842 32.470 -48.636 1.00 25.08 145 LEU C CA 1
ATOM 5411 C C . LEU B 1 145 ? -8.352 32.769 -48.530 1.00 25.49 145 LEU C C 1
ATOM 5412 O O . LEU B 1 145 ? -7.950 33.922 -48.767 1.00 26.63 145 LEU C O 1
ATOM 5417 N N . ASP B 1 146 ? -7.597 31.734 -48.175 1.00 23.59 146 ASP C N 1
ATOM 5418 C CA . ASP B 1 146 ? -6.134 31.645 -48.368 1.00 22.64 146 ASP C CA 1
ATOM 5419 C C . ASP B 1 146 ? -5.855 30.596 -49.448 1.00 22.20 146 ASP C C 1
ATOM 5420 O O . ASP B 1 146 ? -6.097 29.387 -49.218 1.00 26.16 146 ASP C O 1
ATOM 5425 N N . VAL B 1 147 ? -5.344 31.072 -50.577 1.00 24.65 147 VAL C N 1
ATOM 5426 C CA . VAL B 1 147 ? -5.269 30.306 -51.854 1.00 23.27 147 VAL C CA 1
ATOM 5427 C C . VAL B 1 147 ? -3.805 30.103 -52.200 1.00 22.66 147 VAL C C 1
ATOM 5428 O O . VAL B 1 147 ? -2.976 30.989 -51.968 1.00 23.35 147 VAL C O 1
ATOM 5432 N N . PRO B 1 148 ? -3.449 28.935 -52.792 1.00 22.47 148 PRO C N 1
ATOM 5433 C CA . PRO B 1 148 ? -2.146 28.769 -53.420 1.00 22.38 148 PRO C CA 1
ATOM 5434 C C . PRO B 1 148 ? -2.139 29.672 -54.656 1.00 23.25 148 PRO C C 1
ATOM 5435 O O . PRO B 1 148 ? -3.211 30.180 -55.050 1.00 24.32 148 PRO C O 1
ATOM 5439 N N . ASP B 1 149 ? -0.975 29.788 -55.267 1.00 23.76 149 ASP C N 1
ATOM 5440 C CA . ASP B 1 149 ? -0.809 30.547 -56.524 1.00 27.43 149 ASP C CA 1
ATOM 5441 C C . ASP B 1 149 ? 0.046 29.720 -57.469 1.00 27.23 149 ASP C C 1
ATOM 5442 O O . ASP B 1 149 ? 1.198 29.426 -57.168 1.00 26.86 149 ASP C O 1
ATOM 5447 N N . PRO B 1 150 ? -0.482 29.332 -58.650 1.00 30.81 150 PRO C N 1
ATOM 5448 C CA . PRO B 1 150 ? -1.857 29.654 -59.055 1.00 30.98 150 PRO C CA 1
ATOM 5449 C C . PRO B 1 150 ? -2.955 28.924 -58.266 1.00 29.00 150 PRO C C 1
ATOM 5450 O O . PRO B 1 150 ? -2.663 27.975 -57.549 1.00 28.53 150 PRO C O 1
ATOM 5454 N N . GLY B 1 151 ? -4.209 29.359 -58.439 1.00 25.64 151 GLY C N 1
ATOM 5455 C CA . GLY B 1 151 ? -5.315 29.054 -57.518 1.00 26.29 151 GLY C CA 1
ATOM 5456 C C . GLY B 1 151 ? -6.117 27.835 -57.892 1.00 25.10 151 GLY C C 1
ATOM 5457 O O . GLY B 1 151 ? -7.236 27.721 -57.398 1.00 26.36 151 GLY C O 1
ATOM 5458 N N . TRP B 1 152 ? -5.564 26.916 -58.692 1.00 26.33 152 TRP C N 1
ATOM 5459 C CA . TRP B 1 152 ? -6.213 25.615 -58.952 1.00 27.71 152 TRP C CA 1
ATOM 5460 C C . TRP B 1 152 ? -6.142 24.785 -57.667 1.00 27.45 152 TRP C C 1
ATOM 5461 O O . TRP B 1 152 ? -5.350 25.102 -56.732 1.00 28.01 152 TRP C O 1
ATOM 5472 N N . GLY B 1 153 ? -6.999 23.790 -57.585 1.00 26.66 153 GLY C N 1
ATOM 5473 C CA . GLY B 1 153 ? -6.986 22.857 -56.456 1.00 26.79 153 GLY C CA 1
ATOM 5474 C C . GLY B 1 153 ? -8.158 23.079 -55.519 1.00 25.26 153 GLY C C 1
ATOM 5475 O O . GLY B 1 153 ? -9.039 23.915 -55.785 1.00 26.75 153 GLY C O 1
ATOM 5476 N N . SER B 1 154 ? -8.074 22.386 -54.395 1.00 25.83 154 SER C N 1
ATOM 5477 C CA . SER B 1 154 ? -9.151 22.059 -53.441 1.00 25.50 154 SER C CA 1
ATOM 5478 C C . SER B 1 154 ? -8.723 22.555 -52.043 1.00 25.83 154 SER C C 1
ATOM 5479 O O . SER B 1 154 ? -7.513 22.465 -51.671 1.00 23.95 154 SER C O 1
ATOM 5482 N N . MET B 1 155 ? -9.654 23.109 -51.278 1.00 25.57 155 MET C N 1
ATOM 5483 C CA . MET B 1 155 ? -9.368 23.544 -49.893 1.00 26.13 155 MET C CA 1
ATOM 5484 C C . MET B 1 155 ? -8.888 22.304 -49.125 1.00 25.13 155 MET C C 1
ATOM 5485 O O . MET B 1 155 ? -7.825 22.360 -48.449 1.00 23.00 155 MET C O 1
ATOM 5490 N N . VAL B 1 156 ? -9.582 21.182 -49.310 1.00 23.87 156 VAL C N 1
ATOM 5491 C CA . VAL B 1 156 ? -9.269 19.923 -48.587 1.00 22.09 156 VAL C CA 1
ATOM 5492 C C . VAL B 1 156 ? -7.955 19.355 -49.112 1.00 22.30 156 VAL C C 1
ATOM 5493 O O . VAL B 1 156 ? -7.087 19.113 -48.273 1.00 21.62 156 VAL C O 1
ATOM 5497 N N . GLY B 1 157 ? -7.806 19.177 -50.430 1.00 22.29 157 GLY C N 1
ATOM 5498 C CA . GLY B 1 157 ? -6.689 18.352 -50.956 1.00 21.57 157 GLY C CA 1
ATOM 5499 C C . GLY B 1 157 ? -5.392 19.056 -50.661 1.00 20.43 157 GLY C C 1
ATOM 5500 O O . GLY B 1 157 ? -4.416 18.427 -50.309 1.00 22.07 157 GLY C O 1
ATOM 5501 N N . ASN B 1 158 ? -5.416 20.373 -50.784 1.00 22.65 158 ASN C N 1
ATOM 5502 C CA . ASN B 1 158 ? -4.248 21.224 -50.494 1.00 23.71 158 ASN C CA 1
ATOM 5503 C C . ASN B 1 158 ? -3.936 21.109 -49.009 1.00 22.48 158 ASN C C 1
ATOM 5504 O O . ASN B 1 158 ? -2.759 20.917 -48.658 1.00 23.03 158 ASN C O 1
ATOM 5509 N N . ALA B 1 159 ? -4.943 21.217 -48.139 1.00 22.28 159 ALA C N 1
ATOM 5510 C CA . ALA B 1 159 ? -4.706 21.089 -46.685 1.00 22.10 159 ALA C CA 1
ATOM 5511 C C . ALA B 1 159 ? -4.140 19.687 -46.368 1.00 21.98 159 ALA C C 1
ATOM 5512 O O . ALA B 1 159 ? -3.346 19.598 -45.461 1.00 21.09 159 ALA C O 1
ATOM 5514 N N . MET B 1 160 ? -4.553 18.627 -47.074 1.00 22.74 160 MET C N 1
ATOM 5515 C CA . MET B 1 160 ? -4.127 17.233 -46.759 1.00 24.20 160 MET C CA 1
ATOM 5516 C C . MET B 1 160 ? -2.646 17.049 -47.099 1.00 24.89 160 MET C C 1
ATOM 5517 O O . MET B 1 160 ? -2.030 16.173 -46.482 1.00 26.05 160 MET C O 1
ATOM 5522 N N . ASP B 1 161 ? -2.092 17.876 -48.004 1.00 24.05 161 ASP C N 1
ATOM 5523 C CA . ASP B 1 161 ? -0.649 17.871 -48.351 1.00 22.19 161 ASP C CA 1
ATOM 5524 C C . ASP B 1 161 ? 0.079 18.917 -47.510 1.00 23.68 161 ASP C C 1
ATOM 5525 O O . ASP B 1 161 ? 1.289 19.039 -47.663 1.00 21.51 161 ASP C O 1
ATOM 5530 N N . ARG B 1 162 ? -0.641 19.640 -46.647 1.00 23.25 162 ARG C N 1
ATOM 5531 C CA . ARG B 1 162 ? -0.141 20.768 -45.821 1.00 23.43 162 ARG C CA 1
ATOM 5532 C C . ARG B 1 162 ? 0.424 21.879 -46.712 1.00 22.66 162 ARG C C 1
ATOM 5533 O O . ARG B 1 162 ? 1.511 22.386 -46.458 1.00 20.74 162 ARG C O 1
ATOM 5541 N N . GLY B 1 163 ? -0.385 22.323 -47.657 1.00 22.40 163 GLY C N 1
ATOM 5542 C CA . GLY B 1 163 ? -0.038 23.404 -48.582 1.00 22.44 163 GLY C CA 1
ATOM 5543 C C . GLY B 1 163 ? -0.130 24.763 -47.931 1.00 22.67 163 GLY C C 1
ATOM 5544 O O . GLY B 1 163 ? -0.416 24.868 -46.710 1.00 22.22 163 GLY C O 1
ATOM 5545 N N . ALA B 1 164 ? 0.085 25.803 -48.724 1.00 21.72 164 ALA C N 1
ATOM 5546 C CA . ALA B 1 164 ? 0.322 27.158 -48.191 1.00 23.56 164 ALA C CA 1
ATOM 5547 C C . ALA B 1 164 ? -0.238 28.206 -49.153 1.00 23.28 164 ALA C C 1
ATOM 5548 O O . ALA B 1 164 ? -0.372 27.930 -50.364 1.00 23.28 164 ALA C O 1
ATOM 5550 N N . GLY B 1 165 ? -0.488 29.387 -48.625 1.00 24.46 165 GLY C N 1
ATOM 5551 C CA . GLY B 1 165 ? -0.876 30.551 -49.429 1.00 23.16 165 GLY C CA 1
ATOM 5552 C C . GLY B 1 165 ? -0.273 31.820 -48.874 1.00 23.36 165 GLY C C 1
ATOM 5553 O O . GLY B 1 165 ? 0.853 31.746 -48.318 1.00 20.81 165 GLY C O 1
ATOM 5554 N N . TYR B 1 166 ? -0.915 32.962 -49.154 1.00 22.64 166 TYR C N 1
ATOM 5555 C CA . TYR B 1 166 ? -0.229 34.277 -49.128 1.00 24.65 166 TYR C CA 1
ATOM 5556 C C . TYR B 1 166 ? -1.036 35.392 -48.463 1.00 24.33 166 TYR C C 1
ATOM 5557 O O . TYR B 1 166 ? -0.712 36.526 -48.759 1.00 23.43 166 TYR C O 1
ATOM 5566 N N . THR B 1 167 ? -2.038 35.092 -47.628 1.00 24.21 167 THR C N 1
ATOM 5567 C CA . THR B 1 167 ? -2.749 36.130 -46.842 1.00 23.27 167 THR C CA 1
ATOM 5568 C C . THR B 1 167 ? -2.114 36.250 -45.452 1.00 22.94 167 THR C C 1
ATOM 5569 O O . THR B 1 167 ? -0.869 36.303 -45.373 1.00 21.86 167 THR C O 1
ATOM 5573 N N . ALA B 1 168 ? -2.913 36.385 -44.387 1.00 22.69 168 ALA C N 1
ATOM 5574 C CA . ALA B 1 168 ? -2.399 36.659 -43.021 1.00 22.01 168 ALA C CA 1
ATOM 5575 C C . ALA B 1 168 ? -1.775 35.382 -42.436 1.00 21.98 168 ALA C C 1
ATOM 5576 O O . ALA B 1 168 ? -2.181 34.328 -42.844 1.00 21.12 168 ALA C O 1
ATOM 5578 N N . ALA B 1 169 ? -0.753 35.524 -41.584 1.00 24.83 169 ALA C N 1
ATOM 5579 C CA . ALA B 1 169 ? 0.089 34.443 -41.014 1.00 25.93 169 ALA C CA 1
ATOM 5580 C C . ALA B 1 169 ? -0.748 33.251 -40.527 1.00 25.50 169 ALA C C 1
ATOM 5581 O O . ALA B 1 169 ? -0.389 32.128 -40.861 1.00 24.49 169 ALA C O 1
ATOM 5583 N N . GLN B 1 170 ? -1.852 33.507 -39.825 1.00 26.86 170 GLN C N 1
ATOM 5584 C CA . GLN B 1 170 ? -2.760 32.505 -39.222 1.00 29.97 170 GLN C CA 1
ATOM 5585 C C . GLN B 1 170 ? -3.537 31.693 -40.284 1.00 31.17 170 GLN C C 1
ATOM 5586 O O . GLN B 1 170 ? -4.192 30.730 -39.886 1.00 33.64 170 GLN C O 1
ATOM 5592 N N . PHE B 1 171 ? -3.496 32.047 -41.562 1.00 23.54 171 PHE C N 1
ATOM 5593 C CA . PHE B 1 171 ? -4.252 31.369 -42.639 1.00 24.89 171 PHE C CA 1
ATOM 5594 C C . PHE B 1 171 ? -3.318 30.879 -43.739 1.00 23.34 171 PHE C C 1
ATOM 5595 O O . PHE B 1 171 ? -3.807 30.092 -44.537 1.00 22.76 171 PHE C O 1
ATOM 5603 N N . ARG B 1 172 ? -2.037 31.269 -43.747 1.00 24.20 172 ARG C N 1
ATOM 5604 C CA . ARG B 1 172 ? -1.095 30.860 -44.833 1.00 24.84 172 ARG C CA 1
ATOM 5605 C C . ARG B 1 172 ? -0.819 29.357 -44.718 1.00 24.17 172 ARG C C 1
ATOM 5606 O O . ARG B 1 172 ? -0.581 28.720 -45.760 1.00 22.70 172 ARG C O 1
ATOM 5614 N N . ASN B 1 173 ? -0.867 28.810 -43.500 1.00 23.90 173 ASN C N 1
ATOM 5615 C CA . ASN B 1 173 ? -0.726 27.353 -43.222 1.00 23.94 173 ASN C CA 1
ATOM 5616 C C . ASN B 1 173 ? -2.108 26.688 -43.306 1.00 23.52 173 ASN C C 1
ATOM 5617 O O . ASN B 1 173 ? -2.840 26.751 -42.360 1.00 21.70 173 ASN C O 1
ATOM 5622 N N . HIS B 1 174 ? -2.460 26.102 -44.437 1.00 20.57 174 HIS C N 1
ATOM 5623 C CA . HIS B 1 174 ? -3.852 25.698 -44.719 1.00 22.45 174 HIS C CA 1
ATOM 5624 C C . HIS B 1 174 ? -4.335 24.671 -43.703 1.00 21.97 174 HIS C C 1
ATOM 5625 O O . HIS B 1 174 ? -5.467 24.827 -43.178 1.00 22.94 174 HIS C O 1
ATOM 5632 N N . PHE B 1 175 ? -3.504 23.662 -43.432 1.00 21.72 175 PHE C N 1
ATOM 5633 C CA . PHE B 1 175 ? -3.891 22.580 -42.506 1.00 22.53 175 PHE C CA 1
ATOM 5634 C C . PHE B 1 175 ? -4.007 23.155 -41.101 1.00 21.22 175 PHE C C 1
ATOM 5635 O O . PHE B 1 175 ? -4.930 22.757 -40.360 1.00 21.84 175 PHE C O 1
ATOM 5643 N N . ASP B 1 176 ? -3.149 24.101 -40.730 1.00 22.57 176 ASP C N 1
ATOM 5644 C CA . ASP B 1 176 ? -3.215 24.688 -39.365 1.00 24.86 176 ASP C CA 1
ATOM 5645 C C . ASP B 1 176 ? -4.510 25.497 -39.203 1.00 23.98 176 ASP C C 1
ATOM 5646 O O . ASP B 1 176 ? -4.954 25.631 -38.088 1.00 25.56 176 ASP C O 1
ATOM 5651 N N . ALA B 1 177 ? -5.074 26.018 -40.283 1.00 21.74 177 ALA C N 1
ATOM 5652 C CA . ALA B 1 177 ? -6.301 26.842 -40.272 1.00 23.28 177 ALA C CA 1
ATOM 5653 C C . ALA B 1 177 ? -7.552 25.974 -40.291 1.00 22.95 177 ALA C C 1
ATOM 5654 O O . ALA B 1 177 ? -8.646 26.562 -40.162 1.00 21.24 177 ALA C O 1
ATOM 5656 N N . HIS B 1 178 ? -7.416 24.647 -40.466 1.00 22.54 178 HIS C N 1
ATOM 5657 C CA . HIS B 1 178 ? -8.591 23.749 -40.517 1.00 22.75 178 HIS C CA 1
ATOM 5658 C C . HIS B 1 178 ? -9.116 23.580 -39.095 1.00 22.13 178 HIS C C 1
ATOM 5659 O O . HIS B 1 178 ? -8.360 23.617 -38.136 1.00 21.05 178 HIS C O 1
ATOM 5666 N N . CYS B 1 179 ? -10.412 23.357 -38.965 1.00 22.46 179 CYS C N 1
ATOM 5667 C CA . CYS B 1 179 ? -11.035 23.051 -37.666 1.00 21.59 179 CYS C CA 1
ATOM 5668 C C . CYS B 1 179 ? -12.104 21.992 -37.883 1.00 21.59 179 CYS C C 1
ATOM 5669 O O . CYS B 1 179 ? -13.149 22.322 -38.436 1.00 23.39 179 CYS C O 1
ATOM 5672 N N . GLY B 1 180 ? -11.827 20.773 -37.453 1.00 21.02 180 GLY C N 1
ATOM 5673 C CA . GLY B 1 180 ? -12.764 19.645 -37.558 1.00 22.30 180 GLY C CA 1
ATOM 5674 C C . GLY B 1 180 ? -12.630 18.964 -38.893 1.00 22.15 180 GLY C C 1
ATOM 5675 O O . GLY B 1 180 ? -12.373 19.656 -39.915 1.00 21.59 180 GLY C O 1
ATOM 5676 N N . MET B 1 181 ? -12.768 17.647 -38.874 1.00 24.62 181 MET C N 1
ATOM 5677 C CA . MET B 1 181 ? -12.718 16.784 -40.077 1.00 27.91 181 MET C CA 1
ATOM 5678 C C . MET B 1 181 ? -13.750 15.680 -39.907 1.00 26.07 181 MET C C 1
ATOM 5679 O O . MET B 1 181 ? -14.095 15.359 -38.757 1.00 24.88 181 MET C O 1
ATOM 5684 N N . GLU B 1 182 ? -14.167 15.112 -41.030 1.00 24.96 182 GLU C N 1
ATOM 5685 C CA . GLU B 1 182 ? -14.797 13.778 -41.095 1.00 22.33 182 GLU C CA 1
ATOM 5686 C C . GLU B 1 182 ? -13.869 12.894 -41.914 1.00 24.23 182 GLU C C 1
ATOM 5687 O O . GLU B 1 182 ? -13.406 13.336 -43.000 1.00 23.09 182 GLU C O 1
ATOM 5693 N N . VAL B 1 183 ? -13.668 11.681 -41.418 1.00 24.25 183 VAL C N 1
ATOM 5694 C CA . VAL B 1 183 ? -12.761 10.657 -41.985 1.00 28.06 183 VAL C CA 1
ATOM 5695 C C . VAL B 1 183 ? -13.567 9.369 -42.165 1.00 29.78 183 VAL C C 1
ATOM 5696 O O . VAL B 1 183 ? -14.308 8.978 -41.225 1.00 30.74 183 VAL C O 1
ATOM 5700 N N . VAL B 1 184 ? -13.398 8.727 -43.317 1.00 28.33 184 VAL C N 1
ATOM 5701 C CA . VAL B 1 184 ? -13.783 7.310 -43.540 1.00 26.73 184 VAL C CA 1
ATOM 5702 C C . VAL B 1 184 ? -12.542 6.427 -43.390 1.00 25.61 184 VAL C C 1
ATOM 5703 O O . VAL B 1 184 ? -11.551 6.690 -44.043 1.00 24.81 184 VAL C O 1
ATOM 5707 N N . LEU B 1 185 ? -12.610 5.425 -42.517 1.00 26.48 185 LEU C N 1
ATOM 5708 C CA . LEU B 1 185 ? -11.494 4.498 -42.236 1.00 28.11 185 LEU C CA 1
ATOM 5709 C C . LEU B 1 185 ? -11.477 3.385 -43.279 1.00 26.59 185 LEU C C 1
ATOM 5710 O O . LEU B 1 185 ? -12.402 3.310 -44.094 1.00 29.35 185 LEU C O 1
ATOM 5715 N N . ALA B 1 186 ? -10.399 2.616 -43.318 1.00 28.49 186 ALA C N 1
ATOM 5716 C CA . ALA B 1 186 ? -10.177 1.541 -44.313 1.00 27.36 186 ALA C CA 1
ATOM 5717 C C . ALA B 1 186 ? -11.317 0.528 -44.255 1.00 31.21 186 ALA C C 1
ATOM 5718 O O . ALA B 1 186 ? -11.556 -0.110 -45.288 1.00 36.87 186 ALA C O 1
ATOM 5720 N N . ASN B 1 187 ? -11.992 0.400 -43.108 1.00 29.47 187 ASN C N 1
ATOM 5721 C CA . ASN B 1 187 ? -13.046 -0.629 -42.891 1.00 32.04 187 ASN C CA 1
ATOM 5722 C C . ASN B 1 187 ? -14.410 -0.063 -43.286 1.00 31.69 187 ASN C C 1
ATOM 5723 O O . ASN B 1 187 ? -15.365 -0.794 -43.171 1.00 33.39 187 ASN C O 1
ATOM 5728 N N . GLY B 1 188 ? -14.492 1.216 -43.687 1.00 32.33 188 GLY C N 1
ATOM 5729 C CA . GLY B 1 188 ? -15.731 1.833 -44.198 1.00 30.08 188 GLY C CA 1
ATOM 5730 C C . GLY B 1 188 ? -16.485 2.595 -43.118 1.00 30.16 188 GLY C C 1
ATOM 5731 O O . GLY B 1 188 ? -17.501 3.258 -43.450 1.00 29.72 188 GLY C O 1
ATOM 5732 N N . GLU B 1 189 ? -16.029 2.536 -41.863 1.00 31.22 189 GLU C N 1
ATOM 5733 C CA . GLU B 1 189 ? -16.697 3.295 -40.770 1.00 31.57 189 GLU C CA 1
ATOM 5734 C C . GLU B 1 189 ? -16.343 4.771 -40.915 1.00 29.27 189 GLU C C 1
ATOM 5735 O O . GLU B 1 189 ? -15.264 5.077 -41.454 1.00 28.42 189 GLU C O 1
ATOM 5741 N N . VAL B 1 190 ? -17.247 5.641 -40.485 1.00 27.79 190 VAL C N 1
ATOM 5742 C CA . VAL B 1 190 ? -17.061 7.110 -40.567 1.00 30.25 190 VAL C CA 1
ATOM 5743 C C . VAL B 1 190 ? -16.890 7.647 -39.145 1.00 28.55 190 VAL C C 1
ATOM 5744 O O . VAL B 1 190 ? -17.514 7.128 -38.183 1.00 26.30 190 VAL C O 1
ATOM 5748 N N . MET B 1 191 ? -15.981 8.605 -39.019 1.00 26.67 191 MET C N 1
ATOM 5749 C CA . MET B 1 191 ? -15.519 9.133 -37.717 1.00 26.77 191 MET C CA 1
ATOM 5750 C C . MET B 1 191 ? -15.413 10.646 -37.862 1.00 29.10 191 MET C C 1
ATOM 5751 O O . MET B 1 191 ? -14.941 11.097 -38.939 1.00 27.86 191 MET C O 1
ATOM 5756 N N . ARG B 1 192 ? -15.877 11.409 -36.859 1.00 27.40 192 ARG C N 1
ATOM 5757 C CA . ARG B 1 192 ? -15.672 12.872 -36.831 1.00 26.12 192 ARG C CA 1
ATOM 5758 C C . ARG B 1 192 ? -14.640 13.209 -35.761 1.00 26.14 192 ARG C C 1
ATOM 5759 O O . ARG B 1 192 ? -14.659 12.579 -34.700 1.00 25.88 192 ARG C O 1
ATOM 5767 N N . THR B 1 193 ? -13.738 14.133 -36.079 1.00 26.74 193 THR C N 1
ATOM 5768 C CA . THR B 1 193 ? -12.666 14.572 -35.155 1.00 26.18 193 THR C CA 1
ATOM 5769 C C . THR B 1 193 ? -13.120 15.841 -34.428 1.00 25.75 193 THR C C 1
ATOM 5770 O O . THR B 1 193 ? -14.079 16.504 -34.878 1.00 25.96 193 THR C O 1
ATOM 5774 N N . GLY B 1 194 ? -12.426 16.173 -33.342 1.00 25.51 194 GLY C N 1
ATOM 5775 C CA . GLY B 1 194 ? -12.705 17.374 -32.549 1.00 25.79 194 GLY C CA 1
ATOM 5776 C C . GLY B 1 194 ? -14.112 17.302 -31.976 1.00 26.25 194 GLY C C 1
ATOM 5777 O O . GLY B 1 194 ? -14.573 16.158 -31.655 1.00 26.66 194 GLY C O 1
ATOM 5778 N N . MET B 1 195 ? -14.793 18.448 -31.928 1.00 26.19 195 MET C N 1
ATOM 5779 C CA . MET B 1 195 ? -16.145 18.566 -31.333 1.00 27.50 195 MET C CA 1
ATOM 5780 C C . MET B 1 195 ? -17.181 17.834 -32.193 1.00 27.94 195 MET C C 1
ATOM 5781 O O . MET B 1 195 ? -18.280 17.503 -31.661 1.00 32.58 195 MET C O 1
ATOM 5786 N N . GLY B 1 196 ? -16.861 17.571 -33.454 1.00 27.24 196 GLY C N 1
ATOM 5787 C CA . GLY B 1 196 ? -17.759 16.860 -34.373 1.00 28.55 196 GLY C CA 1
ATOM 5788 C C . GLY B 1 196 ? -18.064 15.452 -33.906 1.00 25.39 196 GLY C C 1
ATOM 5789 O O . GLY B 1 196 ? -19.028 14.916 -34.398 1.00 27.46 196 GLY C O 1
ATOM 5790 N N . ALA B 1 197 ? -17.214 14.850 -33.066 1.00 24.63 197 ALA C N 1
ATOM 5791 C CA . ALA B 1 197 ? -17.404 13.509 -32.475 1.00 24.69 197 ALA C CA 1
ATOM 5792 C C . ALA B 1 197 ? -18.621 13.485 -31.534 1.00 24.86 197 ALA C C 1
ATOM 5793 O O . ALA B 1 197 ? -19.110 12.366 -31.251 1.00 29.43 197 ALA C O 1
ATOM 5795 N N . MET B 1 198 ? -19.113 14.646 -31.107 1.00 25.74 198 MET C N 1
ATOM 5796 C CA . MET B 1 198 ? -20.394 14.820 -30.362 1.00 28.32 198 MET C CA 1
ATOM 5797 C C . MET B 1 198 ? -21.518 14.967 -31.377 1.00 30.29 198 MET C C 1
ATOM 5798 O O . MET B 1 198 ? -21.515 15.899 -32.167 1.00 31.45 198 MET C O 1
ATOM 5803 N N . PRO B 1 199 ? -22.524 14.068 -31.420 1.00 32.03 199 PRO C N 1
ATOM 5804 C CA . PRO B 1 199 ? -23.662 14.287 -32.324 1.00 34.21 199 PRO C CA 1
ATOM 5805 C C . PRO B 1 199 ? -24.309 15.639 -32.002 1.00 31.35 199 PRO C C 1
ATOM 5806 O O . PRO B 1 199 ? -24.477 15.938 -30.864 1.00 37.07 199 PRO C O 1
ATOM 5810 N N . LYS B 1 200 ? -24.683 16.428 -32.997 1.00 37.81 200 LYS C N 1
ATOM 5811 C CA . LYS B 1 200 ? -25.335 17.743 -32.774 1.00 38.96 200 LYS C CA 1
ATOM 5812 C C . LYS B 1 200 ? -24.354 18.731 -32.142 1.00 34.88 200 LYS C C 1
ATOM 5813 O O . LYS B 1 200 ? -24.811 19.815 -31.743 1.00 27.16 200 LYS C O 1
ATOM 5819 N N . SER B 1 201 ? -23.053 18.425 -32.096 1.00 33.85 201 SER C N 1
ATOM 5820 C CA . SER B 1 201 ? -22.060 19.437 -31.668 1.00 33.52 201 SER C CA 1
ATOM 5821 C C . SER B 1 201 ? -22.381 20.755 -32.368 1.00 29.28 201 SER C C 1
ATOM 5822 O O . SER B 1 201 ? -22.537 20.732 -33.573 1.00 29.58 201 SER C O 1
ATOM 5825 N N . LYS B 1 202 ? -22.318 21.877 -31.662 1.00 28.82 202 LYS C N 1
ATOM 5826 C CA . LYS B 1 202 ? -22.416 23.214 -32.289 1.00 32.61 202 LYS C CA 1
ATOM 5827 C C . LYS B 1 202 ? -21.029 23.786 -32.609 1.00 29.94 202 LYS C C 1
ATOM 5828 O O . LYS B 1 202 ? -20.975 24.864 -33.160 1.00 31.08 202 LYS C O 1
ATOM 5834 N N . THR B 1 203 ? -19.938 23.093 -32.295 1.00 27.86 203 THR C N 1
ATOM 5835 C CA . THR B 1 203 ? -18.602 23.739 -32.258 1.00 26.24 203 THR C CA 1
ATOM 5836 C C . THR B 1 203 ? -17.589 23.024 -33.156 1.00 27.12 203 THR C C 1
ATOM 5837 O O . THR B 1 203 ? -16.406 23.299 -33.000 1.00 25.95 203 THR C O 1
ATOM 5841 N N . TRP B 1 204 ? -18.017 22.179 -34.092 1.00 27.94 204 TRP C N 1
ATOM 5842 C CA . TRP B 1 204 ? -17.099 21.391 -34.955 1.00 26.74 204 TRP C CA 1
ATOM 5843 C C . TRP B 1 204 ? -16.079 22.312 -35.658 1.00 23.69 204 TRP C C 1
ATOM 5844 O O . TRP B 1 204 ? -14.945 21.929 -35.695 1.00 23.56 204 TRP C O 1
ATOM 5855 N N . ALA B 1 205 ? -16.498 23.479 -36.144 1.00 23.94 205 ALA C N 1
ATOM 5856 C CA . ALA B 1 205 ? -15.660 24.445 -36.901 1.00 24.20 205 ALA C CA 1
ATOM 5857 C C . ALA B 1 205 ? -15.182 25.593 -36.009 1.00 23.28 205 ALA C C 1
ATOM 5858 O O . ALA B 1 205 ? -14.597 26.538 -36.540 1.00 23.05 205 ALA C O 1
ATOM 5860 N N . MET B 1 206 ? -15.335 25.488 -34.693 1.00 21.94 206 MET C N 1
ATOM 5861 C CA . MET B 1 206 ? -14.956 26.578 -33.773 1.00 23.18 206 MET C CA 1
ATOM 5862 C C . MET B 1 206 ? -13.877 26.181 -32.765 1.00 23.99 206 MET C C 1
ATOM 5863 O O . MET B 1 206 ? -13.113 27.070 -32.399 1.00 23.72 206 MET C O 1
ATOM 5868 N N . TYR B 1 207 ? -13.833 24.932 -32.311 1.00 23.80 207 TYR C N 1
ATOM 5869 C CA . TYR B 1 207 ? -12.854 24.450 -31.308 1.00 22.88 207 TYR C CA 1
ATOM 5870 C C . TYR B 1 207 ? -12.158 23.233 -31.915 1.00 23.04 207 TYR C C 1
ATOM 5871 O O . TYR B 1 207 ? -12.818 22.176 -32.105 1.00 25.89 207 TYR C O 1
ATOM 5880 N N . LYS B 1 208 ? -10.852 23.374 -32.172 1.00 23.13 208 LYS C N 1
ATOM 5881 C CA . LYS B 1 208 ? -10.065 22.426 -32.986 1.00 22.92 208 LYS C CA 1
ATOM 5882 C C . LYS B 1 208 ? -9.953 21.025 -32.369 1.00 23.23 208 LYS C C 1
ATOM 5883 O O . LYS B 1 208 ? -10.143 20.069 -33.116 1.00 22.33 208 LYS C O 1
ATOM 5889 N N . THR B 1 209 ? -9.439 20.896 -31.144 1.00 22.19 209 THR C N 1
ATOM 5890 C CA . THR B 1 209 ? -8.872 19.620 -30.644 1.00 24.40 209 THR C CA 1
ATOM 5891 C C . THR B 1 209 ? -9.983 18.649 -30.234 1.00 24.81 209 THR C C 1
ATOM 5892 O O . THR B 1 209 ? -9.743 17.426 -30.275 1.00 26.96 209 THR C O 1
ATOM 5896 N N . GLY B 1 210 ? -11.089 19.178 -29.758 1.00 25.86 210 GLY C N 1
ATOM 5897 C CA . GLY B 1 210 ? -12.096 18.382 -29.028 1.00 29.29 210 GLY C CA 1
ATOM 5898 C C . GLY B 1 210 ? -11.571 17.871 -27.692 1.00 28.71 210 GLY C C 1
ATOM 5899 O O . GLY B 1 210 ? -10.904 18.623 -26.961 1.00 28.88 210 GLY C O 1
ATOM 5900 N N . PHE B 1 211 ? -11.871 16.617 -27.390 1.00 25.68 211 PHE C N 1
ATOM 5901 C CA . PHE B 1 211 ? -11.612 15.946 -26.094 1.00 24.80 211 PHE C CA 1
ATOM 5902 C C . PHE B 1 211 ? -10.770 14.701 -26.333 1.00 24.72 211 PHE C C 1
ATOM 5903 O O . PHE B 1 211 ? -11.133 13.839 -27.172 1.00 25.54 211 PHE C O 1
ATOM 5911 N N . GLY B 1 212 ? -9.703 14.566 -25.551 1.00 25.25 212 GLY C N 1
ATOM 5912 C CA . GLY B 1 212 ? -8.789 13.425 -25.639 1.00 24.84 212 GLY C CA 1
ATOM 5913 C C . GLY B 1 212 ? -7.778 13.653 -26.746 1.00 25.60 212 GLY C C 1
ATOM 5914 O O . GLY B 1 212 ? -7.575 14.786 -27.177 1.00 26.95 212 GLY C O 1
ATOM 5915 N N . PRO B 1 213 ? -7.127 12.585 -27.245 1.00 25.46 213 PRO C N 1
ATOM 5916 C CA . PRO B 1 213 ? -6.029 12.753 -28.193 1.00 23.49 213 PRO C CA 1
ATOM 5917 C C . PRO B 1 213 ? -6.448 13.613 -29.401 1.00 22.19 213 PRO C C 1
ATOM 5918 O O . PRO B 1 213 ? -7.541 13.413 -29.947 1.00 22.11 213 PRO C O 1
ATOM 5922 N N . ALA B 1 214 ? -5.624 14.594 -29.784 1.00 22.62 214 ALA C N 1
ATOM 5923 C CA . ALA B 1 214 ? -5.933 15.477 -30.927 1.00 21.85 214 ALA C CA 1
ATOM 5924 C C . ALA B 1 214 ? -5.360 14.822 -32.182 1.00 24.45 214 ALA C C 1
ATOM 5925 O O . ALA B 1 214 ? -4.126 14.848 -32.387 1.00 26.82 214 ALA C O 1
ATOM 5927 N N . ILE B 1 215 ? -6.213 14.213 -33.002 1.00 24.15 215 ILE C N 1
ATOM 5928 C CA . ILE B 1 215 ? -5.737 13.223 -34.009 1.00 22.30 215 ILE C CA 1
ATOM 5929 C C . ILE B 1 215 ? -5.691 13.774 -35.443 1.00 22.79 215 ILE C C 1
ATOM 5930 O O . ILE B 1 215 ? -5.149 13.043 -36.330 1.00 22.85 215 ILE C O 1
ATOM 5935 N N . ASP B 1 216 ? -6.229 14.967 -35.707 1.00 24.02 216 ASP C N 1
ATOM 5936 C CA . ASP B 1 216 ? -6.466 15.473 -37.100 1.00 23.35 216 ASP C CA 1
ATOM 5937 C C . ASP B 1 216 ? -5.166 15.406 -37.916 1.00 24.25 216 ASP C C 1
ATOM 5938 O O . ASP B 1 216 ? -5.202 14.934 -39.083 1.00 24.42 216 ASP C O 1
ATOM 5943 N N . GLY B 1 217 ? -4.059 15.799 -37.300 1.00 22.51 217 GLY C N 1
ATOM 5944 C CA . GLY B 1 217 ? -2.753 15.907 -37.971 1.00 21.34 217 GLY C CA 1
ATOM 5945 C C . GLY B 1 217 ? -2.294 14.592 -38.561 1.00 23.17 217 GLY C C 1
ATOM 5946 O O . GLY B 1 217 ? -1.597 14.649 -39.574 1.00 23.48 217 GLY C O 1
ATOM 5947 N N . ILE B 1 218 ? -2.695 13.430 -38.009 1.00 20.02 218 ILE C N 1
ATOM 5948 C CA . ILE B 1 218 ? -2.123 12.126 -38.464 1.00 22.53 218 ILE C CA 1
ATOM 5949 C C . ILE B 1 218 ? -2.665 11.808 -39.864 1.00 22.71 218 ILE C C 1
ATOM 5950 O O . ILE B 1 218 ? -2.088 10.925 -40.530 1.00 19.10 218 ILE C O 1
ATOM 5955 N N . PHE B 1 219 ? -3.715 12.507 -40.319 1.00 21.95 219 PHE C N 1
ATOM 5956 C CA . PHE B 1 219 ? -4.347 12.227 -41.626 1.00 24.48 219 PHE C CA 1
ATOM 5957 C C . PHE B 1 219 ? -3.656 13.013 -42.736 1.00 22.86 219 PHE C C 1
ATOM 5958 O O . PHE B 1 219 ? -3.857 12.647 -43.903 1.00 23.95 219 PHE C O 1
ATOM 5966 N N . SER B 1 220 ? -2.870 14.020 -42.390 1.00 22.96 220 SER C N 1
ATOM 5967 C CA . SER B 1 220 ? -2.184 14.912 -43.357 1.00 21.84 220 SER C CA 1
ATOM 5968 C C . SER B 1 220 ? -0.834 14.295 -43.676 1.00 21.22 220 SER C C 1
ATOM 5969 O O . SER B 1 220 ? -0.192 13.781 -42.753 1.00 20.02 220 SER C O 1
ATOM 5972 N N . GLN B 1 221 ? -0.425 14.409 -44.931 1.00 22.30 221 GLN C N 1
ATOM 5973 C CA . GLN B 1 221 ? 0.819 13.785 -45.462 1.00 21.64 221 GLN C CA 1
ATOM 5974 C C . GLN B 1 221 ? 0.833 12.331 -45.000 1.00 21.95 221 GLN C C 1
ATOM 5975 O O . GLN B 1 221 ? 1.890 11.831 -44.531 1.00 20.92 221 GLN C O 1
ATOM 5981 N N . SER B 1 222 ? -0.310 11.673 -45.138 1.00 21.76 222 SER C N 1
ATOM 5982 C CA . SER B 1 222 ? -0.535 10.355 -44.511 1.00 25.71 222 SER C CA 1
ATOM 5983 C C . SER B 1 222 ? -1.379 9.422 -45.393 1.00 22.69 222 SER C C 1
ATOM 5984 O O . SER B 1 222 ? -1.698 9.778 -46.555 1.00 23.10 222 SER C O 1
ATOM 5987 N N . ASN B 1 223 ? -1.711 8.244 -44.862 1.00 25.08 223 ASN C N 1
ATOM 5988 C CA . ASN B 1 223 ? -2.571 7.245 -45.557 1.00 24.69 223 ASN C CA 1
ATOM 5989 C C . ASN B 1 223 ? -3.369 6.483 -44.505 1.00 27.22 223 ASN C C 1
ATOM 5990 O O . ASN B 1 223 ? -3.479 5.242 -44.623 1.00 25.33 223 ASN C O 1
ATOM 5995 N N . PHE B 1 224 ? -3.892 7.195 -43.507 1.00 24.12 224 PHE C N 1
ATOM 5996 C CA . PHE B 1 224 ? -4.548 6.589 -42.331 1.00 24.87 224 PHE C CA 1
ATOM 5997 C C . PHE B 1 224 ? -6.064 6.717 -42.468 1.00 24.16 224 PHE C C 1
ATOM 5998 O O . PHE B 1 224 ? -6.795 6.112 -41.677 1.00 25.62 224 PHE C O 1
ATOM 6006 N N . GLY B 1 225 ? -6.530 7.477 -43.455 1.00 24.76 225 GLY C N 1
ATOM 6007 C CA . GLY B 1 225 ? -7.965 7.761 -43.569 1.00 22.78 225 GLY C CA 1
ATOM 6008 C C . GLY B 1 225 ? -8.314 8.502 -44.842 1.00 26.44 225 GLY C C 1
ATOM 6009 O O . GLY B 1 225 ? -7.413 9.047 -45.497 1.00 26.00 225 GLY C O 1
ATOM 6010 N N . ILE B 1 226 ? -9.591 8.452 -45.198 1.00 24.48 226 ILE C N 1
ATOM 6011 C CA . ILE B 1 226 ? -10.206 9.170 -46.345 1.00 24.35 226 ILE C CA 1
ATOM 6012 C C . ILE B 1 226 ? -10.978 10.368 -45.806 1.00 23.10 226 ILE C C 1
ATOM 6013 O O . ILE B 1 226 ? -12.013 10.187 -45.151 1.00 24.44 226 ILE C O 1
ATOM 6018 N N . VAL B 1 227 ? -10.515 11.584 -46.059 1.00 22.57 227 VAL C N 1
ATOM 6019 C CA . VAL B 1 227 ? -11.201 12.767 -45.497 1.00 23.16 227 VAL C CA 1
ATOM 6020 C C . VAL B 1 227 ? -12.377 13.127 -46.400 1.00 23.24 227 VAL C C 1
ATOM 6021 O O . VAL B 1 227 ? -12.166 13.326 -47.603 1.00 23.57 227 VAL C O 1
ATOM 6025 N N . THR B 1 228 ? -13.563 13.275 -45.806 1.00 22.97 228 THR C N 1
ATOM 6026 C CA . THR B 1 228 ? -14.822 13.534 -46.545 1.00 25.41 228 THR C CA 1
ATOM 6027 C C . THR B 1 228 ? -15.375 14.909 -46.225 1.00 26.01 228 THR C C 1
ATOM 6028 O O . THR B 1 228 ? -16.206 15.410 -47.005 1.00 24.65 228 THR C O 1
ATOM 6032 N N . LYS B 1 229 ? -14.982 15.496 -45.095 1.00 24.42 229 LYS C N 1
ATOM 6033 C CA . LYS B 1 229 ? -15.427 16.855 -44.712 1.00 23.53 229 LYS C CA 1
ATOM 6034 C C . LYS B 1 229 ? -14.317 17.542 -43.921 1.00 22.45 229 LYS C C 1
ATOM 6035 O O . LYS B 1 229 ? -13.622 16.855 -43.155 1.00 22.87 229 LYS C O 1
ATOM 6041 N N . MET B 1 230 ? -14.202 18.851 -44.068 1.00 24.08 230 MET C N 1
ATOM 6042 C CA . MET B 1 230 ? -13.242 19.657 -43.293 1.00 24.96 230 MET C CA 1
ATOM 6043 C C . MET B 1 230 ? -13.819 21.044 -43.017 1.00 24.01 230 MET C C 1
ATOM 6044 O O . MET B 1 230 ? -14.408 21.684 -43.930 1.00 25.29 230 MET C O 1
ATOM 6049 N N . GLY B 1 231 ? -13.605 21.522 -41.799 1.00 21.85 231 GLY C N 1
ATOM 6050 C CA . GLY B 1 231 ? -13.875 22.914 -41.457 1.00 20.20 231 GLY C CA 1
ATOM 6051 C C . GLY B 1 231 ? -12.630 23.762 -41.650 1.00 21.87 231 GLY C C 1
ATOM 6052 O O . GLY B 1 231 ? -11.492 23.229 -41.519 1.00 19.79 231 GLY C O 1
ATOM 6053 N N . PHE B 1 232 ? -12.830 25.031 -41.985 1.00 21.96 232 PHE C N 1
ATOM 6054 C CA . PHE B 1 232 ? -11.743 26.026 -42.067 1.00 22.60 232 PHE C CA 1
ATOM 6055 C C . PHE B 1 232 ? -12.184 27.292 -41.340 1.00 23.03 232 PHE C C 1
ATOM 6056 O O . PHE B 1 232 ? -13.315 27.796 -41.550 1.00 25.25 232 PHE C O 1
ATOM 6064 N N . TRP B 1 233 ? -11.256 27.809 -40.554 1.00 21.45 233 TRP C N 1
ATOM 6065 C CA . TRP B 1 233 ? -11.239 29.210 -40.072 1.00 22.95 233 TRP C CA 1
ATOM 6066 C C . TRP B 1 233 ? -10.923 30.118 -41.259 1.00 23.13 233 TRP C C 1
ATOM 6067 O O . TRP B 1 233 ? -9.943 29.843 -42.003 1.00 21.97 233 TRP C O 1
ATOM 6078 N N . LEU B 1 234 ? -11.747 31.134 -41.456 1.00 21.45 234 LEU C N 1
ATOM 6079 C CA . LEU B 1 234 ? -11.600 32.086 -42.583 1.00 22.56 234 LEU C CA 1
ATOM 6080 C C . LEU B 1 234 ? -11.264 33.469 -42.034 1.00 23.34 234 LEU C C 1
ATOM 6081 O O . LEU B 1 234 ? -11.693 33.807 -40.896 1.00 23.44 234 LEU C O 1
ATOM 6086 N N . MET B 1 235 ? -10.509 34.221 -42.834 1.00 24.31 235 MET C N 1
ATOM 6087 C CA . MET B 1 235 ? -10.040 35.590 -42.540 1.00 23.79 235 MET C CA 1
ATOM 6088 C C . MET B 1 235 ? -11.152 36.586 -42.849 1.00 25.54 235 MET C C 1
ATOM 6089 O O . MET B 1 235 ? -11.619 36.668 -43.993 1.00 25.95 235 MET C O 1
ATOM 6094 N N . PRO B 1 236 ? -11.604 37.397 -41.867 1.00 25.15 236 PRO C N 1
ATOM 6095 C CA . PRO B 1 236 ? -12.516 38.494 -42.196 1.00 27.43 236 PRO C CA 1
ATOM 6096 C C . PRO B 1 236 ? -11.849 39.418 -43.218 1.00 26.20 236 PRO C C 1
ATOM 6097 O O . PRO B 1 236 ? -10.662 39.624 -43.115 1.00 27.41 236 PRO C O 1
ATOM 6101 N N . GLU B 1 237 ? -12.609 39.934 -44.187 1.00 27.28 237 GLU C N 1
ATOM 6102 C CA . GLU B 1 237 ? -12.097 40.978 -45.109 1.00 26.57 237 GLU C CA 1
ATOM 6103 C C . GLU B 1 237 ? -11.630 42.170 -44.282 1.00 23.64 237 GLU C C 1
ATOM 6104 O O . GLU B 1 237 ? -12.420 42.720 -43.546 1.00 23.60 237 GLU C O 1
ATOM 6110 N N . PRO B 1 238 ? -10.341 42.573 -44.308 1.00 23.31 238 PRO C N 1
ATOM 6111 C CA . PRO B 1 238 ? -9.910 43.709 -43.511 1.00 24.77 238 PRO C CA 1
ATOM 6112 C C . PRO B 1 238 ? -10.432 45.025 -44.114 1.00 25.10 238 PRO C C 1
ATOM 6113 O O . PRO B 1 238 ? -10.826 45.052 -45.295 1.00 25.01 238 PRO C O 1
ATOM 6117 N N . GLU B 1 239 ? -10.382 46.092 -43.315 1.00 26.61 239 GLU C N 1
ATOM 6118 C CA . GLU B 1 239 ? -10.715 47.470 -43.765 1.00 28.28 239 GLU C CA 1
ATOM 6119 C C . GLU B 1 239 ? -9.839 47.895 -44.940 1.00 24.99 239 GLU C C 1
ATOM 6120 O O . GLU B 1 239 ? -10.375 48.466 -45.885 1.00 26.02 239 GLU C O 1
ATOM 6126 N N . ALA B 1 240 ? -8.528 47.654 -44.854 1.00 25.01 240 ALA C N 1
ATOM 6127 C CA . ALA B 1 240 ? -7.521 48.207 -45.778 1.00 23.82 240 ALA C CA 1
ATOM 6128 C C . ALA B 1 240 ? -6.297 47.274 -45.864 1.00 27.20 240 ALA C C 1
ATOM 6129 O O . ALA B 1 240 ? -6.193 46.317 -45.071 1.00 26.53 240 ALA C O 1
ATOM 6131 N N . PHE B 1 241 ? -5.447 47.555 -46.847 1.00 26.73 241 PHE C N 1
ATOM 6132 C CA . PHE B 1 241 ? -4.266 46.773 -47.282 1.00 27.50 241 PHE C CA 1
ATOM 6133 C C . PHE B 1 241 ? -3.139 47.772 -47.501 1.00 27.33 241 PHE C C 1
ATOM 6134 O O . PHE B 1 241 ? -3.356 48.745 -48.276 1.00 27.32 241 PHE C O 1
ATOM 6142 N N . LEU B 1 242 ? -1.993 47.592 -46.842 1.00 26.69 242 LEU C N 1
ATOM 6143 C CA . LEU B 1 242 ? -0.820 48.461 -47.090 1.00 27.31 242 LEU C CA 1
ATOM 6144 C C . LEU B 1 242 ? 0.375 47.554 -47.330 1.00 28.19 242 LEU C C 1
ATOM 6145 O O . LEU B 1 242 ? 0.628 46.631 -46.475 1.00 27.67 242 LEU C O 1
ATOM 6150 N N . LYS B 1 243 ? 1.061 47.773 -48.445 1.00 24.17 243 LYS C N 1
ATOM 6151 C CA . LYS B 1 243 ? 2.357 47.105 -48.650 1.00 27.73 243 LYS C CA 1
ATOM 6152 C C . LYS B 1 243 ? 3.443 48.154 -48.665 1.00 28.01 243 LYS C C 1
ATOM 6153 O O . LYS B 1 243 ? 3.353 49.020 -49.523 1.00 29.38 243 LYS C O 1
ATOM 6159 N N . GLY B 1 244 ? 4.450 47.967 -47.809 1.00 28.24 244 GLY C N 1
ATOM 6160 C CA . GLY B 1 244 ? 5.605 48.860 -47.656 1.00 26.68 244 GLY C CA 1
ATOM 6161 C C . GLY B 1 244 ? 6.864 48.160 -48.084 1.00 25.79 244 GLY C C 1
ATOM 6162 O O . GLY B 1 244 ? 7.027 46.948 -47.780 1.00 26.96 244 GLY C O 1
ATOM 6163 N N . HIS B 1 245 ? 7.732 48.909 -48.757 1.00 29.28 245 HIS C N 1
ATOM 6164 C CA . HIS B 1 245 ? 9.042 48.448 -49.271 1.00 30.24 245 HIS C CA 1
ATOM 6165 C C . HIS B 1 245 ? 10.151 49.022 -48.414 1.00 29.16 245 HIS C C 1
ATOM 6166 O O . HIS B 1 245 ? 10.200 50.245 -48.263 1.00 28.53 245 HIS C O 1
ATOM 6173 N N . ILE B 1 246 ? 11.033 48.150 -47.943 1.00 26.23 246 ILE C N 1
ATOM 6174 C CA . ILE B 1 246 ? 12.288 48.498 -47.236 1.00 25.74 246 ILE C CA 1
ATOM 6175 C C . ILE B 1 246 ? 13.438 48.093 -48.158 1.00 26.68 246 ILE C C 1
ATOM 6176 O O . ILE B 1 246 ? 13.488 46.950 -48.566 1.00 27.77 246 ILE C O 1
ATOM 6181 N N . HIS B 1 247 ? 14.306 49.040 -48.483 1.00 28.25 247 HIS C N 1
ATOM 6182 C CA . HIS B 1 247 ? 15.452 48.886 -49.416 1.00 26.25 247 HIS C CA 1
ATOM 6183 C C . HIS B 1 247 ? 16.756 48.998 -48.619 1.00 27.10 247 HIS C C 1
ATOM 6184 O O . HIS B 1 247 ? 16.951 50.012 -47.887 1.00 26.01 247 HIS C O 1
ATOM 6191 N N . LEU B 1 248 ? 17.596 47.977 -48.685 1.00 27.43 248 LEU C N 1
ATOM 6192 C CA . LEU B 1 248 ? 18.884 47.949 -47.962 1.00 28.59 248 LEU C CA 1
ATOM 6193 C C . LEU B 1 248 ? 20.018 47.833 -48.984 1.00 29.39 248 LEU C C 1
ATOM 6194 O O . LEU B 1 248 ? 19.802 47.199 -50.036 1.00 26.23 248 LEU C O 1
ATOM 6199 N N . SER B 1 249 ? 21.179 48.409 -48.661 1.00 34.77 249 SER C N 1
ATOM 6200 C CA . SER B 1 249 ? 22.288 48.668 -49.617 1.00 36.52 249 SER C CA 1
ATOM 6201 C C . SER B 1 249 ? 23.343 47.557 -49.594 1.00 39.79 249 SER C C 1
ATOM 6202 O O . SER B 1 249 ? 24.018 47.401 -50.606 1.00 39.99 249 SER C O 1
ATOM 6205 N N . GLN B 1 250 ? 23.478 46.775 -48.527 1.00 38.23 250 GLN C N 1
ATOM 6206 C CA . GLN B 1 250 ? 24.639 45.851 -48.410 1.00 38.72 250 GLN C CA 1
ATOM 6207 C C . GLN B 1 250 ? 24.188 44.389 -48.456 1.00 36.80 250 GLN C C 1
ATOM 6208 O O . GLN B 1 250 ? 23.097 44.083 -47.973 1.00 35.62 250 GLN C O 1
ATOM 6214 N N . TYR B 1 251 ? 25.013 43.522 -49.026 1.00 33.48 251 TYR C N 1
ATOM 6215 C CA . TYR B 1 251 ? 24.857 42.047 -48.954 1.00 35.54 251 TYR C CA 1
ATOM 6216 C C . TYR B 1 251 ? 24.731 41.640 -47.483 1.00 33.67 251 TYR C C 1
ATOM 6217 O O . TYR B 1 251 ? 23.778 40.919 -47.139 1.00 31.13 251 TYR C O 1
ATOM 6226 N N . SER B 1 252 ? 25.651 42.121 -46.643 1.00 34.10 252 SER C N 1
ATOM 6227 C CA . SER B 1 252 ? 25.770 41.777 -45.196 1.00 35.30 252 SER C CA 1
ATOM 6228 C C . SER B 1 252 ? 24.526 42.222 -44.408 1.00 34.85 252 SER C C 1
ATOM 6229 O O . SER B 1 252 ? 24.330 41.725 -43.295 1.00 38.58 252 SER C O 1
ATOM 6232 N N . ASP B 1 253 ? 23.698 43.107 -44.952 1.00 32.29 253 ASP C N 1
ATOM 6233 C CA . ASP B 1 253 ? 22.414 43.494 -44.289 1.00 32.90 253 ASP C CA 1
ATOM 6234 C C . ASP B 1 253 ? 21.448 42.305 -44.105 1.00 31.10 253 ASP C C 1
ATOM 6235 O O . ASP B 1 253 ? 20.531 42.473 -43.302 1.00 28.19 253 ASP C O 1
ATOM 6240 N N . MET B 1 254 ? 21.585 41.190 -44.846 1.00 31.20 254 MET C N 1
ATOM 6241 C CA . MET B 1 254 ? 20.665 40.007 -44.774 1.00 32.84 254 MET C CA 1
ATOM 6242 C C . MET B 1 254 ? 20.533 39.549 -43.331 1.00 27.71 254 MET C C 1
ATOM 6243 O O . MET B 1 254 ? 19.432 39.213 -42.921 1.00 27.87 254 MET C O 1
ATOM 6248 N N . VAL B 1 255 ? 21.647 39.408 -42.623 1.00 28.76 255 VAL C N 1
ATOM 6249 C CA . VAL B 1 255 ? 21.640 38.826 -41.255 1.00 30.34 255 VAL C CA 1
ATOM 6250 C C . VAL B 1 255 ? 20.754 39.700 -40.358 1.00 29.57 255 VAL C C 1
ATOM 6251 O O . VAL B 1 255 ? 19.785 39.202 -39.797 1.00 29.84 255 VAL C O 1
ATOM 6255 N N . PRO B 1 256 ? 21.009 41.012 -40.167 1.00 28.23 256 PRO C N 1
ATOM 6256 C CA . PRO B 1 256 ? 20.104 41.822 -39.346 1.00 26.60 256 PRO C CA 1
ATOM 6257 C C . PRO B 1 256 ? 18.693 42.039 -39.918 1.00 27.47 256 PRO C C 1
ATOM 6258 O O . PRO B 1 256 ? 17.780 42.229 -39.113 1.00 26.17 256 PRO C O 1
ATOM 6262 N N . LEU B 1 257 ? 18.515 41.974 -41.241 1.00 26.48 257 LEU C N 1
ATOM 6263 C CA . LEU B 1 257 ? 17.174 42.047 -41.890 1.00 27.64 257 LEU C CA 1
ATOM 6264 C C . LEU B 1 257 ? 16.316 40.878 -41.392 1.00 28.37 257 LEU C C 1
ATOM 6265 O O . LEU B 1 257 ? 15.145 41.075 -41.066 1.00 26.88 257 LEU C O 1
ATOM 6270 N N . VAL B 1 258 ? 16.890 39.684 -41.398 1.00 26.00 258 VAL C N 1
ATOM 6271 C CA . VAL B 1 258 ? 16.164 38.451 -41.012 1.00 27.60 258 VAL C CA 1
ATOM 6272 C C . VAL B 1 258 ? 15.771 38.585 -39.546 1.00 24.64 258 VAL C C 1
ATOM 6273 O O . VAL B 1 258 ? 14.625 38.285 -39.238 1.00 25.38 258 VAL C O 1
ATOM 6277 N N . GLU B 1 259 ? 16.666 39.097 -38.712 1.00 26.74 259 GLU C N 1
ATOM 6278 C CA . GLU B 1 259 ? 16.456 39.188 -37.253 1.00 28.24 259 GLU C CA 1
ATOM 6279 C C . GLU B 1 259 ? 15.326 40.167 -36.995 1.00 28.86 259 GLU C C 1
ATOM 6280 O O . GLU B 1 259 ? 14.425 39.836 -36.195 1.00 24.55 259 GLU C O 1
ATOM 6286 N N . LEU B 1 260 ? 15.378 41.326 -37.654 1.00 26.28 260 LEU C N 1
ATOM 6287 C CA . LEU B 1 260 ? 14.410 42.404 -37.370 1.00 25.49 260 LEU C CA 1
ATOM 6288 C C . LEU B 1 260 ? 13.052 42.024 -37.982 1.00 23.74 260 LEU C C 1
ATOM 6289 O O . LEU B 1 260 ? 12.034 42.249 -37.337 1.00 24.22 260 LEU C O 1
ATOM 6294 N N . MET B 1 261 ? 13.043 41.578 -39.232 1.00 22.77 261 MET C N 1
ATOM 6295 C CA . MET B 1 261 ? 11.797 41.151 -39.909 1.00 25.35 261 MET C CA 1
ATOM 6296 C C . MET B 1 261 ? 11.096 40.059 -39.059 1.00 22.80 261 MET C C 1
ATOM 6297 O O . MET B 1 261 ? 9.843 40.144 -38.847 1.00 19.93 261 MET C O 1
ATOM 6302 N N . THR B 1 262 ? 11.860 39.081 -38.561 1.00 22.45 262 THR C N 1
ATOM 6303 C CA . THR B 1 262 ? 11.304 37.980 -37.719 1.00 23.93 262 THR C CA 1
ATOM 6304 C C . THR B 1 262 ? 10.766 38.517 -36.379 1.00 24.00 262 THR C C 1
ATOM 6305 O O . THR B 1 262 ? 9.647 38.118 -35.942 1.00 21.71 262 THR C O 1
ATOM 6309 N N . GLU B 1 263 ? 11.501 39.400 -35.711 1.00 23.02 263 GLU C N 1
ATOM 6310 C CA . GLU B 1 263 ? 11.006 40.049 -34.469 1.00 25.29 263 GLU C CA 1
ATOM 6311 C C . GLU B 1 263 ? 9.683 40.776 -34.746 1.00 25.06 263 GLU C C 1
ATOM 6312 O O . GLU B 1 263 ? 8.733 40.585 -33.980 1.00 24.91 263 GLU C O 1
ATOM 6318 N N . LEU B 1 264 ? 9.580 41.540 -35.830 1.00 25.30 264 LEU C N 1
ATOM 6319 C CA . LEU B 1 264 ? 8.376 42.370 -36.104 1.00 25.10 264 LEU C CA 1
ATOM 6320 C C . LEU B 1 264 ? 7.220 41.427 -36.443 1.00 23.17 264 LEU C C 1
ATOM 6321 O O . LEU B 1 264 ? 6.081 41.675 -36.006 1.00 23.36 264 LEU C O 1
ATOM 6326 N N . GLU B 1 265 ? 7.516 40.354 -37.175 1.00 22.73 265 GLU C N 1
ATOM 6327 C CA . GLU B 1 265 ? 6.518 39.316 -37.524 1.00 22.90 265 GLU C CA 1
ATOM 6328 C C . GLU B 1 265 ? 6.018 38.645 -36.235 1.00 23.28 265 GLU C C 1
ATOM 6329 O O . GLU B 1 265 ? 4.799 38.536 -36.046 1.00 21.75 265 GLU C O 1
ATOM 6335 N N . ASN B 1 266 ? 6.928 38.259 -35.358 1.00 21.30 266 ASN C N 1
ATOM 6336 C CA . ASN B 1 266 ? 6.577 37.554 -34.092 1.00 21.75 266 ASN C CA 1
ATOM 6337 C C . ASN B 1 266 ? 5.853 38.508 -33.149 1.00 25.57 266 ASN C C 1
ATOM 6338 O O . ASN B 1 266 ? 5.059 38.023 -32.334 1.00 23.23 266 ASN C O 1
ATOM 6343 N N . SER B 1 267 ? 6.094 39.822 -33.285 1.00 24.45 267 SER C N 1
ATOM 6344 C CA . SER B 1 267 ? 5.454 40.882 -32.466 1.00 24.06 267 SER C CA 1
ATOM 6345 C C . SER B 1 267 ? 4.120 41.275 -33.112 1.00 23.99 267 SER C C 1
ATOM 6346 O O . SER B 1 267 ? 3.390 42.109 -32.536 1.00 24.13 267 SER C O 1
ATOM 6349 N N . LYS B 1 268 ? 3.809 40.694 -34.269 1.00 22.61 268 LYS C N 1
ATOM 6350 C CA . LYS B 1 268 ? 2.537 40.922 -34.995 1.00 25.94 268 LYS C CA 1
ATOM 6351 C C . LYS B 1 268 ? 2.390 42.418 -35.323 1.00 26.17 268 LYS C C 1
ATOM 6352 O O . LYS B 1 268 ? 1.255 42.911 -35.271 1.00 24.39 268 LYS C O 1
ATOM 6358 N N . ILE B 1 269 ? 3.492 43.087 -35.694 1.00 23.19 269 ILE C N 1
ATOM 6359 C CA . ILE B 1 269 ? 3.480 44.452 -36.295 1.00 24.55 269 ILE C CA 1
ATOM 6360 C C . ILE B 1 269 ? 2.828 44.361 -37.681 1.00 23.83 269 ILE C C 1
ATOM 6361 O O . ILE B 1 269 ? 2.102 45.279 -38.085 1.00 23.48 269 ILE C O 1
ATOM 6366 N N . PHE B 1 270 ? 3.082 43.259 -38.373 1.00 24.66 270 PHE C N 1
ATOM 6367 C CA . PHE B 1 270 ? 2.456 42.906 -39.665 1.00 24.75 270 PHE C CA 1
ATOM 6368 C C . PHE B 1 270 ? 2.051 41.435 -39.577 1.00 25.59 270 PHE C C 1
ATOM 6369 O O . PHE B 1 270 ? 2.717 40.622 -38.840 1.00 23.35 270 PHE C O 1
ATOM 6377 N N . THR B 1 271 ? 0.979 41.087 -40.286 1.00 25.71 271 THR C N 1
ATOM 6378 C CA . THR B 1 271 ? 0.517 39.692 -40.411 1.00 24.60 271 THR C CA 1
ATOM 6379 C C . THR B 1 271 ? 0.553 39.229 -41.870 1.00 27.82 271 THR C C 1
ATOM 6380 O O . THR B 1 271 ? 0.370 38.010 -42.090 1.00 25.86 271 THR C O 1
ATOM 6384 N N . GLY B 1 272 ? 0.841 40.120 -42.823 1.00 25.21 272 GLY C N 1
ATOM 6385 C CA . GLY B 1 272 ? 0.891 39.734 -44.243 1.00 25.56 272 GLY C CA 1
ATOM 6386 C C . GLY B 1 272 ? 2.168 38.996 -44.584 1.00 25.16 272 GLY C C 1
ATOM 6387 O O . GLY B 1 272 ? 3.059 38.868 -43.753 1.00 24.78 272 GLY C O 1
ATOM 6388 N N . TYR B 1 273 ? 2.263 38.531 -45.813 1.00 28.28 273 TYR C N 1
ATOM 6389 C CA . TYR B 1 273 ? 3.412 37.740 -46.309 1.00 27.86 273 TYR C CA 1
ATOM 6390 C C . TYR B 1 273 ? 4.614 38.653 -46.483 1.00 27.43 273 TYR C C 1
ATOM 6391 O O . TYR B 1 273 ? 4.561 39.579 -47.288 1.00 27.76 273 TYR C O 1
ATOM 6400 N N . PRO B 1 274 ? 5.741 38.411 -45.782 1.00 26.78 274 PRO C N 1
ATOM 6401 C CA . PRO B 1 274 ? 6.949 39.198 -45.977 1.00 27.94 274 PRO C CA 1
ATOM 6402 C C . PRO B 1 274 ? 7.720 38.636 -47.182 1.00 33.71 274 PRO C C 1
ATOM 6403 O O . PRO B 1 274 ? 7.935 37.443 -47.257 1.00 36.13 274 PRO C O 1
ATOM 6407 N N . ASP B 1 275 ? 8.055 39.503 -48.126 1.00 28.75 275 ASP C N 1
ATOM 6408 C CA . ASP B 1 275 ? 8.616 39.112 -49.440 1.00 31.58 275 ASP C CA 1
ATOM 6409 C C . ASP B 1 275 ? 9.984 39.791 -49.521 1.00 31.83 275 ASP C C 1
ATOM 6410 O O . ASP B 1 275 ? 10.019 41.027 -49.467 1.00 33.99 275 ASP C O 1
ATOM 6415 N N . ILE B 1 276 ? 11.052 39.008 -49.617 1.00 30.31 276 ILE C N 1
ATOM 6416 C CA . ILE B 1 276 ? 12.458 39.490 -49.658 1.00 29.60 276 ILE C CA 1
ATOM 6417 C C . ILE B 1 276 ? 13.007 39.156 -51.035 1.00 30.49 276 ILE C C 1
ATOM 6418 O O . ILE B 1 276 ? 12.990 37.977 -51.408 1.00 28.68 276 ILE C O 1
ATOM 6423 N N . ASN B 1 277 ? 13.485 40.159 -51.765 1.00 28.63 277 ASN C N 1
ATOM 6424 C CA . ASN B 1 277 ? 14.201 39.919 -53.043 1.00 27.73 277 ASN C CA 1
ATOM 6425 C C . ASN B 1 277 ? 15.483 40.748 -53.042 1.00 28.98 277 ASN C C 1
ATOM 6426 O O . ASN B 1 277 ? 15.734 41.517 -52.054 1.00 27.13 277 ASN C O 1
ATOM 6431 N N . SER B 1 278 ? 16.301 40.523 -54.070 1.00 28.25 278 SER C N 1
ATOM 6432 C CA . SER B 1 278 ? 17.520 41.315 -54.315 1.00 30.34 278 SER C CA 1
ATOM 6433 C C . SER B 1 278 ? 17.436 41.944 -55.690 1.00 29.04 278 SER C C 1
ATOM 6434 O O . SER B 1 278 ? 17.698 41.275 -56.682 1.00 29.01 278 SER C O 1
ATOM 6437 N N . PRO B 1 279 ? 17.137 43.245 -55.762 1.00 28.77 279 PRO C N 1
ATOM 6438 C CA . PRO B 1 279 ? 17.261 44.009 -57.016 1.00 31.32 279 PRO C CA 1
ATOM 6439 C C . PRO B 1 279 ? 18.654 43.945 -57.661 1.00 30.39 279 PRO C C 1
ATOM 6440 O O . PRO B 1 279 ? 18.759 43.708 -58.853 1.00 32.88 279 PRO C O 1
ATOM 6444 N N . ALA B 1 280 ? 19.681 44.052 -56.837 1.00 32.17 280 ALA C N 1
ATOM 6445 C CA . ALA B 1 280 ? 21.091 43.980 -57.257 1.00 34.23 280 ALA C CA 1
ATOM 6446 C C . ALA B 1 280 ? 21.330 42.665 -58.012 1.00 36.61 280 ALA C C 1
ATOM 6447 O O . ALA B 1 280 ? 21.972 42.690 -59.078 1.00 33.42 280 ALA C O 1
ATOM 6449 N N . MET B 1 281 ? 20.844 41.539 -57.483 1.00 32.05 281 MET C N 1
ATOM 6450 C CA . MET B 1 281 ? 21.109 40.214 -58.086 1.00 30.87 281 MET C CA 1
ATOM 6451 C C . MET B 1 281 ? 20.029 39.883 -59.099 1.00 31.50 281 MET C C 1
ATOM 6452 O O . MET B 1 281 ? 20.133 38.822 -59.737 1.00 32.81 281 MET C O 1
ATOM 6457 N N . GLY B 1 282 ? 19.023 40.751 -59.227 1.00 37.43 282 GLY C N 1
ATOM 6458 C CA . GLY B 1 282 ? 17.951 40.605 -60.227 1.00 40.80 282 GLY C CA 1
ATOM 6459 C C . GLY B 1 282 ? 17.000 39.478 -59.875 1.00 41.34 282 GLY C C 1
ATOM 6460 O O . GLY B 1 282 ? 16.298 39.032 -60.776 1.00 44.72 282 GLY C O 1
ATOM 6461 N N . THR B 1 283 ? 16.973 39.046 -58.630 1.00 40.39 283 THR C N 1
ATOM 6462 C CA . THR B 1 283 ? 16.060 38.017 -58.200 1.00 43.14 283 THR C CA 1
ATOM 6463 C C . THR B 1 283 ? 14.677 38.600 -58.061 1.00 50.55 283 THR C C 1
ATOM 6464 O O . THR B 1 283 ? 14.511 39.751 -57.674 1.00 42.25 283 THR C O 1
ATOM 6468 N N . PRO B 1 284 ? 13.676 37.806 -58.423 1.00 53.65 284 PRO C N 1
ATOM 6469 C CA . PRO B 1 284 ? 12.371 38.426 -58.330 1.00 60.17 284 PRO C CA 1
ATOM 6470 C C . PRO B 1 284 ? 11.620 38.147 -57.060 1.00 51.57 284 PRO C C 1
ATOM 6471 O O . PRO B 1 284 ? 11.842 37.148 -56.408 1.00 43.81 284 PRO C O 1
ATOM 6475 N N . SER B 1 285 ? 10.742 39.068 -56.705 1.00 53.19 285 SER C N 1
ATOM 6476 C CA . SER B 1 285 ? 9.880 38.843 -55.578 1.00 56.19 285 SER C CA 1
ATOM 6477 C C . SER B 1 285 ? 8.534 38.562 -56.191 1.00 58.63 285 SER C C 1
ATOM 6478 O O . SER B 1 285 ? 8.443 37.866 -57.180 1.00 42.81 285 SER C O 1
ATOM 6481 N N . LEU B 1 286 ? 7.485 39.158 -55.623 1.00 64.61 286 LEU C N 1
ATOM 6482 C CA . LEU B 1 286 ? 6.137 39.010 -56.183 1.00 65.15 286 LEU C CA 1
ATOM 6483 C C . LEU B 1 286 ? 5.854 40.032 -57.246 1.00 59.44 286 LEU C C 1
ATOM 6484 O O . LEU B 1 286 ? 4.725 40.133 -57.721 1.00 56.70 286 LEU C O 1
ATOM 6489 N N . ALA B 1 287 ? 6.866 40.782 -57.630 1.00 59.01 287 ALA C N 1
ATOM 6490 C CA . ALA B 1 287 ? 6.709 41.694 -58.741 1.00 67.75 287 ALA C CA 1
ATOM 6491 C C . ALA B 1 287 ? 6.296 40.893 -59.962 1.00 71.76 287 ALA C C 1
ATOM 6492 O O . ALA B 1 287 ? 7.070 40.041 -60.414 1.00 48.57 287 ALA C O 1
ATOM 6494 N N . GLY B 1 288 ? 5.096 41.173 -60.497 1.00 72.28 288 GLY C N 1
ATOM 6495 C CA . GLY B 1 288 ? 4.566 40.376 -61.616 1.00 73.88 288 GLY C CA 1
ATOM 6496 C C . GLY B 1 288 ? 5.219 40.730 -62.930 1.00 73.86 288 GLY C C 1
ATOM 6497 O O . GLY B 1 288 ? 5.257 39.869 -63.824 1.00 73.85 288 GLY C O 1
ATOM 6498 N N . LEU B 1 289 ? 5.704 41.963 -63.032 1.00 74.91 289 LEU C N 1
ATOM 6499 C CA . LEU B 1 289 ? 6.361 42.420 -64.278 1.00 78.76 289 LEU C CA 1
ATOM 6500 C C . LEU B 1 289 ? 7.486 41.466 -64.688 1.00 67.10 289 LEU C C 1
ATOM 6501 O O . LEU B 1 289 ? 7.648 41.274 -65.886 1.00 67.39 289 LEU C O 1
ATOM 6506 N N . HIS B 1 290 ? 8.215 40.883 -63.735 1.00 66.09 290 HIS C N 1
ATOM 6507 C CA . HIS B 1 290 ? 9.425 40.079 -64.087 1.00 72.00 290 HIS C CA 1
ATOM 6508 C C . HIS B 1 290 ? 9.207 39.250 -65.355 1.00 73.74 290 HIS C C 1
ATOM 6509 O O . HIS B 1 290 ? 9.896 39.508 -66.360 1.00 75.39 290 HIS C O 1
ATOM 6516 N N . GLU B 1 291 ? 8.321 38.264 -65.303 1.00 74.58 291 GLU C N 1
ATOM 6517 C CA . GLU B 1 291 ? 8.157 37.387 -66.490 1.00 78.06 291 GLU C CA 1
ATOM 6518 C C . GLU B 1 291 ? 7.607 38.244 -67.627 1.00 79.85 291 GLU C C 1
ATOM 6519 O O . GLU B 1 291 ? 7.953 37.968 -68.778 1.00 78.87 291 GLU C O 1
ATOM 6525 N N . PHE B 1 292 ? 6.814 39.262 -67.296 1.00 87.73 292 PHE C N 1
ATOM 6526 C CA . PHE B 1 292 ? 6.191 40.147 -68.315 1.00 88.14 292 PHE C CA 1
ATOM 6527 C C . PHE B 1 292 ? 7.228 41.063 -68.980 1.00 90.48 292 PHE C C 1
ATOM 6528 O O . PHE B 1 292 ? 6.886 41.680 -70.002 1.00 95.98 292 PHE C O 1
ATOM 6536 N N . LEU B 1 293 ? 8.456 41.138 -68.461 1.00 30.00 293 LEU C N 1
ATOM 6537 C CA . LEU B 1 293 ? 9.419 42.119 -69.033 1.00 30.00 293 LEU C CA 1
ATOM 6538 C C . LEU B 1 293 ? 10.858 41.738 -68.683 1.00 30.00 293 LEU C C 1
ATOM 6539 O O . LEU B 1 293 ? 11.740 42.060 -69.490 1.00 30.00 293 LEU C O 1
ATOM 6544 N N . GLN B 1 300 ? 19.058 45.076 -69.153 1.00 84.83 300 GLN C N 1
ATOM 6545 C CA . GLN B 1 300 ? 20.154 44.092 -69.350 1.00 81.93 300 GLN C CA 1
ATOM 6546 C C . GLN B 1 300 ? 21.507 44.816 -69.363 1.00 74.32 300 GLN C C 1
ATOM 6547 O O . GLN B 1 300 ? 22.101 44.934 -70.436 1.00 81.88 300 GLN C O 1
ATOM 6553 N N . ASP B 1 301 ? 21.968 45.282 -68.205 1.00 64.19 301 ASP C N 1
ATOM 6554 C CA . ASP B 1 301 ? 23.292 45.942 -68.112 1.00 56.11 301 ASP C CA 1
ATOM 6555 C C . ASP B 1 301 ? 24.374 44.927 -68.483 1.00 54.51 301 ASP C C 1
ATOM 6556 O O . ASP B 1 301 ? 24.313 43.792 -68.003 1.00 48.04 301 ASP C O 1
ATOM 6561 N N . PRO B 1 302 ? 25.372 45.301 -69.309 1.00 50.51 302 PRO C N 1
ATOM 6562 C CA . PRO B 1 302 ? 26.469 44.394 -69.639 1.00 48.36 302 PRO C CA 1
ATOM 6563 C C . PRO B 1 302 ? 27.226 43.952 -68.383 1.00 42.96 302 PRO C C 1
ATOM 6564 O O . PRO B 1 302 ? 27.656 42.839 -68.323 1.00 42.41 302 PRO C O 1
ATOM 6568 N N . GLU B 1 303 ? 27.406 44.873 -67.447 1.00 40.63 303 GLU C N 1
ATOM 6569 C CA . GLU B 1 303 ? 28.123 44.573 -66.190 1.00 44.28 303 GLU C CA 1
ATOM 6570 C C . GLU B 1 303 ? 27.332 43.506 -65.437 1.00 41.01 303 GLU C C 1
ATOM 6571 O O . GLU B 1 303 ? 27.944 42.569 -64.921 1.00 46.16 303 GLU C O 1
ATOM 6577 N N . PHE B 1 304 ? 26.015 43.660 -65.397 1.00 41.86 304 PHE C N 1
ATOM 6578 C CA . PHE B 1 304 ? 25.153 42.677 -64.704 1.00 40.31 304 PHE C CA 1
ATOM 6579 C C . PHE B 1 304 ? 25.194 41.338 -65.440 1.00 41.99 304 PHE C C 1
ATOM 6580 O O . PHE B 1 304 ? 25.296 40.292 -64.790 1.00 42.17 304 PHE C O 1
ATOM 6588 N N . MET B 1 305 ? 25.108 41.378 -66.762 1.00 42.78 305 MET C N 1
ATOM 6589 C CA . MET B 1 305 ? 25.047 40.124 -67.548 1.00 38.14 305 MET C CA 1
ATOM 6590 C C . MET B 1 305 ? 26.365 39.354 -67.431 1.00 37.30 305 MET C C 1
ATOM 6591 O O . MET B 1 305 ? 26.327 38.123 -67.462 1.00 39.59 305 MET C O 1
ATOM 6596 N N . ALA B 1 306 ? 27.478 40.067 -67.308 1.00 37.72 306 ALA C N 1
ATOM 6597 C CA . ALA B 1 306 ? 28.789 39.402 -67.155 1.00 37.50 306 ALA C CA 1
ATOM 6598 C C . ALA B 1 306 ? 28.812 38.720 -65.790 1.00 39.33 306 ALA C C 1
ATOM 6599 O O . ALA B 1 306 ? 29.199 37.553 -65.727 1.00 38.18 306 ALA C O 1
ATOM 6601 N N . LEU B 1 307 ? 28.377 39.438 -64.756 1.00 39.40 307 LEU C N 1
ATOM 6602 C CA . LEU B 1 307 ? 28.310 38.890 -63.370 1.00 37.77 307 LEU C CA 1
ATOM 6603 C C . LEU B 1 307 ? 27.518 37.584 -63.396 1.00 36.69 307 LEU C C 1
ATOM 6604 O O . LEU B 1 307 ? 28.013 36.569 -62.890 1.00 38.34 307 LEU C O 1
ATOM 6609 N N . LEU B 1 308 ? 26.364 37.595 -64.052 1.00 38.87 308 LEU C N 1
ATOM 6610 C CA . LEU B 1 308 ? 25.419 36.452 -64.088 1.00 42.60 308 LEU C CA 1
ATOM 6611 C C . LEU B 1 308 ? 26.019 35.322 -64.932 1.00 43.09 308 LEU C C 1
ATOM 6612 O O . LEU B 1 308 ? 25.835 34.159 -64.561 1.00 40.98 308 LEU C O 1
ATOM 6617 N N . GLY B 1 309 ? 26.705 35.664 -66.025 1.00 45.57 309 GLY C N 1
ATOM 6618 C CA . GLY B 1 309 ? 27.376 34.709 -66.929 1.00 44.28 309 GLY C CA 1
ATOM 6619 C C . GLY B 1 309 ? 28.401 33.860 -66.204 1.00 45.28 309 GLY C C 1
ATOM 6620 O O . GLY B 1 309 ? 28.333 32.630 -66.329 1.00 48.06 309 GLY C O 1
ATOM 6621 N N . ARG B 1 310 ? 29.318 34.478 -65.457 1.00 43.92 310 ARG C N 1
ATOM 6622 C CA . ARG B 1 310 ? 30.452 33.759 -64.822 1.00 44.41 310 ARG C CA 1
ATOM 6623 C C . ARG B 1 310 ? 30.066 33.169 -63.445 1.00 45.86 310 ARG C C 1
ATOM 6624 O O . ARG B 1 310 ? 30.997 32.812 -62.681 1.00 42.97 310 ARG C O 1
ATOM 6632 N N . GLY B 1 311 ? 28.766 33.064 -63.140 1.00 39.86 311 GLY C N 1
ATOM 6633 C CA . GLY B 1 311 ? 28.223 32.632 -61.834 1.00 39.62 311 GLY C CA 1
ATOM 6634 C C . GLY B 1 311 ? 28.819 33.397 -60.664 1.00 39.48 311 GLY C C 1
ATOM 6635 O O . GLY B 1 311 ? 29.158 32.753 -59.643 1.00 44.99 311 GLY C O 1
ATOM 6636 N N . ALA B 1 312 ? 28.936 34.723 -60.780 1.00 33.72 312 ALA C N 1
ATOM 6637 C CA . ALA B 1 312 ? 29.488 35.609 -59.729 1.00 32.13 312 ALA C CA 1
ATOM 6638 C C . ALA B 1 312 ? 28.784 35.318 -58.395 1.00 32.04 312 ALA C C 1
ATOM 6639 O O . ALA B 1 312 ? 27.557 35.054 -58.366 1.00 31.30 312 ALA C O 1
ATOM 6641 N N . LYS B 1 313 ? 29.509 35.441 -57.309 1.00 31.29 313 LYS C N 1
ATOM 6642 C CA . LYS B 1 313 ? 28.902 35.298 -55.977 1.00 32.40 313 LYS C CA 1
ATOM 6643 C C . LYS B 1 313 ? 28.187 36.605 -55.610 1.00 30.66 313 LYS C C 1
ATOM 6644 O O . LYS B 1 313 ? 28.510 37.696 -56.103 1.00 27.78 313 LYS C O 1
ATOM 6650 N N . PRO B 1 314 ? 27.206 36.516 -54.688 1.00 29.55 314 PRO C N 1
ATOM 6651 C CA . PRO B 1 314 ? 26.385 37.667 -54.314 1.00 32.30 314 PRO C CA 1
ATOM 6652 C C . PRO B 1 314 ? 27.219 38.909 -53.973 1.00 32.13 314 PRO C C 1
ATOM 6653 O O . PRO B 1 314 ? 26.892 39.982 -54.414 1.00 32.83 314 PRO C O 1
ATOM 6657 N N . GLU B 1 315 ? 28.326 38.729 -53.252 1.00 31.90 315 GLU C N 1
ATOM 6658 C CA . GLU B 1 315 ? 29.174 39.853 -52.761 1.00 31.93 315 GLU C CA 1
ATOM 6659 C C . GLU B 1 315 ? 29.654 40.686 -53.964 1.00 34.66 315 GLU C C 1
ATOM 6660 O O . GLU B 1 315 ? 29.904 41.887 -53.788 1.00 36.46 315 GLU C O 1
ATOM 6666 N N . GLU B 1 316 ? 29.774 40.072 -55.142 1.00 31.93 316 GLU C N 1
ATOM 6667 C CA . GLU B 1 316 ? 30.369 40.715 -56.332 1.00 34.33 316 GLU C CA 1
ATOM 6668 C C . GLU B 1 316 ? 29.350 41.659 -56.966 1.00 34.77 316 GLU C C 1
ATOM 6669 O O . GLU B 1 316 ? 29.738 42.402 -57.858 1.00 35.55 316 GLU C O 1
ATOM 6675 N N . TYR B 1 317 ? 28.089 41.606 -56.545 1.00 33.71 317 TYR C N 1
ATOM 6676 C CA . TYR B 1 317 ? 27.023 42.494 -57.074 1.00 31.62 317 TYR C CA 1
ATOM 6677 C C . TYR B 1 317 ? 26.968 43.803 -56.276 1.00 34.51 317 TYR C C 1
ATOM 6678 O O . TYR B 1 317 ? 26.243 44.715 -56.700 1.00 34.58 317 TYR C O 1
ATOM 6687 N N . GLU B 1 318 ? 27.643 43.905 -55.133 1.00 36.18 318 GLU C N 1
ATOM 6688 C CA . GLU B 1 318 ? 27.417 45.031 -54.188 1.00 38.59 318 GLU C CA 1
ATOM 6689 C C . GLU B 1 318 ? 27.949 46.334 -54.800 1.00 44.22 318 GLU C C 1
ATOM 6690 O O . GLU B 1 318 ? 27.201 47.313 -54.818 1.00 38.31 318 GLU C O 1
ATOM 6696 N N . ALA B 1 319 ? 29.165 46.320 -55.353 1.00 47.56 319 ALA C N 1
ATOM 6697 C CA . ALA B 1 319 ? 29.786 47.480 -56.038 1.00 51.33 319 ALA C CA 1
ATOM 6698 C C . ALA B 1 319 ? 28.899 47.924 -57.209 1.00 48.89 319 ALA C C 1
ATOM 6699 O O . ALA B 1 319 ? 28.624 49.128 -57.319 1.00 48.51 319 ALA C O 1
ATOM 6701 N N . TYR B 1 320 ? 28.462 46.982 -58.044 1.00 47.79 320 TYR C N 1
ATOM 6702 C CA . TYR B 1 320 ? 27.575 47.231 -59.210 1.00 45.40 320 TYR C CA 1
ATOM 6703 C C . TYR B 1 320 ? 26.279 47.914 -58.741 1.00 46.18 320 TYR C C 1
ATOM 6704 O O . TYR B 1 320 ? 25.864 48.959 -59.303 1.00 38.43 320 TYR C O 1
ATOM 6713 N N . ALA B 1 321 ? 25.632 47.329 -57.733 1.00 43.25 321 ALA C N 1
ATOM 6714 C CA . ALA B 1 321 ? 24.353 47.814 -57.159 1.00 44.31 321 ALA C CA 1
ATOM 6715 C C . ALA B 1 321 ? 24.524 49.254 -56.668 1.00 41.33 321 ALA C C 1
ATOM 6716 O O . ALA B 1 321 ? 23.659 50.110 -56.974 1.00 41.86 321 ALA C O 1
ATOM 6718 N N . LYS B 1 322 ? 25.598 49.481 -55.919 1.00 43.60 322 LYS C N 1
ATOM 6719 C CA . LYS B 1 322 ? 25.917 50.769 -55.259 1.00 52.96 322 LYS C CA 1
ATOM 6720 C C . LYS B 1 322 ? 26.094 51.836 -56.346 1.00 55.92 322 LYS C C 1
ATOM 6721 O O . LYS B 1 322 ? 25.515 52.931 -56.183 1.00 59.42 322 LYS C O 1
ATOM 6727 N N . LYS B 1 323 ? 26.816 51.501 -57.425 1.00 61.68 323 LYS C N 1
ATOM 6728 C CA . LYS B 1 323 ? 27.100 52.410 -58.572 1.00 65.60 323 LYS C CA 1
ATOM 6729 C C . LYS B 1 323 ? 25.793 52.790 -59.273 1.00 60.21 323 LYS C C 1
ATOM 6730 O O . LYS B 1 323 ? 25.633 53.978 -59.583 1.00 67.06 323 LYS C O 1
ATOM 6736 N N . LYS B 1 324 ? 24.903 51.827 -59.520 1.00 55.14 324 LYS C N 1
ATOM 6737 C CA . LYS B 1 324 ? 23.598 52.065 -60.205 1.00 52.29 324 LYS C CA 1
ATOM 6738 C C . LYS B 1 324 ? 22.554 52.679 -59.247 1.00 47.77 324 LYS C C 1
ATOM 6739 O O . LYS B 1 324 ? 21.474 53.032 -59.742 1.00 48.60 324 LYS C O 1
ATOM 6745 N N . GLY B 1 325 ? 22.841 52.774 -57.939 1.00 48.58 325 GLY C N 1
ATOM 6746 C CA . GLY B 1 325 ? 21.888 53.172 -56.880 1.00 51.34 325 GLY C CA 1
ATOM 6747 C C . GLY B 1 325 ? 20.769 52.152 -56.678 1.00 50.14 325 GLY C C 1
ATOM 6748 O O . GLY B 1 325 ? 19.690 52.552 -56.205 1.00 53.56 325 GLY C O 1
ATOM 6749 N N . ILE B 1 326 ? 21.016 50.878 -57.016 1.00 45.69 326 ILE C N 1
ATOM 6750 C CA . ILE B 1 326 ? 20.060 49.743 -56.860 1.00 43.16 326 ILE C CA 1
ATOM 6751 C C . ILE B 1 326 ? 20.198 49.190 -55.439 1.00 38.68 326 ILE C C 1
ATOM 6752 O O . ILE B 1 326 ? 21.305 49.001 -54.942 1.00 34.74 326 ILE C O 1
ATOM 6757 N N . PRO B 1 327 ? 19.087 48.917 -54.718 1.00 35.31 327 PRO C N 1
ATOM 6758 C CA . PRO B 1 327 ? 19.199 48.246 -53.428 1.00 34.25 327 PRO C CA 1
ATOM 6759 C C . PRO B 1 327 ? 19.765 46.822 -53.599 1.00 31.00 327 PRO C C 1
ATOM 6760 O O . PRO B 1 327 ? 19.431 46.135 -54.563 1.00 29.18 327 PRO C O 1
ATOM 6764 N N . PHE B 1 328 ? 20.515 46.361 -52.606 1.00 31.38 328 PHE C N 1
ATOM 6765 C CA . PHE B 1 328 ? 20.925 44.948 -52.532 1.00 30.74 328 PHE C CA 1
ATOM 6766 C C . PHE B 1 328 ? 19.713 44.109 -52.118 1.00 30.09 328 PHE C C 1
ATOM 6767 O O . PHE B 1 328 ? 19.460 43.066 -52.773 1.00 27.73 328 PHE C O 1
ATOM 6775 N N . TRP B 1 329 ? 18.962 44.568 -51.110 1.00 28.04 329 TRP C N 1
ATOM 6776 C CA . TRP B 1 329 ? 17.755 43.849 -50.648 1.00 27.54 329 TRP C CA 1
ATOM 6777 C C . TRP B 1 329 ? 16.545 44.778 -50.639 1.00 27.65 329 TRP C C 1
ATOM 6778 O O . TRP B 1 329 ? 16.677 45.938 -50.107 1.00 28.76 329 TRP C O 1
ATOM 6789 N N . THR B 1 330 ? 15.410 44.247 -51.090 1.00 25.67 330 THR C N 1
ATOM 6790 C CA . THR B 1 330 ? 14.069 44.790 -50.784 1.00 25.50 330 THR C CA 1
ATOM 6791 C C . THR B 1 330 ? 13.300 43.795 -49.910 1.00 25.62 330 THR C C 1
ATOM 6792 O O . THR B 1 330 ? 13.203 42.591 -50.254 1.00 28.22 330 THR C O 1
ATOM 6796 N N . CYS B 1 331 ? 12.787 44.298 -48.788 1.00 26.24 331 CYS C N 1
ATOM 6797 C CA . CYS B 1 331 ? 11.832 43.570 -47.940 1.00 27.50 331 CYS C CA 1
ATOM 6798 C C . CYS B 1 331 ? 10.468 44.246 -48.085 1.00 28.91 331 CYS C C 1
ATOM 6799 O O . CYS B 1 331 ? 10.352 45.433 -47.713 1.00 30.32 331 CYS C O 1
ATOM 6802 N N . ALA B 1 332 ? 9.493 43.552 -48.663 1.00 26.32 332 ALA C N 1
ATOM 6803 C CA . ALA B 1 332 ? 8.111 44.063 -48.802 1.00 25.42 332 ALA C CA 1
ATOM 6804 C C . ALA B 1 332 ? 7.307 43.557 -47.599 1.00 27.02 332 ALA C C 1
ATOM 6805 O O . ALA B 1 332 ? 7.257 42.312 -47.419 1.00 29.84 332 ALA C O 1
ATOM 6807 N N . LEU B 1 333 ? 6.784 44.461 -46.765 1.00 25.67 333 LEU C N 1
ATOM 6808 C CA . LEU B 1 333 ? 5.925 44.091 -45.611 1.00 25.39 333 LEU C CA 1
ATOM 6809 C C . LEU B 1 333 ? 4.470 44.405 -45.980 1.00 24.58 333 LEU C C 1
ATOM 6810 O O . LEU B 1 333 ? 4.203 45.463 -46.516 1.00 24.40 333 LEU C O 1
ATOM 6815 N N . THR B 1 334 ? 3.569 43.453 -45.768 1.00 25.89 334 THR C N 1
ATOM 6816 C CA . THR B 1 334 ? 2.119 43.607 -46.051 1.00 24.64 334 THR C CA 1
ATOM 6817 C C . THR B 1 334 ? 1.375 43.700 -44.729 1.00 25.53 334 THR C C 1
ATOM 6818 O O . THR B 1 334 ? 1.668 42.871 -43.819 1.00 23.22 334 THR C O 1
ATOM 6822 N N . PHE B 1 335 ? 0.417 44.624 -44.664 1.00 25.24 335 PHE C N 1
ATOM 6823 C CA . PHE B 1 335 ? -0.335 44.982 -43.445 1.00 26.56 335 PHE C CA 1
ATOM 6824 C C . PHE B 1 335 ? -1.816 44.937 -43.784 1.00 24.76 335 PHE C C 1
ATOM 6825 O O . PHE B 1 335 ? -2.180 45.479 -44.831 1.00 24.99 335 PHE C O 1
ATOM 6833 N N . TYR B 1 336 ? -2.601 44.245 -42.970 1.00 22.52 336 TYR C N 1
ATOM 6834 C CA . TYR B 1 336 ? -4.069 44.151 -43.110 1.00 22.46 336 TYR C CA 1
ATOM 6835 C C . TYR B 1 336 ? -4.721 44.796 -41.891 1.00 24.38 336 TYR C C 1
ATOM 6836 O O . TYR B 1 336 ? -4.384 44.404 -40.765 1.00 21.33 336 TYR C O 1
ATOM 6845 N N . GLY B 1 337 ? -5.730 45.626 -42.113 1.00 24.24 337 GLY C N 1
ATOM 6846 C CA . GLY B 1 337 ? -6.488 46.224 -40.995 1.00 28.52 337 GLY C CA 1
ATOM 6847 C C . GLY B 1 337 ? -6.943 47.645 -41.321 1.00 27.41 337 GLY C C 1
ATOM 6848 O O . GLY B 1 337 ? -6.753 48.114 -42.437 1.00 24.81 337 GLY C O 1
ATOM 6849 N N . PRO B 1 338 ? -7.488 48.359 -40.316 1.00 27.11 338 PRO C N 1
ATOM 6850 C CA . PRO B 1 338 ? -7.918 49.751 -40.461 1.00 28.25 338 PRO C CA 1
ATOM 6851 C C . PRO B 1 338 ? -6.750 50.602 -40.941 1.00 27.20 338 PRO C C 1
ATOM 6852 O O . PRO B 1 338 ? -5.647 50.352 -40.502 1.00 28.30 338 PRO C O 1
ATOM 6856 N N . GLU B 1 339 ? -7.032 51.540 -41.837 1.00 30.17 339 GLU C N 1
ATOM 6857 C CA . GLU B 1 339 ? -6.032 52.467 -42.439 1.00 28.99 339 GLU C CA 1
ATOM 6858 C C . GLU B 1 339 ? -5.143 53.071 -41.356 1.00 30.64 339 GLU C C 1
ATOM 6859 O O . GLU B 1 339 ? -3.932 53.037 -41.509 1.00 28.29 339 GLU C O 1
ATOM 6865 N N . LYS B 1 340 ? -5.719 53.668 -40.311 1.00 33.31 340 LYS C N 1
ATOM 6866 C CA . LYS B 1 340 ? -4.917 54.343 -39.263 1.00 33.71 340 LYS C CA 1
ATOM 6867 C C . LYS B 1 340 ? -4.005 53.326 -38.585 1.00 32.95 340 LYS C C 1
ATOM 6868 O O . LYS B 1 340 ? -2.871 53.686 -38.215 1.00 26.45 340 LYS C O 1
ATOM 6874 N N . VAL B 1 341 ? -4.516 52.114 -38.384 1.00 28.16 341 VAL C N 1
ATOM 6875 C CA . VAL B 1 341 ? -3.771 51.049 -37.658 1.00 28.74 341 VAL C CA 1
ATOM 6876 C C . VAL B 1 341 ? -2.554 50.623 -38.503 1.00 23.31 341 VAL C C 1
ATOM 6877 O O . VAL B 1 341 ? -1.422 50.552 -37.972 1.00 25.82 341 VAL C O 1
ATOM 6881 N N . ILE B 1 342 ? -2.778 50.279 -39.771 1.00 24.48 342 ILE C N 1
ATOM 6882 C CA . ILE B 1 342 ? -1.698 49.686 -40.619 1.00 25.76 342 ILE C CA 1
ATOM 6883 C C . ILE B 1 342 ? -0.698 50.777 -40.968 1.00 28.86 342 ILE C C 1
ATOM 6884 O O . ILE B 1 342 ? 0.487 50.441 -41.030 1.00 26.89 342 ILE C O 1
ATOM 6889 N N . ARG B 1 343 ? -1.138 52.044 -41.086 1.00 29.79 343 ARG C N 1
ATOM 6890 C CA . ARG B 1 343 ? -0.191 53.173 -41.315 1.00 31.14 343 ARG C CA 1
ATOM 6891 C C . ARG B 1 343 ? 0.712 53.348 -40.077 1.00 26.07 343 ARG C C 1
ATOM 6892 O O . ARG B 1 343 ? 1.907 53.639 -40.265 1.00 26.32 343 ARG C O 1
ATOM 6900 N N . ALA B 1 344 ? 0.184 53.171 -38.862 1.00 27.48 344 ALA C N 1
ATOM 6901 C CA . ALA B 1 344 ? 0.978 53.208 -37.604 1.00 24.91 344 ALA C CA 1
ATOM 6902 C C . ALA B 1 344 ? 1.928 51.998 -37.536 1.00 25.91 344 ALA C C 1
ATOM 6903 O O . ALA B 1 344 ? 3.047 52.155 -37.072 1.00 26.65 344 ALA C O 1
ATOM 6905 N N . GLN B 1 345 ? 1.469 50.804 -37.927 1.00 26.46 345 GLN C N 1
ATOM 6906 C CA . GLN B 1 345 ? 2.334 49.584 -37.939 1.00 26.51 345 GLN C CA 1
ATOM 6907 C C . GLN B 1 345 ? 3.496 49.818 -38.899 1.00 23.07 345 GLN C C 1
ATOM 6908 O O . GLN B 1 345 ? 4.638 49.517 -38.534 1.00 25.72 345 GLN C O 1
ATOM 6914 N N . TRP B 1 346 ? 3.201 50.312 -40.096 1.00 24.39 346 TRP C N 1
ATOM 6915 C CA . TRP B 1 346 ? 4.216 50.592 -41.143 1.00 27.29 346 TRP C CA 1
ATOM 6916 C C . TRP B 1 346 ? 5.205 51.648 -40.638 1.00 27.21 346 TRP C C 1
ATOM 6917 O O . TRP B 1 346 ? 6.424 51.458 -40.829 1.00 30.61 346 TRP C O 1
ATOM 6928 N N . GLU B 1 347 ? 4.714 52.674 -39.928 1.00 28.38 347 GLU C N 1
ATOM 6929 C CA . GLU B 1 347 ? 5.555 53.774 -39.390 1.00 28.69 347 GLU C CA 1
ATOM 6930 C C . GLU B 1 347 ? 6.488 53.156 -38.347 1.00 26.51 347 GLU C C 1
ATOM 6931 O O . GLU B 1 347 ? 7.712 53.460 -38.337 1.00 24.21 347 GLU C O 1
ATOM 6937 N N . TYR B 1 348 ? 5.958 52.266 -37.505 1.00 25.21 348 TYR C N 1
ATOM 6938 C CA . TYR B 1 348 ? 6.789 51.605 -36.467 1.00 27.28 348 TYR C CA 1
ATOM 6939 C C . TYR B 1 348 ? 7.867 50.744 -37.130 1.00 25.17 348 TYR C C 1
ATOM 6940 O O . TYR B 1 348 ? 9.021 50.833 -36.709 1.00 25.16 348 TYR C O 1
ATOM 6949 N N . ALA B 1 349 ? 7.482 49.942 -38.133 1.00 26.50 349 ALA C N 1
ATOM 6950 C CA . ALA B 1 349 ? 8.404 49.094 -38.923 1.00 25.08 349 ALA C CA 1
ATOM 6951 C C . ALA B 1 349 ? 9.528 49.973 -39.488 1.00 25.38 349 ALA C C 1
ATOM 6952 O O . ALA B 1 349 ? 10.724 49.656 -39.267 1.00 25.74 349 ALA C O 1
ATOM 6954 N N . GLN B 1 350 ? 9.183 51.081 -40.145 1.00 25.00 350 GLN C N 1
ATOM 6955 C CA . GLN B 1 350 ? 10.192 52.029 -40.697 1.00 27.21 350 GLN C CA 1
ATOM 6956 C C . GLN B 1 350 ? 11.116 52.547 -39.597 1.00 27.06 350 GLN C C 1
ATOM 6957 O O . GLN B 1 350 ? 12.340 52.584 -39.844 1.00 29.46 350 GLN C O 1
ATOM 6963 N N . GLU B 1 351 ? 10.588 52.941 -38.433 1.00 30.38 351 GLU C N 1
ATOM 6964 C CA . GLU B 1 351 ? 11.424 53.484 -37.315 1.00 29.19 351 GLU C CA 1
ATOM 6965 C C . GLU B 1 351 ? 12.424 52.426 -36.862 1.00 28.63 351 GLU C C 1
ATOM 6966 O O . GLU B 1 351 ? 13.622 52.760 -36.711 1.00 29.99 351 GLU C O 1
ATOM 6972 N N . ARG B 1 352 ? 11.983 51.174 -36.703 1.00 26.75 352 ARG C N 1
ATOM 6973 C CA . ARG B 1 352 ? 12.890 50.094 -36.250 1.00 25.38 352 ARG C CA 1
ATOM 6974 C C . ARG B 1 352 ? 13.962 49.853 -37.326 1.00 26.71 352 ARG C C 1
ATOM 6975 O O . ARG B 1 352 ? 15.125 49.705 -36.957 1.00 26.98 352 ARG C O 1
ATOM 6983 N N . PHE B 1 353 ? 13.589 49.807 -38.606 1.00 26.56 353 PHE C N 1
ATOM 6984 C CA . PHE B 1 353 ? 14.549 49.540 -39.712 1.00 27.64 353 PHE C CA 1
ATOM 6985 C C . PHE B 1 353 ? 15.545 50.708 -39.832 1.00 31.07 353 PHE C C 1
ATOM 6986 O O . PHE B 1 353 ? 16.713 50.453 -40.106 1.00 29.07 353 PHE C O 1
ATOM 6994 N N . LYS B 1 354 ? 15.084 51.953 -39.664 1.00 34.19 354 LYS C N 1
ATOM 6995 C CA . LYS B 1 354 ? 15.942 53.170 -39.778 1.00 35.58 354 LYS C CA 1
ATOM 6996 C C . LYS B 1 354 ? 16.963 53.170 -38.645 1.00 33.30 354 LYS C C 1
ATOM 6997 O O . LYS B 1 354 ? 18.125 53.463 -38.892 1.00 31.59 354 LYS C O 1
ATOM 7003 N N . LYS B 1 355 ? 16.547 52.822 -37.434 1.00 34.81 355 LYS C N 1
ATOM 7004 C CA . LYS B 1 355 ? 17.472 52.701 -36.275 1.00 36.00 355 LYS C CA 1
ATOM 7005 C C . LYS B 1 355 ? 18.535 51.623 -36.566 1.00 36.11 355 LYS C C 1
ATOM 7006 O O . LYS B 1 355 ? 19.679 51.830 -36.205 1.00 35.73 355 LYS C O 1
ATOM 7012 N N . ALA B 1 356 ? 18.189 50.476 -37.162 1.00 34.10 356 ALA C N 1
ATOM 7013 C CA . ALA B 1 356 ? 19.158 49.371 -37.387 1.00 30.61 356 ALA C CA 1
ATOM 7014 C C . ALA B 1 356 ? 19.973 49.631 -38.655 1.00 29.25 356 ALA C C 1
ATOM 7015 O O . ALA B 1 356 ? 21.089 49.075 -38.781 1.00 29.72 356 ALA C O 1
ATOM 7017 N N . PHE B 1 357 ? 19.396 50.349 -39.615 1.00 27.35 357 PHE C N 1
ATOM 7018 C CA . PHE B 1 357 ? 20.003 50.570 -40.953 1.00 31.32 357 PHE C CA 1
ATOM 7019 C C . PHE B 1 357 ? 19.877 52.043 -41.311 1.00 30.78 357 PHE C C 1
ATOM 7020 O O . PHE B 1 357 ? 18.923 52.441 -41.961 1.00 34.16 357 PHE C O 1
ATOM 7028 N N . PRO B 1 358 ? 20.825 52.907 -40.892 1.00 37.68 358 PRO C N 1
ATOM 7029 C CA . PRO B 1 358 ? 20.683 54.357 -41.092 1.00 40.56 358 PRO C CA 1
ATOM 7030 C C . PRO B 1 358 ? 20.585 54.781 -42.566 1.00 39.66 358 PRO C C 1
ATOM 7031 O O . PRO B 1 358 ? 20.013 55.823 -42.811 1.00 41.38 358 PRO C O 1
ATOM 7035 N N . ASP B 1 359 ? 21.052 53.933 -43.489 1.00 37.74 359 ASP C N 1
ATOM 7036 C CA . ASP B 1 359 ? 21.027 54.161 -44.963 1.00 40.04 359 ASP C CA 1
ATOM 7037 C C . ASP B 1 359 ? 19.782 53.520 -45.604 1.00 37.02 359 ASP C C 1
ATOM 7038 O O . ASP B 1 359 ? 19.642 53.608 -46.829 1.00 34.20 359 ASP C O 1
ATOM 7043 N N . ALA B 1 360 ? 18.881 52.914 -44.821 1.00 33.46 360 ALA C N 1
ATOM 7044 C CA . ALA B 1 360 ? 17.645 52.284 -45.329 1.00 34.11 360 ALA C CA 1
ATOM 7045 C C . ALA B 1 360 ? 16.762 53.333 -46.011 1.00 35.00 360 ALA C C 1
ATOM 7046 O O . ALA B 1 360 ? 16.617 54.441 -45.464 1.00 35.37 360 ALA C O 1
ATOM 7048 N N . LYS B 1 361 ? 16.145 52.941 -47.121 1.00 31.24 361 LYS C N 1
ATOM 7049 C CA . LYS B 1 361 ? 15.131 53.732 -47.843 1.00 33.94 361 LYS C CA 1
ATOM 7050 C C . LYS B 1 361 ? 13.807 52.966 -47.790 1.00 34.19 361 LYS C C 1
ATOM 7051 O O . LYS B 1 361 ? 13.829 51.711 -47.639 1.00 36.35 361 LYS C O 1
ATOM 7057 N N . PHE B 1 362 ? 12.702 53.694 -47.899 1.00 29.40 362 PHE C N 1
ATOM 7058 C CA . PHE B 1 362 ? 11.323 53.190 -47.679 1.00 31.05 362 PHE C CA 1
ATOM 7059 C C . PHE B 1 362 ? 10.425 53.722 -48.778 1.00 31.18 362 PHE C C 1
ATOM 7060 O O . PHE B 1 362 ? 10.687 54.826 -49.258 1.00 31.64 362 PHE C O 1
ATOM 7068 N N . ALA B 1 363 ? 9.433 52.947 -49.192 1.00 31.68 363 ALA C N 1
ATOM 7069 C CA . ALA B 1 363 ? 8.357 53.416 -50.087 1.00 33.29 363 ALA C CA 1
ATOM 7070 C C . ALA B 1 363 ? 7.072 52.688 -49.733 1.00 33.81 363 ALA C C 1
ATOM 7071 O O . ALA B 1 363 ? 7.135 51.498 -49.406 1.00 30.34 363 ALA C O 1
ATOM 7073 N N . GLU B 1 364 ? 5.954 53.398 -49.837 1.00 33.59 364 GLU C N 1
ATOM 7074 C CA . GLU B 1 364 ? 4.597 52.811 -49.843 1.00 35.23 364 GLU C CA 1
ATOM 7075 C C . GLU B 1 364 ? 4.383 52.252 -51.255 1.00 37.15 364 GLU C C 1
ATOM 7076 O O . GLU B 1 364 ? 4.471 53.016 -52.227 1.00 40.22 364 GLU C O 1
ATOM 7082 N N . HIS B 1 365 ? 4.228 50.938 -51.380 1.00 35.12 365 HIS C N 1
ATOM 7083 C CA . HIS B 1 365 ? 4.207 50.233 -52.689 1.00 31.49 365 HIS C CA 1
ATOM 7084 C C . HIS B 1 365 ? 2.762 50.044 -53.132 1.00 33.62 365 HIS C C 1
ATOM 7085 O O . HIS B 1 365 ? 2.484 50.241 -54.311 1.00 31.64 365 HIS C O 1
ATOM 7092 N N . GLU B 1 366 ? 1.872 49.678 -52.215 1.00 31.70 366 GLU C N 1
ATOM 7093 C CA . GLU B 1 366 ? 0.423 49.518 -52.502 1.00 31.11 366 GLU C CA 1
ATOM 7094 C C . GLU B 1 366 ? -0.366 50.012 -51.296 1.00 30.47 366 GLU C C 1
ATOM 7095 O O . GLU B 1 366 ? 0.088 49.829 -50.156 1.00 30.98 366 GLU C O 1
ATOM 7101 N N . PHE B 1 367 ? -1.531 50.584 -51.552 1.00 29.43 367 PHE C N 1
ATOM 7102 C CA . PHE B 1 367 ? -2.524 50.890 -50.512 1.00 26.54 367 PHE C CA 1
ATOM 7103 C C . PHE B 1 367 ? -3.893 50.743 -51.153 1.00 30.18 367 PHE C C 1
ATOM 7104 O O . PHE B 1 367 ? -4.095 51.309 -52.219 1.00 32.78 367 PHE C O 1
ATOM 7112 N N . TYR B 1 368 ? -4.778 49.968 -50.538 1.00 30.01 368 TYR C N 1
ATOM 7113 C CA . TYR B 1 368 ? -6.182 49.825 -50.962 1.00 29.59 368 TYR C CA 1
ATOM 7114 C C . TYR B 1 368 ? -7.056 49.877 -49.732 1.00 32.17 368 TYR C C 1
ATOM 7115 O O . TYR B 1 368 ? -6.672 49.284 -48.711 1.00 30.25 368 TYR C O 1
ATOM 7124 N N . LYS B 1 369 ? -8.170 50.601 -49.854 1.00 30.50 369 LYS C N 1
ATOM 7125 C CA . LYS B 1 369 ? -9.338 50.469 -48.969 1.00 31.83 369 LYS C CA 1
ATOM 7126 C C . LYS B 1 369 ? -10.145 49.330 -49.564 1.00 31.23 369 LYS C C 1
ATOM 7127 O O . LYS B 1 369 ? -10.399 49.352 -50.781 1.00 37.01 369 LYS C O 1
ATOM 7133 N N . LEU B 1 370 ? -10.570 48.393 -48.733 1.00 28.80 370 LEU C N 1
ATOM 7134 C CA . LEU B 1 370 ? -11.378 47.236 -49.166 1.00 32.49 370 LEU C CA 1
ATOM 7135 C C . LEU B 1 370 ? -12.834 47.552 -48.831 1.00 33.17 370 LEU C C 1
ATOM 7136 O O . LEU B 1 370 ? -13.103 48.365 -47.953 1.00 38.20 370 LEU C O 1
ATOM 7141 N N . PRO B 1 371 ? -13.822 46.984 -49.543 1.00 35.60 371 PRO C N 1
ATOM 7142 C CA . PRO B 1 371 ? -13.579 46.008 -50.606 1.00 34.09 371 PRO C CA 1
ATOM 7143 C C . PRO B 1 371 ? -13.093 46.658 -51.913 1.00 36.92 371 PRO C C 1
ATOM 7144 O O . PRO B 1 371 ? -13.196 47.863 -52.075 1.00 40.06 371 PRO C O 1
ATOM 7148 N N . LEU B 1 372 ? -12.512 45.848 -52.791 1.00 36.43 372 LEU C N 1
ATOM 7149 C CA . LEU B 1 372 ? -12.135 46.230 -54.174 1.00 38.40 372 LEU C CA 1
ATOM 7150 C C . LEU B 1 372 ? -13.288 45.823 -55.089 1.00 38.54 372 LEU C C 1
ATOM 7151 O O . LEU B 1 372 ? -14.023 44.886 -54.707 1.00 37.23 372 LEU C O 1
ATOM 7156 N N . THR B 1 373 ? -13.436 46.485 -56.241 1.00 34.19 373 THR C N 1
ATOM 7157 C CA . THR B 1 373 ? -14.277 45.983 -57.360 1.00 36.08 373 THR C CA 1
ATOM 7158 C C . THR B 1 373 ? -13.545 44.821 -58.033 1.00 37.66 373 THR C C 1
ATOM 7159 O O . THR B 1 373 ? -12.322 44.738 -58.015 1.00 38.10 373 THR C O 1
ATOM 7163 N N . PRO B 1 374 ? -14.274 43.888 -58.674 1.00 41.75 374 PRO C N 1
ATOM 7164 C CA . PRO B 1 374 ? -13.637 42.859 -59.497 1.00 42.84 374 PRO C CA 1
ATOM 7165 C C . PRO B 1 374 ? -12.553 43.460 -60.401 1.00 41.41 374 PRO C C 1
ATOM 7166 O O . PRO B 1 374 ? -11.500 42.879 -60.544 1.00 41.42 374 PRO C O 1
ATOM 7170 N N . GLU B 1 375 ? -12.826 44.632 -60.976 1.00 37.52 375 GLU C N 1
ATOM 7171 C CA . GLU B 1 375 ? -11.888 45.278 -61.917 1.00 38.34 375 GLU C CA 1
ATOM 7172 C C . GLU B 1 375 ? -10.683 45.874 -61.173 1.00 39.17 375 GLU C C 1
ATOM 7173 O O . GLU B 1 375 ? -9.565 45.734 -61.700 1.00 37.25 375 GLU C O 1
ATOM 7179 N N . GLN B 1 376 ? -10.866 46.518 -60.020 1.00 36.05 376 GLN C N 1
ATOM 7180 C CA . GLN B 1 376 ? -9.701 47.057 -59.258 1.00 40.24 376 GLN C CA 1
ATOM 7181 C C . GLN B 1 376 ? -8.840 45.875 -58.787 1.00 41.37 376 GLN C C 1
ATOM 7182 O O . GLN B 1 376 ? -7.603 46.014 -58.770 1.00 41.73 376 GLN C O 1
ATOM 7188 N N . ALA B 1 377 ? -9.473 44.760 -58.412 1.00 41.11 377 ALA C N 1
ATOM 7189 C CA . ALA B 1 377 ? -8.788 43.539 -57.917 1.00 44.58 377 ALA C CA 1
ATOM 7190 C C . ALA B 1 377 ? -7.815 43.048 -58.982 1.00 47.82 377 ALA C C 1
ATOM 7191 O O . ALA B 1 377 ? -6.700 42.637 -58.600 1.00 48.58 377 ALA C O 1
ATOM 7193 N N . GLU B 1 378 ? -8.222 43.105 -60.257 1.00 50.33 378 GLU C N 1
ATOM 7194 C CA . GLU B 1 378 ? -7.417 42.620 -61.411 1.00 52.22 378 GLU C CA 1
ATOM 7195 C C . GLU B 1 378 ? -6.119 43.412 -61.548 1.00 49.64 378 GLU C C 1
ATOM 7196 O O . GLU B 1 378 ? -5.291 42.964 -62.330 1.00 50.47 378 GLU C O 1
ATOM 7202 N N . LYS B 1 379 ? -5.963 44.551 -60.864 1.00 46.71 379 LYS C N 1
ATOM 7203 C CA . LYS B 1 379 ? -4.789 45.445 -61.041 1.00 47.15 379 LYS C CA 1
ATOM 7204 C C . LYS B 1 379 ? -3.808 45.363 -59.860 1.00 44.57 379 LYS C C 1
ATOM 7205 O O . LYS B 1 379 ? -2.702 45.926 -59.971 1.00 40.41 379 LYS C O 1
ATOM 7211 N N . VAL B 1 380 ? -4.170 44.701 -58.762 1.00 35.67 380 VAL C N 1
ATOM 7212 C CA . VAL B 1 380 ? -3.274 44.585 -57.575 1.00 34.10 380 VAL C CA 1
ATOM 7213 C C . VAL B 1 380 ? -2.033 43.786 -57.977 1.00 28.55 380 VAL C C 1
ATOM 7214 O O . VAL B 1 380 ? -2.089 42.990 -58.941 1.00 29.22 380 VAL C O 1
ATOM 7218 N N . GLU B 1 381 ? -0.927 44.000 -57.287 1.00 28.57 381 GLU C N 1
ATOM 7219 C CA . GLU B 1 381 ? 0.357 43.346 -57.652 1.00 31.24 381 GLU C CA 1
ATOM 7220 C C . GLU B 1 381 ? 0.219 41.815 -57.590 1.00 31.50 381 GLU C C 1
ATOM 7221 O O . GLU B 1 381 ? 0.746 41.095 -58.471 1.00 27.50 381 GLU C O 1
ATOM 7227 N N . TYR B 1 382 ? -0.405 41.297 -56.545 1.00 26.91 382 TYR C N 1
ATOM 7228 C CA . TYR B 1 382 ? -0.436 39.838 -56.293 1.00 27.98 382 TYR C CA 1
ATOM 7229 C C . TYR B 1 382 ? -1.783 39.461 -55.703 1.00 26.65 382 TYR C C 1
ATOM 7230 O O . TYR B 1 382 ? -1.918 39.504 -54.477 1.00 25.99 382 TYR C O 1
ATOM 7239 N N . PRO B 1 383 ? -2.794 39.138 -56.548 1.00 27.33 383 PRO C N 1
ATOM 7240 C CA . PRO B 1 383 ? -4.163 38.878 -56.080 1.00 26.27 383 PRO C CA 1
ATOM 7241 C C . PRO B 1 383 ? -4.280 37.796 -54.990 1.00 27.82 383 PRO C C 1
ATOM 7242 O O . PRO B 1 383 ? -5.254 37.880 -54.208 1.00 25.52 383 PRO C O 1
ATOM 7246 N N . ALA B 1 384 ? -3.338 36.838 -54.904 1.00 23.44 384 ALA C N 1
ATOM 7247 C CA . ALA B 1 384 ? -3.351 35.779 -53.866 1.00 24.35 384 ALA C CA 1
ATOM 7248 C C . ALA B 1 384 ? -3.317 36.418 -52.473 1.00 23.58 384 ALA C C 1
ATOM 7249 O O . ALA B 1 384 ? -3.845 35.812 -51.521 1.00 24.38 384 ALA C O 1
ATOM 7251 N N . GLN B 1 385 ? -2.739 37.615 -52.336 1.00 23.63 385 GLN C N 1
ATOM 7252 C CA . GLN B 1 385 ? -2.621 38.324 -51.041 1.00 23.70 385 GLN C CA 1
ATOM 7253 C C . GLN B 1 385 ? -3.993 38.805 -50.587 1.00 23.32 385 GLN C C 1
ATOM 7254 O O . GLN B 1 385 ? -4.103 39.189 -49.401 1.00 24.93 385 GLN C O 1
ATOM 7260 N N . PHE B 1 386 ? -4.966 38.817 -51.497 1.00 25.92 386 PHE C N 1
ATOM 7261 C CA . PHE B 1 386 ? -6.365 39.244 -51.239 1.00 26.33 386 PHE C CA 1
ATOM 7262 C C . PHE B 1 386 ? -7.248 38.007 -51.220 1.00 26.03 386 PHE C C 1
ATOM 7263 O O . PHE B 1 386 ? -8.500 38.143 -51.236 1.00 27.47 386 PHE C O 1
ATOM 7271 N N . GLY B 1 387 ? -6.608 36.833 -51.234 1.00 24.99 387 GLY C N 1
ATOM 7272 C CA . GLY B 1 387 ? -7.309 35.542 -51.244 1.00 25.04 387 GLY C CA 1
ATOM 7273 C C . GLY B 1 387 ? -8.006 35.308 -52.571 1.00 24.28 387 GLY C C 1
ATOM 7274 O O . GLY B 1 387 ? -8.973 34.608 -52.574 1.00 24.12 387 GLY C O 1
ATOM 7275 N N . ILE B 1 388 ? -7.526 35.886 -53.664 1.00 24.71 388 ILE C N 1
ATOM 7276 C CA . ILE B 1 388 ? -8.160 35.696 -55.002 1.00 26.74 388 ILE C CA 1
ATOM 7277 C C . ILE B 1 388 ? -7.424 34.588 -55.754 1.00 26.64 388 ILE C C 1
ATOM 7278 O O . ILE B 1 388 ? -6.305 34.786 -56.193 1.00 24.28 388 ILE C O 1
ATOM 7283 N N . PRO B 1 389 ? -8.012 33.392 -55.920 1.00 26.82 389 PRO C N 1
ATOM 7284 C CA . PRO B 1 389 ? -7.363 32.319 -56.675 1.00 27.41 389 PRO C CA 1
ATOM 7285 C C . PRO B 1 389 ? -7.405 32.701 -58.156 1.00 28.46 389 PRO C C 1
ATOM 7286 O O . PRO B 1 389 ? -8.425 33.190 -58.593 1.00 27.11 389 PRO C O 1
ATOM 7290 N N . ASN B 1 390 ? -6.282 32.579 -58.851 1.00 27.35 390 ASN C N 1
ATOM 7291 C CA . ASN B 1 390 ? -6.147 33.117 -60.224 1.00 30.12 390 ASN C CA 1
ATOM 7292 C C . ASN B 1 390 ? -5.025 32.397 -60.959 1.00 31.99 390 ASN C C 1
ATOM 7293 O O . ASN B 1 390 ? -4.220 31.667 -60.333 1.00 27.17 390 ASN C O 1
ATOM 7298 N N . LEU B 1 391 ? -4.963 32.623 -62.269 1.00 35.74 391 LEU C N 1
ATOM 7299 C CA . LEU B 1 391 ? -4.020 31.927 -63.173 1.00 36.85 391 LEU C CA 1
ATOM 7300 C C . LEU B 1 391 ? -3.116 32.966 -63.842 1.00 41.08 391 LEU C C 1
ATOM 7301 O O . LEU B 1 391 ? -2.480 32.655 -64.868 1.00 39.69 391 LEU C O 1
ATOM 7306 N N . ARG B 1 392 ? -3.103 34.186 -63.338 1.00 39.43 392 ARG C N 1
ATOM 7307 C CA . ARG B 1 392 ? -2.391 35.275 -63.997 1.00 47.23 392 ARG C CA 1
ATOM 7308 C C . ARG B 1 392 ? -0.923 35.199 -63.886 1.00 49.60 392 ARG C C 1
ATOM 7309 O O . ARG B 1 392 ? -0.215 35.572 -64.800 1.00 49.80 392 ARG C O 1
ATOM 7317 N N . THR B 1 393 ? -0.444 34.679 -62.777 1.00 52.52 393 THR C N 1
ATOM 7318 C CA . THR B 1 393 ? 0.979 34.701 -62.537 1.00 58.77 393 THR C CA 1
ATOM 7319 C C . THR B 1 393 ? 1.804 34.144 -63.689 1.00 65.04 393 THR C C 1
ATOM 7320 O O . THR B 1 393 ? 2.756 34.792 -64.130 1.00 75.25 393 THR C O 1
ATOM 7324 N N . PHE B 1 394 ? 1.406 33.010 -64.227 1.00 63.95 394 PHE C N 1
ATOM 7325 C CA . PHE B 1 394 ? 2.118 32.469 -65.370 1.00 72.14 394 PHE C CA 1
ATOM 7326 C C . PHE B 1 394 ? 1.524 32.822 -66.750 1.00 63.95 394 PHE C C 1
ATOM 7327 O O . PHE B 1 394 ? 1.981 32.340 -67.763 1.00 67.30 394 PHE C O 1
ATOM 7335 N N . ALA B 1 395 ? 0.506 33.654 -66.798 1.00 65.05 395 ALA C N 1
ATOM 7336 C CA . ALA B 1 395 ? -0.010 34.104 -68.085 1.00 66.88 395 ALA C CA 1
ATOM 7337 C C . ALA B 1 395 ? 0.995 35.110 -68.563 1.00 72.21 395 ALA C C 1
ATOM 7338 O O . ALA B 1 395 ? 0.806 36.300 -68.307 1.00 67.07 395 ALA C O 1
ATOM 7340 N N . ILE B 1 396 ? 2.050 34.657 -69.241 1.00 80.08 396 ILE C N 1
ATOM 7341 C CA . ILE B 1 396 ? 3.155 35.519 -69.655 1.00 84.77 396 ILE C CA 1
ATOM 7342 C C . ILE B 1 396 ? 3.702 36.243 -68.440 1.00 89.04 396 ILE C C 1
ATOM 7343 O O . ILE B 1 396 ? 3.835 35.660 -67.364 1.00 94.05 396 ILE C O 1
ATOM 7348 N N . GLY B 1 410 ? 7.945 21.095 -67.066 1.00 52.39 410 GLY C N 1
ATOM 7349 C CA . GLY B 1 410 ? 7.272 20.518 -65.895 1.00 49.07 410 GLY C CA 1
ATOM 7350 C C . GLY B 1 410 ? 8.258 20.451 -64.763 1.00 47.49 410 GLY C C 1
ATOM 7351 O O . GLY B 1 410 ? 9.460 20.380 -65.064 1.00 40.13 410 GLY C O 1
ATOM 7352 N N . HIS B 1 411 ? 7.761 20.385 -63.522 1.00 52.26 411 HIS C N 1
ATOM 7353 C CA . HIS B 1 411 ? 8.720 20.503 -62.407 1.00 40.13 411 HIS C CA 1
ATOM 7354 C C . HIS B 1 411 ? 8.323 19.899 -61.060 1.00 36.81 411 HIS C C 1
ATOM 7355 O O . HIS B 1 411 ? 7.234 19.331 -60.882 1.00 27.89 411 HIS C O 1
ATOM 7362 N N . ALA B 1 412 ? 9.273 20.001 -60.138 1.00 32.56 412 ALA C N 1
ATOM 7363 C CA . ALA B 1 412 ? 9.130 19.508 -58.764 1.00 32.62 412 ALA C CA 1
ATOM 7364 C C . ALA B 1 412 ? 10.135 20.370 -58.003 1.00 35.60 412 ALA C C 1
ATOM 7365 O O . ALA B 1 412 ? 10.836 21.145 -58.668 1.00 32.14 412 ALA C O 1
ATOM 7367 N N . TRP B 1 413 ? 10.234 20.236 -56.689 1.00 34.40 413 TRP C N 1
ATOM 7368 C CA . TRP B 1 413 ? 11.259 21.065 -56.015 1.00 35.10 413 TRP C CA 1
ATOM 7369 C C . TRP B 1 413 ? 11.835 20.436 -54.750 1.00 33.01 413 TRP C C 1
ATOM 7370 O O . TRP B 1 413 ? 11.162 19.590 -54.172 1.00 35.18 413 TRP C O 1
ATOM 7381 N N . PHE B 1 414 ? 13.091 20.729 -54.434 1.00 32.69 414 PHE C N 1
ATOM 7382 C CA . PHE B 1 414 ? 13.641 20.457 -53.093 1.00 33.38 414 PHE C CA 1
ATOM 7383 C C . PHE B 1 414 ? 13.508 21.773 -52.316 1.00 30.66 414 PHE C C 1
ATOM 7384 O O . PHE B 1 414 ? 13.988 22.820 -52.783 1.00 30.06 414 PHE C O 1
ATOM 7392 N N . SER B 1 415 ? 12.793 21.738 -51.197 1.00 27.93 415 SER C N 1
ATOM 7393 C CA . SER B 1 415 ? 12.419 22.951 -50.441 1.00 26.23 415 SER C CA 1
ATOM 7394 C C . SER B 1 415 ? 12.715 22.696 -48.975 1.00 25.85 415 SER C C 1
ATOM 7395 O O . SER B 1 415 ? 11.817 22.721 -48.141 1.00 23.76 415 SER C O 1
ATOM 7398 N N . PRO B 1 416 ? 14.002 22.487 -48.624 1.00 26.27 416 PRO C N 1
ATOM 7399 C CA . PRO B 1 416 ? 14.413 22.361 -47.233 1.00 26.61 416 PRO C CA 1
ATOM 7400 C C . PRO B 1 416 ? 14.109 23.603 -46.378 1.00 25.92 416 PRO C C 1
ATOM 7401 O O . PRO B 1 416 ? 14.166 24.734 -46.839 1.00 24.82 416 PRO C O 1
ATOM 7405 N N . VAL B 1 417 ? 13.753 23.331 -45.132 1.00 26.37 417 VAL C N 1
ATOM 7406 C CA . VAL B 1 417 ? 13.307 24.336 -44.137 1.00 26.23 417 VAL C CA 1
ATOM 7407 C C . VAL B 1 417 ? 14.505 24.701 -43.283 1.00 25.06 417 VAL C C 1
ATOM 7408 O O . VAL B 1 417 ? 15.190 23.788 -42.853 1.00 24.94 417 VAL C O 1
ATOM 7412 N N . ILE B 1 418 ? 14.744 25.990 -43.083 1.00 24.19 418 ILE C N 1
ATOM 7413 C CA . ILE B 1 418 ? 15.852 26.505 -42.241 1.00 25.72 418 ILE C CA 1
ATOM 7414 C C . ILE B 1 418 ? 15.253 27.435 -41.212 1.00 22.76 418 ILE C C 1
ATOM 7415 O O . ILE B 1 418 ? 14.112 27.848 -41.367 1.00 20.18 418 ILE C O 1
ATOM 7420 N N . PRO B 1 419 ? 16.018 27.735 -40.146 1.00 23.06 419 PRO C N 1
ATOM 7421 C CA . PRO B 1 419 ? 15.623 28.711 -39.147 1.00 26.05 419 PRO C CA 1
ATOM 7422 C C . PRO B 1 419 ? 15.583 30.159 -39.672 1.00 26.26 419 PRO C C 1
ATOM 7423 O O . PRO B 1 419 ? 16.140 30.441 -40.715 1.00 23.99 419 PRO C O 1
ATOM 7427 N N . ARG B 1 420 ? 14.954 31.043 -38.888 1.00 23.28 420 ARG C N 1
ATOM 7428 C CA . ARG B 1 420 ? 14.940 32.519 -39.122 1.00 22.65 420 ARG C CA 1
ATOM 7429 C C . ARG B 1 420 ? 16.274 33.046 -38.618 1.00 21.16 420 ARG C C 1
ATOM 7430 O O . ARG B 1 420 ? 16.322 33.669 -37.561 1.00 23.47 420 ARG C O 1
ATOM 7438 N N . ASP B 1 421 ? 17.321 32.711 -39.358 1.00 25.66 421 ASP C N 1
ATOM 7439 C CA . ASP B 1 421 ? 18.723 33.067 -39.031 1.00 27.58 421 ASP C CA 1
ATOM 7440 C C . ASP B 1 421 ? 19.444 33.353 -40.355 1.00 26.61 421 ASP C C 1
ATOM 7441 O O . ASP B 1 421 ? 19.474 32.472 -41.221 1.00 27.70 421 ASP C O 1
ATOM 7446 N N . GLY B 1 422 ? 19.922 34.579 -40.526 1.00 28.71 422 GLY C N 1
ATOM 7447 C CA . GLY B 1 422 ? 20.691 35.024 -41.711 1.00 32.02 422 GLY C CA 1
ATOM 7448 C C . GLY B 1 422 ? 21.957 34.221 -41.918 1.00 31.95 422 GLY C C 1
ATOM 7449 O O . GLY B 1 422 ? 22.276 33.925 -43.084 1.00 35.36 422 GLY C O 1
ATOM 7450 N N . ALA B 1 423 ? 22.632 33.800 -40.845 1.00 34.45 423 ALA C N 1
ATOM 7451 C CA . ALA B 1 423 ? 23.841 32.941 -40.952 1.00 34.95 423 ALA C CA 1
ATOM 7452 C C . ALA B 1 423 ? 23.448 31.628 -41.628 1.00 40.75 423 ALA C C 1
ATOM 7453 O O . ALA B 1 423 ? 24.279 31.085 -42.400 1.00 37.80 423 ALA C O 1
ATOM 7455 N N . GLU B 1 424 ? 22.227 31.124 -41.377 1.00 33.25 424 GLU C N 1
ATOM 7456 C CA . GLU B 1 424 ? 21.795 29.843 -41.985 1.00 34.48 424 GLU C CA 1
ATOM 7457 C C . GLU B 1 424 ? 21.394 30.094 -43.442 1.00 29.86 424 GLU C C 1
ATOM 7458 O O . GLU B 1 424 ? 21.607 29.181 -44.270 1.00 34.19 424 GLU C O 1
ATOM 7464 N N . VAL B 1 425 ? 20.810 31.247 -43.742 1.00 31.51 425 VAL C N 1
ATOM 7465 C CA . VAL B 1 425 ? 20.497 31.646 -45.141 1.00 34.13 425 VAL C CA 1
ATOM 7466 C C . VAL B 1 425 ? 21.806 31.572 -45.953 1.00 36.51 425 VAL C C 1
ATOM 7467 O O . VAL B 1 425 ? 21.821 30.861 -46.980 1.00 35.67 425 VAL C O 1
ATOM 7471 N N . LEU B 1 426 ? 22.897 32.153 -45.437 1.00 41.98 426 LEU C N 1
ATOM 7472 C CA . LEU B 1 426 ? 24.261 32.121 -46.068 1.00 44.33 426 LEU C CA 1
ATOM 7473 C C . LEU B 1 426 ? 24.812 30.693 -46.127 1.00 41.75 426 LEU C C 1
ATOM 7474 O O . LEU B 1 426 ? 25.373 30.313 -47.175 1.00 45.90 426 LEU C O 1
ATOM 7479 N N . LYS B 1 427 ? 24.690 29.915 -45.050 1.00 38.19 427 LYS C N 1
ATOM 7480 C CA . LYS B 1 427 ? 25.285 28.555 -44.988 1.00 35.91 427 LYS C CA 1
ATOM 7481 C C . LYS B 1 427 ? 24.594 27.650 -46.021 1.00 37.18 427 LYS C C 1
ATOM 7482 O O . LYS B 1 427 ? 25.284 26.843 -46.667 1.00 36.59 427 LYS C O 1
ATOM 7488 N N . ILE B 1 428 ? 23.265 27.710 -46.158 1.00 34.15 428 ILE C N 1
ATOM 7489 C CA . ILE B 1 428 ? 22.565 26.768 -47.076 1.00 31.29 428 ILE C CA 1
ATOM 7490 C C . ILE B 1 428 ? 22.929 27.130 -48.522 1.00 32.49 428 ILE C C 1
ATOM 7491 O O . ILE B 1 428 ? 23.092 26.204 -49.333 1.00 34.32 428 ILE C O 1
ATOM 7496 N N . ASN B 1 429 ? 23.055 28.419 -48.829 1.00 35.82 429 ASN C N 1
ATOM 7497 C CA . ASN B 1 429 ? 23.545 28.890 -50.154 1.00 36.54 429 ASN C CA 1
ATOM 7498 C C . ASN B 1 429 ? 24.962 28.372 -50.397 1.00 38.60 429 ASN C C 1
ATOM 7499 O O . ASN B 1 429 ? 25.165 27.666 -51.399 1.00 40.37 429 ASN C O 1
ATOM 7504 N N . GLU B 1 430 ? 25.877 28.630 -49.462 1.00 44.36 430 GLU C N 1
ATOM 7505 C CA . GLU B 1 430 ? 27.294 28.187 -49.572 1.00 49.88 430 GLU C CA 1
ATOM 7506 C C . GLU B 1 430 ? 27.361 26.668 -49.766 1.00 51.30 430 GLU C C 1
ATOM 7507 O O . GLU B 1 430 ? 28.164 26.216 -50.604 1.00 61.81 430 GLU C O 1
ATOM 7513 N N . VAL B 1 431 ? 26.535 25.902 -49.055 1.00 46.34 431 VAL C N 1
ATOM 7514 C CA . VAL B 1 431 ? 26.640 24.417 -48.989 1.00 43.15 431 VAL C CA 1
ATOM 7515 C C . VAL B 1 431 ? 25.922 23.746 -50.169 1.00 47.76 431 VAL C C 1
ATOM 7516 O O . VAL B 1 431 ? 26.546 22.868 -50.823 1.00 44.66 431 VAL C O 1
ATOM 7520 N N . LEU B 1 432 ? 24.649 24.074 -50.404 1.00 44.70 432 LEU C N 1
ATOM 7521 C CA . LEU B 1 432 ? 23.806 23.373 -51.407 1.00 42.58 432 LEU C CA 1
ATOM 7522 C C . LEU B 1 432 ? 24.046 23.986 -52.787 1.00 51.13 432 LEU C C 1
ATOM 7523 O O . LEU B 1 432 ? 23.894 23.257 -53.780 1.00 52.56 432 LEU C O 1
ATOM 7528 N N . GLY B 1 433 ? 24.398 25.271 -52.849 1.00 47.98 433 GLY C N 1
ATOM 7529 C CA . GLY B 1 433 ? 24.721 25.957 -54.107 1.00 54.39 433 GLY C CA 1
ATOM 7530 C C . GLY B 1 433 ? 25.896 25.283 -54.781 1.00 58.64 433 GLY C C 1
ATOM 7531 O O . GLY B 1 433 ? 25.842 25.059 -56.014 1.00 61.13 433 GLY C O 1
ATOM 7532 N N . THR B 1 434 ? 26.923 24.953 -53.995 1.00 57.63 434 THR C N 1
ATOM 7533 C CA . THR B 1 434 ? 28.146 24.288 -54.502 1.00 55.57 434 THR C CA 1
ATOM 7534 C C . THR B 1 434 ? 27.798 22.841 -54.890 1.00 50.16 434 THR C C 1
ATOM 7535 O O . THR B 1 434 ? 27.881 22.570 -56.087 1.00 42.66 434 THR C O 1
ATOM 7539 N N . GLU B 1 435 ? 27.343 21.967 -53.979 1.00 45.33 435 GLU C N 1
ATOM 7540 C CA . GLU B 1 435 ? 26.917 20.590 -54.369 1.00 50.58 435 GLU C CA 1
ATOM 7541 C C . GLU B 1 435 ? 26.060 20.618 -55.650 1.00 49.77 435 GLU C C 1
ATOM 7542 O O . GLU B 1 435 ? 26.272 19.751 -56.527 1.00 45.63 435 GLU C O 1
ATOM 7548 N N . ALA B 1 436 ? 25.149 21.583 -55.776 1.00 56.80 436 ALA C N 1
ATOM 7549 C CA . ALA B 1 436 ? 24.281 21.790 -56.965 1.00 61.50 436 ALA C CA 1
ATOM 7550 C C . ALA B 1 436 ? 25.128 22.111 -58.208 1.00 64.83 436 ALA C C 1
ATOM 7551 O O . ALA B 1 436 ? 24.783 21.556 -59.287 1.00 64.96 436 ALA C O 1
ATOM 7553 N N . ARG B 1 437 ? 26.163 22.965 -58.078 1.00 57.74 437 ARG C N 1
ATOM 7554 C CA . ARG B 1 437 ? 27.102 23.332 -59.180 1.00 54.36 437 ARG C CA 1
ATOM 7555 C C . ARG B 1 437 ? 27.941 22.102 -59.546 1.00 55.75 437 ARG C C 1
ATOM 7556 O O . ARG B 1 437 ? 28.026 21.784 -60.759 1.00 65.73 437 ARG C O 1
ATOM 7564 N N . ARG B 1 438 ? 28.552 21.432 -58.557 1.00 57.83 438 ARG C N 1
ATOM 7565 C CA . ARG B 1 438 ? 29.367 20.209 -58.788 1.00 53.45 438 ARG C CA 1
ATOM 7566 C C . ARG B 1 438 ? 28.562 19.290 -59.713 1.00 54.01 438 ARG C C 1
ATOM 7567 O O . ARG B 1 438 ? 28.977 19.095 -60.874 1.00 55.20 438 ARG C O 1
ATOM 7575 N N . LEU B 1 439 ? 27.379 18.868 -59.267 1.00 56.82 439 LEU C N 1
ATOM 7576 C CA . LEU B 1 439 ? 26.534 17.840 -59.949 1.00 63.83 439 LEU C CA 1
ATOM 7577 C C . LEU B 1 439 ? 25.696 18.451 -61.084 1.00 67.77 439 LEU C C 1
ATOM 7578 O O . LEU B 1 439 ? 24.995 17.672 -61.780 1.00 68.77 439 LEU C O 1
ATOM 7583 N N . GLY B 1 440 ? 25.745 19.781 -61.237 1.00 69.16 440 GLY C N 1
ATOM 7584 C CA . GLY B 1 440 ? 25.367 20.516 -62.459 1.00 67.14 440 GLY C CA 1
ATOM 7585 C C . GLY B 1 440 ? 23.868 20.661 -62.625 1.00 65.67 440 GLY C C 1
ATOM 7586 O O . GLY B 1 440 ? 23.401 20.551 -63.772 1.00 59.09 440 GLY C O 1
ATOM 7587 N N . ILE B 1 441 ? 23.129 20.901 -61.538 1.00 69.12 441 ILE C N 1
ATOM 7588 C CA . ILE B 1 441 ? 21.742 21.449 -61.630 1.00 80.17 441 ILE C CA 1
ATOM 7589 C C . ILE B 1 441 ? 21.899 22.936 -61.931 1.00 80.74 441 ILE C C 1
ATOM 7590 O O . ILE B 1 441 ? 22.717 23.605 -61.304 1.00 83.35 441 ILE C O 1
ATOM 7595 N N . PRO B 1 442 ? 21.196 23.480 -62.950 1.00 87.60 442 PRO C N 1
ATOM 7596 C CA . PRO B 1 442 ? 21.357 24.886 -63.314 1.00 89.20 442 PRO C CA 1
ATOM 7597 C C . PRO B 1 442 ? 20.646 25.821 -62.321 1.00 84.02 442 PRO C C 1
ATOM 7598 O O . PRO B 1 442 ? 19.481 26.143 -62.519 1.00 77.38 442 PRO C O 1
ATOM 7602 N N . LEU B 1 443 ? 21.362 26.206 -61.260 1.00 79.20 443 LEU C N 1
ATOM 7603 C CA . LEU B 1 443 ? 21.003 27.367 -60.404 1.00 76.77 443 LEU C CA 1
ATOM 7604 C C . LEU B 1 443 ? 21.341 28.631 -61.206 1.00 76.61 443 LEU C C 1
ATOM 7605 O O . LEU B 1 443 ? 22.378 28.649 -61.906 1.00 76.20 443 LEU C O 1
ATOM 7610 N N . ILE B 1 444 ? 20.469 29.632 -61.138 1.00 71.66 444 ILE C N 1
ATOM 7611 C CA . ILE B 1 444 ? 20.367 30.715 -62.157 1.00 66.24 444 ILE C CA 1
ATOM 7612 C C . ILE B 1 444 ? 20.934 32.018 -61.581 1.00 58.76 444 ILE C C 1
ATOM 7613 O O . ILE B 1 444 ? 21.769 32.643 -62.254 1.00 59.91 444 ILE C O 1
ATOM 7618 N N . PHE B 1 445 ? 20.508 32.400 -60.372 1.00 44.81 445 PHE C N 1
ATOM 7619 C CA . PHE B 1 445 ? 20.924 33.654 -59.691 1.00 43.22 445 PHE C CA 1
ATOM 7620 C C . PHE B 1 445 ? 22.150 33.375 -58.818 1.00 33.40 445 PHE C C 1
ATOM 7621 O O . PHE B 1 445 ? 22.488 32.212 -58.618 1.00 35.76 445 PHE C O 1
ATOM 7629 N N . ALA B 1 446 ? 22.826 34.420 -58.364 1.00 32.90 446 ALA C N 1
ATOM 7630 C CA . ALA B 1 446 ? 24.027 34.330 -57.515 1.00 31.70 446 ALA C CA 1
ATOM 7631 C C . ALA B 1 446 ? 23.708 33.477 -56.273 1.00 33.84 446 ALA C C 1
ATOM 7632 O O . ALA B 1 446 ? 24.624 32.900 -55.661 1.00 32.07 446 ALA C O 1
ATOM 7634 N N . MET B 1 447 ? 22.419 33.369 -55.956 1.00 35.96 447 MET C N 1
ATOM 7635 C CA . MET B 1 447 ? 21.935 32.991 -54.621 1.00 38.08 447 MET C CA 1
ATOM 7636 C C . MET B 1 447 ? 20.484 32.541 -54.715 1.00 33.35 447 MET C C 1
ATOM 7637 O O . MET B 1 447 ? 19.786 33.017 -55.599 1.00 38.43 447 MET C O 1
ATOM 7642 N N . ILE B 1 448 ? 20.075 31.647 -53.823 1.00 32.01 448 ILE C N 1
ATOM 7643 C CA . ILE B 1 448 ? 18.644 31.296 -53.614 1.00 37.16 448 ILE C CA 1
ATOM 7644 C C . ILE B 1 448 ? 18.188 32.095 -52.397 1.00 34.21 448 ILE C C 1
ATOM 7645 O O . ILE B 1 448 ? 18.841 32.007 -51.334 1.00 34.23 448 ILE C O 1
ATOM 7650 N N . VAL B 1 449 ? 17.152 32.892 -52.536 1.00 33.67 449 VAL C N 1
ATOM 7651 C CA . VAL B 1 449 ? 16.817 33.788 -51.402 1.00 33.23 449 VAL C CA 1
ATOM 7652 C C . VAL B 1 449 ? 15.713 33.080 -50.637 1.00 29.27 449 VAL C C 1
ATOM 7653 O O . VAL B 1 449 ? 14.872 32.442 -51.241 1.00 24.82 449 VAL C O 1
ATOM 7657 N N . PRO B 1 450 ? 15.741 33.153 -49.295 1.00 30.97 450 PRO C N 1
ATOM 7658 C CA . PRO B 1 450 ? 14.859 32.354 -48.446 1.00 32.96 450 PRO C CA 1
ATOM 7659 C C . PRO B 1 450 ? 13.419 32.820 -48.611 1.00 30.03 450 PRO C C 1
ATOM 7660 O O . PRO B 1 450 ? 13.207 34.001 -48.737 1.00 33.89 450 PRO C O 1
ATOM 7664 N N . VAL B 1 451 ? 12.479 31.884 -48.646 1.00 28.80 451 VAL C N 1
ATOM 7665 C CA . VAL B 1 451 ? 11.030 32.188 -48.751 1.00 26.54 451 VAL C CA 1
ATOM 7666 C C . VAL B 1 451 ? 10.366 32.078 -47.369 1.00 30.74 451 VAL C C 1
ATOM 7667 O O . VAL B 1 451 ? 10.347 31.005 -46.777 1.00 27.56 451 VAL C O 1
ATOM 7671 N N . PRO B 1 452 ? 9.793 33.167 -46.798 1.00 28.59 452 PRO C N 1
ATOM 7672 C CA . PRO B 1 452 ? 9.117 33.109 -45.494 1.00 28.50 452 PRO C CA 1
ATOM 7673 C C . PRO B 1 452 ? 7.607 32.794 -45.578 1.00 27.69 452 PRO C C 1
ATOM 7674 O O . PRO B 1 452 ? 6.751 33.623 -45.230 1.00 26.14 452 PRO C O 1
ATOM 7678 N N . SER B 1 453 ? 7.272 31.599 -46.052 1.00 28.48 453 SER C N 1
ATOM 7679 C CA . SER B 1 453 ? 5.866 31.159 -46.282 1.00 29.67 453 SER C CA 1
ATOM 7680 C C . SER B 1 453 ? 5.098 31.249 -44.960 1.00 28.04 453 SER C C 1
ATOM 7681 O O . SER B 1 453 ? 4.003 31.810 -44.934 1.00 28.47 453 SER C O 1
ATOM 7684 N N . TRP B 1 454 ? 5.698 30.724 -43.898 1.00 23.93 454 TRP C N 1
ATOM 7685 C CA . TRP B 1 454 ? 5.118 30.633 -42.543 1.00 26.95 454 TRP C CA 1
ATOM 7686 C C . TRP B 1 454 ? 6.038 31.358 -41.563 1.00 24.60 454 TRP C C 1
ATOM 7687 O O . TRP B 1 454 ? 7.292 31.431 -41.768 1.00 24.72 454 TRP C O 1
ATOM 7698 N N . GLU B 1 455 ? 5.455 31.860 -40.497 1.00 25.92 455 GLU C N 1
ATOM 7699 C CA . GLU B 1 455 ? 6.244 32.444 -39.396 1.00 25.96 455 GLU C CA 1
ATOM 7700 C C . GLU B 1 455 ? 7.241 31.384 -38.910 1.00 23.50 455 GLU C C 1
ATOM 7701 O O . GLU B 1 455 ? 6.957 30.163 -39.010 1.00 22.84 455 GLU C O 1
ATOM 7707 N N . ARG B 1 456 ? 8.388 31.862 -38.460 1.00 22.40 456 ARG C N 1
ATOM 7708 C CA . ARG B 1 456 ? 9.383 31.154 -37.621 1.00 20.11 456 ARG C CA 1
ATOM 7709 C C . ARG B 1 456 ? 10.261 30.193 -38.430 1.00 20.04 456 ARG C C 1
ATOM 7710 O O . ARG B 1 456 ? 11.141 29.615 -37.834 1.00 21.35 456 ARG C O 1
ATOM 7718 N N . SER B 1 457 ? 10.139 30.125 -39.747 1.00 22.53 457 SER C N 1
ATOM 7719 C CA . SER B 1 457 ? 11.107 29.361 -40.570 1.00 23.77 457 SER C CA 1
ATOM 7720 C C . SER B 1 457 ? 11.137 29.937 -41.974 1.00 24.79 457 SER C C 1
ATOM 7721 O O . SER B 1 457 ? 10.256 30.760 -42.290 1.00 25.40 457 SER C O 1
ATOM 7724 N N . PHE B 1 458 ? 12.090 29.467 -42.777 1.00 23.66 458 PHE C N 1
ATOM 7725 C CA . PHE B 1 458 ? 12.174 29.754 -44.220 1.00 23.99 458 PHE C CA 1
ATOM 7726 C C . PHE B 1 458 ? 12.218 28.438 -44.980 1.00 25.53 458 PHE C C 1
ATOM 7727 O O . PHE B 1 458 ? 12.708 27.412 -44.444 1.00 22.45 458 PHE C O 1
ATOM 7735 N N . THR B 1 459 ? 11.787 28.503 -46.236 1.00 25.19 459 THR C N 1
ATOM 7736 C CA . THR B 1 459 ? 11.988 27.435 -47.233 1.00 29.20 459 THR C CA 1
ATOM 7737 C C . THR B 1 459 ? 12.924 27.970 -48.333 1.00 34.99 459 THR C C 1
ATOM 7738 O O . THR B 1 459 ? 12.938 29.206 -48.558 1.00 27.56 459 THR C O 1
ATOM 7742 N N . PHE B 1 460 ? 13.840 27.092 -48.768 1.00 43.56 460 PHE C N 1
ATOM 7743 C CA . PHE B 1 460 ? 15.010 27.343 -49.659 1.00 45.79 460 PHE C CA 1
ATOM 7744 C C . PHE B 1 460 ? 14.755 26.494 -50.908 1.00 47.61 460 PHE C C 1
ATOM 7745 O O . PHE B 1 460 ? 14.964 25.263 -50.840 1.00 50.10 460 PHE C O 1
ATOM 7753 N N . ILE B 1 461 ? 14.181 27.107 -51.951 1.00 54.80 461 ILE C N 1
ATOM 7754 C CA . ILE B 1 461 ? 13.437 26.433 -53.061 1.00 52.06 461 ILE C CA 1
ATOM 7755 C C . ILE B 1 461 ? 14.345 26.186 -54.273 1.00 52.04 461 ILE C C 1
ATOM 7756 O O . ILE B 1 461 ? 14.757 27.183 -54.921 1.00 48.26 461 ILE C O 1
ATOM 7761 N N . ILE B 1 462 ? 14.568 24.906 -54.603 1.00 46.26 462 ILE C N 1
ATOM 7762 C CA . ILE B 1 462 ? 15.425 24.450 -55.736 1.00 41.57 462 ILE C CA 1
ATOM 7763 C C . ILE B 1 462 ? 14.553 23.703 -56.741 1.00 37.11 462 ILE C C 1
ATOM 7764 O O . ILE B 1 462 ? 14.047 22.609 -56.458 1.00 35.64 462 ILE C O 1
ATOM 7769 N N . PRO B 1 463 ? 14.372 24.249 -57.962 1.00 36.25 463 PRO C N 1
ATOM 7770 C CA . PRO B 1 463 ? 13.549 23.580 -58.973 1.00 34.72 463 PRO C CA 1
ATOM 7771 C C . PRO B 1 463 ? 14.226 22.392 -59.669 1.00 35.61 463 PRO C C 1
ATOM 7772 O O . PRO B 1 463 ? 15.422 22.373 -59.795 1.00 36.01 463 PRO C O 1
ATOM 7776 N N . LEU B 1 464 ? 13.418 21.406 -60.068 1.00 36.80 464 LEU C N 1
ATOM 7777 C CA . LEU B 1 464 ? 13.815 20.272 -60.947 1.00 40.30 464 LEU C CA 1
ATOM 7778 C C . LEU B 1 464 ? 12.998 20.418 -62.227 1.00 40.23 464 LEU C C 1
ATOM 7779 O O . LEU B 1 464 ? 11.788 20.719 -62.125 1.00 40.92 464 LEU C O 1
ATOM 7784 N N . PHE B 1 465 ? 13.625 20.277 -63.389 1.00 39.65 465 PHE C N 1
ATOM 7785 C CA . PHE B 1 465 ? 12.935 20.430 -64.697 1.00 43.09 465 PHE C CA 1
ATOM 7786 C C . PHE B 1 465 ? 12.919 19.060 -65.360 1.00 40.11 465 PHE C C 1
ATOM 7787 O O . PHE B 1 465 ? 13.987 18.422 -65.405 1.00 39.22 465 PHE C O 1
ATOM 7795 N N . ILE B 1 466 ? 11.738 18.620 -65.805 1.00 42.45 466 ILE C N 1
ATOM 7796 C CA . ILE B 1 466 ? 11.574 17.306 -66.490 1.00 43.78 466 ILE C CA 1
ATOM 7797 C C . ILE B 1 466 ? 12.165 17.441 -67.892 1.00 42.10 466 ILE C C 1
ATOM 7798 O O . ILE B 1 466 ? 11.799 18.393 -68.581 1.00 40.04 466 ILE C O 1
ATOM 7803 N N . SER B 1 467 ? 13.031 16.511 -68.280 1.00 42.33 467 SER C N 1
ATOM 7804 C CA . SER B 1 467 ? 13.634 16.443 -69.633 1.00 43.98 467 SER C CA 1
ATOM 7805 C C . SER B 1 467 ? 12.813 15.501 -70.516 1.00 46.36 467 SER C C 1
ATOM 7806 O O . SER B 1 467 ? 12.063 14.654 -69.975 1.00 40.02 467 SER C O 1
ATOM 7809 N N . GLU B 1 468 ? 12.947 15.653 -71.838 1.00 44.86 468 GLU C N 1
ATOM 7810 C CA . GLU B 1 468 ? 12.417 14.681 -72.824 1.00 40.80 468 GLU C CA 1
ATOM 7811 C C . GLU B 1 468 ? 13.301 13.434 -72.801 1.00 40.41 468 GLU C C 1
ATOM 7812 O O . GLU B 1 468 ? 12.877 12.427 -73.354 1.00 46.34 468 GLU C O 1
ATOM 7818 N N . ASP B 1 469 ? 14.487 13.501 -72.192 1.00 38.61 469 ASP C N 1
ATOM 7819 C CA . ASP B 1 469 ? 15.451 12.370 -72.129 1.00 38.52 469 ASP C CA 1
ATOM 7820 C C . ASP B 1 469 ? 15.349 11.685 -70.760 1.00 42.33 469 ASP C C 1
ATOM 7821 O O . ASP B 1 469 ? 15.815 12.232 -69.756 1.00 41.03 469 ASP C O 1
ATOM 7826 N N . PRO B 1 470 ? 14.807 10.442 -70.692 1.00 43.27 470 PRO C N 1
ATOM 7827 C CA . PRO B 1 470 ? 14.727 9.691 -69.443 1.00 40.11 470 PRO C CA 1
ATOM 7828 C C . PRO B 1 470 ? 16.078 9.532 -68.751 1.00 41.60 470 PRO C C 1
ATOM 7829 O O . PRO B 1 470 ? 16.069 9.427 -67.555 1.00 41.61 470 PRO C O 1
ATOM 7833 N N . ALA B 1 471 ? 17.196 9.539 -69.485 1.00 42.17 471 ALA C N 1
ATOM 7834 C CA . ALA B 1 471 ? 18.533 9.376 -68.860 1.00 43.45 471 ALA C CA 1
ATOM 7835 C C . ALA B 1 471 ? 18.833 10.632 -68.047 1.00 37.41 471 ALA C C 1
ATOM 7836 O O . ALA B 1 471 ? 19.501 10.509 -67.010 1.00 39.13 471 ALA C O 1
ATOM 7838 N N . GLN B 1 472 ? 18.383 11.789 -68.537 1.00 40.14 472 GLN C N 1
ATOM 7839 C CA . GLN B 1 472 ? 18.554 13.086 -67.834 1.00 40.83 472 GLN C CA 1
ATOM 7840 C C . GLN B 1 472 ? 17.665 13.052 -66.580 1.00 43.13 472 GLN C C 1
ATOM 7841 O O . GLN B 1 472 ? 18.138 13.443 -65.481 1.00 43.36 472 GLN C O 1
ATOM 7847 N N . ASN B 1 473 ? 16.426 12.592 -66.730 1.00 38.14 473 ASN C N 1
ATOM 7848 C CA . ASN B 1 473 ? 15.475 12.520 -65.597 1.00 40.44 473 ASN C CA 1
ATOM 7849 C C . ASN B 1 473 ? 16.081 11.631 -64.506 1.00 40.37 473 ASN C C 1
ATOM 7850 O O . ASN B 1 473 ? 16.013 12.035 -63.316 1.00 40.19 473 ASN C O 1
ATOM 7855 N N . LYS B 1 474 ? 16.723 10.528 -64.886 1.00 36.92 474 LYS C N 1
ATOM 7856 C CA . LYS B 1 474 ? 17.378 9.612 -63.938 1.00 38.43 474 LYS C CA 1
ATOM 7857 C C . LYS B 1 474 ? 18.487 10.352 -63.192 1.00 44.55 474 LYS C C 1
ATOM 7858 O O . LYS B 1 474 ? 18.596 10.119 -61.966 1.00 38.85 474 LYS C O 1
ATOM 7864 N N . ARG B 1 475 ? 19.280 11.187 -63.883 1.00 45.11 475 ARG C N 1
ATOM 7865 C CA . ARG B 1 475 ? 20.408 11.912 -63.231 1.00 53.65 475 ARG C CA 1
ATOM 7866 C C . ARG B 1 475 ? 19.833 13.027 -62.354 1.00 44.81 475 ARG C C 1
ATOM 7867 O O . ARG B 1 475 ? 20.415 13.259 -61.307 1.00 46.55 475 ARG C O 1
ATOM 7875 N N . SER B 1 476 ? 18.746 13.675 -62.774 1.00 41.48 476 SER C N 1
ATOM 7876 C CA . SER B 1 476 ? 18.023 14.690 -61.965 1.00 41.86 476 SER C CA 1
ATOM 7877 C C . SER B 1 476 ? 17.545 14.049 -60.660 1.00 38.94 476 SER C C 1
ATOM 7878 O O . SER B 1 476 ? 17.708 14.695 -59.618 1.00 39.89 476 SER C O 1
ATOM 7881 N N . ARG B 1 477 ? 17.029 12.815 -60.711 1.00 38.22 477 ARG C N 1
ATOM 7882 C CA . ARG B 1 477 ? 16.536 12.084 -59.513 1.00 38.56 477 ARG C CA 1
ATOM 7883 C C . ARG B 1 477 ? 17.717 11.751 -58.611 1.00 41.47 477 ARG C C 1
ATOM 7884 O O . ARG B 1 477 ? 17.580 11.945 -57.383 1.00 38.53 477 ARG C O 1
ATOM 7892 N N . GLU B 1 478 ? 18.851 11.344 -59.194 1.00 43.36 478 GLU C N 1
ATOM 7893 C CA . GLU B 1 478 ? 20.072 10.979 -58.420 1.00 47.42 478 GLU C CA 1
ATOM 7894 C C . GLU B 1 478 ? 20.653 12.247 -57.783 1.00 40.23 478 GLU C C 1
ATOM 7895 O O . GLU B 1 478 ? 21.071 12.199 -56.605 1.00 40.59 478 GLU C O 1
ATOM 7901 N N . VAL B 1 479 ? 20.607 13.365 -58.490 1.00 38.31 479 VAL C N 1
ATOM 7902 C CA . VAL B 1 479 ? 21.183 14.643 -58.002 1.00 41.78 479 VAL C CA 1
ATOM 7903 C C . VAL B 1 479 ? 20.333 15.165 -56.831 1.00 40.92 479 VAL C C 1
ATOM 7904 O O . VAL B 1 479 ? 20.917 15.579 -55.804 1.00 40.22 479 VAL C O 1
ATOM 7908 N N . PHE B 1 480 ? 19.012 15.182 -56.998 1.00 35.36 480 PHE C N 1
ATOM 7909 C CA . PHE B 1 480 ? 18.051 15.606 -55.952 1.00 39.37 480 PHE C CA 1
ATOM 7910 C C . PHE B 1 480 ? 18.219 14.738 -54.702 1.00 37.65 480 PHE C C 1
ATOM 7911 O O . PHE B 1 480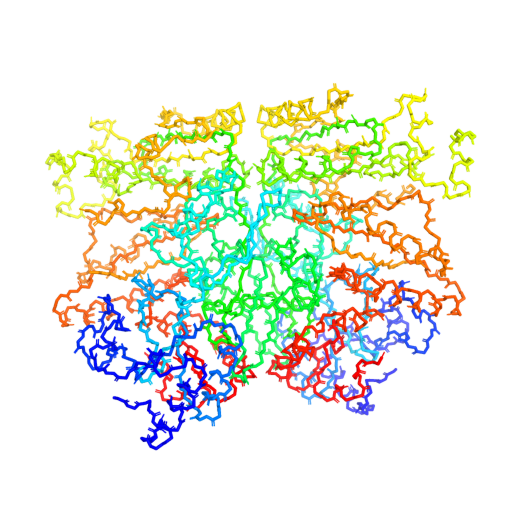 ? 18.280 15.315 -53.606 1.00 42.66 480 PHE C O 1
ATOM 7919 N N . ARG B 1 481 ? 18.386 13.426 -54.852 1.00 35.04 481 ARG C N 1
ATOM 7920 C CA . ARG B 1 481 ? 18.565 12.481 -53.714 1.00 32.45 481 ARG C CA 1
ATOM 7921 C C . ARG B 1 481 ? 19.874 12.752 -52.971 1.00 38.49 481 ARG C C 1
ATOM 7922 O O . ARG B 1 481 ? 19.921 12.537 -51.734 1.00 37.62 481 ARG C O 1
ATOM 7930 N N . HIS B 1 482 ? 20.917 13.158 -53.692 1.00 37.79 482 HIS C N 1
ATOM 7931 C CA . HIS B 1 482 ? 22.187 13.647 -53.101 1.00 39.26 482 HIS C CA 1
ATOM 7932 C C . HIS B 1 482 ? 21.954 14.967 -52.347 1.00 36.22 482 HIS C C 1
ATOM 7933 O O . HIS B 1 482 ? 22.440 15.055 -51.218 1.00 40.91 482 HIS C O 1
ATOM 7940 N N . LEU B 1 483 ? 21.272 15.955 -52.954 1.00 37.94 483 LEU C N 1
ATOM 7941 C CA . LEU B 1 483 ? 21.004 17.279 -52.339 1.00 34.59 483 LEU C CA 1
ATOM 7942 C C . LEU B 1 483 ? 20.214 17.068 -51.033 1.00 34.67 483 LEU C C 1
ATOM 7943 O O . LEU B 1 483 ? 20.467 17.813 -50.055 1.00 34.09 483 LEU C O 1
ATOM 7948 N N . ILE B 1 484 ? 19.332 16.071 -51.003 1.00 30.61 484 ILE C N 1
ATOM 7949 C CA . ILE B 1 484 ? 18.477 15.772 -49.819 1.00 34.17 484 ILE C CA 1
ATOM 7950 C C . ILE B 1 484 ? 19.397 15.295 -48.691 1.00 35.47 484 ILE C C 1
ATOM 7951 O O . ILE B 1 484 ? 19.200 15.756 -47.544 1.00 31.14 484 ILE C O 1
ATOM 7956 N N . LYS B 1 485 ? 20.373 14.432 -48.997 1.00 33.91 485 LYS C N 1
ATOM 7957 C CA . LYS B 1 485 ? 21.259 13.825 -47.975 1.00 37.08 485 LYS C CA 1
ATOM 7958 C C . LYS B 1 485 ? 22.235 14.881 -47.453 1.00 35.08 485 LYS C C 1
ATOM 7959 O O . LYS B 1 485 ? 22.455 14.923 -46.226 1.00 37.02 485 LYS C O 1
ATOM 7965 N N . VAL B 1 486 ? 22.755 15.727 -48.339 1.00 36.20 486 VAL C N 1
ATOM 7966 C CA . VAL B 1 486 ? 23.698 16.822 -47.977 1.00 36.71 486 VAL C CA 1
ATOM 7967 C C . VAL B 1 486 ? 22.977 17.799 -47.041 1.00 34.05 486 VAL C C 1
ATOM 7968 O O . VAL B 1 486 ? 23.566 18.150 -45.980 1.00 33.42 486 VAL C O 1
ATOM 7972 N N . ALA B 1 487 ? 21.758 18.215 -47.409 1.00 32.82 487 ALA C N 1
ATOM 7973 C CA . ALA B 1 487 ? 20.895 19.122 -46.609 1.00 31.84 487 ALA C CA 1
ATOM 7974 C C . ALA B 1 487 ? 20.643 18.510 -45.221 1.00 28.11 487 ALA C C 1
ATOM 7975 O O . ALA B 1 487 ? 20.734 19.230 -44.214 1.00 30.88 487 ALA C O 1
ATOM 7977 N N . ALA B 1 488 ? 20.367 17.215 -45.146 1.00 29.58 488 ALA C N 1
ATOM 7978 C CA . ALA B 1 488 ? 20.047 16.508 -43.885 1.00 30.10 488 ALA C CA 1
ATOM 7979 C C . ALA B 1 488 ? 21.296 16.447 -43.023 1.00 31.58 488 ALA C C 1
ATOM 7980 O O . ALA B 1 488 ? 21.172 16.515 -41.779 1.00 28.57 488 ALA C O 1
ATOM 7982 N N . ASP B 1 489 ? 22.466 16.324 -43.652 1.00 33.95 489 ASP C N 1
ATOM 7983 C CA . ASP B 1 489 ? 23.744 16.287 -42.891 1.00 37.01 489 ASP C CA 1
ATOM 7984 C C . ASP B 1 489 ? 23.988 17.632 -42.201 1.00 36.30 489 ASP C C 1
ATOM 7985 O O . ASP B 1 489 ? 24.758 17.654 -41.232 1.00 38.17 489 ASP C O 1
ATOM 7990 N N . ASN B 1 490 ? 23.411 18.718 -42.723 1.00 33.49 490 ASN C N 1
ATOM 7991 C CA . ASN B 1 490 ? 23.486 20.059 -42.101 1.00 31.89 490 ASN C CA 1
ATOM 7992 C C . ASN B 1 490 ? 22.197 20.410 -41.333 1.00 32.13 490 ASN C C 1
ATOM 7993 O O . ASN B 1 490 ? 22.070 21.588 -40.945 1.00 28.69 490 ASN C O 1
ATOM 7998 N N . GLY B 1 491 ? 21.293 19.448 -41.126 1.00 28.98 491 GLY C N 1
ATOM 7999 C CA . GLY B 1 491 ? 20.094 19.625 -40.289 1.00 28.22 491 GLY C CA 1
ATOM 8000 C C . GLY B 1 491 ? 18.980 20.365 -41.004 1.00 27.77 491 GLY C C 1
ATOM 8001 O O . GLY B 1 491 ? 18.105 20.919 -40.323 1.00 27.88 491 GLY C O 1
ATOM 8002 N N . TRP B 1 492 ? 18.992 20.380 -42.331 1.00 28.57 492 TRP C N 1
ATOM 8003 C CA . TRP B 1 492 ? 17.964 21.033 -43.175 1.00 27.92 492 TRP C CA 1
ATOM 8004 C C . TRP B 1 492 ? 17.105 19.947 -43.805 1.00 29.15 492 TRP C C 1
ATOM 8005 O O . TRP B 1 492 ? 17.650 19.153 -44.624 1.00 30.78 492 TRP C O 1
ATOM 8016 N N . GLY B 1 493 ? 15.825 19.912 -43.419 1.00 26.44 493 GLY C N 1
ATOM 8017 C CA . GLY B 1 493 ? 14.883 18.872 -43.834 1.00 24.09 493 GLY C CA 1
ATOM 8018 C C . GLY B 1 493 ? 13.766 19.400 -44.699 1.00 24.09 493 GLY C C 1
ATOM 8019 O O . GLY B 1 493 ? 13.351 20.573 -44.534 1.00 25.44 493 GLY C O 1
ATOM 8020 N N . GLU B 1 494 ? 13.295 18.552 -45.605 1.00 21.66 494 GLU C N 1
ATOM 8021 C CA . GLU B 1 494 ? 12.170 18.819 -46.533 1.00 23.45 494 GLU C CA 1
ATOM 8022 C C . GLU B 1 494 ? 10.851 18.652 -45.776 1.00 23.15 494 GLU C C 1
ATOM 8023 O O . GLU B 1 494 ? 10.816 17.830 -44.849 1.00 22.43 494 GLU C O 1
ATOM 8029 N N . TYR B 1 495 ? 9.801 19.391 -46.166 1.00 22.82 495 TYR C N 1
ATOM 8030 C CA . TYR B 1 495 ? 8.516 19.439 -45.433 1.00 23.59 495 TYR C CA 1
ATOM 8031 C C . TYR B 1 495 ? 7.374 18.893 -46.299 1.00 24.27 495 TYR C C 1
ATOM 8032 O O . TYR B 1 495 ? 6.302 18.615 -45.783 1.00 24.77 495 TYR C O 1
ATOM 8041 N N . ARG B 1 496 ? 7.568 18.789 -47.610 1.00 24.43 496 ARG C N 1
ATOM 8042 C CA . ARG B 1 496 ? 6.551 18.297 -48.555 1.00 24.80 496 ARG C CA 1
ATOM 8043 C C . ARG B 1 496 ? 7.289 17.872 -49.820 1.00 22.53 496 ARG C C 1
ATOM 8044 O O . ARG B 1 496 ? 8.194 18.621 -50.224 1.00 24.56 496 ARG C O 1
ATOM 8052 N N . THR B 1 497 ? 6.930 16.739 -50.418 1.00 23.30 497 THR C N 1
ATOM 8053 C CA . THR B 1 497 ? 7.634 16.275 -51.640 1.00 24.83 497 THR C CA 1
ATOM 8054 C C . THR B 1 497 ? 6.752 15.344 -52.490 1.00 25.56 497 THR C C 1
ATOM 8055 O O . THR B 1 497 ? 5.737 14.829 -52.017 1.00 24.20 497 THR C O 1
ATOM 8059 N N . ALA B 1 498 ? 7.172 15.208 -53.743 1.00 26.49 498 ALA C N 1
ATOM 8060 C CA . ALA B 1 498 ? 6.631 14.307 -54.779 1.00 25.26 498 ALA C CA 1
ATOM 8061 C C . ALA B 1 498 ? 6.874 12.846 -54.385 1.00 23.19 498 ALA C C 1
ATOM 8062 O O . ALA B 1 498 ? 7.842 12.517 -53.705 1.00 23.29 498 ALA C O 1
ATOM 8064 N N . PRO B 1 499 ? 6.013 11.900 -54.795 1.00 22.75 499 PRO C N 1
ATOM 8065 C CA . PRO B 1 499 ? 6.215 10.474 -54.496 1.00 23.65 499 PRO C CA 1
ATOM 8066 C C . PRO B 1 499 ? 7.608 9.956 -54.846 1.00 24.13 499 PRO C C 1
ATOM 8067 O O . PRO B 1 499 ? 8.093 9.101 -54.121 1.00 25.75 499 PRO C O 1
ATOM 8071 N N . THR B 1 500 ? 8.220 10.514 -55.893 1.00 24.52 500 THR C N 1
ATOM 8072 C CA . THR B 1 500 ? 9.580 10.136 -56.375 1.00 23.93 500 THR C CA 1
ATOM 8073 C C . THR B 1 500 ? 10.572 10.182 -55.211 1.00 25.61 500 THR C C 1
ATOM 8074 O O . THR B 1 500 ? 11.481 9.338 -55.170 1.00 27.31 500 THR C O 1
ATOM 8078 N N . PHE B 1 501 ? 10.407 11.144 -54.297 1.00 23.85 501 PHE C N 1
ATOM 8079 C CA . PHE B 1 501 ? 11.397 11.480 -53.245 1.00 24.33 501 PHE C CA 1
ATOM 8080 C C . PHE B 1 501 ? 10.812 11.278 -51.850 1.00 24.53 501 PHE C C 1
ATOM 8081 O O . PHE B 1 501 ? 11.575 11.476 -50.906 1.00 26.79 501 PHE C O 1
ATOM 8089 N N . GLN B 1 502 ? 9.552 10.847 -51.723 1.00 22.77 502 GLN C N 1
ATOM 8090 C CA . GLN B 1 502 ? 8.894 10.732 -50.397 1.00 24.04 502 GLN C CA 1
ATOM 8091 C C . GLN B 1 502 ? 9.670 9.762 -49.487 1.00 24.25 502 GLN C C 1
ATOM 8092 O O . GLN B 1 502 ? 9.901 10.117 -48.323 1.00 24.46 502 GLN C O 1
ATOM 8098 N N . ALA B 1 503 ? 10.074 8.587 -49.973 1.00 25.06 503 ALA C N 1
ATOM 8099 C CA . ALA B 1 503 ? 10.767 7.593 -49.120 1.00 25.28 503 ALA C CA 1
ATOM 8100 C C . ALA B 1 503 ? 12.205 8.080 -48.886 1.00 26.58 503 ALA C C 1
ATOM 8101 O O . ALA B 1 503 ? 12.744 7.854 -47.802 1.00 27.28 503 ALA C O 1
ATOM 8103 N N . ASP B 1 504 ? 12.778 8.799 -49.851 1.00 23.95 504 ASP C N 1
ATOM 8104 C CA . ASP B 1 504 ? 14.124 9.404 -49.752 1.00 26.44 504 ASP C CA 1
ATOM 8105 C C . ASP B 1 504 ? 14.091 10.390 -48.579 1.00 27.51 504 ASP C C 1
ATOM 8106 O O . ASP B 1 504 ? 15.019 10.404 -47.776 1.00 26.33 504 ASP C O 1
ATOM 8111 N N . VAL B 1 505 ? 13.070 11.247 -48.516 1.00 25.09 505 VAL C N 1
ATOM 8112 C CA . VAL B 1 505 ? 13.062 12.308 -47.473 1.00 24.97 505 VAL C CA 1
ATOM 8113 C C . VAL B 1 505 ? 12.767 11.652 -46.119 1.00 22.44 505 VAL C C 1
ATOM 8114 O O . VAL B 1 505 ? 13.442 12.033 -45.127 1.00 23.30 505 VAL C O 1
ATOM 8118 N N . MET B 1 506 ? 11.782 10.748 -46.050 1.00 23.76 506 MET C N 1
ATOM 8119 C CA . MET B 1 506 ? 11.440 10.051 -44.777 1.00 24.67 506 MET C CA 1
ATOM 8120 C C . MET B 1 506 ? 12.688 9.367 -44.189 1.00 25.92 506 MET C C 1
ATOM 8121 O O . MET B 1 506 ? 12.843 9.386 -42.942 1.00 26.62 506 MET C O 1
ATOM 8126 N N . ASP B 1 507 ? 13.604 8.878 -45.034 1.00 27.20 507 ASP C N 1
ATOM 8127 C CA . ASP B 1 507 ? 14.848 8.207 -44.564 1.00 27.02 507 ASP C CA 1
ATOM 8128 C C . ASP B 1 507 ? 15.758 9.198 -43.815 1.00 27.91 507 ASP C C 1
ATOM 8129 O O . ASP B 1 507 ? 16.561 8.739 -42.967 1.00 25.21 507 ASP C O 1
ATOM 8134 N N . THR B 1 508 ? 15.653 10.515 -44.077 1.00 25.80 508 THR C N 1
ATOM 8135 C CA . THR B 1 508 ? 16.501 11.530 -43.405 1.00 25.66 508 THR C CA 1
ATOM 8136 C C . THR B 1 508 ? 16.017 11.799 -41.967 1.00 24.35 508 THR C C 1
ATOM 8137 O O . THR B 1 508 ? 16.824 12.304 -41.157 1.00 25.35 508 THR C O 1
ATOM 8141 N N . TYR B 1 509 ? 14.785 11.437 -41.657 1.00 25.21 509 TYR C N 1
ATOM 8142 C CA . TYR B 1 509 ? 14.127 11.630 -40.337 1.00 24.46 509 TYR C CA 1
ATOM 8143 C C . TYR B 1 509 ? 14.397 10.374 -39.484 1.00 23.16 509 TYR C C 1
ATOM 8144 O O . TYR B 1 509 ? 13.477 9.779 -38.979 1.00 25.10 509 TYR C O 1
ATOM 8153 N N . SER B 1 510 ? 15.681 10.039 -39.299 1.00 22.98 510 SER C N 1
ATOM 8154 C CA . SER B 1 510 ? 16.186 8.708 -38.862 1.00 23.08 510 SER C CA 1
ATOM 8155 C C . SER B 1 510 ? 16.499 8.663 -37.364 1.00 25.14 510 SER C C 1
ATOM 8156 O O . SER B 1 510 ? 16.987 7.602 -36.902 1.00 25.10 510 SER C O 1
ATOM 8159 N N . PHE B 1 511 ? 16.170 9.699 -36.595 1.00 27.42 511 PHE C N 1
ATOM 8160 C CA . PHE B 1 511 ? 16.433 9.707 -35.136 1.00 26.73 511 PHE C CA 1
ATOM 8161 C C . PHE B 1 511 ? 15.911 8.411 -34.514 1.00 25.75 511 PHE C C 1
ATOM 8162 O O . PHE B 1 511 ? 14.809 7.951 -34.871 1.00 24.32 511 PHE C O 1
ATOM 8170 N N . GLY B 1 512 ? 16.655 7.862 -33.556 1.00 25.18 512 GLY C N 1
ATOM 8171 C CA . GLY B 1 512 ? 16.195 6.722 -32.735 1.00 26.80 512 GLY C CA 1
ATOM 8172 C C . GLY B 1 512 ? 16.037 5.458 -33.588 1.00 25.67 512 GLY C C 1
ATOM 8173 O O . GLY B 1 512 ? 15.138 4.669 -33.320 1.00 29.88 512 GLY C O 1
ATOM 8174 N N . ASP B 1 513 ? 16.897 5.300 -34.585 1.00 27.75 513 ASP C N 1
ATOM 8175 C CA . ASP B 1 513 ? 16.892 4.205 -35.584 1.00 29.95 513 ASP C CA 1
ATOM 8176 C C . ASP B 1 513 ? 15.557 4.211 -36.330 1.00 28.47 513 ASP C C 1
ATOM 8177 O O . ASP B 1 513 ? 14.844 3.202 -36.280 1.00 30.26 513 ASP C O 1
ATOM 8182 N N . HIS B 1 514 ? 15.221 5.327 -36.977 1.00 28.66 514 HIS C N 1
ATOM 8183 C CA . HIS B 1 514 ? 13.975 5.466 -37.778 1.00 30.26 514 HIS C CA 1
ATOM 8184 C C . HIS B 1 514 ? 12.759 5.254 -36.878 1.00 26.73 514 HIS C C 1
ATOM 8185 O O . HIS B 1 514 ? 11.773 4.642 -37.323 1.00 28.01 514 HIS C O 1
ATOM 8192 N N . ALA B 1 515 ? 12.814 5.749 -35.637 1.00 25.51 515 ALA C N 1
ATOM 8193 C CA . ALA B 1 515 ? 11.692 5.642 -34.680 1.00 26.86 515 ALA C CA 1
ATOM 8194 C C . ALA B 1 515 ? 10.419 6.244 -35.309 1.00 24.16 515 ALA C C 1
ATOM 8195 O O . ALA B 1 515 ? 9.314 5.703 -35.124 1.00 24.57 515 ALA C O 1
ATOM 8197 N N . LEU B 1 516 ? 10.536 7.365 -36.021 1.00 25.02 516 LEU C N 1
ATOM 8198 C CA . LEU B 1 516 ? 9.326 8.089 -36.495 1.00 23.99 516 LEU C CA 1
ATOM 8199 C C . LEU B 1 516 ? 8.588 7.216 -37.517 1.00 21.65 516 LEU C C 1
ATOM 8200 O O . LEU B 1 516 ? 7.375 7.027 -37.388 1.00 22.24 516 LEU C O 1
ATOM 8205 N N . LEU B 1 517 ? 9.302 6.715 -38.515 1.00 23.26 517 LEU C N 1
ATOM 8206 C CA . LEU B 1 517 ? 8.689 5.826 -39.532 1.00 24.23 517 LEU C CA 1
ATOM 8207 C C . LEU B 1 517 ? 8.161 4.566 -38.857 1.00 23.97 517 LEU C C 1
ATOM 8208 O O . LEU B 1 517 ? 7.066 4.153 -39.214 1.00 23.33 517 LEU C O 1
ATOM 8213 N N . ARG B 1 518 ? 8.946 3.931 -37.973 1.00 24.32 518 ARG C N 1
ATOM 8214 C CA . ARG B 1 518 ? 8.471 2.690 -37.291 1.00 25.70 518 ARG C CA 1
ATOM 8215 C C . ARG B 1 518 ? 7.197 3.022 -36.524 1.00 24.78 518 ARG C C 1
ATOM 8216 O O . ARG B 1 518 ? 6.272 2.155 -36.492 1.00 24.10 518 ARG C O 1
ATOM 8224 N N . PHE B 1 519 ? 7.118 4.226 -35.935 1.00 23.24 519 PHE C N 1
ATOM 8225 C CA . PHE B 1 519 ? 5.897 4.682 -35.225 1.00 21.56 519 PHE C CA 1
ATOM 8226 C C . PHE B 1 519 ? 4.725 4.786 -36.200 1.00 21.17 519 PHE C C 1
ATOM 8227 O O . PHE B 1 519 ? 3.640 4.302 -35.909 1.00 23.77 519 PHE C O 1
ATOM 8235 N N . HIS B 1 520 ? 4.909 5.459 -37.337 1.00 23.62 520 HIS C N 1
ATOM 8236 C CA . HIS B 1 520 ? 3.846 5.620 -38.361 1.00 23.05 520 HIS C CA 1
ATOM 8237 C C . HIS B 1 520 ? 3.407 4.235 -38.864 1.00 23.28 520 HIS C C 1
ATOM 8238 O O . HIS B 1 520 ? 2.220 4.040 -39.030 1.00 24.30 520 HIS C O 1
ATOM 8245 N N . GLU B 1 521 ? 4.345 3.297 -39.027 1.00 25.03 521 GLU C N 1
ATOM 8246 C CA . GLU B 1 521 ? 4.042 1.903 -39.472 1.00 25.49 521 GLU C CA 1
ATOM 8247 C C . GLU B 1 521 ? 3.161 1.191 -38.449 1.00 24.59 521 GLU C C 1
ATOM 8248 O O . GLU B 1 521 ? 2.269 0.456 -38.880 1.00 24.79 521 GLU C O 1
ATOM 8254 N N . SER B 1 522 ? 3.368 1.412 -37.151 1.00 27.37 522 SER C N 1
ATOM 8255 C CA . SER B 1 522 ? 2.499 0.855 -36.084 1.00 27.32 522 SER C CA 1
ATOM 8256 C C . SER B 1 522 ? 1.085 1.401 -36.206 1.00 24.78 522 SER C C 1
ATOM 8257 O O . SER B 1 522 ? 0.109 0.628 -36.027 1.00 26.57 522 SER C O 1
ATOM 8260 N N . ILE B 1 523 ? 0.931 2.710 -36.381 1.00 25.63 523 ILE C N 1
ATOM 8261 C CA . ILE B 1 523 ? -0.422 3.320 -36.480 1.00 24.44 523 ILE C CA 1
ATOM 8262 C C . ILE B 1 523 ? -1.036 2.811 -37.789 1.00 25.75 523 ILE C C 1
ATOM 8263 O O . ILE B 1 523 ? -2.202 2.475 -37.806 1.00 27.38 523 ILE C O 1
ATOM 8268 N N . LYS B 1 524 ? -0.251 2.766 -38.861 1.00 27.69 524 LYS C N 1
ATOM 8269 C CA . LYS B 1 524 ? -0.738 2.298 -40.191 1.00 26.92 524 LYS C CA 1
ATOM 8270 C C . LYS B 1 524 ? -1.381 0.921 -40.017 1.00 24.92 524 LYS C C 1
ATOM 8271 O O . LYS B 1 524 ? -2.532 0.743 -40.424 1.00 23.76 524 LYS C O 1
ATOM 8277 N N . ASP B 1 525 ? -0.680 -0.002 -39.377 1.00 26.03 525 ASP C N 1
ATOM 8278 C CA . ASP B 1 525 ? -1.155 -1.396 -39.182 1.00 27.91 525 ASP C CA 1
ATOM 8279 C C . ASP B 1 525 ? -2.386 -1.443 -38.284 1.00 27.64 525 ASP C C 1
ATOM 8280 O O . ASP B 1 525 ? -3.226 -2.303 -38.543 1.00 29.85 525 ASP C O 1
ATOM 8285 N N . ALA B 1 526 ? -2.543 -0.512 -37.338 1.00 28.22 526 ALA C N 1
ATOM 8286 C CA . ALA B 1 526 ? -3.713 -0.444 -36.437 1.00 30.40 526 ALA C CA 1
ATOM 8287 C C . ALA B 1 526 ? -4.943 0.073 -37.181 1.00 30.23 526 ALA C C 1
ATOM 8288 O O . ALA B 1 526 ? -6.051 -0.395 -36.914 1.00 30.54 526 ALA C O 1
ATOM 8290 N N . VAL B 1 527 ? -4.788 1.100 -38.001 1.00 28.77 527 VAL C N 1
ATOM 8291 C CA . VAL B 1 527 ? -5.991 1.798 -38.535 1.00 28.46 527 VAL C CA 1
ATOM 8292 C C . VAL B 1 527 ? -6.341 1.198 -39.900 1.00 27.28 527 VAL C C 1
ATOM 8293 O O . VAL B 1 527 ? -7.444 1.459 -40.406 1.00 25.09 527 VAL C O 1
ATOM 8297 N N . ASP B 1 528 ? -5.401 0.490 -40.510 1.00 26.43 528 ASP C N 1
ATOM 8298 C CA . ASP B 1 528 ? -5.564 -0.038 -41.882 1.00 29.33 528 ASP C CA 1
ATOM 8299 C C . ASP B 1 528 ? -4.824 -1.360 -41.959 1.00 26.74 528 ASP C C 1
ATOM 8300 O O . ASP B 1 528 ? -3.794 -1.435 -42.629 1.00 28.12 528 ASP C O 1
ATOM 8305 N N . PRO B 1 529 ? -5.307 -2.422 -41.272 1.00 29.68 529 PRO C N 1
ATOM 8306 C CA . PRO B 1 529 ? -4.573 -3.697 -41.214 1.00 31.25 529 PRO C CA 1
ATOM 8307 C C . PRO B 1 529 ? -4.377 -4.377 -42.581 1.00 30.38 529 PRO C C 1
ATOM 8308 O O . PRO B 1 529 ? -3.333 -4.950 -42.813 1.00 33.45 529 PRO C O 1
ATOM 8312 N N . LYS B 1 530 ? -5.351 -4.250 -43.481 1.00 29.71 530 LYS C N 1
ATOM 8313 C CA . LYS B 1 530 ? -5.252 -4.796 -44.860 1.00 32.88 530 LYS C CA 1
ATOM 8314 C C . LYS B 1 530 ? -4.360 -3.921 -45.746 1.00 32.65 530 LYS C C 1
ATOM 8315 O O . LYS B 1 530 ? -3.995 -4.365 -46.849 1.00 30.50 530 LYS C O 1
ATOM 8321 N N . GLY B 1 531 ? -4.045 -2.705 -45.306 1.00 30.15 531 GLY C N 1
ATOM 8322 C CA . GLY B 1 531 ? -3.157 -1.796 -46.047 1.00 29.02 531 GLY C CA 1
ATOM 8323 C C . GLY B 1 531 ? -3.752 -1.355 -47.378 1.00 29.08 531 GLY C C 1
ATOM 8324 O O . GLY B 1 531 ? -2.998 -1.252 -48.352 1.00 30.41 531 GLY C O 1
ATOM 8325 N N . ILE B 1 532 ? -5.032 -1.032 -47.438 1.00 25.87 532 ILE C N 1
ATOM 8326 C CA . ILE B 1 532 ? -5.641 -0.579 -48.726 1.00 28.35 532 ILE C CA 1
ATOM 8327 C C . ILE B 1 532 ? -5.421 0.934 -48.970 1.00 29.79 532 ILE C C 1
ATOM 8328 O O . ILE B 1 532 ? -5.483 1.337 -50.139 1.00 30.44 532 ILE C O 1
ATOM 8333 N N . LEU B 1 533 ? -5.189 1.775 -47.948 1.00 28.19 533 LEU C N 1
ATOM 8334 C CA . LEU B 1 533 ? -5.162 3.257 -48.150 1.00 25.50 533 LEU C CA 1
ATOM 8335 C C . LEU B 1 533 ? -3.800 3.728 -48.634 1.00 25.03 533 LEU C C 1
ATOM 8336 O O . LEU B 1 533 ? -2.803 3.538 -47.932 1.00 25.15 533 LEU C O 1
ATOM 8341 N N . SER B 1 534 ? -3.784 4.315 -49.833 1.00 25.58 534 SER C N 1
ATOM 8342 C CA . SER B 1 534 ? -2.663 5.067 -50.454 1.00 26.29 534 SER C CA 1
ATOM 8343 C C . SER B 1 534 ? -1.328 4.468 -50.031 1.00 27.58 534 SER C C 1
ATOM 8344 O O . SER B 1 534 ? -0.497 5.133 -49.436 1.00 25.48 534 SER C O 1
ATOM 8347 N N . PRO B 1 535 ? -1.047 3.194 -50.372 1.00 28.54 535 PRO C N 1
ATOM 8348 C CA . PRO B 1 535 ? 0.208 2.577 -49.973 1.00 28.46 535 PRO C CA 1
ATOM 8349 C C . PRO B 1 535 ? 1.420 3.394 -50.436 1.00 26.33 535 PRO C C 1
ATOM 8350 O O . PRO B 1 535 ? 1.434 3.879 -51.542 1.00 27.64 535 PRO C O 1
ATOM 8354 N N . GLY B 1 536 ? 2.412 3.545 -49.569 1.00 25.60 536 GLY C N 1
ATOM 8355 C CA . GLY B 1 536 ? 3.671 4.233 -49.912 1.00 24.86 536 GLY C CA 1
ATOM 8356 C C . GLY B 1 536 ? 3.656 5.731 -49.673 1.00 24.09 536 GLY C C 1
ATOM 8357 O O . GLY B 1 536 ? 4.780 6.322 -49.631 1.00 26.49 536 GLY C O 1
ATOM 8358 N N . ARG B 1 537 ? 2.491 6.356 -49.502 1.00 24.70 537 ARG C N 1
ATOM 8359 C CA . ARG B 1 537 ? 2.391 7.839 -49.310 1.00 25.55 537 ARG C CA 1
ATOM 8360 C C . ARG B 1 537 ? 3.263 8.255 -48.127 1.00 24.75 537 ARG C C 1
ATOM 8361 O O . ARG B 1 537 ? 3.103 7.662 -47.071 1.00 25.84 537 ARG C O 1
ATOM 8369 N N . TYR B 1 538 ? 4.205 9.195 -48.332 1.00 23.33 538 TYR C N 1
ATOM 8370 C CA . TYR B 1 538 ? 5.157 9.722 -47.307 1.00 23.59 538 TYR C CA 1
ATOM 8371 C C . TYR B 1 538 ? 6.015 8.573 -46.737 1.00 23.16 538 TYR C C 1
ATOM 8372 O O . TYR B 1 538 ? 6.490 8.679 -45.593 1.00 24.01 538 TYR C O 1
ATOM 8381 N N . GLY B 1 539 ? 6.241 7.525 -47.537 1.00 22.81 539 GLY C N 1
ATOM 8382 C CA . GLY B 1 539 ? 7.168 6.429 -47.217 1.00 24.83 539 GLY C CA 1
ATOM 8383 C C . GLY B 1 539 ? 6.566 5.383 -46.296 1.00 25.05 539 GLY C C 1
ATOM 8384 O O . GLY B 1 539 ? 7.345 4.553 -45.848 1.00 25.69 539 GLY C O 1
ATOM 8385 N N . ILE B 1 540 ? 5.250 5.433 -46.070 1.00 23.25 540 ILE C N 1
ATOM 8386 C CA . ILE B 1 540 ? 4.489 4.564 -45.137 1.00 23.74 540 ILE C CA 1
ATOM 8387 C C . ILE B 1 540 ? 3.839 3.442 -45.949 1.00 25.77 540 ILE C C 1
ATOM 8388 O O . ILE B 1 540 ? 2.877 3.712 -46.702 1.00 23.39 540 ILE C O 1
ATOM 8393 N N . TRP B 1 541 ? 4.400 2.241 -45.847 1.00 25.10 541 TRP C N 1
ATOM 8394 C CA . TRP B 1 541 ? 3.875 1.029 -46.516 1.00 25.26 541 TRP C CA 1
ATOM 8395 C C . TRP B 1 541 ? 3.144 0.178 -45.482 1.00 26.56 541 TRP C C 1
ATOM 8396 O O . TRP B 1 541 ? 3.600 0.030 -44.351 1.00 25.96 541 TRP C O 1
ATOM 8407 N N . PRO B 1 542 ? 1.978 -0.402 -45.825 1.00 26.84 542 PRO C N 1
ATOM 8408 C CA . PRO B 1 542 ? 1.298 -1.334 -44.934 1.00 26.90 542 PRO C CA 1
ATOM 8409 C C . PRO B 1 542 ? 2.117 -2.623 -44.775 1.00 27.10 542 PRO C C 1
ATOM 8410 O O . PRO B 1 542 ? 3.007 -2.865 -45.558 1.00 27.73 542 PRO C O 1
ATOM 8414 N N . LYS B 1 543 ? 1.825 -3.390 -43.730 1.00 28.69 543 LYS C N 1
ATOM 8415 C CA . LYS B 1 543 ? 2.628 -4.569 -43.332 1.00 29.81 543 LYS C CA 1
ATOM 8416 C C . LYS B 1 543 ? 2.762 -5.530 -44.508 1.00 26.03 543 LYS C C 1
ATOM 8417 O O . LYS B 1 543 ? 3.853 -6.012 -44.690 1.00 27.55 543 LYS C O 1
ATOM 8423 N N . HIS B 1 544 ? 1.739 -5.726 -45.331 1.00 28.45 544 HIS C N 1
ATOM 8424 C CA . HIS B 1 544 ? 1.800 -6.732 -46.427 1.00 29.00 544 HIS C CA 1
ATOM 8425 C C . HIS B 1 544 ? 2.721 -6.262 -47.552 1.00 30.44 544 HIS C C 1
ATOM 8426 O O . HIS B 1 544 ? 3.117 -7.126 -48.322 1.00 33.02 544 HIS C O 1
ATOM 8433 N N . LEU B 1 545 ? 3.089 -4.971 -47.633 1.00 27.63 545 LEU C N 1
ATOM 8434 C CA . LEU B 1 545 ? 3.971 -4.470 -48.716 1.00 25.79 545 LEU C CA 1
ATOM 8435 C C . LEU B 1 545 ? 5.309 -4.013 -48.162 1.00 25.08 545 LEU C C 1
ATOM 8436 O O . LEU B 1 545 ? 6.185 -3.739 -48.993 1.00 26.40 545 LEU C O 1
ATOM 8441 N N . ARG B 1 546 ? 5.477 -3.973 -46.833 1.00 27.51 546 ARG C N 1
ATOM 8442 C CA . ARG B 1 546 ? 6.607 -3.274 -46.167 1.00 27.81 546 ARG C CA 1
ATOM 8443 C C . ARG B 1 546 ? 7.916 -3.993 -46.472 1.00 31.49 546 ARG C C 1
ATOM 8444 O O . ARG B 1 546 ? 8.968 -3.300 -46.686 1.00 27.42 546 ARG C O 1
ATOM 8452 N N . ASP B 1 547 ? 7.892 -5.328 -46.535 1.00 29.34 547 ASP C N 1
ATOM 8453 C CA . ASP B 1 547 ? 9.146 -6.086 -46.803 1.00 31.65 547 ASP C CA 1
ATOM 8454 C C . ASP B 1 547 ? 9.681 -5.735 -48.197 1.00 30.66 547 ASP C C 1
ATOM 8455 O O . ASP B 1 547 ? 10.868 -5.448 -48.311 1.00 32.96 547 ASP C O 1
ATOM 8460 N N . LYS B 1 548 ? 8.822 -5.790 -49.206 1.00 31.89 548 LYS C N 1
ATOM 8461 C CA . LYS B 1 548 ? 9.173 -5.553 -50.625 1.00 35.20 548 LYS C CA 1
ATOM 8462 C C . LYS B 1 548 ? 9.634 -4.098 -50.801 1.00 36.58 548 LYS C C 1
ATOM 8463 O O . LYS B 1 548 ? 10.605 -3.870 -51.508 1.00 32.72 548 LYS C O 1
ATOM 8469 N N . HIS B 1 549 ? 8.988 -3.141 -50.125 1.00 35.09 549 HIS C N 1
ATOM 8470 C CA . HIS B 1 549 ? 9.142 -1.698 -50.413 1.00 34.94 549 HIS C CA 1
ATOM 8471 C C . HIS B 1 549 ? 9.986 -1.006 -49.341 1.00 34.70 549 HIS C C 1
ATOM 8472 O O . HIS B 1 549 ? 10.040 0.208 -49.393 1.00 36.07 549 HIS C O 1
ATOM 8479 N N . ARG B 1 550 ? 10.660 -1.746 -48.457 1.00 36.55 550 ARG C N 1
ATOM 8480 C CA . ARG B 1 550 ? 11.668 -1.193 -47.505 1.00 40.01 550 ARG C CA 1
ATOM 8481 C C . ARG B 1 550 ? 12.576 -0.240 -48.286 1.00 39.30 550 ARG C C 1
ATOM 8482 O O . ARG B 1 550 ? 13.046 -0.645 -49.374 1.00 35.23 550 ARG C O 1
ATOM 8490 N N . TYR B 1 551 ? 12.874 0.940 -47.750 1.00 32.47 551 TYR C N 1
ATOM 8491 C CA . TYR B 1 551 ? 13.707 1.946 -48.454 1.00 36.00 551 TYR C CA 1
ATOM 8492 C C . TYR B 1 551 ? 15.142 1.428 -48.624 1.00 35.91 551 TYR C C 1
ATOM 8493 O O . TYR B 1 551 ? 15.648 0.969 -47.628 1.00 35.69 551 TYR C O 1
ATOM 8502 N N . LYS B 1 552 ? 15.786 1.596 -49.792 1.00 44.37 552 LYS C N 1
ATOM 8503 C CA . LYS B 1 552 ? 17.229 1.258 -50.018 1.00 52.16 552 LYS C CA 1
ATOM 8504 C C . LYS B 1 552 ? 18.051 2.499 -50.399 1.00 55.09 552 LYS C C 1
ATOM 8505 O O . LYS B 1 552 ? 17.696 3.357 -51.222 1.00 56.32 552 LYS C O 1
#

Solvent-accessible surface area: 40021 Å² total

Organism: NCBI:txid321982

Foldseek 3Di:
DAQPPADPVLVVVLLVQLCVLANNVQKAADPVVQVQLFQPQFLCVPHPPGFTERIEGEHQALLSVLSNLQSCLVSLAFEEEALQQCCAQAGRNGFLGHNHYYYYHLNQFDFPDDDLVQQKTKTFSNPFLQNVVVVCVVVVGQWFAQADVLRGHGLVRCLLQQQAGWAFQCPRRSVSQWAKWWWQFSNSDIAIAAQVNPPVRPCRQPGHQHDDGRCSVQSRLHQLTHTGMIMGRTDGNAQKKWKKKKFAQAPVVLFVVLVLVLVLCVVPLAGTFKWKDFPLQPGDTLQSLLCCLPVNDDDDDVVSVVCLVVLHALRVSNVVCVVVVHGRMMIMTMHGHPPVSNVVSVVVSCVSVCVVGVPMDMDTPDMDRDDDDPVVCVVDSHNSNSNDNHCSVVCHWHKQWWKDFSGSVVQVVLCVQLVVLCVVQPQDDRTSGQGWGCRHRGITTRIDIDRRDPDSVVSVSSLVSVLVSLQSCLVVVTAGSGTHSSCLLSRLVSVQPPNSVVQVVSQVSQCVRSVSQNGSACRSHHHHPVCCVVSPPD/DAQPPQDPVLVVVLQVQLCVLANNVQKFQDPVRQVQLFQPQFLQVPHPQGFGERIEGEHQALLSVLSNLQSCQVSLAFEEEALQQCPAQAAGNGFLGRRHYYYYHLNQFDFPDDDQVQQKTKTFSNPFLQNVVCVCVVVVRQWFAQADVQRGHGLVRCLLLQQAGWAFQCPRRSVSQWFKWWWQFSNSDIAIAAQVNDPVRPDRQPGHQHDDGRCSVQSHLHFLTHTGMIMGRTDGNAQKKWKKKKFAQAPVVLQVVLVLVLVLCVVPLAGGFKWKDFVLQPGDTLQLCSLVHQDPVNVVCQVVLHALRSSRVVCVVVVHGRMMIMTMHGHDPVSNVVSVVVSVVVCCVVGVPMDMDTPDMDGDDDDPVRCVVDSHNSNSNDNHNSSVPSRKHKFWWKAFSGSVVQVVLFVQLVVLCVVLPPDDRTSGQGWGCRHRGITIRIGMDHRDPDSVVSVSSLVSSLVSQQSCLVVPTAGSGHHSSCLLSRLVSVQPPNSVVQVVSQVSQCVRRVSQNGSACRSHHHHPVCCVVSPPD

Secondary structure (DSSP, 8-state):
---TT--HHHHHHHHHHHHHHH-GGGEE-SHHHHGGGS-TT-TTTTSTT---EEEEE--SSHHHHHHHHHHHHHTT--EEEESS---TTTTTT--SSTTEEEEE-TT---EEEEETTTTEEEE-TT-BHHHHHHHHHHTT-SEE----SS--SBHHHHHHTT-B-SS-HHHHBTTTTEEEEEEE-TTS-EEE-GGGGSTT-S-TTT-SS-SSS--GGGGTTS-S-EEEEEEEE-EEPPSEEEEEEEEE--GGGHHHHHHHHHHHHHTTS--SPPEEE-TTTT---HHHHHHHHHH---PPPHHHHHHHHTT--GGGGHHHHHHTT--SEEEEEEEEE-HHHHHHHHHHHHHHHHHH-TT-EEEEEEEEESSPPHHHHHHSS-GGGGT----GGG--EEEE-EEEES-HHHHHHHHHHHHHHHHHTT----SS-PPPB-SSTTEEE--EEEE--S-HHHHHHHHHHHHHHHHHHHHTT-EES---HHHHHHHHHT--HHHHHHHHHHHHHHHHH-TT--BSTTGGG---GGGHHHH---/---TT--HHHHHHHHHHHHHHH-GGGEE-SHHHHGGGS-TT-TTTTSTT----SEEE--SSHHHHHHHHHHHHHHT--EEEESS---TTTTTT--SSTTPEEEE-TT---EEEEETTTTEEEE-TT-BHHHHHHHHHHTT--EE----SS--SBHHHHHHTT-B-SS-HHHHBTTTTEEEEEEE-TTS-EEE-GGGGSTT-S-TTT-SS-SSS--GGGGTTS-S-EEEEEEEE-EEPPSEEEEEEEEE--GGGHHHHHHHHHHHHHTTS--S--EEE-TTTT---S-THHHH---HHHHHHHHTT--GGGGHHHHHHHT--SEEEEEEEEE-HHHHHHHHHHHHHHHHHH-TT-EEEEEEEEESSPPHHHHTTSS-GGGGT---S-TT---EEEE-EEEES-HHHHHHHHHHHHHHHHHTT----SSSPPPB-SSTTEEE--EEEE--S-HHHHHHHHHHHHHHHHHHHHTT-EESS--HHHHHHHHHH--HHHHHHHHHHHHHHHHH-TT--BSTTGGG---HHHHHHH---

InterPro domains:
  IPR006094 FAD linked oxidase, N-terminal [PF01565] (55-195)
  IPR016164 FAD-linked oxidase-like, C-terminal [SSF55103] (305-547)
  IPR016166 FAD-binding domain, PCMH-type [PS51387] (50-238)
  IPR016167 FAD-binding, type PCMH, subdomain 1 [G3DSA:3.30.43.10] (1-110)
  IPR016169 FAD-binding, type PCMH, subdomain 2 [G3DSA:3.30.465.10] (111-239)
  IPR016170 Cytokinin dehydrogenase, C-terminal domain superfamily [G3DSA:3.40.462.10] (242-496)
  IPR016171 Vanillyl-alcohol oxidase, C-terminal subdomain 2 [G3DSA:1.10.45.10] (497-551)
  IPR036318 FAD-binding, type PCMH-like superfamily [SSF56176] (4-239)

B-factor: mean 36.78, std 14.38, range [17.68, 122.11]

Nearest PDB structures (foldseek):
  9h40-assembly1_A  TM=1.002E+00  e=0.000E+00  Pseudomonas sp.
  9h40-assembly1_C  TM=9.950E-01  e=0.000E+00  Pseudomonas sp.
  1diq-assembly1_A  TM=8.646E-01  e=2.171E-47  Pseudomonas putida
  1qlt-assembly1_A  TM=8.209E-01  e=2.874E-49  Penicillium simplicissimum
  1e8f-assembly1_A  TM=8.150E-01  e=6.165E-48  Penicillium simplicissimum

Sequence (1071 aa):
MLPPGIDSATFQKALSAFANVVGKEWVFTSDEDLKLYRDAYSPYMGEAEERLASAAVAPDTSEQVQEIARIANQYSIPLYTISTGKNLGYGGSAPTYSGSVVLDLKRMNRIIEVNEKQAYCIVEPGVSYFDMYRYLQEKKSKLWLDVPDPGWGSMVGNAMDRGAGYTAAQFRNHFDAHCGMEVVLANGEVMRTGMGAMPKSKTWAMYKTGFGPAIDGIFSQSNFGIVTKMGFWLMPEPEAFLKGHIHLSQYSDMVPLVELMTELENSKIFTGYPDINSPAMGTPSLAGLHEFLAHGPKEQDPEFMALLGRGAKPEEYEAYAKKKGIPFWTCALTFYGPEKVIRAQWEYAQERFKKAFPDAKFAEHEFYKLPLTPEQAEKVEYPAQFGIPNLRTFAGHAWFSPVIPRDGAEVLKINEVLGTEARRLGIPLIFAMIVPVPSWERSFTFIIPLFISEDPAQNKRSREVFRHLIKVAADNGWGEYRTAPTFQADVMDTYSFGDHALLRFHESIKDAVDPKGILSPGRYGIWPKHLRDKHRYKMLPPGIDSATFQKALSAFANVVGKEWVFTSDEDLKLYRDAYSPYMGEAEERLASAAVAPDTSEQVQEIARIANQYSIPLYTISTGKNLGYGGSAPTYSGSVVLDLKRMNR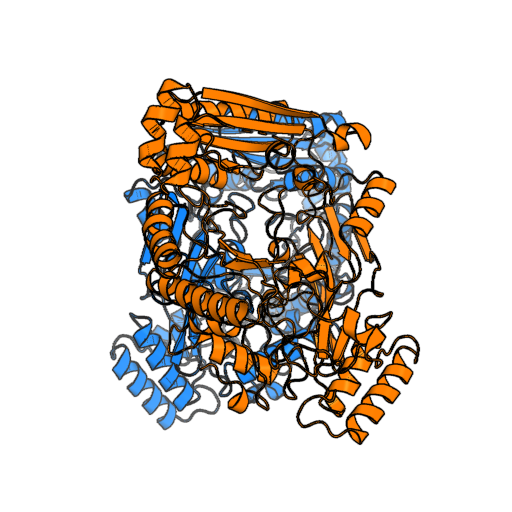IIEVNEKQAYCIVEPGVSYFDMYRYLQEKKSKLWLDVPDPGWGSMVGNAMDRGAGYTAAQFRNHFDAHCGMEVVLANGEVMRTGMGAMPKSKTWAMYKTGFGPAIDGIFSQSNFGIVTKMGFWLMPEPEAFLKGHIHLSQYSDMVPLVELMTELENSKIFTGYPDINSPAMGTPSLAGLHEFLQDPEFMALLGRGAKPEEYEAYAKKKGIPFWTCALTFYGPEKVIRAQWEYAQERFKKAFPDAKFAEHEFYKLPLTPEQAEKVEYPAQFGIPNLRTFAIGHAWFSPVIPRDGAEVLKINEVLGTEARRLGIPLIFAMIVPVPSWERSFTFIIPLFISEDPAQNKRSREVFRHLIKVAADNGWGEYRTAPTFQADVMDTYSFGDHALLRFHESIKDAVDPKGILSPGRYGIWPKHLRDKHRYK

Radius of gyration: 29.25 Å; Cα contacts (8 Å, |Δi|>4): 2546; chains: 2; bounding box: 65×67×77 Å